Protein AF-F1QEN0-F1 (afdb_monomer)

Foldseek 3Di:
DDDDDDDDDDDPDDPPDDDPAAQEAAEEEADEDADDDADDPDDDDPDDDDDDPDPDDDPPPDQHAAYEYHYEYAAEHQDDHAAQDDHQHQAEYEYEYEYAAEHADAHEHAADYQHQDEYEYEYEYAAEHADAHEHHDDYCYQDEYEYEYEYAAEHADYYEHHDDYQYQDEYEYEYEYAAEHADAYEAHADYQYQDEYEYEYEYAAEHADAYEHQHDYQYQDAYEYEYEYQAEHAAAHADNHEYQHPDDHYYHYDYVYDHPDDHDDPYDHPDDDDDDPPDDDDDDPVVVQVVLLVVLLLVLLVVLLVVLFDAQFDPDVPRGDGVVLLDFFFWKFWDDDPPQQFAAPLLVLQPLFDDPTDTDGLLCQQPDDPDPDDDPQPRQFEEEEAEHWLQCQVVSVSVNSNCCSVVNGDVLAREEAEDELLQLQVCQVPKDQQVRVRCLRRVSCVSPDQVVLLVGAYEYEYEELVQHPHQQDLDPPLADAGSHDIDGPSSVVNNVLQCSHSVNYGYYYYYHSNRPVSDPCVSGSIYMYGQADDLVSLLSSLCSSDVDPVLSVVLNVVCVLQLSLVSQSSRVVSSVLSSLQSVVQCVVDVPDDDDNFPLSSLLSSLVSQLVVLCVVPPPPDPVQSLQVCQVVLLLLLQLLLVCLVVVHQKDFPVSSVVSVHDPPDVSCVTSSNSQQWDWDQHRPRGTMIGGPTNLNSLLSPLVNQVLCLLVLVVVCLDVSLPCVVVVVQVVVCVQVDDPDPDPRCDPLNSLLSLLVVLLPDRHSSCLSSSLSNLLCLDQVNCVSSVSNHVHGDPCVVSNVNSLVVLVCLLLLHDPPPPPDPSPPDDDPPPPPVPSPVRALSSSLSSVSSCVSNVNPVLVVVVVVLLVDPDPPRDAHELSSLLNNLSCLLSDSQAAAEAELVSHRYDLSSSLSNLLSQQRYQEYHQAPSQDELVSLLSNLSSLLDQGNYAYYAHEHYQHELSSLLSNLNSQLHPNHQHAYYAHAHNQYELSSLLSVLVSQQRHQRYAEYHHHQYQNELSSLLSNLNSLLHPSHQYAEYAHALNQYALNSLVSNLVSCVNPQPHHAEYHHALYANDPSVCSVVVDPSHNHNYYHHHLHDDRDHDLCSQEDDWAWDLQAAEQQWDADPNRQKIAGHPDGHPRDDHQNYAYNVFRKTWTPDFDDAKHKWKKFKDDFKKKKKKFDSPQHRDDPDLSNYALCQQGMWIWMFGFQWIWIGHNRDIDTQDGHPGGQGMKMWIDRQVQQKIWIWRQDPVRDTDTRDIDGGNDPGTMTIMMHADHPIMMGTDDD

Organism: Danio rerio (NCBI:txid7955)

pLDDT: mean 73.92, std 19.02, range [21.34, 97.12]

Secondary structure (DSSP, 8-state):
-------------------TT---EEEEESS--SSPPPEEE-PPPS----------GGG--PPP--EEEEEEESS--SSPPPEEE----SS-EEEEEEESS---SPPEEEEE---SS-EEEEEEESS--SS--EEEEE---SS-EEEEEEESS--SSPPEEEEE---SS-EEEEEEESS--SS--EEEEE---SS-EEEEEEESS---S--EEEEE---SSPPEEEEEESS--SSPPEEEEE---SSPPEEEEEESS---S--EE-------------------HHHHHHHHHHHHHHHHHHHHHHHH--BSSS--TT---BHHHH--PPEEEES--TTTTS--HHHHTT--------B--GGGTTSPP--TTS-------EEEEE--TTSSHHHHHHHHHHHHHTTSS-TT-SEEEE--HHHHHHHTTSEE-HHHHHHHH-GGGTTS-TTHHHHS-EEEEE--GGG--S-----TT-----TT--EEHHHHHHHHHHTSSSTT-EEEEEE-HHHHTTS-GGG-SEEEEEEE--HHHHHHHHHHH-S-HHHHHHHHHHHHH-HHHHHHTTSHHHHHHHHHHHHHHHHH-TTPPPP-SHHHHHHHHHHHHHHHHHHHTT---GGGHHHHHHHHHHHHHHHHHHHHTTT-SEEEHHHHHTTT--TT-GGGGSHHHHTTEEEEE-GGG-EEEEESSHHHHHHHHHHHHHHHHHTT-HHHHHHHTHHHHHHHHHHHHHHH-TT-------HHHHHHHHHHHHHH-SS-TTHHHHHHHHHHTSHHHHHHTTTTSSS----HHHHHHHHHHHHHHHTT---TT-SSSS------TT---------HHHHHHHHHHHHHTT--HHHHHHHHHHH---TTSPPBPHHHHHHHHHHHHT-SSPEEEEEGGGS-B-HHHHHHHGGGGGGEEEEE-TTS---HHHHHHHHHHHHS-----EEE--SS--HHHHHHHHHHHHTSTT----EEE-TTS--BTTHHHHHHHHHHH-SS--EEE-TT-B-HHHHHHHHHHHHTSTT----EEE-TTS---HHHHHHHHHHHHHSTTS--EEE-TTS--GGGHHHHHH-TT---SEEE-TT-SS---GGGGGB----B-TTT--TTEEEETTTTEEEE-SS---PPP-TTS--TT--EEEBSS-B-SEEEEEEEEESSEEEEEEEETT---SSSSGGGSTTSSTTEEEEEEETTEEEEEETTEEEEEEE-SS---EEEEEEETTTTEEEEEEE-TT--EEEEEEEE----S-EEEEEEE-TT-EEEEPP-

Solvent-accessible surface area (backbone atoms only — not comparable to full-atom values): 67998 Å² total; per-residue (Å²): 136,89,83,81,87,88,81,91,78,92,78,85,84,72,86,83,75,90,67,92,62,62,55,59,47,75,48,78,40,80,52,62,40,76,71,51,73,66,44,65,52,61,84,86,68,100,80,74,98,68,98,65,86,84,72,78,83,89,76,82,86,74,81,63,50,36,43,36,40,38,42,39,27,60,24,33,30,60,35,46,38,44,37,41,39,44,48,90,36,56,42,41,43,38,40,38,42,38,26,58,25,38,32,61,39,47,37,38,40,38,38,44,28,70,10,48,35,43,38,39,42,39,42,39,29,56,25,40,33,65,34,42,40,41,40,40,39,43,32,56,11,49,34,42,37,37,42,39,42,39,28,56,26,38,33,64,35,44,41,46,41,42,39,42,32,57,9,53,36,39,39,39,40,38,41,40,30,56,25,38,32,64,35,47,41,43,40,42,37,42,31,71,10,59,43,39,40,39,40,38,41,38,28,56,26,40,34,67,37,47,39,42,38,42,37,45,35,75,11,60,49,43,41,36,41,37,40,39,27,58,24,39,35,69,41,52,42,45,40,44,43,43,41,77,28,90,50,76,59,48,75,46,76,47,52,73,47,61,64,81,48,82,65,53,76,55,65,62,57,93,82,73,92,74,91,72,88,76,77,87,74,91,73,58,73,69,62,53,52,58,51,51,52,51,51,42,39,53,51,46,33,50,50,52,34,68,74,48,64,50,54,54,81,67,97,43,95,86,63,76,48,47,33,82,72,36,64,58,81,63,45,26,30,66,43,79,70,92,73,62,59,57,64,32,68,76,67,66,73,68,68,82,65,76,75,98,61,62,74,45,54,79,78,47,70,65,53,82,80,93,58,100,84,66,76,85,72,72,84,55,38,28,36,40,37,31,32,56,83,57,39,43,66,67,57,49,53,39,49,47,50,38,32,37,46,74,67,74,37,65,79,82,49,64,44,79,47,79,50,40,24,72,58,48,52,78,49,48,92,43,73,39,19,58,53,60,49,46,36,68,80,39,62,76,48,73,88,58,63,76,74,49,62,76,79,43,44,34,36,41,33,37,41,39,51,57,62,44,80,61,77,61,53,89,57,89,83,71,79,52,56,57,54,78,54,68,36,42,47,36,47,54,54,32,19,41,59,70,35,55,24,56,64,82,42,32,36,41,34,31,24,34,45,74,40,49,76,71,52,64,66,93,53,45,70,37,50,26,30,48,73,12,35,52,79,70,43,41,50,51,30,45,50,48,64,34,84,51,64,70,58,25,52,49,52,52,50,50,33,66,64,36,41,66,56,42,57,50,29,24,28,50,51,43,40,50,52,48,50,58,38,50,53,51,47,54,71,76,37,86,81,58,85,72,68,86,36,71,43,47,48,50,51,50,38,53,52,49,35,51,55,55,25,40,72,74,50,86,66,87,55,81,91,50,53,44,51,75,45,23,66,57,53,52,34,51,11,48,39,25,32,60,29,52,81,68,74,43,73,65,48,41,66,69,53,38,49,77,40,73,43,57,92,83,42,64,68,60,73,27,53,44,33,54,75,40,32,46,78,46,85,38,80,93,76,44,62,46,39,29,54,76,39,69,69,57,31,29,41,32,21,19,50,33,56,52,48,36,55,76,70,64,36,58,71,54,54,55,63,74,62,40,71,66,54,52,53,51,54,51,48,52,40,68,73,66,35,98,83,56,77,72,76,78,84,47,67,38,58,55,53,50,50,47,52,54,53,33,71,67,42,87,45,36,90,38,47,64,26,45,32,25,34,54,23,53,53,34,57,75,46,31,60,79,36,50,49,63,38,98,65,80,66,94,28,70,69,34,51,54,51,42,54,50,50,53,51,28,59,68,66,67,45,73,76,91,65,86,70,75,77,85,75,75,78,83,78,76,83,81,64,73,81,70,84,66,71,62,48,34,67,57,38,34,50,55,51,53,34,36,49,43,62,70,43,62,52,66,62,48,49,54,53,44,55,58,64,52,84,66,89,83,70,80,66,48,48,46,28,51,23,35,24,49,15,48,54,40,53,53,42,78,67,67,36,69,68,44,56,57,79,57,58,57,47,49,66,65,14,52,60,40,32,53,66,22,49,33,29,13,31,25,34,42,48,45,65,56,76,45,41,33,73,53,21,51,57,51,12,37,35,33,46,37,87,42,54,33,31,34,42,32,42,23,48,14,63,27,33,37,67,11,47,40,40,34,28,65,10,54,52,29,91,48,35,53,44,26,33,44,32,42,26,38,16,65,31,39,29,73,29,20,55,37,52,12,57,28,32,48,62,26,78,43,40,30,34,43,32,43,23,57,14,60,26,30,35,70,9,37,40,38,36,20,61,9,50,42,29,93,44,35,48,42,26,35,42,32,41,28,39,15,60,31,32,34,69,18,43,47,33,42,48,54,17,40,71,71,38,31,83,42,44,27,34,42,31,42,24,50,18,29,40,65,74,50,51,55,62,63,71,67,46,81,75,49,55,58,78,40,78,42,58,55,75,56,53,87,85,49,74,75,65,69,59,33,58,52,91,80,48,63,28,78,56,21,43,7,35,31,45,43,69,36,82,92,50,37,28,43,30,41,41,97,56,78,45,95,67,79,91,49,87,67,22,20,36,80,87,38,48,31,33,36,34,62,56,71,53,71,51,63,40,14,45,42,35,37,47,48,64,46,33,43,32,49,32,41,27,40,82,82,53,44,33,74,70,94,49,51,61,38,40,84,14,42,22,88,53,23,41,30,42,37,44,42,54,38,37,38,32,40,28,39,53,65,46,70,47,79,74,52,77,47,97,57,63,74,48,27,38,32,39,36,35,34,46,85,80,18,35,42,35,35,22,42,40,46,100,83,72,48,76,42,84,68,50,68,53,76,50,85,68,89,66,62,32,22,47,30,42,37,45,32,74,76,11,34,43,29,61,57,90,132

Nearest PDB structures (foldseek):
  8sxn-assembly1_D  TM=4.697E-01  e=2.361E-34  Homo sapiens
  7vtp-assembly1_A  TM=4.635E-01  e=4.041E-34  Homo sapiens
  8swf-assembly1_F  TM=3.340E-01  e=2.317E-33  Homo sapiens
  2bex-assembly1_A  TM=8.813E-01  e=8.728E-11  Homo sapiens
  4peq-assembly1_B  TM=8.681E-01  e=2.556E-10  Bos taurus

Radius of gyration: 43.22 Å; Cα contacts (8 Å, |Δi|>4): 2636; chains: 1; bounding box: 131×77×126 Å

Sequence (1284 aa):
MSLDSKRKRDDVQTDEAASLGSSCVSERSVESLPQPHNFSLTTPSPETKLTTVTVTPDLLTGSPESSCVSIRSAESIPQPPNFNIRTPSRESSSVSMRSAESIPQPPNFNLITPSRESSCVSMRSAESIPQPPNFNLITPSRESSCVSMRSAESIPQPPNFNLITPSRESSCVSMRSAESIPQPPNFNLITPSRESSCVSMRSAESIPQPPNFNIKTPSRESSCVSMRSAESIPQPPNFNIRTPSRESSCVSMRSAESIPQPPNFNLTTPSRESNTNKTQRTMSPGLKRDAAVRSVTDQHKSSMKDKYELFEGINLAENQTLLNSIYTQLYIIEGESEGVNEEHEVLQMERTARTQDTPIYCNDIFKPLQEPEHEEKDQIKTVLTKGIAGIGKTVSVQKFILDWSEGKANQDVDFMFVLPFRELNLIKDHQYSLHTLLLDFHPELEDLDSEMYEECKVVFIFDGLDESRITLKFSDIERVSDVNESSSVAVLMSNLIRGDLLPSALIWITSRPAAANQIPSKYINRLTEIQGFNDSQKEEYFRKRISDEHQANRIISQIRRSRSLHIMCHIPVFCWISATVLQKLLNEDDRAEIPQTLTEMYIHFLLTQINMRNLKYEERDPENLLESSREMIVKLAKLAFKQLMKGNVMFYEEDLIRSGIDVTDASVYSGICTEIFKVELVIHQRKVYSFIHLSFQEFLAAFFVFYCHVVKNERALKLLFGPNIRSILEQCRCVFGLHWDGPEMHLSNLLNEAVLESLKSENGHLDLFLRFLLGVSLESNQNLLQGLLPHTESSLESIKRITQFIKDKIKGKQPFGSSSTSLGLLSCDMVKPNNLSVSAERSINLFLCLLEMKDQTPHRDIQEFMKSEHFSVSPLTSSHCSAIAYILQISEEVLDEFDLKRYKTSDEGRWRLIPAVVNCRKALLDCCNLTGQCCESLSSSLQSSNSLRELDLSHNDLQDSGVKLLSDGLKSSQCQLEILKLADCNLTGQCCESLSSLLQSSNSLRELVLSLNDLQDSGVKLLSDGLKSSHCHLEILRLSGCMVTEEGCCFLASALRLNPSHLRELDLSYNNPGQSLVELISDKNYRLTTLNVDHGGKIKAGPQKYACDLTVDLNTVSPYLALSEGNRKITRAREEQPYPDHPERFDEYNPQVLCKESLTGRCYWEVELSGGETYISVAYKEISRKGWKKECWMGLNNMSWILNCFNKTVYVRHHDKFELLSEFTCPINRVGVFLDWPAGTLSFYSVSDTDTLTLLHTFKTTFTEQVHAGFRIGWDSSVSLCDL

InterPro domains:
  IPR001611 Leucine-rich repeat [PF13516] (945-967)
  IPR001611 Leucine-rich repeat [PF13516] (1002-1024)
  IPR001611 Leucine-rich repeat [PF13516] (1061-1072)
  IPR001611 Leucine-rich repeat [PS51450] (947-967)
  IPR001870 B30.2/SPRY domain [PS50188] (1090-1284)
  IPR003877 SPRY domain [PF00622] (1162-1279)
  IPR003877 SPRY domain [SM00449] (1160-1284)
  IPR003879 Butyrophylin-like, SPRY domain [PR01407] (1106-1123)
  IPR003879 Butyrophylin-like, SPRY domain [PR01407] (1123-1140)
  IPR003879 Butyrophylin-like, SPRY domain [PR01407] (1145-1169)
  IPR003879 Butyrophylin-like, SPRY domain [PR01407] (1222-1246)
  IPR006574 SPRY-associated [PF13765] (1110-1158)
  IPR006574 SPRY-associated [SM00589] (1107-1160)
  IPR007111 NACHT nucleoside triphosphatase [PF05729] (382-549)
  IPR007111 NACHT nucleoside triphosphatase [PS50837] (381-515)
  IPR013320 Concanavalin A-like lectin/glucanase domain superfamily [SSF49899] (1104-1283)
  IPR027417 P-loop containing nucleoside triphosphate hydrolase [G3DSA:3.40.50.300] (290-528)
  IPR029495 NACHT-associated domain [PF14484] (300-367)
  IPR029495 NACHT-associated domain [SM01288] (299-367)
  IPR032675 Leucine-rich repeat domain superfamily [G3DSA:3.80.10.10] (858-1099)

Mean predicted aligned error: 21.76 Å

Structure (mmCIF, N/CA/C/O backbone):
data_AF-F1QEN0-F1
#
_entry.id   AF-F1QEN0-F1
#
loop_
_atom_site.group_PDB
_atom_site.id
_atom_site.type_symbol
_atom_site.label_atom_id
_atom_site.label_alt_id
_atom_site.label_comp_id
_atom_site.label_asym_id
_atom_site.label_entity_id
_atom_site.label_seq_id
_atom_site.pdbx_PDB_ins_code
_atom_site.Cartn_x
_atom_site.Cartn_y
_atom_site.Cartn_z
_atom_site.occupancy
_atom_site.B_iso_or_equiv
_atom_site.auth_seq_id
_atom_site.auth_comp_id
_atom_site.auth_asym_id
_atom_site.auth_atom_id
_atom_site.pdbx_PDB_model_num
ATOM 1 N N . MET A 1 1 ? 14.325 -45.368 60.874 1.00 33.06 1 MET A N 1
ATOM 2 C CA . MET A 1 1 ? 13.894 -45.155 62.270 1.00 33.06 1 MET A CA 1
ATOM 3 C C . MET A 1 1 ? 12.379 -45.141 62.280 1.00 33.06 1 MET A C 1
ATOM 5 O O . MET A 1 1 ? 11.799 -44.299 61.614 1.00 33.06 1 MET A O 1
ATOM 9 N N . SER A 1 2 ? 11.766 -46.115 62.947 1.00 27.20 2 SER A N 1
ATOM 10 C CA . SER A 1 2 ? 10.342 -46.094 63.294 1.00 27.20 2 SER A CA 1
ATOM 11 C C . SER A 1 2 ? 10.174 -45.239 64.543 1.00 27.20 2 SER A C 1
ATOM 13 O O . SER A 1 2 ? 10.941 -45.453 65.480 1.00 27.20 2 SER A O 1
ATOM 15 N N . LEU A 1 3 ? 9.200 -44.327 64.576 1.00 29.22 3 LEU A N 1
ATOM 16 C CA . LEU A 1 3 ? 8.626 -43.819 65.821 1.00 29.22 3 LEU A CA 1
ATOM 17 C C . LEU A 1 3 ? 7.163 -43.410 65.614 1.00 29.22 3 LEU A C 1
ATOM 19 O O . LEU A 1 3 ? 6.822 -42.609 64.746 1.00 29.22 3 LEU A O 1
ATOM 23 N N . ASP A 1 4 ? 6.348 -44.024 66.460 1.00 25.27 4 ASP A N 1
ATOM 24 C CA . ASP A 1 4 ? 4.919 -43.888 66.658 1.00 25.27 4 ASP A CA 1
ATOM 25 C C . ASP A 1 4 ? 4.454 -42.500 67.127 1.00 25.27 4 ASP A C 1
ATOM 27 O O . ASP A 1 4 ? 5.060 -41.876 67.991 1.00 25.27 4 ASP A O 1
ATOM 31 N N . SER A 1 5 ? 3.239 -42.169 66.684 1.00 24.67 5 SER A N 1
ATOM 32 C CA . SER A 1 5 ? 2.107 -41.627 67.454 1.00 24.67 5 SER A CA 1
ATOM 33 C C . SER A 1 5 ? 2.186 -40.276 68.203 1.00 24.67 5 SER A C 1
ATOM 35 O O . SER A 1 5 ? 3.058 -40.002 69.022 1.00 24.67 5 SER A O 1
ATOM 37 N N . LYS A 1 6 ? 1.057 -39.560 68.055 1.00 23.77 6 LYS A N 1
ATOM 38 C CA . LYS A 1 6 ? 0.450 -38.525 68.919 1.00 23.77 6 LYS A CA 1
ATOM 39 C C . LYS A 1 6 ? 0.983 -37.092 68.807 1.00 23.77 6 LYS A C 1
ATOM 41 O O . LYS A 1 6 ? 1.929 -36.715 69.486 1.00 23.77 6 LYS A O 1
ATOM 46 N N . ARG A 1 7 ? 0.159 -36.235 68.188 1.00 26.53 7 ARG A N 1
ATOM 47 C CA . ARG A 1 7 ? -0.454 -35.070 68.860 1.00 26.53 7 ARG A CA 1
ATOM 48 C C . ARG A 1 7 ? -1.680 -34.573 68.084 1.00 26.53 7 ARG A C 1
ATOM 50 O O . ARG A 1 7 ? -1.567 -34.150 66.945 1.00 26.53 7 ARG A O 1
ATOM 57 N N . LYS A 1 8 ? -2.837 -34.639 68.750 1.00 22.83 8 LYS A N 1
ATOM 58 C CA . LYS A 1 8 ? -4.020 -33.817 68.478 1.00 22.83 8 LYS A CA 1
ATOM 59 C C . LYS A 1 8 ? -3.685 -32.358 68.800 1.00 22.83 8 LYS A C 1
ATOM 61 O O . LYS A 1 8 ? -3.149 -32.119 69.886 1.00 22.83 8 LYS A O 1
ATOM 66 N N . ARG A 1 9 ? -4.070 -31.427 67.931 1.00 24.16 9 ARG A N 1
ATOM 67 C CA . ARG A 1 9 ? -4.654 -30.128 68.294 1.00 24.16 9 ARG A CA 1
ATOM 68 C C . ARG A 1 9 ? -5.307 -29.523 67.057 1.00 24.16 9 ARG A C 1
ATOM 70 O O . ARG A 1 9 ? -4.693 -29.492 65.998 1.00 24.16 9 ARG A O 1
ATOM 77 N N . ASP A 1 10 ? -6.557 -29.135 67.253 1.00 23.89 10 ASP A N 1
ATOM 78 C CA . ASP A 1 10 ? -7.416 -28.420 66.326 1.00 23.89 10 ASP A CA 1
ATOM 79 C C . ASP A 1 10 ? -6.830 -27.021 66.089 1.00 23.89 10 ASP A C 1
ATOM 81 O O . ASP A 1 10 ? -6.738 -26.241 67.033 1.00 23.89 10 ASP A O 1
ATOM 85 N N . ASP A 1 11 ? -6.429 -26.721 64.855 1.00 23.34 11 ASP A N 1
ATOM 86 C CA . ASP A 1 11 ? -6.146 -25.362 64.385 1.00 23.34 11 ASP A CA 1
ATOM 87 C C . ASP A 1 11 ? -6.968 -25.156 63.105 1.00 23.34 11 ASP A C 1
ATOM 89 O O . ASP A 1 11 ? -6.521 -25.429 61.991 1.00 23.34 11 ASP A O 1
ATOM 93 N N . VAL A 1 12 ? -8.217 -24.714 63.274 1.00 25.33 12 VAL A N 1
ATOM 94 C CA . VAL A 1 12 ? -8.994 -24.104 62.190 1.00 25.33 12 VAL A CA 1
ATOM 95 C C . VAL A 1 12 ? -8.421 -22.701 62.000 1.00 25.33 12 VAL A C 1
ATOM 97 O O . VAL A 1 12 ? -8.659 -21.811 62.812 1.00 25.33 12 VAL A O 1
ATOM 100 N N . GLN A 1 13 ? -7.611 -22.516 60.956 1.00 21.41 13 GLN A N 1
ATOM 101 C CA . GLN A 1 13 ? -7.148 -21.199 60.522 1.00 21.41 13 GLN A CA 1
ATOM 102 C C . GLN A 1 13 ? -8.323 -20.421 59.916 1.00 21.41 13 GLN A C 1
ATOM 104 O O . GLN A 1 13 ? -8.709 -20.650 58.772 1.00 21.41 13 GLN A O 1
ATOM 109 N N . THR A 1 14 ? -8.890 -19.489 60.677 1.00 24.89 14 THR A N 1
ATOM 110 C CA . THR A 1 14 ? -9.647 -18.360 60.130 1.00 24.89 14 THR A CA 1
ATOM 111 C C . THR A 1 14 ? -8.661 -17.246 59.783 1.00 24.89 14 THR A C 1
ATOM 113 O O . THR A 1 14 ? -8.012 -16.704 60.677 1.00 24.89 14 THR A O 1
ATOM 116 N N . ASP A 1 15 ? -8.532 -16.915 58.497 1.00 24.23 15 ASP A N 1
ATOM 117 C CA . ASP A 1 15 ? -7.769 -15.755 58.025 1.00 24.23 15 ASP A CA 1
ATOM 118 C C . ASP A 1 15 ? -8.435 -14.454 58.521 1.00 24.23 15 ASP A C 1
ATOM 120 O O . ASP A 1 15 ? -9.350 -13.916 57.896 1.00 24.23 15 ASP A O 1
ATOM 124 N N . GLU A 1 16 ? -7.982 -13.938 59.666 1.00 22.55 16 GLU A N 1
ATOM 125 C CA . GLU A 1 16 ? -8.280 -12.583 60.138 1.00 22.55 16 GLU A CA 1
ATOM 126 C C . GLU A 1 16 ? -7.400 -11.568 59.385 1.00 22.55 16 GLU A C 1
ATOM 128 O O . GLU A 1 16 ? -6.338 -11.160 59.853 1.00 22.55 16 GLU A O 1
ATOM 133 N N . ALA A 1 17 ? -7.841 -11.135 58.204 1.00 24.17 17 ALA A N 1
ATOM 134 C CA . ALA A 1 17 ? -7.334 -9.923 57.561 1.00 24.17 17 ALA A CA 1
ATOM 135 C C . ALA A 1 17 ? -8.407 -8.831 57.645 1.00 24.17 17 ALA A C 1
ATOM 137 O O . ALA A 1 17 ? -9.296 -8.722 56.803 1.00 24.17 17 ALA A O 1
ATOM 138 N N . ALA A 1 18 ? -8.331 -8.034 58.709 1.00 22.61 18 ALA A N 1
ATOM 139 C CA . ALA A 1 18 ? -9.149 -6.850 58.916 1.00 22.61 18 ALA A CA 1
ATOM 140 C C . ALA A 1 18 ? -8.797 -5.763 57.881 1.00 22.61 18 ALA A C 1
ATOM 142 O O . ALA A 1 18 ? -7.796 -5.063 58.028 1.00 22.61 18 ALA A O 1
ATOM 143 N N . SER A 1 19 ? -9.630 -5.588 56.854 1.00 24.52 19 SER A N 1
ATOM 144 C CA . SER A 1 19 ? -9.680 -4.353 56.063 1.00 24.52 19 SER A CA 1
ATOM 145 C C . SER A 1 19 ? -11.026 -3.667 56.284 1.00 24.52 19 SER A C 1
ATOM 147 O O . SER A 1 19 ? -12.079 -4.224 55.975 1.00 24.52 19 SER A O 1
ATOM 149 N N . LEU A 1 20 ? -10.963 -2.467 56.861 1.00 24.91 20 LEU A N 1
ATOM 150 C CA . LEU A 1 20 ? -12.073 -1.551 57.123 1.00 24.91 20 LEU A CA 1
ATOM 151 C C . LEU A 1 20 ? -12.948 -1.346 55.866 1.00 24.91 20 LEU A C 1
ATOM 153 O O . LEU A 1 20 ? -12.405 -1.083 54.799 1.00 24.91 20 LEU A O 1
ATOM 157 N N . GLY A 1 21 ? -14.279 -1.430 55.998 1.00 31.95 21 GLY A N 1
ATOM 158 C CA . GLY A 1 21 ? -15.238 -0.883 55.017 1.00 31.95 21 GLY A CA 1
ATOM 159 C C . GLY A 1 21 ? -16.425 -1.780 54.641 1.00 31.95 21 GLY A C 1
ATOM 160 O O . GLY A 1 21 ? -17.568 -1.341 54.705 1.00 31.95 21 GLY A O 1
ATOM 161 N N . SER A 1 22 ? -16.213 -3.066 54.339 1.00 33.81 22 SER A N 1
ATOM 162 C CA . SER A 1 22 ? -17.290 -3.952 53.850 1.00 33.81 22 SER A CA 1
ATOM 163 C C . SER A 1 22 ? -17.719 -4.995 54.891 1.00 33.81 22 SER A C 1
ATOM 165 O O . SER A 1 22 ? -16.885 -5.679 55.479 1.00 33.81 22 SER A O 1
ATOM 167 N N . SER A 1 23 ? -19.029 -5.160 55.124 1.00 43.41 23 SER A N 1
ATOM 168 C CA . SER A 1 23 ? -19.570 -6.221 56.001 1.00 43.41 23 SER A CA 1
ATOM 169 C C . SER A 1 23 ? -19.841 -7.522 55.231 1.00 43.41 23 SER A C 1
ATOM 171 O O . SER A 1 23 ? -20.807 -8.241 55.490 1.00 43.41 23 SER A O 1
ATOM 173 N N . CYS A 1 24 ? -18.995 -7.813 54.241 1.00 45.59 24 CYS A N 1
ATOM 174 C CA . CYS A 1 24 ? -19.092 -9.015 53.429 1.00 45.59 24 CYS A CA 1
ATOM 175 C C . CYS A 1 24 ? -18.528 -10.213 54.200 1.00 45.59 24 CYS A C 1
ATOM 177 O O . CYS A 1 24 ? -17.331 -10.274 54.470 1.00 45.59 24 CYS A O 1
ATOM 179 N N . VAL A 1 25 ? -19.380 -11.183 54.536 1.00 51.31 25 VAL A N 1
ATOM 180 C CA . VAL A 1 25 ? -18.969 -12.401 55.247 1.00 51.31 25 VAL A CA 1
ATOM 181 C C . VAL A 1 25 ? -18.938 -13.577 54.277 1.00 51.31 25 VAL A C 1
ATOM 183 O O . VAL A 1 25 ? -19.951 -13.944 53.682 1.00 51.31 25 VAL A O 1
ATOM 186 N N . SER A 1 26 ? -17.767 -14.191 54.119 1.00 50.16 26 SER A N 1
ATOM 187 C CA . SER A 1 26 ? -17.593 -15.419 53.343 1.00 50.16 26 SER A CA 1
ATOM 188 C C . SER A 1 26 ? -17.127 -16.545 54.259 1.00 50.16 26 SER A C 1
ATOM 190 O O . SER A 1 26 ? -16.007 -16.504 54.754 1.00 50.16 26 SER A O 1
ATOM 192 N N . GLU A 1 27 ? -17.943 -17.584 54.415 1.00 54.31 27 GLU A N 1
ATOM 193 C CA . GLU A 1 27 ? -17.634 -18.772 55.213 1.00 54.31 27 GLU A CA 1
ATOM 194 C C . GLU A 1 27 ? -17.437 -19.977 54.280 1.00 54.31 27 GLU A C 1
ATOM 196 O O . GLU A 1 27 ? -18.271 -20.264 53.411 1.00 54.31 27 GLU A O 1
ATOM 201 N N . ARG A 1 28 ? -16.294 -20.659 54.402 1.00 49.06 28 ARG A N 1
ATOM 202 C CA . ARG A 1 28 ? -15.960 -21.851 53.611 1.00 49.06 28 ARG A CA 1
ATOM 203 C C . ARG A 1 28 ? -15.499 -22.967 54.537 1.00 49.06 28 ARG A C 1
ATOM 205 O O . ARG A 1 28 ? -14.541 -22.766 55.272 1.00 49.06 28 ARG A O 1
ATOM 212 N N . SER A 1 29 ? -16.139 -24.129 54.450 1.00 53.69 29 SER A N 1
ATOM 213 C CA . SER A 1 29 ? -15.772 -25.320 55.222 1.00 53.69 29 SER A CA 1
ATOM 214 C C . SER A 1 29 ? -15.516 -26.521 54.314 1.00 53.69 29 SER A C 1
ATOM 216 O O . SER A 1 29 ? -16.214 -26.717 53.314 1.00 53.69 29 SER A O 1
ATOM 218 N N . VAL A 1 30 ? -14.502 -27.312 54.672 1.00 65.25 30 VAL A N 1
ATOM 219 C CA . VAL A 1 30 ? -14.209 -28.623 54.065 1.00 65.25 30 VAL A CA 1
ATOM 220 C C . VAL A 1 30 ? -14.967 -29.745 54.791 1.00 65.25 30 VAL A C 1
ATOM 222 O O . VAL A 1 30 ? -15.215 -30.780 54.192 1.00 65.25 30 VAL A O 1
ATOM 225 N N . GLU A 1 31 ? -15.376 -29.513 56.039 1.00 56.94 31 GLU A N 1
ATOM 226 C CA . GLU A 1 31 ? -16.164 -30.437 56.865 1.00 56.94 31 GLU A CA 1
ATOM 227 C C . GLU A 1 31 ? -17.610 -29.940 57.022 1.00 56.94 31 GLU A C 1
ATOM 229 O O . GLU A 1 31 ? -17.931 -28.790 56.690 1.00 56.94 31 GLU A O 1
ATOM 234 N N . SER A 1 32 ? -18.482 -30.787 57.569 1.00 51.25 32 SER A N 1
ATOM 235 C CA . SER A 1 32 ? -19.856 -30.432 57.912 1.00 51.25 32 SER A CA 1
ATOM 236 C C . SER A 1 32 ? -19.875 -29.200 58.814 1.00 51.25 32 SER A C 1
ATOM 238 O O . SER A 1 32 ? -19.056 -29.049 59.720 1.00 51.25 32 SER A O 1
ATOM 240 N N . LEU A 1 33 ? -20.805 -28.282 58.547 1.00 58.69 33 LEU A N 1
ATOM 241 C CA . LEU A 1 33 ? -21.005 -27.067 59.339 1.00 58.69 33 LEU A CA 1
ATOM 242 C C . LEU A 1 33 ? -22.121 -27.333 60.366 1.00 58.69 33 LEU A C 1
ATOM 244 O O . LEU A 1 33 ? -23.296 -27.140 60.039 1.00 58.69 33 LEU A O 1
ATOM 248 N N . PRO A 1 34 ? -21.816 -27.792 61.599 1.00 53.59 34 PRO A N 1
ATOM 249 C CA . PRO A 1 34 ? -22.842 -28.163 62.572 1.00 53.59 34 PRO A CA 1
ATOM 250 C C . PRO A 1 34 ? -23.659 -26.967 63.079 1.00 53.59 34 PRO A C 1
ATOM 252 O O . PRO A 1 34 ? -24.833 -27.145 63.399 1.00 53.59 34 PRO A O 1
ATOM 255 N N . GLN A 1 35 ? -23.054 -25.772 63.156 1.00 50.28 35 GLN A N 1
ATOM 256 C CA . GLN A 1 35 ? -23.691 -24.509 63.564 1.00 50.28 35 GLN A CA 1
ATOM 257 C C . GLN A 1 35 ? -23.012 -23.286 62.903 1.00 50.28 35 GLN A C 1
ATOM 259 O O . GLN A 1 35 ? -22.233 -22.596 63.560 1.00 50.28 35 GLN A O 1
ATOM 264 N N . PRO A 1 36 ? -23.275 -22.988 61.620 1.00 53.31 36 PRO A N 1
ATOM 265 C CA . PRO A 1 36 ? -22.948 -21.687 61.038 1.00 53.31 36 PRO A CA 1
ATOM 266 C C . PRO A 1 36 ? -23.641 -20.561 61.823 1.00 53.31 36 PRO A C 1
ATOM 268 O O . PRO A 1 36 ? -24.772 -20.706 62.299 1.00 53.31 36 PRO A O 1
ATOM 271 N N . HIS A 1 37 ? -22.962 -19.426 61.982 1.00 54.38 37 HIS A N 1
ATOM 272 C CA . HIS A 1 37 ? -23.485 -18.303 62.759 1.00 54.38 37 HIS A CA 1
ATOM 273 C C . HIS A 1 37 ? -24.777 -17.739 62.144 1.00 54.38 37 HIS A C 1
ATOM 275 O O . HIS A 1 37 ? -24.852 -17.473 60.946 1.00 54.38 37 HIS A O 1
ATOM 281 N N . ASN A 1 38 ? -25.802 -17.496 62.970 1.00 46.38 38 ASN A N 1
ATOM 282 C CA . ASN A 1 38 ? -26.984 -16.752 62.528 1.00 46.38 38 ASN A CA 1
ATOM 283 C C . ASN A 1 38 ? -26.584 -15.318 62.155 1.00 46.38 38 ASN A C 1
ATOM 285 O O . ASN A 1 38 ? -26.092 -14.565 62.997 1.00 46.38 38 ASN A O 1
ATOM 289 N N . PHE A 1 39 ? -26.849 -14.921 60.911 1.00 51.78 39 PHE A N 1
ATOM 290 C CA . PHE A 1 39 ? -26.572 -13.573 60.428 1.00 51.78 39 PHE A CA 1
ATOM 291 C C . PHE A 1 39 ? -27.731 -12.643 60.793 1.00 51.78 39 PHE A C 1
ATOM 293 O O . PHE A 1 39 ? -28.728 -12.545 60.074 1.00 51.78 39 PHE A O 1
ATOM 300 N N . SER A 1 40 ? -27.602 -11.949 61.924 1.00 43.06 40 SER A N 1
ATOM 301 C CA . SER A 1 40 ? -28.468 -10.829 62.300 1.00 43.06 40 SER A CA 1
ATOM 302 C C . SER A 1 40 ? -27.676 -9.523 62.271 1.00 43.06 40 SER A C 1
ATOM 304 O O . SER A 1 40 ? -27.055 -9.141 63.262 1.00 43.06 40 SER A O 1
ATOM 306 N N . LEU A 1 41 ? -27.713 -8.814 61.141 1.00 45.84 41 LEU A N 1
ATOM 307 C CA . LEU A 1 41 ? -27.325 -7.403 61.099 1.00 45.84 41 LEU A CA 1
ATOM 308 C C . LEU A 1 41 ? -28.522 -6.591 61.600 1.00 45.84 41 LEU A C 1
ATOM 310 O O . LEU A 1 41 ? -29.406 -6.224 60.831 1.00 45.84 41 LEU A O 1
ATOM 314 N N . THR A 1 42 ? -28.580 -6.365 62.910 1.00 37.25 42 THR A N 1
ATOM 315 C CA . THR A 1 42 ? -29.507 -5.418 63.539 1.00 37.25 42 THR A CA 1
ATOM 316 C C . THR A 1 42 ? -28.679 -4.353 64.240 1.00 37.25 42 THR A C 1
ATOM 318 O O . THR A 1 42 ? -27.873 -4.687 65.106 1.00 37.25 42 THR A O 1
ATOM 321 N N . THR A 1 43 ? -28.851 -3.079 63.880 1.00 33.50 43 THR A N 1
ATOM 322 C CA . THR A 1 43 ? -28.233 -1.957 64.608 1.00 33.50 43 THR A CA 1
ATOM 323 C C . THR A 1 43 ? -28.543 -2.067 66.110 1.00 33.50 43 THR A C 1
ATOM 325 O O . THR A 1 43 ? -29.702 -2.331 66.448 1.00 33.50 43 THR A O 1
ATOM 328 N N . PRO A 1 44 ? -27.559 -1.885 67.011 1.00 28.83 44 PRO A N 1
ATOM 329 C CA . PRO A 1 44 ? -27.721 -2.215 68.422 1.00 28.83 44 PRO A CA 1
ATOM 330 C C . PRO A 1 44 ? -28.658 -1.225 69.125 1.00 28.83 44 PRO A C 1
ATOM 332 O O . PRO A 1 44 ? -28.378 -0.032 69.206 1.00 28.83 44 PRO A O 1
ATOM 335 N N . SER A 1 45 ? -29.765 -1.729 69.673 1.00 25.42 45 SER A N 1
ATOM 336 C CA . SER A 1 45 ? -30.524 -1.054 70.733 1.00 25.42 45 SER A CA 1
ATOM 337 C C . SER A 1 45 ? -29.988 -1.499 72.105 1.00 25.42 45 SER A C 1
ATOM 339 O O . SER A 1 45 ? -29.696 -2.687 72.246 1.00 25.42 45 SER A O 1
ATOM 341 N N . PRO A 1 46 ? -29.884 -0.631 73.134 1.00 34.94 46 PRO A N 1
ATOM 342 C CA . PRO A 1 46 ? -29.030 -0.888 74.307 1.00 34.94 46 PRO A CA 1
ATOM 343 C C . PRO A 1 46 ? -29.516 -1.961 75.295 1.00 34.94 46 PRO A C 1
ATOM 345 O O . PRO A 1 46 ? -28.867 -2.184 76.313 1.00 34.94 46 PRO A O 1
ATOM 348 N N . GLU A 1 47 ? -30.635 -2.636 75.048 1.00 23.80 47 GLU A N 1
ATOM 349 C CA . GLU A 1 47 ? -31.245 -3.533 76.030 1.00 23.80 47 GLU A CA 1
ATOM 350 C C . GLU A 1 47 ? -31.655 -4.865 75.407 1.00 23.80 47 GLU A C 1
ATOM 352 O O . GLU A 1 47 ? -32.826 -5.108 75.130 1.00 23.80 47 GLU A O 1
ATOM 357 N N . THR A 1 48 ? -30.699 -5.769 75.189 1.00 26.38 48 THR A N 1
ATOM 358 C CA . THR A 1 48 ? -30.992 -7.213 75.168 1.00 26.38 48 THR A CA 1
ATOM 359 C C . THR A 1 48 ? -29.709 -8.032 75.320 1.00 26.38 48 THR A C 1
ATOM 361 O O . THR A 1 48 ? -28.869 -8.091 74.429 1.00 26.38 48 THR A O 1
ATOM 364 N N . LYS A 1 49 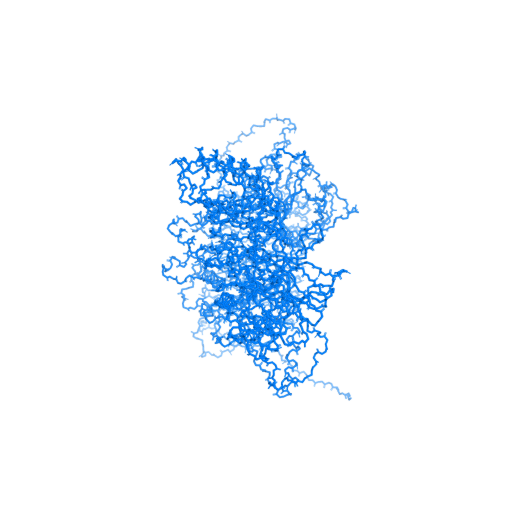? -29.551 -8.678 76.484 1.00 22.31 49 LYS A N 1
ATOM 365 C CA . LYS A 1 49 ? -28.501 -9.669 76.757 1.00 22.31 49 LYS A CA 1
ATOM 366 C C . LYS A 1 49 ? -28.825 -10.960 76.001 1.00 22.31 49 LYS A C 1
ATOM 368 O O . LYS A 1 49 ? -29.537 -11.811 76.524 1.00 22.31 49 LYS A O 1
ATOM 373 N N . LEU A 1 50 ? -28.292 -11.113 74.798 1.00 24.22 50 LEU A N 1
ATOM 374 C CA . LEU A 1 50 ? -28.108 -12.412 74.154 1.00 24.22 50 LEU A CA 1
ATOM 375 C C . LEU A 1 50 ? -26.625 -12.535 73.810 1.00 24.22 50 LEU A C 1
ATOM 377 O O . LEU A 1 50 ? -26.011 -11.595 73.323 1.00 24.22 50 LEU A O 1
ATOM 381 N N . THR A 1 51 ? -26.046 -13.670 74.183 1.00 21.64 51 THR A N 1
ATOM 382 C CA . THR A 1 51 ? -24.627 -14.029 74.091 1.00 21.64 51 THR A CA 1
ATOM 383 C C . THR A 1 51 ? -24.119 -13.992 72.646 1.00 21.64 51 THR A C 1
ATOM 385 O O . THR A 1 51 ? -24.096 -15.009 71.963 1.00 21.64 51 THR A O 1
ATOM 388 N N . THR A 1 52 ? -23.717 -12.811 72.184 1.00 24.78 52 THR A N 1
ATOM 389 C CA . THR A 1 52 ? -22.878 -12.583 71.001 1.00 24.78 52 THR A CA 1
ATOM 390 C C . THR A 1 52 ? -21.418 -12.470 71.422 1.00 24.78 52 THR A C 1
ATOM 392 O O . THR A 1 52 ? -21.110 -11.855 72.444 1.00 24.78 52 THR A O 1
ATOM 395 N N . VAL A 1 53 ? -20.529 -13.074 70.629 1.00 24.33 53 VAL A N 1
ATOM 396 C CA . VAL A 1 53 ? -19.070 -12.983 70.761 1.00 24.33 53 VAL A CA 1
ATOM 397 C C . VAL A 1 53 ? -18.663 -11.520 70.952 1.00 24.33 53 VAL A C 1
ATOM 399 O O . VAL A 1 53 ? -18.996 -10.649 70.152 1.00 24.33 53 VAL A O 1
ATOM 402 N N . THR A 1 54 ? -17.983 -11.264 72.066 1.00 21.42 54 THR A N 1
ATOM 403 C CA . THR A 1 54 ? -17.436 -9.971 72.472 1.00 21.42 54 THR A CA 1
ATOM 404 C C . THR A 1 54 ? -16.354 -9.521 71.498 1.00 21.42 54 THR A C 1
ATOM 406 O O . THR A 1 54 ? -15.187 -9.863 71.668 1.00 21.42 54 THR A O 1
ATOM 409 N N . VAL A 1 55 ? -16.732 -8.707 70.516 1.00 23.22 55 VAL A N 1
ATOM 410 C CA . VAL A 1 55 ? -15.841 -7.670 69.992 1.00 23.22 55 VAL A CA 1
ATOM 411 C C . VAL A 1 55 ? -16.006 -6.475 70.926 1.00 23.22 55 VAL A C 1
ATOM 413 O O . VAL A 1 55 ? -17.120 -6.012 71.172 1.00 23.22 55 VAL A O 1
ATOM 416 N N . THR A 1 56 ? -14.910 -6.047 71.545 1.00 21.34 56 THR A N 1
ATOM 417 C CA . THR A 1 56 ? -14.885 -4.951 72.522 1.00 21.34 56 THR A CA 1
ATOM 418 C C . THR A 1 56 ? -15.507 -3.664 71.950 1.00 21.34 56 THR A C 1
ATOM 420 O O . THR A 1 56 ? -15.214 -3.337 70.800 1.00 21.34 56 THR A O 1
ATOM 423 N N . PRO A 1 57 ? -16.330 -2.909 72.712 1.00 27.94 57 PRO A N 1
ATOM 424 C CA . PRO A 1 57 ? -17.242 -1.904 72.146 1.00 27.94 57 PRO A CA 1
ATOM 425 C C . PRO A 1 57 ? -16.616 -0.566 71.722 1.00 27.94 57 PRO A C 1
ATOM 427 O O . PRO A 1 57 ? -17.345 0.305 71.258 1.00 27.94 57 PRO A O 1
ATOM 430 N N . ASP A 1 58 ? -15.304 -0.366 71.851 1.00 23.42 58 ASP A N 1
ATOM 431 C CA . ASP A 1 58 ? -14.726 0.986 71.777 1.00 23.42 58 ASP A CA 1
ATOM 432 C C . ASP A 1 58 ? -14.304 1.458 70.368 1.00 23.42 58 ASP A C 1
ATOM 434 O O . ASP A 1 58 ? -13.652 2.492 70.248 1.00 23.42 58 ASP A O 1
ATOM 438 N N . LEU A 1 59 ? -14.691 0.771 69.281 1.00 24.38 59 LEU A N 1
ATOM 439 C CA . LEU A 1 59 ? -14.297 1.169 67.910 1.00 24.38 59 LEU A CA 1
ATOM 440 C C . LEU A 1 59 ? -15.420 1.196 66.845 1.00 24.38 59 LEU A C 1
ATOM 442 O O . LEU A 1 59 ? -15.131 1.281 65.654 1.00 24.38 59 LEU A O 1
ATOM 446 N N . LEU A 1 60 ? -16.705 1.192 67.222 1.00 24.73 60 LEU A N 1
ATOM 447 C CA . LEU A 1 60 ? -17.824 1.226 66.259 1.00 24.73 60 LEU A CA 1
ATOM 448 C C . LEU A 1 60 ? -18.392 2.643 66.041 1.00 24.73 60 LEU A C 1
ATOM 450 O O . LEU A 1 60 ? -19.433 2.993 66.594 1.00 24.73 60 LEU A O 1
ATOM 454 N N . THR A 1 61 ? -17.748 3.451 65.193 1.00 25.25 61 THR A N 1
ATOM 455 C CA . THR A 1 61 ? -18.342 4.687 64.626 1.00 25.25 61 THR A CA 1
ATOM 456 C C . THR A 1 61 ? -18.472 4.684 63.094 1.00 25.25 61 THR A C 1
ATOM 458 O O . THR A 1 61 ? -18.837 5.705 62.519 1.00 25.25 61 THR A O 1
ATOM 461 N N . GLY A 1 62 ? -18.261 3.548 62.418 1.00 25.92 62 GLY A N 1
ATOM 462 C CA . GLY A 1 62 ? -18.493 3.401 60.971 1.00 25.92 62 GLY A CA 1
ATOM 463 C C . GLY A 1 62 ? -19.795 2.657 60.650 1.00 25.92 62 GLY A C 1
ATOM 464 O O . GLY A 1 62 ? -20.007 1.545 61.132 1.00 25.92 62 GLY A O 1
ATOM 465 N N . SER A 1 63 ? -20.674 3.255 59.842 1.00 32.12 63 SER A N 1
ATOM 466 C CA . SER A 1 63 ? -21.838 2.583 59.244 1.00 32.12 63 SER A CA 1
ATOM 467 C C . SER A 1 63 ? -21.383 1.552 58.195 1.00 32.12 63 SER A C 1
ATOM 469 O O . SER A 1 63 ? -20.592 1.932 57.339 1.00 32.12 63 SER A O 1
ATOM 471 N N . PRO A 1 64 ? -21.857 0.291 58.214 1.00 37.88 64 PRO A N 1
ATOM 472 C CA . PRO A 1 64 ? -21.417 -0.731 57.259 1.00 37.88 64 PRO A CA 1
ATOM 473 C C . PRO A 1 64 ? -21.936 -0.434 55.842 1.00 37.88 64 PRO A C 1
ATOM 475 O O . PRO A 1 64 ? -23.141 -0.236 55.667 1.00 37.88 64 PRO A O 1
ATOM 478 N N . GLU A 1 65 ? -21.022 -0.397 54.865 1.00 42.28 65 GLU A N 1
ATOM 479 C CA . GLU A 1 65 ? -21.264 0.078 53.492 1.00 42.28 65 GLU A CA 1
ATOM 480 C C . GLU A 1 65 ? -22.085 -0.954 52.686 1.00 42.28 65 GLU A C 1
ATOM 482 O O . GLU A 1 65 ? -23.247 -0.685 52.386 1.00 42.28 65 GLU A O 1
ATOM 487 N N . SER A 1 66 ? -21.619 -2.201 52.534 1.00 46.94 66 SER A N 1
ATOM 488 C CA . SER A 1 66 ? -22.327 -3.292 51.821 1.00 46.94 66 SER A CA 1
ATOM 489 C C . SER A 1 66 ? -22.441 -4.588 52.643 1.00 46.94 66 SER A C 1
ATOM 491 O O . SER A 1 66 ? -21.605 -4.862 53.513 1.00 46.94 66 SER A O 1
ATOM 493 N N . SER A 1 67 ? -23.479 -5.408 52.390 1.00 53.78 67 SER A N 1
ATOM 494 C CA . SER A 1 67 ? -23.705 -6.695 53.081 1.00 53.78 67 SER A CA 1
ATOM 495 C C . SER A 1 67 ? -23.894 -7.859 52.096 1.00 53.78 67 SER A C 1
ATOM 497 O O . SER A 1 67 ? -25.015 -8.143 51.665 1.00 53.78 67 SER A O 1
ATOM 499 N N . CYS A 1 68 ? -22.813 -8.566 51.761 1.00 56.78 68 CYS A N 1
ATOM 500 C CA . CYS A 1 68 ? -22.879 -9.824 51.006 1.00 56.78 68 CYS A CA 1
ATOM 501 C C . CYS A 1 68 ? -22.522 -11.013 51.903 1.00 56.78 68 CYS A C 1
ATOM 503 O O . CYS A 1 68 ? -21.509 -10.977 52.598 1.00 56.78 68 CYS A O 1
ATOM 505 N N . VAL A 1 69 ? -23.320 -12.084 51.877 1.00 59.34 69 VAL A N 1
ATOM 506 C CA . VAL A 1 69 ? -23.037 -13.307 52.646 1.00 59.34 69 VAL A CA 1
ATOM 507 C C . VAL A 1 69 ? -22.881 -14.500 51.710 1.00 59.34 69 VAL A C 1
ATOM 509 O O . VAL A 1 69 ? -23.800 -14.837 50.964 1.00 59.34 69 VAL A O 1
ATOM 512 N N . SER A 1 70 ? -21.725 -15.165 51.743 1.00 60.44 70 SER A N 1
ATOM 513 C CA . SER A 1 70 ? -21.447 -16.365 50.944 1.00 60.44 70 SER A CA 1
ATOM 514 C C . SER A 1 70 ? -21.051 -17.540 51.834 1.00 60.44 70 SER A C 1
ATOM 516 O O . SER A 1 70 ? -19.982 -17.511 52.430 1.00 60.44 70 SER A O 1
ATOM 518 N N . ILE A 1 71 ? -21.834 -18.620 51.834 1.00 65.44 71 ILE A N 1
ATOM 519 C CA . ILE A 1 71 ? -21.524 -19.868 52.549 1.00 65.44 71 ILE A CA 1
ATOM 520 C C . ILE A 1 71 ? -21.248 -20.980 51.541 1.00 65.44 71 ILE A C 1
ATOM 522 O O . ILE A 1 71 ? -22.049 -21.213 50.628 1.00 65.44 71 ILE A O 1
ATOM 526 N N . ARG A 1 72 ? -20.120 -21.680 51.697 1.00 61.56 72 ARG A N 1
ATOM 527 C CA . ARG A 1 72 ? -19.797 -22.885 50.919 1.00 61.56 72 ARG A CA 1
ATOM 528 C C . ARG A 1 72 ? -19.331 -24.018 51.831 1.00 61.56 72 ARG A C 1
ATOM 530 O O . ARG A 1 72 ? -18.370 -23.842 52.568 1.00 61.56 72 ARG A O 1
ATOM 537 N N . SER A 1 73 ? -19.970 -25.176 51.718 1.00 65.81 73 SER A N 1
ATOM 538 C CA . SER A 1 73 ? -19.594 -26.404 52.428 1.00 65.81 73 SER A CA 1
ATOM 539 C C . SER A 1 73 ? -19.291 -27.528 51.441 1.00 65.81 73 SER A C 1
ATOM 541 O O . SER A 1 73 ? -20.040 -27.702 50.474 1.00 65.81 73 SER A O 1
ATOM 543 N N . ALA A 1 74 ? -18.214 -28.278 51.679 1.00 72.00 74 ALA A N 1
ATOM 544 C CA . ALA A 1 74 ? -17.932 -29.526 50.965 1.00 72.00 74 ALA A CA 1
ATOM 545 C C . ALA A 1 74 ? -18.712 -30.737 51.522 1.00 72.00 74 ALA A C 1
ATOM 547 O O . ALA A 1 74 ? -18.772 -31.757 50.849 1.00 72.00 74 ALA A O 1
ATOM 548 N N . GLU A 1 75 ? -19.351 -30.598 52.687 1.00 70.44 75 GLU A N 1
ATOM 549 C CA . GLU A 1 75 ? -20.242 -31.595 53.304 1.00 70.44 75 GLU A CA 1
ATOM 550 C C . GLU A 1 75 ? -21.632 -30.982 53.601 1.00 70.44 75 GLU A C 1
ATOM 552 O O . GLU A 1 75 ? -21.932 -29.836 53.214 1.00 70.44 75 GLU A O 1
ATOM 557 N N . SER A 1 76 ? -22.488 -31.721 54.309 1.00 65.50 76 SER A N 1
ATOM 558 C CA . SER A 1 76 ? -23.833 -31.292 54.701 1.00 65.50 76 SER A CA 1
ATOM 559 C C . SER A 1 76 ? -23.830 -30.036 55.578 1.00 65.50 76 SER A C 1
ATOM 561 O O . SER A 1 76 ? -22.902 -29.757 56.345 1.00 65.50 76 SER A O 1
ATOM 563 N N . ILE A 1 77 ? -24.906 -29.251 55.468 1.00 71.00 77 ILE A N 1
ATOM 564 C CA . ILE A 1 77 ? -25.191 -28.129 56.375 1.00 71.00 77 ILE A CA 1
ATOM 565 C C . ILE A 1 77 ? -26.390 -28.537 57.246 1.00 71.00 77 ILE A C 1
ATOM 567 O O . ILE A 1 77 ? -27.527 -28.186 56.920 1.00 71.00 77 ILE A O 1
ATOM 571 N N . PRO A 1 78 ? -26.183 -29.311 58.330 1.00 64.69 78 PRO A N 1
ATOM 572 C CA . PRO A 1 78 ? -27.268 -29.845 59.157 1.00 64.69 78 PRO A CA 1
ATOM 573 C C . PRO A 1 78 ? -28.124 -28.764 59.833 1.00 64.69 78 PRO A C 1
ATOM 575 O O . PRO A 1 78 ? -29.318 -28.984 60.023 1.00 64.69 78 PRO A O 1
ATOM 578 N N . GLN A 1 79 ? -27.551 -27.600 60.169 1.00 63.31 79 GLN A N 1
ATOM 579 C CA . GLN A 1 79 ? -28.282 -26.424 60.664 1.00 63.31 79 GLN A CA 1
ATOM 580 C C . GLN A 1 79 ? -27.880 -25.173 59.868 1.00 63.31 79 GLN A C 1
ATOM 582 O O . GLN A 1 79 ? -26.974 -24.466 60.288 1.00 63.31 79 GLN A O 1
ATOM 587 N N . PRO A 1 80 ? -28.488 -24.854 58.717 1.00 65.75 80 PRO A N 1
ATOM 588 C CA . PRO A 1 80 ? -28.146 -23.628 58.010 1.00 65.75 80 PRO A CA 1
ATOM 589 C C . PRO A 1 80 ? -28.573 -22.387 58.810 1.00 65.75 80 PRO A C 1
ATOM 591 O O . PRO A 1 80 ? -29.535 -22.448 59.582 1.00 65.75 80 PRO A O 1
ATOM 594 N N . PRO A 1 81 ? -27.890 -21.244 58.629 1.00 65.44 81 PRO A N 1
ATOM 595 C CA . PRO A 1 81 ? -28.184 -20.052 59.404 1.00 65.44 81 PRO A CA 1
ATOM 596 C C . PRO A 1 81 ? -29.461 -19.366 58.912 1.00 65.44 81 PRO A C 1
ATOM 598 O O . PRO A 1 81 ? -29.815 -19.413 57.731 1.00 65.44 81 PRO A O 1
ATOM 601 N N . ASN A 1 82 ? -30.135 -18.665 59.822 1.00 61.12 82 ASN A N 1
ATOM 602 C CA . ASN A 1 82 ? -31.179 -17.714 59.457 1.00 61.12 82 ASN A CA 1
ATOM 603 C C . ASN A 1 82 ? -30.532 -16.404 58.989 1.00 61.12 82 ASN A C 1
ATOM 605 O O . ASN A 1 82 ? -29.817 -15.756 59.758 1.00 61.12 82 ASN A O 1
ATOM 609 N N . PHE A 1 83 ? -30.831 -15.975 57.762 1.00 64.81 83 PHE A N 1
ATOM 610 C CA . PHE A 1 83 ? -30.420 -14.671 57.242 1.00 64.81 83 PHE A CA 1
ATOM 611 C C . PHE A 1 83 ? -31.493 -13.650 57.589 1.00 64.81 83 PHE A C 1
ATOM 613 O O . PHE A 1 83 ? -32.470 -13.484 56.862 1.00 64.81 83 PHE A O 1
ATOM 620 N N . ASN A 1 84 ? -31.321 -12.961 58.712 1.00 58.81 84 ASN A N 1
ATOM 621 C CA . ASN A 1 84 ? -32.159 -11.830 59.091 1.00 58.81 84 ASN A CA 1
ATOM 622 C C . ASN A 1 84 ? -31.388 -10.541 58.804 1.00 58.81 84 ASN A C 1
ATOM 624 O O . ASN A 1 84 ? -30.873 -9.885 59.713 1.00 58.81 84 ASN A O 1
ATOM 628 N N . ILE A 1 85 ? -31.288 -10.189 57.523 1.00 59.06 85 ILE A N 1
ATOM 629 C CA . ILE A 1 85 ? -30.602 -8.973 57.090 1.00 59.06 85 ILE A CA 1
ATOM 630 C C . ILE A 1 85 ? -31.614 -7.825 57.140 1.00 59.06 85 ILE A C 1
ATOM 632 O O . ILE A 1 85 ? -32.510 -7.717 56.300 1.00 59.06 85 ILE A O 1
ATOM 636 N N . ARG A 1 86 ? -31.475 -6.974 58.161 1.00 54.56 86 ARG A N 1
ATOM 637 C CA . ARG A 1 86 ? -32.204 -5.708 58.305 1.00 54.56 86 ARG A CA 1
ATOM 638 C C . ARG A 1 86 ? -31.203 -4.562 58.353 1.00 54.56 86 ARG A C 1
ATOM 640 O O . ARG A 1 86 ? -30.958 -3.989 59.413 1.00 54.56 86 ARG A O 1
ATOM 647 N N . THR A 1 87 ? -30.601 -4.236 57.215 1.00 50.28 87 THR A N 1
ATOM 648 C CA . THR A 1 87 ? -29.728 -3.060 57.148 1.00 50.28 87 THR A CA 1
ATOM 649 C C . THR A 1 87 ? -30.575 -1.818 56.856 1.00 50.28 87 THR A C 1
ATOM 651 O O . THR A 1 87 ? -31.508 -1.878 56.057 1.00 50.28 87 THR A O 1
ATOM 654 N N . PRO A 1 88 ? -30.272 -0.667 57.474 1.00 47.22 88 PRO A N 1
ATOM 655 C CA . PRO A 1 88 ? -30.687 0.628 56.949 1.00 47.22 88 PRO A CA 1
ATOM 656 C C . PRO A 1 88 ? -29.784 1.106 55.791 1.00 47.22 88 PRO A C 1
ATOM 658 O O . PRO A 1 88 ? -29.978 2.226 55.315 1.00 47.22 88 PRO A O 1
ATOM 661 N N . SER A 1 89 ? -28.788 0.311 55.360 1.00 49.56 89 SER A N 1
ATOM 662 C CA . SER A 1 89 ? -27.836 0.713 54.316 1.00 49.56 89 SER A CA 1
ATOM 663 C C . SER A 1 89 ? -28.520 0.793 52.947 1.00 49.56 89 SER A C 1
ATOM 665 O O . SER A 1 89 ? -29.527 0.131 52.682 1.00 49.56 89 SER A O 1
ATOM 667 N N . ARG A 1 90 ? -28.005 1.683 52.092 1.00 51.66 90 ARG A N 1
ATOM 668 C CA . ARG A 1 90 ? -28.558 1.953 50.756 1.00 51.66 90 ARG A CA 1
ATOM 669 C C . ARG A 1 90 ? -27.946 1.080 49.649 1.00 51.66 90 ARG A C 1
ATOM 671 O O . ARG A 1 90 ? -28.444 1.175 48.532 1.00 51.66 90 ARG A O 1
ATOM 678 N N . GLU A 1 91 ? -26.951 0.253 49.969 1.00 52.44 91 GLU A N 1
ATOM 679 C CA . GLU A 1 91 ? -26.167 -0.571 49.028 1.00 52.44 91 GLU A CA 1
ATOM 680 C C . GLU A 1 91 ? -26.697 -2.012 48.892 1.00 52.44 91 GLU A C 1
ATOM 682 O O . GLU A 1 91 ? -27.618 -2.427 49.610 1.00 52.44 91 GLU A O 1
ATOM 687 N N . SER A 1 92 ? -26.150 -2.766 47.935 1.00 54.47 92 SER A N 1
ATOM 688 C CA . SER A 1 92 ? -26.576 -4.111 47.538 1.00 54.47 92 SER A CA 1
ATOM 689 C C . SER A 1 92 ? -26.521 -5.141 48.672 1.00 54.47 92 SER A C 1
ATOM 691 O O . SER A 1 92 ? -25.681 -5.116 49.578 1.00 54.47 92 SER A O 1
ATOM 693 N N . SER A 1 93 ? -27.465 -6.085 48.619 1.00 59.78 93 SER A N 1
ATOM 694 C CA . SER A 1 93 ? -27.548 -7.199 49.568 1.00 59.78 93 SER A CA 1
ATOM 695 C C . SER A 1 93 ? -27.689 -8.518 48.817 1.00 59.78 93 SER A C 1
ATOM 697 O O . SER A 1 93 ? -28.732 -8.807 48.231 1.00 59.78 93 SER A O 1
ATOM 699 N N . SER A 1 94 ? -26.627 -9.327 48.816 1.00 63.16 94 SER A N 1
ATOM 700 C CA . SER A 1 94 ? -26.621 -10.631 48.148 1.00 63.16 94 SER A CA 1
ATOM 701 C C . SER A 1 94 ? -26.333 -11.767 49.125 1.00 63.16 94 SER A C 1
ATOM 703 O O . SER A 1 94 ? -25.485 -11.654 50.012 1.00 63.16 94 SER A O 1
ATOM 705 N N . VAL A 1 95 ? -27.056 -12.878 48.979 1.00 65.81 95 VAL A N 1
ATOM 706 C CA . VAL A 1 95 ? -26.838 -14.086 49.782 1.00 65.81 95 VAL A CA 1
ATOM 707 C C . VAL A 1 95 ? -26.636 -15.281 48.860 1.00 65.81 95 VAL A C 1
ATOM 709 O O . VAL A 1 95 ? -27.503 -15.615 48.056 1.00 65.81 95 VAL A O 1
ATOM 712 N N . SER A 1 96 ? -25.492 -15.953 48.980 1.00 68.38 96 SER A N 1
ATOM 713 C CA . SER A 1 96 ? -25.172 -17.167 48.231 1.00 68.38 96 SER A CA 1
ATOM 714 C C . SER A 1 96 ? -24.871 -18.324 49.177 1.00 68.38 96 SER A C 1
ATOM 716 O O . SER A 1 96 ? -23.911 -18.272 49.935 1.00 68.38 96 SER A O 1
ATOM 718 N N . MET A 1 97 ? -25.605 -19.426 49.058 1.00 70.25 97 MET A N 1
ATOM 719 C CA . MET A 1 97 ? -25.340 -20.668 49.788 1.00 70.25 97 MET A CA 1
ATOM 720 C C . MET A 1 97 ? -25.080 -21.828 48.833 1.00 70.25 97 MET A C 1
ATOM 722 O O . MET A 1 97 ? -25.823 -22.023 47.865 1.00 70.25 97 MET A O 1
ATOM 726 N N . ARG A 1 98 ? -24.035 -22.613 49.105 1.00 71.19 98 ARG A N 1
ATOM 727 C CA . ARG A 1 98 ? -23.720 -23.840 48.365 1.00 71.19 98 ARG A CA 1
ATOM 728 C C . ARG A 1 98 ? -23.304 -24.965 49.314 1.00 71.19 98 ARG A C 1
ATOM 730 O O . ARG A 1 98 ? -22.405 -24.760 50.122 1.00 71.19 98 ARG A O 1
ATOM 737 N N . SER A 1 99 ? -23.905 -26.142 49.171 1.00 72.75 99 SER A N 1
ATOM 738 C CA . SER A 1 99 ? -23.443 -27.385 49.807 1.00 72.75 99 SER A CA 1
ATOM 739 C C . SER A 1 99 ? -23.228 -28.464 48.745 1.00 72.75 99 SER A C 1
ATOM 741 O O . SER A 1 99 ? -23.960 -28.505 47.751 1.00 72.75 99 SER A O 1
ATOM 743 N N . ALA A 1 100 ? -22.202 -29.291 48.935 1.00 74.50 100 ALA A N 1
ATOM 744 C CA . ALA A 1 100 ? -21.964 -30.483 48.125 1.00 74.50 100 ALA A CA 1
ATOM 745 C C . ALA A 1 100 ? -22.718 -31.731 48.634 1.00 74.50 100 ALA A C 1
ATOM 747 O O . ALA A 1 100 ? -22.666 -32.754 47.966 1.00 74.50 100 ALA A O 1
ATOM 748 N N . GLU A 1 101 ? -23.456 -31.630 49.744 1.00 73.81 101 GLU A N 1
ATOM 749 C CA . GLU A 1 101 ? -24.356 -32.671 50.265 1.00 73.81 101 GLU A CA 1
ATOM 750 C C . GLU A 1 101 ? -25.731 -32.052 50.622 1.00 73.81 101 GLU A C 1
ATOM 752 O O . GLU A 1 1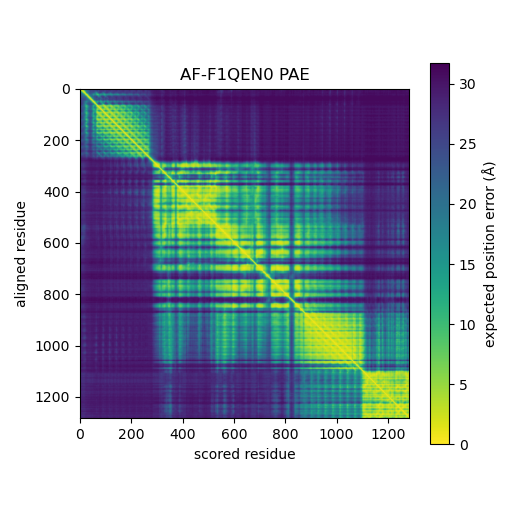01 ? -26.073 -30.936 50.191 1.00 73.81 101 GLU A O 1
ATOM 757 N N . SER A 1 102 ? -26.544 -32.775 51.397 1.00 68.25 102 SER A N 1
ATOM 758 C CA . SER A 1 102 ? -27.884 -32.363 51.814 1.00 68.25 102 SER A CA 1
ATOM 759 C C . SER A 1 102 ? -27.886 -31.160 52.765 1.00 68.25 102 SER A C 1
ATOM 761 O O . SER A 1 102 ? -26.956 -30.894 53.536 1.00 68.25 102 SER A O 1
ATOM 763 N N . ILE A 1 103 ? -28.992 -30.413 52.719 1.00 72.12 103 ILE A N 1
ATOM 764 C CA . ILE A 1 103 ? -29.324 -29.349 53.674 1.00 72.12 103 ILE A CA 1
ATOM 765 C C . ILE A 1 103 ? -30.598 -29.799 54.417 1.00 72.12 103 ILE A C 1
ATOM 767 O O . ILE A 1 103 ? -31.704 -29.531 53.944 1.00 72.12 103 ILE A O 1
ATOM 771 N N . PRO A 1 104 ? -30.481 -30.533 55.543 1.00 66.12 104 PRO A N 1
ATOM 772 C CA . PRO A 1 104 ? -31.614 -31.183 56.213 1.00 66.12 104 PRO A CA 1
ATOM 773 C C . PRO A 1 104 ? -32.636 -30.217 56.829 1.00 66.12 104 PRO A C 1
ATOM 775 O O . PRO A 1 104 ? -33.825 -30.528 56.884 1.00 66.12 104 PRO A O 1
ATOM 778 N N . GLN A 1 105 ? -32.177 -29.068 57.330 1.00 65.50 105 GLN A N 1
ATOM 779 C CA . GLN A 1 105 ? -32.997 -28.012 57.941 1.00 65.50 105 GLN A CA 1
ATOM 780 C C . GLN A 1 105 ? -33.164 -26.847 56.950 1.00 65.50 105 GLN A C 1
ATOM 782 O O . GLN A 1 105 ? -32.226 -26.555 56.219 1.00 65.50 105 GLN A O 1
ATOM 787 N N . PRO A 1 106 ? -34.303 -26.140 56.902 1.00 64.69 106 PRO A N 1
ATOM 788 C CA . PRO A 1 106 ? -34.515 -25.096 55.903 1.00 64.69 106 PRO A CA 1
ATOM 789 C C . PRO A 1 106 ? -33.821 -23.773 56.286 1.00 64.69 106 PRO A C 1
ATOM 791 O O . PRO A 1 106 ? -34.068 -23.260 57.381 1.00 64.69 106 PRO A O 1
ATOM 794 N N . PRO A 1 107 ? -33.015 -23.148 55.404 1.00 70.50 107 PRO A N 1
ATOM 795 C CA . PRO A 1 107 ? -32.576 -21.772 55.617 1.00 70.50 107 PRO A CA 1
ATOM 796 C C . PRO A 1 107 ? -33.752 -20.799 55.462 1.00 70.50 107 PRO A C 1
ATOM 798 O O . PRO A 1 107 ? -34.581 -20.931 54.555 1.00 70.50 107 PRO A O 1
ATOM 801 N N . ASN A 1 108 ? -33.808 -19.785 56.325 1.00 68.50 108 ASN A N 1
ATOM 802 C CA . ASN A 1 108 ? -34.776 -18.694 56.221 1.00 68.50 108 ASN A CA 1
ATOM 803 C C . ASN A 1 108 ? -34.075 -17.424 55.723 1.00 68.50 108 ASN A C 1
ATOM 805 O O . ASN A 1 108 ? -33.161 -16.924 56.383 1.00 68.50 108 ASN A O 1
ATOM 809 N N . PHE A 1 109 ? -34.508 -16.897 54.578 1.00 73.69 109 PHE A N 1
ATOM 810 C CA . PHE A 1 109 ? -34.009 -15.646 54.012 1.00 73.69 109 PHE A CA 1
ATOM 811 C C . PHE A 1 109 ? -35.023 -14.533 54.267 1.00 73.69 109 PHE A C 1
ATOM 813 O O . PHE A 1 109 ? -35.985 -14.375 53.517 1.00 73.69 109 PHE A O 1
ATOM 820 N N . ASN A 1 110 ? -34.801 -13.746 55.316 1.00 64.62 110 ASN A N 1
ATOM 821 C CA . ASN A 1 110 ? -35.566 -12.539 55.610 1.00 64.62 110 ASN A CA 1
ATOM 822 C C . ASN A 1 110 ? -34.703 -11.313 55.284 1.00 64.62 110 ASN A C 1
ATOM 824 O O . ASN A 1 110 ? -34.004 -10.780 56.151 1.00 64.62 110 ASN A O 1
ATOM 828 N N . LEU A 1 111 ? -34.757 -10.867 54.029 1.00 62.69 111 LEU A N 1
ATOM 829 C CA . LEU A 1 111 ? -34.120 -9.628 53.583 1.00 62.69 111 LEU A CA 1
ATOM 830 C C . LEU A 1 111 ? -35.157 -8.508 53.624 1.00 62.69 111 LEU A C 1
ATOM 832 O O . LEU A 1 111 ? -36.096 -8.479 52.828 1.00 62.69 111 LEU A O 1
ATOM 836 N N . ILE A 1 112 ? -34.991 -7.587 54.569 1.00 60.44 112 ILE A N 1
ATOM 837 C CA . ILE A 1 112 ? -35.771 -6.350 54.626 1.00 60.44 112 ILE A CA 1
ATOM 838 C C . ILE A 1 112 ? -34.766 -5.211 54.554 1.00 60.44 112 ILE A C 1
ATOM 840 O O . ILE A 1 112 ? -34.276 -4.742 55.582 1.00 60.44 112 ILE A O 1
ATOM 844 N N . THR A 1 113 ? -34.431 -4.798 53.337 1.00 54.84 113 THR A N 1
ATOM 845 C CA . THR A 1 113 ? -33.506 -3.689 53.101 1.00 54.84 113 THR A CA 1
ATOM 846 C C . THR A 1 113 ? -34.248 -2.585 52.350 1.00 54.84 113 THR A C 1
ATOM 848 O O . THR A 1 113 ? -34.892 -2.851 51.337 1.00 54.84 113 THR A O 1
ATOM 851 N N . PRO A 1 114 ? -34.179 -1.319 52.793 1.00 47.75 114 PRO A N 1
ATOM 852 C CA . PRO A 1 114 ? -34.578 -0.176 51.983 1.00 47.75 114 PRO A CA 1
ATOM 853 C C . PRO A 1 114 ? -33.491 0.195 50.949 1.00 47.75 114 PRO A C 1
ATOM 855 O O . PRO A 1 114 ? -33.414 1.358 50.546 1.00 47.75 114 PRO A O 1
ATOM 858 N N . SER A 1 115 ? -32.637 -0.768 50.565 1.00 53.22 115 SER A N 1
ATOM 859 C CA . SER A 1 115 ? -31.535 -0.604 49.608 1.00 53.22 115 SER A CA 1
ATOM 860 C C . SER A 1 115 ? -32.051 -0.008 48.304 1.00 53.22 115 SER A C 1
ATOM 862 O O . SER A 1 115 ? -33.183 -0.287 47.930 1.00 53.22 115 SER A O 1
ATOM 864 N N . ARG A 1 116 ? -31.258 0.828 47.623 1.00 54.59 116 ARG A N 1
ATOM 865 C CA . ARG A 1 116 ? -31.582 1.299 46.266 1.00 54.59 116 ARG A CA 1
ATOM 866 C C . ARG A 1 116 ? -31.040 0.364 45.177 1.00 54.59 116 ARG A C 1
ATOM 868 O O . ARG A 1 116 ? -31.498 0.509 44.048 1.00 54.59 116 ARG A O 1
ATOM 875 N N . GLU A 1 117 ? -30.158 -0.570 45.531 1.00 55.66 117 GLU A N 1
ATOM 876 C CA . GLU A 1 117 ? -29.425 -1.479 44.636 1.00 55.66 117 GLU A CA 1
ATOM 877 C C . GLU A 1 117 ? -30.025 -2.899 44.593 1.00 55.66 117 GLU A C 1
ATOM 879 O O . GLU A 1 117 ? -30.958 -3.229 45.340 1.00 55.66 117 GLU A O 1
ATOM 884 N N . SER A 1 118 ? -29.510 -3.741 43.693 1.00 56.84 118 SER A N 1
ATOM 885 C CA . SER A 1 118 ? -29.970 -5.114 43.473 1.00 56.84 118 SER A CA 1
ATOM 886 C C . SER A 1 118 ? -29.872 -5.998 44.726 1.00 56.84 118 SER A C 1
ATOM 888 O O . SER A 1 118 ? -28.962 -5.897 45.559 1.00 56.84 118 SER A O 1
ATOM 890 N N . SER A 1 119 ? -30.853 -6.894 44.871 1.00 61.41 119 SER A N 1
ATOM 891 C CA . SER A 1 119 ? -30.858 -7.913 45.925 1.00 61.41 119 SER A CA 1
ATOM 892 C C . SER A 1 119 ? -31.079 -9.295 45.326 1.00 61.41 119 SER A C 1
ATOM 894 O O . SER A 1 119 ? -32.078 -9.551 44.649 1.00 61.41 119 SER A O 1
ATOM 896 N N . CYS A 1 120 ? -30.125 -10.197 45.552 1.00 67.06 120 CYS A N 1
ATOM 897 C CA . CYS A 1 120 ? -30.154 -11.526 44.956 1.00 67.06 120 CYS A CA 1
ATOM 898 C C . CYS A 1 120 ? -29.870 -12.622 45.979 1.00 67.06 120 CYS A C 1
ATOM 900 O O . CYS A 1 120 ? -28.917 -12.547 46.756 1.00 67.06 120 CYS A O 1
ATOM 902 N N . VAL A 1 121 ? -30.678 -13.680 45.938 1.00 71.44 121 VAL A N 1
ATOM 903 C CA . VAL A 1 121 ? -30.486 -14.884 46.750 1.00 71.44 121 VAL A CA 1
ATOM 904 C C . VAL A 1 121 ? -30.246 -16.075 45.834 1.00 71.44 121 VAL A C 1
ATOM 906 O O . VAL A 1 121 ? -31.084 -16.412 44.999 1.00 71.44 121 VAL A O 1
ATOM 909 N N . SER A 1 122 ? -29.101 -16.735 45.992 1.00 74.00 122 SER A N 1
ATOM 910 C CA . SER A 1 122 ? -28.746 -17.946 45.253 1.00 74.00 122 SER A CA 1
ATOM 911 C C . SER A 1 122 ? -28.487 -19.102 46.210 1.00 74.00 122 SER A C 1
ATOM 913 O O . SER A 1 122 ? -27.566 -19.047 47.017 1.00 74.00 122 SER A O 1
ATOM 915 N N . MET A 1 123 ? -29.204 -20.210 46.042 1.00 75.75 123 MET A N 1
ATOM 916 C CA . MET A 1 123 ? -28.987 -21.433 46.813 1.00 75.75 123 MET A CA 1
ATOM 917 C C . MET A 1 123 ? -28.754 -22.633 45.889 1.00 75.75 123 MET A C 1
ATOM 919 O O . MET A 1 123 ? -29.469 -22.812 44.898 1.00 75.75 123 MET A O 1
ATOM 923 N N . ARG A 1 124 ? -27.739 -23.449 46.196 1.00 74.88 124 ARG A N 1
ATOM 924 C CA . ARG A 1 124 ? -27.441 -24.701 45.483 1.00 74.88 124 ARG A CA 1
ATOM 925 C C . ARG A 1 124 ? -27.111 -25.835 46.458 1.00 74.88 124 ARG A C 1
ATOM 927 O O . ARG A 1 124 ? -26.289 -25.634 47.346 1.00 74.88 124 ARG A O 1
ATOM 934 N N . SER A 1 125 ? -27.689 -27.012 46.247 1.00 74.62 125 SER A N 1
ATOM 935 C CA . SER A 1 125 ? -27.274 -28.267 46.894 1.00 74.62 125 SER A CA 1
ATOM 936 C C . SER A 1 125 ? -27.051 -29.343 45.828 1.00 74.62 125 SER A C 1
ATOM 938 O O . SER A 1 125 ? -27.721 -29.327 44.789 1.00 74.62 125 SER A O 1
ATOM 940 N N . ALA A 1 126 ? -26.075 -30.221 46.053 1.00 75.19 126 ALA A N 1
ATOM 941 C CA . ALA A 1 126 ? -25.830 -31.389 45.210 1.00 75.19 126 ALA A CA 1
ATOM 942 C C . ALA A 1 126 ? -26.622 -32.639 45.652 1.00 75.19 126 ALA A C 1
ATOM 944 O O . ALA A 1 126 ? -26.561 -33.639 44.952 1.00 75.19 126 ALA A O 1
ATOM 945 N N . GLU A 1 127 ? -27.399 -32.560 46.737 1.00 72.44 127 GLU A N 1
ATOM 946 C CA . GLU A 1 127 ? -28.324 -33.608 47.199 1.00 72.44 127 GLU A CA 1
ATOM 947 C C . GLU A 1 127 ? -29.730 -33.016 47.455 1.00 72.44 127 GLU A C 1
ATOM 949 O O . GLU A 1 127 ? -30.022 -31.853 47.119 1.00 72.44 127 GLU A O 1
ATOM 954 N N . SER A 1 128 ? -30.625 -33.822 48.032 1.00 64.94 128 SER A N 1
ATOM 955 C CA . SER A 1 128 ? -31.992 -33.439 48.371 1.00 64.94 128 SER A CA 1
ATOM 956 C C . SER A 1 128 ? -32.037 -32.340 49.432 1.00 64.94 128 SER A C 1
ATOM 958 O O . SER A 1 128 ? -31.186 -32.213 50.319 1.00 64.94 128 SER A O 1
ATOM 960 N N . ILE A 1 129 ? -33.079 -31.515 49.332 1.00 69.81 129 ILE A N 1
ATOM 961 C CA . ILE A 1 129 ? -33.421 -30.487 50.318 1.00 69.81 129 ILE A CA 1
ATOM 962 C C . ILE A 1 129 ? -34.729 -30.946 50.980 1.00 69.81 129 ILE A C 1
ATOM 964 O O . ILE A 1 129 ? -35.802 -30.665 50.444 1.00 69.81 129 ILE A O 1
ATOM 968 N N . PRO A 1 130 ? -34.684 -31.685 52.108 1.00 65.88 130 PRO A N 1
ATOM 969 C CA . PRO A 1 130 ? -35.871 -32.328 52.676 1.00 65.88 130 PRO A CA 1
ATOM 970 C C . PRO A 1 130 ? -36.917 -31.333 53.195 1.00 65.88 130 PRO A C 1
ATOM 972 O O . PRO A 1 130 ? -38.110 -31.640 53.209 1.00 65.88 130 PRO A O 1
ATOM 975 N N . GLN A 1 131 ? -36.474 -30.149 53.634 1.00 64.25 131 GLN A N 1
ATOM 976 C CA . GLN A 1 131 ? -37.320 -29.077 54.162 1.00 64.25 131 GLN A CA 1
ATOM 977 C C . GLN A 1 131 ? -37.179 -27.794 53.328 1.00 64.25 131 GLN A C 1
ATOM 979 O O . GLN A 1 131 ? -36.060 -27.400 53.003 1.00 64.25 131 GLN A O 1
ATOM 984 N N . PRO A 1 132 ? -38.282 -27.098 53.005 1.00 66.44 132 PRO A N 1
ATOM 985 C CA . PRO A 1 132 ? -38.261 -26.019 52.030 1.00 66.44 132 PRO A CA 1
ATOM 986 C C . PRO A 1 132 ? -37.677 -24.722 52.608 1.00 66.44 132 PRO A C 1
ATOM 988 O O . PRO A 1 132 ? -38.093 -24.302 53.690 1.00 66.44 132 PRO A O 1
ATOM 991 N N . PRO A 1 133 ? -36.797 -24.009 51.881 1.00 73.38 133 PRO A N 1
ATOM 992 C CA . PRO A 1 133 ? -36.391 -22.664 52.270 1.00 73.38 133 PRO A CA 1
ATOM 993 C C . PRO A 1 133 ? -37.574 -21.702 52.225 1.00 73.38 133 PRO A C 1
ATOM 995 O O . PRO A 1 133 ? -38.470 -21.827 51.383 1.00 73.38 133 PRO A O 1
ATOM 998 N N . ASN A 1 134 ? -37.526 -20.679 53.073 1.00 70.62 134 ASN A N 1
ATOM 999 C CA . ASN A 1 134 ? -38.470 -19.570 53.012 1.00 70.62 134 ASN A CA 1
ATOM 1000 C C . ASN A 1 134 ? -37.759 -18.314 52.496 1.00 70.62 134 ASN A C 1
ATOM 1002 O O . ASN A 1 134 ? -36.763 -17.885 53.082 1.00 70.62 134 ASN A O 1
ATOM 1006 N N . PHE A 1 135 ? -38.262 -17.733 51.404 1.00 75.62 135 PHE A N 1
ATOM 1007 C CA . PHE A 1 135 ? -37.743 -16.490 50.833 1.00 75.62 135 PHE A CA 1
ATOM 1008 C C . PHE A 1 135 ? -38.734 -15.357 51.104 1.00 75.62 135 PHE A C 1
ATOM 1010 O O . PHE A 1 135 ? -39.742 -15.230 50.407 1.00 75.62 135 PHE A O 1
ATOM 1017 N N . ASN A 1 136 ? -38.436 -14.516 52.095 1.00 67.62 136 ASN A N 1
ATOM 1018 C CA . ASN A 1 136 ? -39.171 -13.285 52.369 1.00 67.62 136 ASN A CA 1
ATOM 1019 C C . ASN A 1 136 ? -38.281 -12.089 52.012 1.00 67.62 136 ASN A C 1
ATOM 1021 O O . ASN A 1 136 ? -37.493 -11.616 52.836 1.00 67.62 136 ASN A O 1
ATOM 1025 N N . LEU A 1 137 ? -38.408 -11.600 50.778 1.00 64.19 137 LEU A N 1
ATOM 1026 C CA . LEU A 1 137 ? -37.729 -10.386 50.330 1.00 64.19 137 LEU A CA 1
ATOM 1027 C C . LEU A 1 137 ? -38.726 -9.229 50.288 1.00 64.19 137 LEU A C 1
ATOM 1029 O O . LEU A 1 137 ? -39.675 -9.230 49.500 1.00 64.19 137 LEU A O 1
ATOM 1033 N N . ILE A 1 138 ? -38.493 -8.232 51.140 1.00 62.88 138 ILE A N 1
ATOM 1034 C CA . ILE A 1 138 ? -39.190 -6.947 51.106 1.00 62.88 138 ILE A CA 1
ATOM 1035 C C . ILE A 1 138 ? -38.134 -5.890 50.811 1.00 62.88 138 ILE A C 1
ATOM 1037 O O . ILE A 1 138 ? -37.513 -5.343 51.722 1.00 62.88 138 ILE A O 1
ATOM 1041 N N . THR A 1 139 ? -37.921 -5.620 49.529 1.00 57.53 139 THR A N 1
ATOM 1042 C CA . THR A 1 139 ? -36.926 -4.646 49.081 1.00 57.53 139 THR A CA 1
ATOM 1043 C C . THR A 1 139 ? -37.611 -3.598 48.212 1.00 57.53 139 THR A C 1
ATOM 1045 O O . THR A 1 139 ? -37.882 -3.860 47.037 1.00 57.53 139 THR A O 1
ATOM 1048 N N . PRO A 1 140 ? -37.903 -2.391 48.727 1.00 52.50 140 PRO A N 1
ATOM 1049 C CA . PRO A 1 140 ? -38.165 -1.222 47.890 1.00 52.50 140 PRO A CA 1
ATOM 1050 C C . PRO A 1 140 ? -36.865 -0.747 47.210 1.00 52.50 140 PRO A C 1
ATOM 1052 O O . PRO A 1 140 ? -36.471 0.407 47.355 1.00 52.50 140 PRO A O 1
ATOM 1055 N N . SER A 1 141 ? -36.197 -1.655 46.490 1.00 54.53 141 SER A N 1
ATOM 1056 C CA . SER A 1 141 ? -35.050 -1.359 45.627 1.00 54.53 141 SER A CA 1
ATOM 1057 C C . SER A 1 141 ? -35.478 -0.516 44.439 1.00 54.53 141 SER A C 1
ATOM 1059 O O . SER A 1 141 ? -36.663 -0.447 44.147 1.00 54.53 141 SER A O 1
ATOM 1061 N N . ARG A 1 142 ? -34.563 0.196 43.775 1.00 54.34 142 ARG A N 1
ATOM 1062 C CA . ARG A 1 142 ? -34.835 0.737 42.434 1.00 54.34 142 ARG A CA 1
ATOM 1063 C C . ARG A 1 142 ? -34.437 -0.260 41.340 1.00 54.34 142 ARG A C 1
ATOM 1065 O O . ARG A 1 142 ? -35.030 -0.169 40.269 1.00 54.34 142 ARG A O 1
ATOM 1072 N N . GLU A 1 143 ? -33.564 -1.215 41.656 1.00 55.16 143 GLU A N 1
ATOM 1073 C CA . GLU A 1 143 ? -32.944 -2.196 40.757 1.00 55.16 143 GLU A CA 1
ATOM 1074 C C . GLU A 1 143 ? -33.579 -3.602 40.821 1.00 55.16 143 GLU A C 1
ATOM 1076 O O . GLU A 1 143 ? -34.455 -3.881 41.651 1.00 55.16 143 GLU A O 1
ATOM 1081 N N . SER A 1 144 ? -33.137 -4.485 39.917 1.00 57.75 144 SER A N 1
ATOM 1082 C CA . SER A 1 144 ? -33.607 -5.867 39.784 1.00 57.75 144 SER A CA 1
ATOM 1083 C C . SER A 1 144 ? -33.380 -6.728 41.037 1.00 57.75 144 SER A C 1
ATOM 1085 O O . SER A 1 144 ? -32.398 -6.602 41.774 1.00 57.75 144 SER A O 1
ATOM 1087 N N . SER A 1 145 ? -34.322 -7.639 41.293 1.00 62.00 145 SER A N 1
ATOM 1088 C CA . SER A 1 145 ? -34.242 -8.605 42.398 1.00 62.00 145 SER A CA 1
ATOM 1089 C C . SER A 1 145 ? -34.400 -10.028 41.880 1.00 62.00 145 SER A C 1
ATOM 1091 O O . SER A 1 145 ? -35.294 -10.316 41.078 1.00 62.00 145 SER A O 1
ATOM 1093 N N . CYS A 1 146 ? -33.513 -10.928 42.314 1.00 67.62 146 CYS A N 1
ATOM 1094 C CA . CYS A 1 146 ? -33.444 -12.276 41.764 1.00 67.62 146 CYS A CA 1
ATOM 1095 C C . CYS A 1 146 ? -33.352 -13.369 42.834 1.00 67.62 146 CYS A C 1
ATOM 1097 O O . CYS A 1 146 ? -32.522 -13.319 43.738 1.00 67.62 146 CYS A O 1
ATOM 1099 N N . VAL A 1 147 ? -34.178 -14.410 42.718 1.00 72.44 147 VAL A N 1
ATOM 1100 C CA . VAL A 1 147 ? -34.061 -15.614 43.554 1.00 72.44 147 VAL A CA 1
ATOM 1101 C C . VAL A 1 147 ? -33.786 -16.814 42.663 1.00 72.44 147 VAL A C 1
ATOM 1103 O O . VAL A 1 147 ? -34.581 -17.143 41.785 1.00 72.44 147 VAL A O 1
ATOM 1106 N N . SER A 1 148 ? -32.654 -17.482 42.883 1.00 76.06 148 SER A N 1
ATOM 1107 C CA . SER A 1 148 ? -32.257 -18.684 42.152 1.00 76.06 148 SER A CA 1
ATOM 1108 C C . SER A 1 148 ? -32.043 -19.852 43.105 1.00 76.06 148 SER A C 1
ATOM 1110 O O . SER A 1 148 ? -31.167 -19.809 43.965 1.00 76.06 148 SER A O 1
ATOM 1112 N N . MET A 1 149 ? -32.749 -20.955 42.872 1.00 77.19 149 MET A N 1
ATOM 1113 C CA . MET A 1 149 ? -32.579 -22.199 43.618 1.00 77.19 149 MET A CA 1
ATOM 1114 C C . MET A 1 149 ? -32.299 -23.373 42.677 1.00 77.19 149 MET A C 1
ATOM 1116 O O . MET A 1 149 ? -32.961 -23.520 41.645 1.00 77.19 149 MET A O 1
ATOM 1120 N N . ARG A 1 150 ? -31.313 -24.210 43.025 1.00 75.81 150 ARG A N 1
ATOM 1121 C CA . ARG A 1 150 ? -31.008 -25.458 42.309 1.00 75.81 150 ARG A CA 1
ATOM 1122 C C . ARG A 1 150 ? -30.743 -26.614 43.280 1.00 75.81 150 ARG A C 1
ATOM 1124 O O . ARG A 1 150 ? -29.970 -26.432 44.215 1.00 75.81 150 ARG A O 1
ATOM 1131 N N . SER A 1 151 ? -31.320 -27.781 43.012 1.00 74.44 151 SER A N 1
ATOM 1132 C CA . SER A 1 151 ? -30.937 -29.059 43.634 1.00 74.44 151 SER A CA 1
ATOM 1133 C C . SER A 1 151 ? -30.648 -30.094 42.542 1.00 74.44 151 SER A C 1
ATOM 1135 O O . SER A 1 151 ? -31.244 -30.030 41.462 1.00 74.44 151 SER A O 1
ATOM 1137 N N . ALA A 1 152 ? -29.696 -30.992 42.800 1.00 74.50 152 ALA A N 1
ATOM 1138 C CA . ALA A 1 152 ? -29.409 -32.138 41.939 1.00 74.50 152 ALA A CA 1
ATOM 1139 C C . ALA A 1 152 ? -30.249 -33.388 42.284 1.00 74.50 152 ALA A C 1
ATOM 1141 O O . ALA A 1 152 ? -30.150 -34.368 41.562 1.00 74.50 152 ALA A O 1
ATOM 1142 N N . GLU A 1 153 ? -31.105 -33.328 43.310 1.00 72.88 153 GLU A N 1
ATOM 1143 C CA . GLU A 1 153 ? -32.067 -34.380 43.678 1.00 72.88 153 GLU A CA 1
ATOM 1144 C C . GLU A 1 153 ? -33.483 -33.786 43.868 1.00 72.88 153 GLU A C 1
ATOM 1146 O O . GLU A 1 153 ? -33.747 -32.612 43.549 1.00 72.88 153 GLU A O 1
ATOM 1151 N N . SER A 1 154 ? -34.414 -34.602 44.370 1.00 65.06 154 SER A N 1
ATOM 1152 C CA . SER A 1 154 ? -35.801 -34.224 44.632 1.00 65.06 154 SER A CA 1
ATOM 1153 C C . SER A 1 154 ? -35.918 -33.143 45.707 1.00 65.06 154 SER A C 1
ATOM 1155 O O . SER A 1 154 ? -35.117 -33.019 46.640 1.00 65.06 154 SER A O 1
ATOM 1157 N N . ILE A 1 155 ? -36.965 -32.329 45.565 1.00 69.19 155 ILE A N 1
ATOM 1158 C CA . ILE A 1 155 ? -37.372 -31.316 46.543 1.00 69.19 155 ILE A CA 1
ATOM 1159 C C . ILE A 1 155 ? -38.720 -31.782 47.115 1.00 69.19 155 ILE A C 1
ATOM 1161 O O . ILE A 1 155 ? -39.760 -31.471 46.529 1.00 69.19 155 ILE A O 1
ATOM 1165 N N . PRO A 1 156 ? -38.746 -32.562 48.217 1.00 65.06 156 PRO A N 1
ATOM 1166 C CA . PRO A 1 156 ? -39.966 -33.216 48.699 1.00 65.06 156 PRO A CA 1
ATOM 1167 C C . PRO A 1 156 ? -41.033 -32.230 49.187 1.00 65.06 156 PRO A C 1
ATOM 1169 O O . PRO A 1 156 ? -42.229 -32.500 49.073 1.00 65.06 156 PRO A O 1
ATOM 1172 N N . GLN A 1 157 ? -40.601 -31.087 49.729 1.00 63.03 157 GLN A N 1
ATOM 1173 C CA . GLN A 1 157 ? -41.463 -29.985 50.147 1.00 63.03 157 GLN A CA 1
ATOM 1174 C C . GLN A 1 157 ? -41.105 -28.699 49.390 1.00 63.03 157 GLN A C 1
ATOM 1176 O O . GLN A 1 157 ? -39.921 -28.390 49.257 1.00 63.03 157 GLN A O 1
ATOM 1181 N N . PRO A 1 158 ? -42.086 -27.913 48.922 1.00 65.88 158 PRO A N 1
ATOM 1182 C CA . PRO A 1 158 ? -41.824 -26.805 48.020 1.00 65.88 158 PRO A CA 1
ATOM 1183 C C . PRO A 1 158 ? -41.460 -25.503 48.753 1.00 65.88 158 PRO A C 1
ATOM 1185 O O . PRO A 1 158 ? -42.052 -25.208 49.794 1.00 65.88 158 PRO A O 1
ATOM 1188 N N . PRO A 1 159 ? -40.569 -24.659 48.195 1.00 72.31 159 PRO A N 1
ATOM 1189 C CA . PRO A 1 159 ? -40.287 -23.336 48.747 1.00 72.31 159 PRO A CA 1
ATOM 1190 C C . PRO A 1 159 ? -41.490 -22.404 48.644 1.00 72.31 159 PRO A C 1
ATOM 1192 O O . PRO A 1 159 ? -42.284 -22.477 47.700 1.00 72.31 159 PRO A O 1
ATOM 1195 N N . ASN A 1 160 ? -41.552 -21.450 49.571 1.00 69.38 160 ASN A N 1
ATOM 1196 C CA . ASN A 1 160 ? -42.447 -20.305 49.467 1.00 69.38 160 ASN A CA 1
ATOM 1197 C C . ASN A 1 160 ? -41.656 -19.071 49.011 1.00 69.38 160 ASN A C 1
ATOM 1199 O O . ASN A 1 160 ? -40.688 -18.677 49.668 1.00 69.38 160 ASN A O 1
ATOM 1203 N N . PHE A 1 161 ? -42.071 -18.464 47.898 1.00 75.19 161 PHE A N 1
ATOM 1204 C CA . PHE A 1 161 ? -41.494 -17.218 47.397 1.00 75.19 161 PHE A CA 1
ATOM 1205 C C . PHE A 1 161 ? -42.447 -16.060 47.700 1.00 75.19 161 PHE A C 1
ATOM 1207 O O . PHE A 1 161 ? -43.442 -15.874 46.996 1.00 75.19 161 PHE A O 1
ATOM 1214 N N . ASN A 1 162 ? -42.133 -15.269 48.728 1.00 68.62 162 ASN A N 1
ATOM 1215 C CA . ASN A 1 162 ? -42.840 -14.030 49.047 1.00 68.62 162 ASN A CA 1
ATOM 1216 C C . ASN A 1 162 ? -41.949 -12.839 48.673 1.00 68.62 162 ASN A C 1
ATOM 1218 O O . ASN A 1 162 ? -41.116 -12.392 49.465 1.00 68.62 162 ASN A O 1
ATOM 1222 N N . LEU A 1 163 ? -42.124 -12.333 47.453 1.00 64.12 163 LEU A N 1
ATOM 1223 C CA . LEU A 1 163 ? -41.392 -11.178 46.933 1.00 64.12 163 LEU A CA 1
ATOM 1224 C C . LEU A 1 163 ? -42.325 -9.968 46.878 1.00 64.12 163 LEU A C 1
ATOM 1226 O O . LEU A 1 163 ? -43.276 -9.930 46.092 1.00 64.12 163 LEU A O 1
ATOM 1230 N N . ILE A 1 164 ? -42.038 -8.970 47.713 1.00 62.78 164 ILE A N 1
ATOM 1231 C CA . ILE A 1 164 ? -42.655 -7.645 47.638 1.00 62.78 164 ILE A CA 1
ATOM 1232 C C . ILE A 1 164 ? -41.553 -6.677 47.230 1.00 62.78 164 ILE A C 1
ATOM 1234 O O . ILE A 1 164 ? -40.798 -6.183 48.069 1.00 62.78 164 ILE A O 1
ATOM 1238 N N . THR A 1 165 ? -41.455 -6.412 45.931 1.00 57.31 165 THR A N 1
ATOM 1239 C CA . THR A 1 165 ? -40.407 -5.558 45.367 1.00 57.31 165 THR A CA 1
ATOM 1240 C C . THR A 1 165 ? -41.055 -4.351 44.696 1.00 57.31 165 THR A C 1
ATOM 1242 O O . THR A 1 165 ? -41.436 -4.423 43.528 1.00 57.31 165 THR A O 1
ATOM 1245 N N . PRO A 1 166 ? -41.203 -3.211 45.397 1.00 50.28 166 PRO A N 1
ATOM 1246 C CA . PRO A 1 166 ? -41.505 -1.911 44.791 1.00 50.28 166 PRO A CA 1
ATOM 1247 C C . PRO A 1 166 ? -40.404 -1.382 43.847 1.00 50.28 166 PRO A C 1
ATOM 1249 O O . PRO A 1 166 ? -40.203 -0.168 43.790 1.00 50.28 166 PRO A O 1
ATOM 1252 N N . SER A 1 167 ? -39.686 -2.263 43.138 1.00 54.00 167 SER A N 1
ATOM 1253 C CA . SER A 1 167 ? -38.616 -1.915 42.205 1.00 54.00 167 SER A CA 1
ATOM 1254 C C . SER A 1 167 ? -39.129 -1.229 40.958 1.00 54.00 167 SER A C 1
ATOM 1256 O O . SER A 1 167 ? -40.277 -1.413 40.560 1.00 54.00 167 SER A O 1
ATOM 1258 N N . ARG A 1 168 ? -38.293 -0.377 40.353 1.00 52.56 168 ARG A N 1
ATOM 1259 C CA . ARG A 1 168 ? -38.574 0.151 39.013 1.00 52.56 168 ARG A CA 1
ATOM 1260 C C . ARG A 1 168 ? -38.231 -0.885 37.935 1.00 52.56 168 ARG A C 1
ATOM 1262 O O . ARG A 1 168 ? -38.937 -0.894 36.932 1.00 52.56 168 ARG A O 1
ATOM 1269 N N . GLU A 1 169 ? -37.264 -1.764 38.207 1.00 54.25 169 GLU A N 1
ATOM 1270 C CA . GLU A 1 169 ? -36.753 -2.823 37.318 1.00 54.25 169 GLU A CA 1
ATOM 1271 C C . GLU A 1 169 ? -37.369 -4.223 37.536 1.00 54.25 169 GLU A C 1
ATOM 1273 O O . GLU A 1 169 ? -38.042 -4.474 38.547 1.00 54.25 169 GLU A O 1
ATOM 1278 N N . SER A 1 170 ? -37.096 -5.128 36.582 1.00 57.75 170 SER A N 1
ATOM 1279 C CA . SER A 1 170 ? -37.551 -6.531 36.524 1.00 57.75 170 SER A CA 1
ATOM 1280 C C . SER A 1 170 ? -37.205 -7.394 37.753 1.00 57.75 170 SER A C 1
ATOM 1282 O O . SER A 1 170 ? -36.152 -7.264 38.380 1.00 57.75 170 SER A O 1
ATOM 1284 N N . SER A 1 171 ? -38.106 -8.319 38.107 1.00 61.97 171 SER A N 1
ATOM 1285 C CA . SER A 1 171 ? -37.878 -9.331 39.150 1.00 61.97 171 SER A CA 1
ATOM 1286 C C . SER A 1 171 ? -37.949 -10.749 38.583 1.00 61.97 171 SER A C 1
ATOM 1288 O O . SER A 1 171 ? -38.830 -11.079 37.782 1.00 61.97 171 SER A O 1
ATOM 1290 N N . CYS A 1 172 ? -37.005 -11.598 39.004 1.00 67.38 172 CYS A N 1
ATOM 1291 C CA . CYS A 1 172 ? -36.790 -12.930 38.436 1.00 67.38 172 CYS A CA 1
ATOM 1292 C C . CYS A 1 172 ? -36.801 -14.008 39.523 1.00 67.38 172 CYS A C 1
ATOM 1294 O O . CYS A 1 172 ? -35.994 -13.963 40.453 1.00 67.38 172 CYS A O 1
ATOM 1296 N N . VAL A 1 173 ? -37.616 -15.051 39.365 1.00 72.44 173 VAL A N 1
ATOM 1297 C CA . VAL A 1 173 ? -37.512 -16.266 40.191 1.00 72.44 173 VAL A CA 1
ATOM 1298 C C . VAL A 1 173 ? -37.176 -17.454 39.304 1.00 72.44 173 VAL A C 1
ATOM 1300 O O . VAL A 1 173 ? -37.909 -17.762 38.369 1.00 72.44 173 VAL A O 1
ATOM 1303 N N . SER A 1 174 ? -36.066 -18.135 39.591 1.00 75.69 174 SER A N 1
ATOM 1304 C CA . SER A 1 174 ? -35.629 -19.330 38.871 1.00 75.69 174 SER A CA 1
ATOM 1305 C C . SER A 1 174 ? -35.477 -20.515 39.817 1.00 75.69 174 SER A C 1
ATOM 1307 O O . SER A 1 174 ? -34.653 -20.491 40.728 1.00 75.69 174 SER A O 1
ATOM 1309 N N . MET A 1 175 ? -36.172 -21.610 39.524 1.00 76.75 175 MET A N 1
ATOM 1310 C CA . MET A 1 175 ? -36.055 -22.867 40.260 1.00 76.75 175 MET A CA 1
ATOM 1311 C C . MET A 1 175 ? -35.726 -24.027 39.318 1.00 76.75 175 MET A C 1
ATOM 1313 O O . MET A 1 175 ? -36.338 -24.157 38.255 1.00 76.75 175 MET A O 1
ATOM 1317 N N . ARG A 1 176 ? -34.752 -24.866 39.692 1.00 75.19 176 ARG A N 1
ATOM 1318 C CA . ARG A 1 176 ? -34.406 -26.092 38.954 1.00 75.19 176 ARG A CA 1
ATOM 1319 C C . ARG A 1 176 ? -34.200 -27.281 39.898 1.00 75.19 176 ARG A C 1
ATOM 1321 O O . ARG A 1 176 ? -33.493 -27.132 40.891 1.00 75.19 176 ARG A O 1
ATOM 1328 N N . SER A 1 177 ? -34.755 -28.439 39.553 1.00 74.19 177 SER A N 1
ATOM 1329 C CA . SER A 1 177 ? -34.421 -29.739 40.158 1.00 74.19 177 SER A CA 1
ATOM 1330 C C . SER A 1 177 ? -34.076 -30.742 39.054 1.00 74.19 177 SER A C 1
ATOM 1332 O O . SER A 1 177 ? -34.606 -30.636 37.943 1.00 74.19 177 SER A O 1
ATOM 1334 N N . ALA A 1 178 ? -33.152 -31.660 39.337 1.00 74.56 178 ALA A N 1
ATOM 1335 C CA . ALA A 1 178 ? -32.826 -32.777 38.453 1.00 74.56 178 ALA A CA 1
ATOM 1336 C C . ALA A 1 178 ? -33.693 -34.030 38.707 1.00 74.56 178 ALA A C 1
ATOM 1338 O O . ALA A 1 178 ? -33.565 -34.987 37.958 1.00 74.56 178 ALA A O 1
ATOM 1339 N N . GLU A 1 179 ? -34.603 -33.997 39.686 1.00 72.06 179 GLU A N 1
ATOM 1340 C CA . GLU A 1 179 ? -35.601 -35.045 39.955 1.00 72.06 179 GLU A CA 1
ATOM 1341 C C . GLU A 1 179 ? -37.012 -34.426 40.097 1.00 72.06 179 GLU A C 1
ATOM 1343 O O . GLU A 1 179 ? -37.237 -33.240 39.792 1.00 72.06 179 GLU A O 1
ATOM 1348 N N . SER A 1 180 ? -37.984 -35.229 40.538 1.00 64.88 180 SER A N 1
ATOM 1349 C CA . SER A 1 180 ? -39.378 -34.833 40.720 1.00 64.88 180 SER A CA 1
ATOM 1350 C C . SER A 1 180 ? -39.558 -33.801 41.833 1.00 64.88 180 SER A C 1
ATOM 1352 O O . SER A 1 180 ? -38.817 -33.718 42.819 1.00 64.88 180 SER A O 1
ATOM 1354 N N . ILE A 1 181 ? -40.594 -32.979 41.659 1.00 68.94 181 ILE A N 1
ATOM 1355 C CA . ILE A 1 181 ? -41.060 -32.000 42.643 1.00 68.94 181 ILE A CA 1
ATOM 1356 C C . ILE A 1 181 ? -42.452 -32.471 43.096 1.00 68.94 181 ILE A C 1
ATOM 1358 O O . ILE A 1 181 ? -43.444 -32.130 42.446 1.00 68.94 181 ILE A O 1
ATOM 1362 N N . PRO A 1 182 ? -42.566 -33.291 44.163 1.00 64.75 182 PRO A N 1
ATOM 1363 C CA . PRO A 1 182 ? -43.823 -33.952 44.525 1.00 64.75 182 PRO A CA 1
ATOM 1364 C C . PRO A 1 182 ? -44.918 -32.982 44.982 1.00 64.75 182 PRO A C 1
ATOM 1366 O O . PRO A 1 182 ? -46.105 -33.237 44.773 1.00 64.75 182 PRO A O 1
ATOM 1369 N N . GLN A 1 183 ? -44.524 -31.869 45.609 1.00 62.41 183 GLN A N 1
ATOM 1370 C CA . GLN A 1 183 ? -45.417 -30.796 46.040 1.00 62.41 183 GLN A CA 1
ATOM 1371 C C . GLN A 1 183 ? -45.059 -29.473 45.347 1.00 62.41 183 GLN A C 1
ATOM 1373 O O . GLN A 1 183 ? -43.877 -29.172 45.202 1.00 62.41 183 GLN A O 1
ATOM 1378 N N . PRO A 1 184 ? -46.038 -28.649 44.941 1.00 65.69 184 PRO A N 1
ATOM 1379 C CA . PRO A 1 184 ? -45.792 -27.505 44.071 1.00 65.69 184 PRO A CA 1
ATOM 1380 C C . PRO A 1 184 ? -45.368 -26.225 44.822 1.00 65.69 184 PRO A C 1
ATOM 1382 O O . PRO A 1 184 ? -45.936 -25.927 45.875 1.00 65.69 184 PRO A O 1
ATOM 1385 N N . PRO A 1 185 ? -44.460 -25.392 44.270 1.00 72.94 185 PRO A N 1
ATOM 1386 C CA . PRO A 1 185 ? -44.151 -24.071 44.823 1.00 72.94 185 PRO A CA 1
ATOM 1387 C C . PRO A 1 185 ? -45.314 -23.097 44.722 1.00 72.94 185 PRO A C 1
ATOM 1389 O O . PRO A 1 185 ? -46.103 -23.124 43.772 1.00 72.94 185 PRO A O 1
ATOM 1392 N N . ASN A 1 186 ? -45.348 -22.170 45.678 1.00 70.19 186 ASN A N 1
ATOM 1393 C CA . ASN A 1 186 ? -46.213 -21.002 45.627 1.00 70.19 186 ASN A CA 1
ATOM 1394 C C . ASN A 1 186 ? -45.381 -19.761 45.282 1.00 70.19 186 ASN A C 1
ATOM 1396 O O . ASN A 1 186 ? -44.440 -19.417 46.003 1.00 70.19 186 ASN A O 1
ATOM 1400 N N . PHE A 1 187 ? -45.735 -19.090 44.185 1.00 75.12 187 PHE A N 1
ATOM 1401 C CA . PHE A 1 187 ? -45.101 -17.844 43.762 1.00 75.12 187 PHE A CA 1
ATOM 1402 C C . PHE A 1 187 ? -46.033 -16.669 44.063 1.00 75.12 187 PHE A C 1
ATOM 1404 O O . PHE A 1 187 ? -46.972 -16.409 43.307 1.00 75.12 187 PHE A O 1
ATOM 1411 N N . ASN A 1 188 ? -45.763 -15.939 45.148 1.00 68.69 188 ASN A N 1
ATOM 1412 C CA . ASN A 1 188 ? -46.459 -14.697 45.483 1.00 68.69 188 ASN A CA 1
ATOM 1413 C C . ASN A 1 188 ? -45.562 -13.503 45.130 1.00 68.69 188 ASN A C 1
ATOM 1415 O O . ASN A 1 188 ? -44.744 -13.062 45.940 1.00 68.69 188 ASN A O 1
ATOM 1419 N N . LEU A 1 189 ? -45.723 -12.977 43.914 1.00 64.19 189 LEU A N 1
ATOM 1420 C CA . LEU A 1 189 ? -44.999 -11.799 43.430 1.00 64.19 189 LEU A CA 1
ATOM 1421 C C . LEU A 1 189 ? -45.936 -10.592 43.416 1.00 64.19 189 LEU A C 1
ATOM 1423 O O . LEU A 1 189 ? -46.913 -10.549 42.663 1.00 64.19 189 LEU A O 1
ATOM 1427 N N . ILE A 1 190 ? -45.622 -9.595 44.241 1.00 62.88 190 ILE A N 1
ATOM 1428 C CA . ILE A 1 190 ? -46.248 -8.275 44.180 1.00 62.88 190 ILE A CA 1
ATOM 1429 C C . ILE A 1 190 ? -45.170 -7.296 43.731 1.00 62.88 190 ILE A C 1
ATOM 1431 O O . ILE A 1 190 ? -44.354 -6.848 44.538 1.00 62.88 190 ILE A O 1
ATOM 1435 N N . THR A 1 191 ? -45.174 -6.956 42.445 1.00 56.50 191 THR A N 1
ATOM 1436 C CA . THR A 1 191 ? -44.250 -5.973 41.874 1.00 56.50 191 THR A CA 1
ATOM 1437 C C . THR A 1 191 ? -45.030 -4.730 41.474 1.00 56.50 191 THR A C 1
ATOM 1439 O O . THR A 1 191 ? -45.719 -4.748 40.465 1.00 56.50 191 THR A O 1
ATOM 1442 N N . PRO A 1 192 ? -44.946 -3.616 42.215 1.00 50.53 192 PRO A N 1
ATOM 1443 C CA . PRO A 1 192 ? -45.382 -2.306 41.733 1.00 50.53 192 PRO A CA 1
ATOM 1444 C C . PRO A 1 192 ? -44.590 -1.752 40.524 1.00 50.53 192 PRO A C 1
ATOM 1446 O O . PRO A 1 192 ? -44.775 -0.578 40.195 1.00 50.53 192 PRO A O 1
ATOM 1449 N N . SER A 1 193 ? -43.694 -2.539 39.910 1.00 54.22 193 SER A N 1
ATOM 1450 C CA . SER A 1 193 ? -42.744 -2.110 38.873 1.00 54.22 193 SER A CA 1
ATOM 1451 C C . SER A 1 193 ? -43.416 -1.688 37.567 1.00 54.22 193 SER A C 1
ATOM 1453 O O . SER A 1 193 ? -44.562 -2.037 37.274 1.00 54.22 193 SER A O 1
ATOM 1455 N N . ARG A 1 194 ? -42.685 -0.893 36.772 1.00 52.12 194 ARG A N 1
ATOM 1456 C CA . ARG A 1 194 ? -43.086 -0.539 35.401 1.00 52.12 194 ARG A CA 1
ATOM 1457 C C . ARG A 1 194 ? -42.648 -1.590 34.369 1.00 52.12 194 ARG A C 1
ATOM 1459 O O . ARG A 1 194 ? -43.301 -1.649 33.332 1.00 52.12 194 ARG A O 1
ATOM 1466 N N . GLU A 1 195 ? -41.650 -2.416 34.692 1.00 50.78 195 GLU A N 1
ATOM 1467 C CA . GLU A 1 195 ? -41.056 -3.449 33.823 1.00 50.78 195 GLU A CA 1
ATOM 1468 C C . GLU A 1 195 ? -41.511 -4.888 34.137 1.00 50.78 195 GLU A C 1
ATOM 1470 O O . GLU A 1 195 ? -42.034 -5.162 35.226 1.00 50.78 195 GLU A O 1
ATOM 1475 N N . SER A 1 196 ? -41.288 -5.793 33.171 1.00 55.94 196 SER A N 1
ATOM 1476 C CA . SER A 1 196 ? -41.665 -7.221 33.181 1.00 55.94 196 SER A CA 1
ATOM 1477 C C . SER A 1 196 ? -41.141 -8.032 34.384 1.00 55.94 196 SER A C 1
ATOM 1479 O O . SER A 1 196 ? -40.033 -7.835 34.878 1.00 55.94 196 SER A O 1
ATOM 1481 N N . SER A 1 197 ? -41.950 -8.983 34.866 1.00 62.12 197 SER A N 1
ATOM 1482 C CA . SER A 1 197 ? -41.558 -9.975 35.879 1.00 62.12 197 SER A CA 1
ATOM 1483 C C . SER A 1 197 ? -41.545 -11.384 35.286 1.00 62.12 197 SER A C 1
ATOM 1485 O O . SER A 1 197 ? -42.426 -11.749 34.499 1.00 62.12 197 SER A O 1
ATOM 1487 N N . CYS A 1 198 ? -40.533 -12.172 35.665 1.00 65.94 198 CYS A N 1
ATOM 1488 C CA . CYS A 1 198 ? -40.217 -13.462 35.057 1.00 65.94 198 CYS A CA 1
ATOM 1489 C C . CYS A 1 198 ? -40.164 -14.579 36.106 1.00 65.94 198 CYS A C 1
ATOM 1491 O O . CYS A 1 198 ? -39.365 -14.528 37.043 1.00 65.94 198 CYS A O 1
ATOM 1493 N N . VAL A 1 199 ? -40.944 -15.645 35.920 1.00 71.62 199 VAL A N 1
ATOM 1494 C CA . VAL A 1 199 ? -40.819 -16.870 36.730 1.00 71.62 199 VAL A CA 1
ATOM 1495 C C . VAL A 1 199 ? -40.441 -18.038 35.834 1.00 71.62 199 VAL A C 1
ATOM 1497 O O . VAL A 1 199 ? -41.155 -18.355 34.889 1.00 71.62 199 VAL A O 1
ATOM 1500 N N . SER A 1 200 ? -39.319 -18.694 36.127 1.00 73.69 200 SER A N 1
ATOM 1501 C CA . SER A 1 200 ? -38.831 -19.866 35.401 1.00 73.69 200 SER A CA 1
ATOM 1502 C C . SER A 1 200 ? -38.710 -21.069 36.331 1.00 73.69 200 SER A C 1
ATOM 1504 O O . SER A 1 200 ? -37.929 -21.056 37.280 1.00 73.69 200 SER A O 1
ATOM 1506 N N . MET A 1 201 ? -39.381 -22.164 35.995 1.00 75.12 201 MET A N 1
ATOM 1507 C CA . MET A 1 201 ? -39.277 -23.433 36.714 1.00 75.12 201 MET A CA 1
ATOM 1508 C C . MET A 1 201 ? -38.904 -24.566 35.758 1.00 75.12 201 MET A C 1
ATOM 1510 O O . MET A 1 201 ? -39.474 -24.673 34.670 1.00 75.12 201 MET A O 1
ATOM 1514 N N . ARG A 1 202 ? -37.942 -25.410 36.150 1.00 73.31 202 ARG A N 1
ATOM 1515 C CA . ARG A 1 202 ? -37.568 -26.617 35.399 1.00 73.31 202 ARG A CA 1
ATOM 1516 C C . ARG A 1 202 ? -37.423 -27.836 36.313 1.00 73.31 202 ARG A C 1
ATOM 1518 O O . ARG A 1 202 ? -36.783 -27.724 37.355 1.00 73.31 202 ARG A O 1
ATOM 1525 N N . SER A 1 203 ? -37.959 -28.978 35.897 1.00 72.69 203 SER A N 1
ATOM 1526 C CA . SER A 1 203 ? -37.677 -30.297 36.485 1.00 72.69 203 SER A CA 1
ATOM 1527 C C . SER A 1 203 ? -37.287 -31.275 35.373 1.00 72.69 203 SER A C 1
ATOM 1529 O O . SER A 1 203 ? -37.751 -31.127 34.239 1.00 72.69 203 SER A O 1
ATOM 1531 N N . ALA A 1 204 ? -36.402 -32.224 35.673 1.00 73.88 204 ALA A N 1
ATOM 1532 C CA . ALA A 1 204 ? -36.066 -33.320 34.764 1.00 73.88 204 ALA A CA 1
ATOM 1533 C C . ALA A 1 204 ? -36.985 -34.551 34.930 1.00 73.88 204 ALA A C 1
ATOM 1535 O O . ALA A 1 204 ? -36.848 -35.489 34.159 1.00 73.88 204 ALA A O 1
ATOM 1536 N N . GLU A 1 205 ? -37.948 -34.520 35.858 1.00 70.88 205 GLU A N 1
ATOM 1537 C CA . GLU A 1 205 ? -38.977 -35.555 36.052 1.00 70.88 205 GLU A CA 1
ATOM 1538 C C . GLU A 1 205 ? -40.386 -34.924 36.121 1.00 70.88 205 GLU A C 1
ATOM 1540 O O . GLU A 1 205 ? -40.576 -33.721 35.869 1.00 70.88 205 GLU A O 1
ATOM 1545 N N . SER A 1 206 ? -41.397 -35.738 36.443 1.00 63.88 206 SER A N 1
ATOM 1546 C CA . SER A 1 206 ? -42.796 -35.329 36.543 1.00 63.88 206 SER A CA 1
ATOM 1547 C C . SER A 1 206 ? -43.043 -34.315 37.664 1.00 63.88 206 SER A C 1
ATOM 1549 O O . SER A 1 206 ? -42.383 -34.281 38.708 1.00 63.88 206 SER A O 1
ATOM 1551 N N . ILE A 1 207 ? -44.040 -33.458 37.434 1.00 69.12 207 ILE A N 1
ATOM 1552 C CA . ILE A 1 207 ? -44.561 -32.497 38.414 1.00 69.12 207 ILE A CA 1
ATOM 1553 C C . ILE A 1 207 ? -45.994 -32.946 38.748 1.00 69.12 207 ILE A C 1
ATOM 1555 O O . ILE A 1 207 ? -46.923 -32.565 38.033 1.00 69.12 207 ILE A O 1
ATOM 1559 N N . PRO A 1 208 ? -46.210 -33.782 39.785 1.00 64.38 208 PRO A N 1
ATOM 1560 C CA . PRO A 1 208 ? -47.505 -34.425 40.026 1.00 64.38 208 PRO A CA 1
ATOM 1561 C C . PRO A 1 208 ? -48.608 -33.447 40.444 1.00 64.38 208 PRO A C 1
ATOM 1563 O O . PRO A 1 208 ? -49.783 -33.675 40.150 1.00 64.38 208 PRO A O 1
ATOM 1566 N N . GLN A 1 209 ? -48.239 -32.363 41.134 1.00 62.44 209 GLN A N 1
ATOM 1567 C CA . GLN A 1 209 ? -49.149 -31.304 41.564 1.00 62.44 209 GLN A CA 1
ATOM 1568 C C . GLN A 1 209 ? -48.785 -29.949 40.928 1.00 62.44 209 GLN A C 1
ATOM 1570 O O . GLN A 1 209 ? -47.605 -29.620 40.832 1.00 62.44 209 GLN A O 1
ATOM 1575 N N . PRO A 1 210 ? -49.771 -29.126 40.530 1.00 65.44 210 PRO A N 1
ATOM 1576 C CA . PRO A 1 210 ? -49.528 -27.889 39.792 1.00 65.44 210 PRO A CA 1
ATOM 1577 C C . PRO A 1 210 ? -49.053 -26.715 40.678 1.00 65.44 210 PRO A C 1
ATOM 1579 O O . PRO A 1 210 ? -49.667 -26.462 41.717 1.00 65.44 210 PRO A O 1
ATOM 1582 N N . PRO A 1 211 ? -48.039 -25.922 40.262 1.00 71.50 211 PRO A N 1
ATOM 1583 C CA . PRO A 1 211 ? -47.706 -24.634 40.882 1.00 71.50 211 PRO A CA 1
ATOM 1584 C C . PRO A 1 211 ? -48.848 -23.627 40.824 1.00 71.50 211 PRO A C 1
ATOM 1586 O O . PRO A 1 211 ? -49.629 -23.593 39.868 1.00 71.50 211 PRO A O 1
ATOM 1589 N N . ASN A 1 212 ? -48.882 -22.746 41.824 1.00 69.06 212 ASN A N 1
ATOM 1590 C CA . ASN A 1 212 ? -49.757 -21.582 41.834 1.00 69.06 212 ASN A CA 1
ATOM 1591 C C . ASN A 1 212 ? -48.930 -20.316 41.580 1.00 69.06 212 ASN A C 1
ATOM 1593 O O . ASN A 1 212 ? -48.022 -19.994 42.352 1.00 69.06 212 ASN A O 1
ATOM 1597 N N . PHE A 1 213 ? -49.251 -19.599 40.502 1.00 74.25 213 PHE A N 1
ATOM 1598 C CA . PHE A 1 213 ? -48.636 -18.313 40.178 1.00 74.25 213 PHE A CA 1
ATOM 1599 C C . PHE A 1 213 ? -49.610 -17.192 40.517 1.00 74.25 213 PHE A C 1
ATOM 1601 O O . PHE A 1 213 ? -50.622 -17.015 39.839 1.00 74.25 213 PHE A O 1
ATOM 1608 N N . ASN A 1 214 ? -49.295 -16.414 41.548 1.00 67.06 214 ASN A N 1
ATOM 1609 C CA . ASN A 1 214 ? -50.053 -15.231 41.934 1.00 67.06 214 ASN A CA 1
ATOM 1610 C C . ASN A 1 214 ? -49.186 -13.994 41.686 1.00 67.06 214 ASN A C 1
ATOM 1612 O O . ASN A 1 214 ? -48.490 -13.508 42.580 1.00 67.06 214 ASN A O 1
ATOM 1616 N N . ILE A 1 215 ? -49.200 -13.521 40.438 1.00 66.75 215 ILE A N 1
ATOM 1617 C CA . ILE A 1 215 ? -48.404 -12.376 39.990 1.00 66.75 215 ILE A CA 1
ATOM 1618 C C . ILE A 1 215 ? -49.336 -11.173 39.870 1.00 66.75 215 ILE A C 1
ATOM 1620 O O . ILE A 1 215 ? -50.244 -11.144 39.033 1.00 66.75 215 ILE A O 1
ATOM 1624 N N . LYS A 1 216 ? -49.113 -10.163 40.711 1.00 62.00 216 LYS A N 1
ATOM 1625 C CA . LYS A 1 216 ? -49.813 -8.877 40.638 1.00 62.00 216 LYS A CA 1
ATOM 1626 C C . LYS A 1 216 ? -48.818 -7.803 40.229 1.00 62.00 216 LYS A C 1
ATOM 1628 O O . LYS A 1 216 ? -47.952 -7.446 41.025 1.00 62.00 216 LYS A O 1
ATOM 1633 N N . THR A 1 217 ? -48.989 -7.264 39.027 1.00 58.28 217 THR A N 1
ATOM 1634 C CA . THR A 1 217 ? -48.202 -6.129 38.538 1.00 58.28 217 THR A CA 1
ATOM 1635 C C . THR A 1 217 ? -49.124 -5.024 38.010 1.00 58.28 217 THR A C 1
ATOM 1637 O O . THR A 1 217 ? -50.094 -5.318 37.310 1.00 58.28 217 THR A O 1
ATOM 1640 N N . PRO A 1 218 ? -48.883 -3.742 38.331 1.00 52.94 218 PRO A N 1
ATOM 1641 C CA . PRO A 1 218 ? -49.515 -2.619 37.659 1.00 52.94 218 PRO A CA 1
ATOM 1642 C C . PRO A 1 218 ? -48.803 -2.230 36.341 1.00 52.94 218 PRO A C 1
ATOM 1644 O O . PRO A 1 218 ? -49.183 -1.216 35.752 1.00 52.94 218 PRO A O 1
ATOM 1647 N N . SER A 1 219 ? -47.794 -2.987 35.877 1.00 52.12 219 SER A N 1
ATOM 1648 C CA . SER A 1 219 ? -47.005 -2.700 34.663 1.00 52.12 219 SER A CA 1
ATOM 1649 C C . SER A 1 219 ? -47.845 -2.676 33.378 1.00 52.12 219 SER A C 1
ATOM 1651 O O . SER A 1 219 ? -48.866 -3.357 33.249 1.00 52.12 219 SER A O 1
ATOM 1653 N N . ARG A 1 220 ? -47.392 -1.878 32.398 1.00 50.75 220 ARG A N 1
ATOM 1654 C CA . ARG A 1 220 ? -47.919 -1.887 31.019 1.00 50.75 220 ARG A CA 1
ATOM 1655 C C . ARG A 1 220 ? -47.244 -2.934 30.123 1.00 50.75 220 ARG A C 1
ATOM 1657 O O . ARG A 1 220 ? -47.799 -3.210 29.067 1.00 50.75 220 ARG A O 1
ATOM 1664 N N . GLU A 1 221 ? -46.119 -3.500 30.555 1.00 48.00 221 GLU A N 1
ATOM 1665 C CA . GLU A 1 221 ? -45.357 -4.543 29.855 1.00 48.00 221 GLU A CA 1
ATOM 1666 C C . GLU A 1 221 ? -45.764 -5.959 30.290 1.00 48.00 221 GLU A C 1
ATOM 1668 O O . GLU A 1 221 ? -46.253 -6.158 31.411 1.00 48.00 221 GLU A O 1
ATOM 1673 N N . SER A 1 222 ? -45.554 -6.929 29.390 1.00 53.72 222 SER A N 1
ATOM 1674 C CA . SER A 1 222 ? -45.908 -8.343 29.561 1.00 53.72 222 SER A CA 1
ATOM 1675 C C . SER A 1 222 ? -45.125 -9.015 30.702 1.00 53.72 222 SER A C 1
ATOM 1677 O O . SER A 1 222 ? -43.926 -8.820 30.866 1.00 53.72 222 SER A O 1
ATOM 1679 N N . SER A 1 223 ? -45.806 -9.819 31.522 1.00 59.91 223 SER A N 1
ATOM 1680 C CA . SER A 1 223 ? -45.165 -10.737 32.472 1.00 59.91 223 SER A CA 1
ATOM 1681 C C . SER A 1 223 ? -45.017 -12.123 31.844 1.00 59.91 223 SER A C 1
ATOM 1683 O O . SER A 1 223 ? -45.903 -12.577 31.110 1.00 59.91 223 SER A O 1
ATOM 1685 N N . CYS A 1 224 ? -43.898 -12.791 32.139 1.00 62.75 224 CYS A N 1
ATOM 1686 C CA . CYS A 1 224 ? -43.522 -14.056 31.516 1.00 62.75 224 CYS A CA 1
ATOM 1687 C C . CYS A 1 224 ? -43.408 -15.178 32.552 1.00 62.75 224 CYS A C 1
ATOM 1689 O O . CYS A 1 224 ? -42.626 -15.098 33.501 1.00 62.75 224 CYS A O 1
ATOM 1691 N N . VAL A 1 225 ? -44.148 -16.269 32.354 1.00 67.88 225 VAL A N 1
ATOM 1692 C CA . VAL A 1 225 ? -44.003 -17.486 33.168 1.00 67.88 225 VAL A CA 1
ATOM 1693 C C . VAL A 1 225 ? -43.580 -18.635 32.266 1.00 67.88 225 VAL A C 1
ATOM 1695 O O . VAL A 1 225 ? -44.286 -18.976 31.324 1.00 67.88 225 VAL A O 1
ATOM 1698 N N . SER A 1 226 ? -42.421 -19.228 32.547 1.00 68.94 226 SER A N 1
ATOM 1699 C CA . SER A 1 226 ? -41.863 -20.362 31.812 1.00 68.94 226 SER A CA 1
ATOM 1700 C C . SER A 1 226 ? -41.778 -21.593 32.712 1.00 68.94 226 SER A C 1
ATOM 1702 O O . SER A 1 226 ? -41.021 -21.613 33.682 1.00 68.94 226 SER A O 1
ATOM 1704 N N . MET A 1 227 ? -42.459 -22.671 32.342 1.00 69.69 227 MET A N 1
ATOM 1705 C CA . MET A 1 227 ? -42.348 -23.975 32.998 1.00 69.69 227 MET A CA 1
ATOM 1706 C C . MET A 1 227 ? -41.888 -25.037 32.009 1.00 69.69 227 MET A C 1
ATOM 1708 O O . MET A 1 227 ? -42.444 -25.150 30.917 1.00 69.69 227 MET A O 1
ATOM 1712 N N . ARG A 1 228 ? -40.892 -25.839 32.395 1.00 69.00 228 ARG A N 1
ATOM 1713 C CA . ARG A 1 228 ? -40.475 -27.010 31.615 1.00 69.00 228 ARG A CA 1
ATOM 1714 C C . ARG A 1 228 ? -40.359 -28.258 32.487 1.00 69.00 228 ARG A C 1
ATOM 1716 O O . ARG A 1 228 ? -39.757 -28.189 33.555 1.00 69.00 228 ARG A O 1
ATOM 1723 N N . SER A 1 229 ? -40.896 -29.377 32.019 1.00 68.81 229 SER A N 1
ATOM 1724 C CA . SER A 1 229 ? -40.651 -30.713 32.578 1.00 68.81 229 SER A CA 1
ATOM 1725 C C . SER A 1 229 ? -40.211 -31.654 31.454 1.00 68.81 229 SER A C 1
ATOM 1727 O O . SER A 1 229 ? -40.645 -31.488 30.312 1.00 68.81 229 SER A O 1
ATOM 1729 N N . ALA A 1 230 ? -39.321 -32.599 31.754 1.00 71.38 230 ALA A N 1
ATOM 1730 C CA . ALA A 1 230 ? -38.959 -33.666 30.821 1.00 71.38 230 ALA A CA 1
ATOM 1731 C C . ALA A 1 230 ? -39.929 -34.869 30.869 1.00 71.38 230 ALA A C 1
ATOM 1733 O O . ALA A 1 230 ? -39.805 -35.756 30.037 1.00 71.38 230 ALA A O 1
ATOM 1734 N N . GLU A 1 231 ? -40.922 -34.868 31.765 1.00 68.81 231 GLU A N 1
ATOM 1735 C CA . GLU A 1 231 ? -41.977 -35.890 31.870 1.00 68.81 231 GLU A CA 1
ATOM 1736 C C . GLU A 1 231 ? -43.379 -35.242 31.911 1.00 68.81 231 GLU A C 1
ATOM 1738 O O . GLU A 1 231 ? -43.536 -34.023 31.744 1.00 68.81 231 GLU A O 1
ATOM 1743 N N . SER A 1 232 ? -44.423 -36.055 32.109 1.00 64.19 232 SER A N 1
ATOM 1744 C CA . SER A 1 232 ? -45.821 -35.618 32.154 1.00 64.19 232 SER A CA 1
ATOM 1745 C C . SER A 1 232 ? -46.129 -34.580 33.248 1.00 64.19 232 SER A C 1
ATOM 1747 O O . SER A 1 232 ? -45.572 -34.579 34.350 1.00 64.19 232 SER A O 1
ATOM 1749 N N . ILE A 1 233 ? -47.079 -33.689 32.938 1.00 68.06 233 ILE A N 1
ATOM 1750 C CA . ILE A 1 233 ? -47.688 -32.743 33.885 1.00 68.06 233 ILE A CA 1
ATOM 1751 C C . ILE A 1 233 ? -49.158 -33.169 34.052 1.00 68.06 233 ILE A C 1
ATOM 1753 O O . ILE A 1 233 ? -49.993 -32.774 33.234 1.00 68.06 233 ILE A O 1
ATOM 1757 N N . PRO A 1 234 ? -49.511 -33.990 35.063 1.00 63.56 234 PRO A N 1
ATOM 1758 C CA . PRO A 1 234 ? -50.839 -34.604 35.163 1.00 63.56 234 PRO A CA 1
ATOM 1759 C C . PRO A 1 234 ? -51.972 -33.603 35.420 1.00 63.56 234 PRO A C 1
ATOM 1761 O O . PRO A 1 234 ? -53.104 -33.831 34.993 1.00 63.56 234 PRO A O 1
ATOM 1764 N N . GLN A 1 235 ? -51.678 -32.498 36.114 1.00 61.84 235 GLN A N 1
ATOM 1765 C CA . GLN A 1 235 ? -52.618 -31.407 36.371 1.00 61.84 235 GLN A CA 1
ATOM 1766 C C . GLN A 1 235 ? -52.043 -30.058 35.915 1.00 61.84 235 GLN A C 1
ATOM 1768 O O . GLN A 1 235 ? -50.896 -29.747 36.242 1.00 61.84 235 GLN A O 1
ATOM 1773 N N . PRO A 1 236 ? -52.821 -29.224 35.206 1.00 64.56 236 PRO A N 1
ATOM 1774 C CA . PRO A 1 236 ? -52.347 -27.929 34.745 1.00 64.56 236 PRO A CA 1
ATOM 1775 C C . PRO A 1 236 ? -52.124 -26.912 35.889 1.00 64.56 236 PRO A C 1
ATOM 1777 O O . PRO A 1 236 ? -52.949 -26.836 36.803 1.00 64.56 236 PRO A O 1
ATOM 1780 N N . PRO A 1 237 ? -51.069 -26.072 35.821 1.00 68.94 237 PRO A N 1
ATOM 1781 C CA . PRO A 1 237 ? -50.866 -24.915 36.699 1.00 68.94 237 PRO A CA 1
ATOM 1782 C C . PRO A 1 237 ? -52.000 -23.891 36.620 1.00 68.94 237 PRO A C 1
ATOM 1784 O O . PRO A 1 237 ? -52.635 -23.709 35.579 1.00 68.94 237 PRO A O 1
ATOM 1787 N N . ASN A 1 238 ? -52.221 -23.191 37.735 1.00 65.44 238 ASN A N 1
ATOM 1788 C CA . ASN A 1 238 ? -53.159 -22.076 37.814 1.00 65.44 238 ASN A CA 1
ATOM 1789 C C . ASN A 1 238 ? -52.393 -20.754 37.678 1.00 65.44 238 ASN A C 1
ATOM 1791 O O . ASN A 1 238 ? -51.558 -20.421 38.527 1.00 65.44 238 ASN A O 1
ATOM 1795 N N . PHE A 1 239 ? -52.677 -20.001 36.615 1.00 68.81 239 PHE A N 1
ATOM 1796 C CA . PHE A 1 239 ? -52.066 -18.696 36.365 1.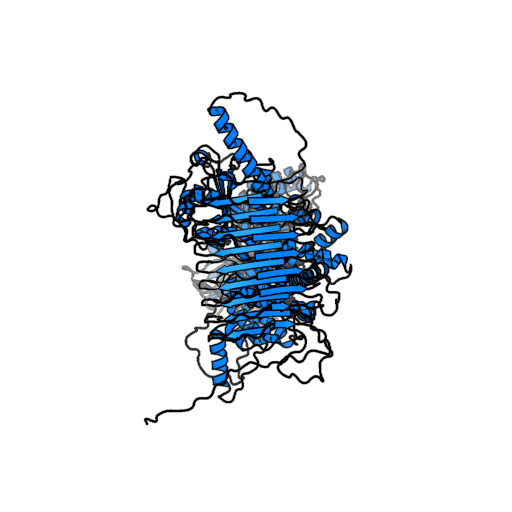00 68.81 239 PHE A CA 1
ATOM 1797 C C . PHE A 1 239 ? -53.032 -17.582 36.775 1.00 68.81 239 PHE A C 1
ATOM 1799 O O . PHE A 1 239 ? -53.934 -17.217 36.022 1.00 68.81 239 PHE A O 1
ATOM 1806 N N . ASN A 1 240 ? -52.824 -17.005 37.961 1.00 64.56 240 ASN A N 1
ATOM 1807 C CA . ASN A 1 240 ? -53.497 -15.778 38.390 1.00 64.56 240 ASN A CA 1
ATOM 1808 C C . ASN A 1 240 ? -52.575 -14.583 38.125 1.00 64.56 240 ASN A C 1
ATOM 1810 O O . ASN A 1 240 ? -51.953 -14.036 39.039 1.00 64.56 240 ASN A O 1
ATOM 1814 N N . ILE A 1 241 ? -52.475 -14.193 36.856 1.00 61.31 241 ILE A N 1
ATOM 1815 C CA . ILE A 1 241 ? -51.686 -13.040 36.424 1.00 61.31 241 ILE A CA 1
ATOM 1816 C C . ILE A 1 241 ? -52.640 -11.858 36.243 1.00 61.31 241 ILE A C 1
ATOM 1818 O O . ILE A 1 241 ? -53.501 -11.868 35.364 1.00 61.31 241 ILE A O 1
ATOM 1822 N N . ARG A 1 242 ? -52.501 -10.829 37.083 1.00 59.59 242 ARG A N 1
ATOM 1823 C CA . ARG A 1 242 ? -53.236 -9.566 36.928 1.00 59.59 242 ARG A CA 1
ATOM 1824 C C . ARG A 1 242 ? -52.278 -8.495 36.426 1.00 59.59 242 ARG A C 1
ATOM 1826 O O . ARG A 1 242 ? -51.470 -8.007 37.216 1.00 59.59 242 ARG A O 1
ATOM 1833 N N . THR A 1 243 ? -52.400 -8.127 35.152 1.00 55.03 243 THR A N 1
ATOM 1834 C CA . THR A 1 243 ? -51.732 -6.961 34.557 1.00 55.03 243 THR A CA 1
ATOM 1835 C C . THR A 1 243 ? -52.786 -6.028 33.940 1.00 55.03 243 THR A C 1
ATOM 1837 O O . THR A 1 243 ? -53.803 -6.496 33.424 1.00 55.03 243 THR A O 1
ATOM 1840 N N . PRO A 1 244 ? -52.592 -4.702 33.976 1.00 49.72 244 PRO A N 1
ATOM 1841 C CA . PRO A 1 244 ? -53.365 -3.766 33.163 1.00 49.72 244 PRO A CA 1
ATOM 1842 C C . PRO A 1 244 ? -52.809 -3.594 31.727 1.00 49.72 244 PRO A C 1
ATOM 1844 O O . PRO A 1 244 ? -53.235 -2.667 31.033 1.00 49.72 244 PRO A O 1
ATOM 1847 N N . SER A 1 245 ? -51.858 -4.428 31.271 1.00 48.06 245 SER A N 1
ATOM 1848 C CA . SER A 1 245 ? -51.193 -4.295 29.960 1.00 48.06 245 SER A CA 1
ATOM 1849 C C . SER A 1 245 ? -52.139 -4.548 28.777 1.00 48.06 245 SER A C 1
ATOM 1851 O O . SER A 1 245 ? -53.052 -5.369 28.846 1.00 48.06 245 SER A O 1
ATOM 1853 N N . ARG A 1 246 ? -51.910 -3.832 27.662 1.00 46.69 246 ARG A N 1
ATOM 1854 C CA . ARG A 1 246 ? -52.529 -4.129 26.350 1.00 46.69 246 ARG A CA 1
ATOM 1855 C C . ARG A 1 246 ? -51.765 -5.206 25.569 1.00 46.69 246 ARG A C 1
ATOM 1857 O O . ARG A 1 246 ? -52.332 -5.782 24.648 1.00 46.69 246 ARG A O 1
ATOM 1864 N N . GLU A 1 247 ? -50.508 -5.451 25.928 1.00 40.94 247 GLU A N 1
ATOM 1865 C CA . GLU A 1 247 ? -49.667 -6.510 25.367 1.00 40.94 247 GLU A CA 1
ATOM 1866 C C . GLU A 1 247 ? -49.932 -7.838 26.079 1.00 40.94 247 GLU A C 1
ATOM 1868 O O . GLU A 1 247 ? -50.139 -7.867 27.299 1.00 40.94 247 GLU A O 1
ATOM 1873 N N . SER A 1 248 ? -49.944 -8.930 25.309 1.00 49.88 248 SER A N 1
ATOM 1874 C CA . SER A 1 248 ? -50.166 -10.286 25.808 1.00 49.88 248 SER A CA 1
ATOM 1875 C C . SER A 1 248 ? -49.053 -10.695 26.773 1.00 49.88 248 SER A C 1
ATOM 1877 O O . SER A 1 248 ? -47.889 -10.755 26.391 1.00 49.88 248 SER A O 1
ATOM 1879 N N . SER A 1 249 ? -49.412 -11.016 28.017 1.00 55.00 249 SER A N 1
ATOM 1880 C CA . SER A 1 249 ? -48.567 -11.790 28.934 1.00 55.00 249 SER A CA 1
ATOM 1881 C C . SER A 1 249 ? -48.230 -13.151 28.319 1.00 55.00 249 SER A C 1
ATOM 1883 O O . SER A 1 249 ? -49.141 -13.857 27.876 1.00 55.00 249 SER A O 1
ATOM 1885 N N . CYS A 1 250 ? -46.957 -13.544 28.334 1.00 57.97 250 CYS A N 1
ATOM 1886 C CA . CYS A 1 250 ? -46.490 -14.774 27.701 1.00 57.97 250 CYS A CA 1
ATOM 1887 C C . CYS A 1 250 ? -46.329 -15.887 28.742 1.00 57.97 250 CYS A C 1
ATOM 1889 O O . CYS A 1 250 ? -45.436 -15.858 29.587 1.00 57.97 250 CYS A O 1
ATOM 1891 N N . VAL A 1 251 ? -47.178 -16.908 28.673 1.00 58.53 251 VAL A N 1
ATOM 1892 C CA . VAL A 1 251 ? -47.015 -18.128 29.469 1.00 58.53 251 VAL A CA 1
ATOM 1893 C C . VAL A 1 251 ? -46.512 -19.234 28.549 1.00 58.53 251 VAL A C 1
ATOM 1895 O O . VAL A 1 251 ? -47.215 -19.648 27.634 1.00 58.53 251 VAL A O 1
ATOM 1898 N N . SER A 1 252 ? -45.290 -19.706 28.789 1.00 63.06 252 SER A N 1
ATOM 1899 C CA . SER A 1 252 ? -44.680 -20.819 28.062 1.00 63.06 252 SER A CA 1
ATOM 1900 C C . SER A 1 252 ? -44.637 -22.050 28.961 1.00 63.06 252 SER A C 1
ATOM 1902 O O . SER A 1 252 ? -44.004 -22.053 30.017 1.00 63.06 252 SER A O 1
ATOM 1904 N N . MET A 1 253 ? -45.309 -23.117 28.545 1.00 62.97 253 MET A N 1
ATOM 1905 C CA . MET A 1 253 ? -45.234 -24.425 29.186 1.00 62.97 253 MET A CA 1
ATOM 1906 C C . MET A 1 253 ? -44.766 -25.450 28.165 1.00 62.97 253 MET A C 1
ATOM 1908 O O . MET A 1 253 ? -45.331 -25.532 27.079 1.00 62.97 253 MET A O 1
ATOM 1912 N N . ARG A 1 254 ? -43.759 -26.250 28.517 1.00 61.69 254 ARG A N 1
ATOM 1913 C CA . ARG A 1 254 ? -43.292 -27.363 27.685 1.00 61.69 254 ARG A CA 1
ATOM 1914 C C . ARG A 1 254 ? -43.128 -28.611 28.546 1.00 61.69 254 ARG A C 1
ATOM 1916 O O . ARG A 1 254 ? -42.407 -28.579 29.538 1.00 61.69 254 ARG A O 1
ATOM 1923 N N . SER A 1 255 ? -43.796 -29.690 28.167 1.00 61.91 255 SER A N 1
ATOM 1924 C CA . SER A 1 255 ? -43.524 -31.045 28.652 1.00 61.91 255 SER A CA 1
ATOM 1925 C C . SER A 1 255 ? -42.997 -31.853 27.466 1.00 61.91 255 SER A C 1
ATOM 1927 O O . SER A 1 255 ? -43.405 -31.589 26.335 1.00 61.91 255 SER A O 1
ATOM 1929 N N . ALA A 1 256 ? -42.068 -32.781 27.697 1.00 68.31 256 ALA A N 1
ATOM 1930 C CA . ALA A 1 256 ? -41.676 -33.751 26.671 1.00 68.31 256 ALA A CA 1
ATOM 1931 C C . ALA A 1 256 ? -42.683 -34.918 26.542 1.00 68.31 256 ALA A C 1
ATOM 1933 O O . ALA A 1 256 ? -42.570 -35.715 25.617 1.00 68.31 256 ALA A O 1
ATOM 1934 N N . GLU A 1 257 ? -43.686 -34.990 27.427 1.00 64.88 257 GLU A N 1
ATOM 1935 C CA . GLU A 1 257 ? -44.759 -35.992 27.432 1.00 64.88 257 GLU A CA 1
ATOM 1936 C C . GLU A 1 257 ? -46.161 -35.329 27.482 1.00 64.88 257 GLU A C 1
ATOM 1938 O O . GLU A 1 257 ? -46.344 -34.174 27.095 1.00 64.88 257 GLU A O 1
ATOM 1943 N N . SER A 1 258 ? -47.196 -36.059 27.924 1.00 62.91 258 SER A N 1
ATOM 1944 C CA . SER A 1 258 ? -48.593 -35.607 27.888 1.00 62.91 258 SER A CA 1
ATOM 1945 C C . SER A 1 258 ? -48.939 -34.544 28.941 1.00 62.91 258 SER A C 1
ATOM 1947 O O . SER A 1 258 ? -48.624 -34.697 30.125 1.00 62.91 258 SER A O 1
ATOM 1949 N N . ILE A 1 259 ? -49.717 -33.538 28.522 1.00 64.44 259 ILE A N 1
ATOM 1950 C CA . ILE A 1 259 ? -50.468 -32.609 29.382 1.00 64.44 259 ILE A CA 1
ATOM 1951 C C . ILE A 1 259 ? -51.967 -32.949 29.219 1.00 64.44 259 ILE A C 1
ATOM 1953 O O . ILE A 1 259 ? -52.549 -32.599 28.192 1.00 64.44 259 ILE A O 1
ATOM 1957 N N . PRO A 1 260 ? -52.618 -33.654 30.167 1.00 60.69 260 PRO A N 1
ATOM 1958 C CA . PRO A 1 260 ? -53.968 -34.199 29.966 1.00 60.69 260 PRO A CA 1
ATOM 1959 C C . PRO A 1 260 ? -55.089 -33.152 29.904 1.00 60.69 260 PRO A C 1
ATOM 1961 O O . PRO A 1 260 ? -56.155 -33.430 29.355 1.00 60.69 260 PRO A O 1
ATOM 1964 N N . GLN A 1 261 ? -54.887 -31.971 30.500 1.00 56.94 261 GLN A N 1
ATOM 1965 C CA . GLN A 1 261 ? -55.870 -30.885 30.528 1.00 56.94 261 GLN A CA 1
ATOM 1966 C C . GLN A 1 261 ? -55.224 -29.532 30.202 1.00 56.94 261 GLN A C 1
ATOM 1968 O O . GLN A 1 261 ? -54.112 -29.265 30.663 1.00 56.94 261 GLN A O 1
ATOM 1973 N N . PRO A 1 262 ? -55.913 -28.655 29.446 1.00 58.97 262 PRO A N 1
ATOM 1974 C CA . PRO A 1 262 ? -55.399 -27.330 29.119 1.00 58.97 262 PRO A CA 1
ATOM 1975 C C . PRO A 1 262 ? -55.236 -26.456 30.379 1.00 58.97 262 PRO A C 1
ATOM 1977 O O . PRO A 1 262 ? -56.042 -26.572 31.309 1.00 58.97 262 PRO A O 1
ATOM 1980 N N . PRO A 1 263 ? -54.232 -25.557 30.425 1.00 63.22 263 PRO A N 1
ATOM 1981 C CA . PRO A 1 263 ? -54.043 -24.647 31.548 1.00 63.22 263 PRO A CA 1
ATOM 1982 C C . PRO A 1 263 ? -55.220 -23.700 31.768 1.00 63.22 263 PRO A C 1
ATOM 1984 O O . PRO A 1 263 ? -55.811 -2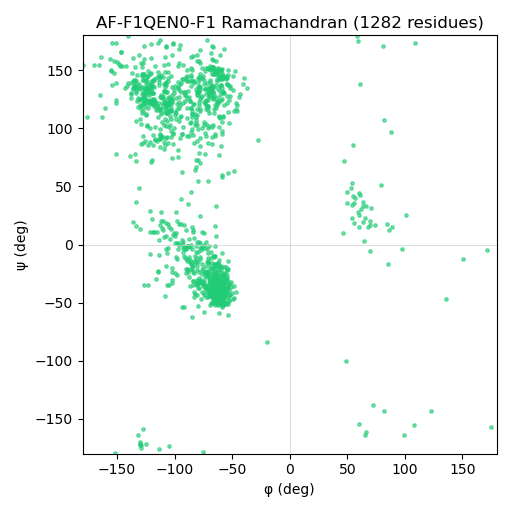3.196 30.812 1.00 63.22 263 PRO A O 1
ATOM 1987 N N . ASN A 1 264 ? -55.543 -23.424 33.035 1.00 59.22 264 ASN A N 1
ATOM 1988 C CA . ASN A 1 264 ? -56.559 -22.436 33.379 1.00 59.22 264 ASN A CA 1
ATOM 1989 C C . ASN A 1 264 ? -55.920 -21.040 33.440 1.00 59.22 264 ASN A C 1
ATOM 1991 O O . ASN A 1 264 ? -55.178 -20.717 34.372 1.00 59.22 264 ASN A O 1
ATOM 1995 N N . PHE A 1 265 ? -56.193 -20.225 32.424 1.00 58.84 265 PHE A N 1
ATOM 1996 C CA . PHE A 1 265 ? -55.716 -18.850 32.325 1.00 58.84 265 PHE A CA 1
ATOM 1997 C C . PHE A 1 265 ? -56.760 -17.888 32.903 1.00 58.84 265 PHE A C 1
ATOM 1999 O O . PHE A 1 265 ? -57.654 -17.431 32.192 1.00 58.84 265 PHE A O 1
ATOM 2006 N N . ASN A 1 266 ? -56.628 -17.512 34.177 1.00 55.75 266 ASN A N 1
ATOM 2007 C CA . ASN A 1 266 ? -57.399 -16.401 34.746 1.00 55.75 266 ASN A CA 1
ATOM 2008 C C . ASN A 1 266 ? -56.722 -15.063 34.407 1.00 55.75 26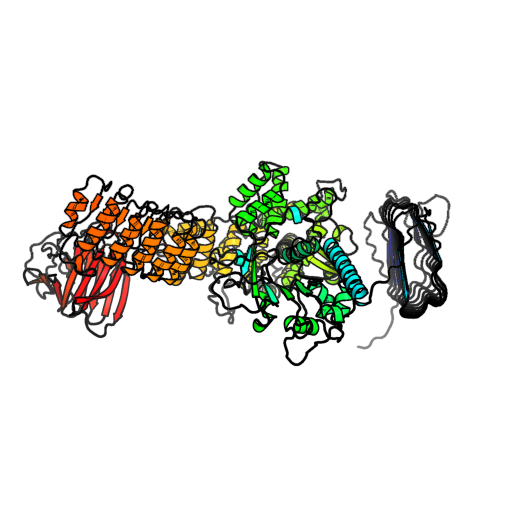6 ASN A C 1
ATOM 2010 O O . ASN A 1 266 ? -56.251 -14.337 35.284 1.00 55.75 266 ASN A O 1
ATOM 2014 N N . LEU A 1 267 ? -56.658 -14.742 33.114 1.00 49.25 267 LEU A N 1
ATOM 2015 C CA . LEU A 1 267 ? -56.166 -13.460 32.619 1.00 49.25 267 LEU A CA 1
ATOM 2016 C C . LEU A 1 267 ? -57.314 -12.448 32.645 1.00 49.25 267 LEU A C 1
ATOM 2018 O O . LEU A 1 267 ? -58.158 -12.419 31.754 1.00 49.25 267 LEU A O 1
ATOM 2022 N N . THR A 1 268 ? -57.375 -11.601 33.671 1.00 43.19 268 THR A N 1
ATOM 2023 C CA . THR A 1 268 ? -58.275 -10.440 33.647 1.00 43.19 268 THR A CA 1
ATOM 2024 C C . THR A 1 268 ? -57.606 -9.296 32.891 1.00 43.19 268 THR A C 1
ATOM 2026 O O . THR A 1 268 ? -56.965 -8.452 33.512 1.00 43.19 268 THR A O 1
ATOM 2029 N N . THR A 1 269 ? -57.760 -9.247 31.569 1.00 41.69 269 THR A N 1
ATOM 2030 C CA . THR A 1 269 ? -57.579 -8.013 30.788 1.00 41.69 269 THR A CA 1
ATOM 2031 C C . THR A 1 269 ? -58.957 -7.373 30.562 1.00 41.69 269 THR A C 1
ATOM 2033 O O . THR A 1 269 ? -59.937 -8.093 30.359 1.00 41.69 269 THR A O 1
ATOM 2036 N N . PRO A 1 270 ? -59.116 -6.036 30.644 1.00 32.44 270 PRO A N 1
ATOM 2037 C CA . PRO A 1 270 ? -60.408 -5.406 30.387 1.00 32.44 270 PRO A CA 1
ATOM 2038 C C . PRO A 1 270 ? -60.778 -5.561 28.903 1.00 32.44 270 PRO A C 1
ATOM 2040 O O . PRO A 1 270 ? -60.271 -4.852 28.035 1.00 32.44 270 PRO A O 1
ATOM 2043 N N . SER A 1 271 ? -61.664 -6.515 28.622 1.00 28.94 271 SER A N 1
ATOM 2044 C CA . SER A 1 271 ? -62.210 -6.820 27.303 1.00 28.94 271 SER A CA 1
ATOM 2045 C C . SER A 1 271 ? -63.021 -5.645 26.746 1.00 28.94 271 SER A C 1
ATOM 2047 O O . SER A 1 271 ? -64.010 -5.228 27.350 1.00 28.94 271 SER A O 1
ATOM 2049 N N . ARG A 1 272 ? -62.655 -5.155 25.555 1.00 26.58 272 ARG A N 1
ATOM 2050 C CA . ARG A 1 272 ? -63.561 -4.418 24.666 1.00 26.58 272 ARG A CA 1
ATOM 2051 C C . ARG A 1 272 ? -63.872 -5.333 23.488 1.00 26.58 272 ARG A C 1
ATOM 2053 O O . ARG A 1 272 ? -62.964 -5.730 22.768 1.00 26.58 272 ARG A O 1
ATOM 2060 N N . GLU A 1 273 ? -65.145 -5.677 23.348 1.00 24.05 273 GLU A N 1
ATOM 2061 C CA . GLU A 1 273 ? -65.703 -6.486 22.266 1.00 24.05 273 GLU A CA 1
ATOM 2062 C C . GLU A 1 273 ? -65.224 -5.979 20.895 1.00 24.05 273 GLU A C 1
ATOM 2064 O O . GLU A 1 273 ? -65.562 -4.871 20.475 1.00 24.05 273 GLU A O 1
ATOM 2069 N N . SER A 1 274 ? -64.443 -6.787 20.181 1.00 28.28 274 SER A N 1
ATOM 2070 C CA . SER A 1 274 ? -64.181 -6.601 18.756 1.00 28.28 274 SER A CA 1
ATOM 2071 C C . SER A 1 274 ? -64.727 -7.804 17.993 1.00 28.28 274 SER A C 1
ATOM 2073 O O . SER A 1 274 ? -64.065 -8.813 17.766 1.00 28.28 274 SER A O 1
ATOM 2075 N N . ASN A 1 275 ? -65.986 -7.666 17.576 1.00 24.59 275 ASN A N 1
ATOM 2076 C CA . ASN A 1 275 ? -66.591 -8.474 16.526 1.00 24.59 275 ASN A CA 1
ATOM 2077 C C . ASN A 1 275 ? -65.707 -8.421 15.273 1.00 24.59 275 ASN A C 1
ATOM 2079 O O . ASN A 1 275 ? -65.721 -7.433 14.543 1.00 24.59 275 ASN A O 1
ATOM 2083 N N . THR A 1 276 ? -64.969 -9.490 14.990 1.00 28.70 276 THR A N 1
ATOM 2084 C CA . THR A 1 276 ? -64.425 -9.730 13.650 1.00 28.70 276 THR A CA 1
ATOM 2085 C C . THR A 1 276 ? -64.859 -11.109 13.180 1.00 28.70 276 THR A C 1
ATOM 2087 O O . THR A 1 276 ? -64.195 -12.123 13.365 1.00 28.70 276 THR A O 1
ATOM 2090 N N . ASN A 1 277 ? -66.030 -11.116 12.544 1.00 25.41 277 ASN A N 1
ATOM 2091 C CA . ASN A 1 277 ? -66.502 -12.196 11.690 1.00 25.41 277 ASN A CA 1
ATOM 2092 C C . ASN A 1 277 ? -65.496 -12.401 10.546 1.00 25.41 277 ASN A C 1
ATOM 2094 O O . ASN A 1 277 ? -65.576 -11.722 9.523 1.00 25.41 277 ASN A O 1
ATOM 2098 N N . LYS A 1 278 ? -64.548 -13.333 10.687 1.00 31.62 278 LYS A N 1
ATOM 2099 C CA . LYS A 1 278 ? -63.787 -13.850 9.543 1.00 31.62 278 LYS A CA 1
ATOM 2100 C C . LYS A 1 278 ? -64.558 -15.016 8.932 1.00 31.62 278 LYS A C 1
ATOM 2102 O O . LYS A 1 278 ? -64.458 -16.163 9.352 1.00 31.62 278 LYS A O 1
ATOM 2107 N N . THR A 1 279 ? -65.360 -14.672 7.930 1.00 28.22 279 THR A N 1
ATOM 2108 C CA . THR A 1 279 ? -65.960 -15.579 6.949 1.00 28.22 279 THR A CA 1
ATOM 2109 C C . THR A 1 279 ? -64.923 -16.556 6.395 1.00 28.22 279 THR A C 1
ATOM 2111 O O . THR A 1 279 ? -63.983 -16.152 5.712 1.00 28.22 279 THR A O 1
ATOM 2114 N N . GLN A 1 280 ? -65.140 -17.847 6.652 1.00 28.39 280 GLN A N 1
ATOM 2115 C CA . GLN A 1 280 ? -64.489 -18.957 5.964 1.00 28.39 280 GLN A CA 1
ATOM 2116 C C . GLN A 1 280 ? -64.849 -18.900 4.473 1.00 28.39 280 GLN A C 1
ATOM 2118 O O . GLN A 1 280 ? -65.938 -19.304 4.072 1.00 28.39 280 GLN A O 1
ATOM 2123 N N . ARG A 1 281 ? -63.943 -18.393 3.633 1.00 29.16 281 ARG A N 1
ATOM 2124 C CA . ARG A 1 281 ? -63.957 -18.706 2.202 1.00 29.16 281 ARG A CA 1
ATOM 2125 C C . ARG A 1 281 ? -63.020 -19.882 1.969 1.00 29.16 281 ARG A C 1
ATOM 2127 O O . ARG A 1 281 ? -61.809 -19.776 2.118 1.00 29.16 281 ARG A O 1
ATOM 2134 N N . THR A 1 282 ? -63.628 -21.011 1.636 1.00 30.34 282 THR A N 1
ATOM 2135 C CA . THR A 1 282 ? -62.999 -22.234 1.142 1.00 30.34 282 THR A CA 1
ATOM 2136 C C . THR A 1 282 ? -62.221 -21.944 -0.143 1.00 30.34 282 THR A C 1
ATOM 2138 O O . THR A 1 282 ? -62.824 -21.751 -1.195 1.00 30.34 282 THR A O 1
ATOM 2141 N N . MET A 1 283 ? -60.892 -21.906 -0.050 1.00 28.00 283 MET A N 1
ATOM 2142 C CA . MET A 1 283 ? -59.965 -21.941 -1.189 1.00 28.00 283 MET A CA 1
ATOM 2143 C C . MET A 1 283 ? -59.263 -23.311 -1.223 1.00 28.00 283 MET A C 1
ATOM 2145 O O . MET A 1 283 ? -59.088 -23.954 -0.184 1.00 28.00 283 MET A O 1
ATOM 2149 N N . SER A 1 284 ? -58.930 -23.768 -2.430 1.00 36.56 284 SER A N 1
ATOM 2150 C CA . SER A 1 284 ? -58.392 -25.093 -2.773 1.00 36.56 284 SER A CA 1
ATOM 2151 C C . SER A 1 284 ? -57.003 -25.387 -2.163 1.00 36.56 284 SER A C 1
ATOM 2153 O O . SER A 1 284 ? -56.273 -24.458 -1.823 1.00 36.56 284 SER A O 1
ATOM 2155 N N . PRO A 1 285 ? -56.611 -26.673 -2.020 1.00 42.41 285 PRO A N 1
ATOM 2156 C CA . PRO A 1 285 ? -55.415 -27.092 -1.271 1.00 42.41 285 PRO A CA 1
ATOM 2157 C C . PRO A 1 285 ? -54.079 -26.516 -1.773 1.00 42.41 285 PRO A C 1
ATOM 2159 O O . PRO A 1 285 ? -53.219 -26.243 -0.944 1.00 42.41 285 PRO A O 1
ATOM 2162 N N . GLY A 1 286 ? -53.923 -26.243 -3.076 1.00 43.19 286 GLY A N 1
ATOM 2163 C CA . GLY A 1 286 ? -52.722 -25.574 -3.606 1.00 43.19 286 GLY A CA 1
ATOM 2164 C C . GLY A 1 286 ? -52.550 -24.139 -3.086 1.00 43.19 286 GLY A C 1
ATOM 2165 O O . GLY A 1 286 ? -51.469 -23.762 -2.658 1.00 43.19 286 GLY A O 1
ATOM 2166 N N . LEU A 1 287 ? -53.648 -23.379 -2.978 1.00 42.19 287 LEU A N 1
ATOM 2167 C CA . LEU A 1 287 ? -53.639 -22.008 -2.442 1.00 42.19 287 LEU A CA 1
ATOM 2168 C C . LEU A 1 287 ? -53.384 -21.953 -0.928 1.00 42.19 287 LEU A C 1
ATOM 2170 O O . LEU A 1 287 ? -52.945 -20.920 -0.428 1.00 42.19 287 LEU A O 1
ATOM 2174 N N . LYS A 1 288 ? -53.668 -23.035 -0.184 1.00 49.62 288 LYS A N 1
ATOM 2175 C CA . LYS A 1 288 ? -53.313 -23.127 1.243 1.00 49.62 288 LYS A CA 1
ATOM 2176 C C . LYS A 1 288 ? -51.812 -23.336 1.447 1.00 49.62 288 LYS A C 1
ATOM 2178 O O . LYS A 1 288 ? -51.279 -22.760 2.388 1.00 49.62 288 LYS A O 1
ATOM 2183 N N . ARG A 1 289 ? -51.163 -24.129 0.582 1.00 56.94 289 ARG A N 1
ATOM 2184 C CA . ARG A 1 289 ? -49.714 -24.380 0.630 1.00 56.94 289 ARG A CA 1
ATOM 2185 C C . ARG A 1 289 ? -48.936 -23.092 0.351 1.00 56.94 289 ARG A C 1
ATOM 2187 O O . ARG A 1 289 ? -48.185 -22.655 1.214 1.00 56.94 289 ARG A O 1
ATOM 2194 N N . ASP A 1 290 ? -49.255 -22.398 -0.743 1.00 67.00 290 ASP A N 1
ATOM 2195 C CA . ASP A 1 290 ? -48.611 -21.121 -1.098 1.00 67.00 290 ASP A CA 1
ATOM 2196 C C . ASP A 1 290 ? -48.826 -20.024 -0.043 1.00 67.00 290 ASP A C 1
ATOM 2198 O O . ASP A 1 290 ? -47.937 -19.217 0.220 1.00 67.00 290 ASP A O 1
ATOM 2202 N N . ALA A 1 291 ? -50.015 -19.965 0.569 1.00 72.62 291 ALA A N 1
ATOM 2203 C CA . ALA A 1 291 ? -50.309 -18.973 1.602 1.00 72.62 291 ALA A CA 1
ATOM 2204 C C . ALA A 1 291 ? -49.549 -19.241 2.910 1.00 72.62 291 ALA A C 1
ATOM 2206 O O . ALA A 1 291 ? -49.121 -18.287 3.559 1.00 72.62 291 ALA A O 1
ATOM 2207 N N . ALA A 1 292 ? -49.385 -20.513 3.292 1.00 71.12 292 ALA A N 1
ATOM 2208 C CA . ALA A 1 292 ? -48.604 -20.896 4.464 1.00 71.12 292 ALA A CA 1
ATOM 2209 C C . ALA A 1 292 ? -47.118 -20.574 4.262 1.00 71.12 292 ALA A C 1
ATOM 2211 O O . ALA A 1 292 ? -46.533 -19.906 5.110 1.00 71.12 292 ALA A O 1
ATOM 2212 N N . VAL A 1 293 ? -46.551 -20.941 3.105 1.00 74.12 293 VAL A N 1
ATOM 2213 C CA . VAL A 1 293 ? -45.156 -20.628 2.755 1.00 74.12 293 VAL A CA 1
ATOM 2214 C C . VAL A 1 293 ? -44.922 -19.121 2.780 1.00 74.12 293 VAL A C 1
ATOM 2216 O O . VAL A 1 293 ? -44.043 -18.668 3.499 1.00 74.12 293 VAL A O 1
ATOM 2219 N N . ARG A 1 294 ? -45.770 -18.321 2.115 1.00 79.62 294 ARG A N 1
ATOM 2220 C CA . ARG A 1 294 ? -45.650 -16.851 2.155 1.00 79.62 294 ARG A CA 1
ATOM 2221 C C . ARG A 1 294 ? -45.712 -16.286 3.571 1.00 79.62 294 ARG A C 1
ATOM 2223 O O . ARG A 1 294 ? -44.946 -15.387 3.885 1.00 79.62 294 ARG A O 1
ATOM 2230 N N . SER A 1 295 ? -46.589 -16.814 4.426 1.00 82.75 295 SER A N 1
ATOM 2231 C CA . SER A 1 295 ? -46.685 -16.370 5.821 1.00 82.75 295 SER A CA 1
ATOM 2232 C C . SER A 1 295 ? -45.396 -16.639 6.600 1.00 82.75 295 SER A C 1
ATOM 2234 O O . SER A 1 295 ? -44.955 -15.769 7.347 1.00 82.75 295 SER A O 1
ATOM 2236 N N . VAL A 1 296 ? -44.795 -17.821 6.430 1.00 85.12 296 VAL A N 1
ATOM 2237 C CA . VAL A 1 296 ? -43.525 -18.180 7.082 1.00 85.12 296 VAL A CA 1
ATOM 2238 C C . VAL A 1 296 ? -42.374 -17.359 6.504 1.00 85.12 296 VAL A C 1
ATOM 2240 O O . VAL A 1 296 ? -41.569 -16.825 7.261 1.00 85.12 296 VAL A O 1
ATOM 2243 N N . THR A 1 297 ? -42.318 -17.189 5.181 1.00 85.62 297 THR A N 1
ATOM 2244 C CA . THR A 1 297 ? -41.321 -16.351 4.506 1.00 85.62 297 THR A CA 1
ATOM 2245 C C . THR A 1 297 ? -41.386 -14.903 4.990 1.00 85.62 297 THR A C 1
ATOM 2247 O O . THR A 1 297 ? -40.353 -14.338 5.335 1.00 85.62 297 THR A O 1
ATOM 2250 N N . ASP A 1 298 ? -42.578 -14.308 5.092 1.00 86.75 298 ASP A N 1
ATOM 2251 C CA . ASP A 1 298 ? -42.757 -12.940 5.593 1.00 86.75 298 ASP A CA 1
ATOM 2252 C C . ASP A 1 298 ? -42.339 -12.813 7.068 1.00 86.75 298 ASP A C 1
ATOM 2254 O O . ASP A 1 298 ? -41.684 -11.840 7.452 1.00 86.75 298 ASP A O 1
ATOM 2258 N N . GLN A 1 299 ? -42.669 -13.809 7.898 1.00 87.62 299 GLN A N 1
ATOM 2259 C CA . GLN A 1 299 ? -42.267 -13.847 9.306 1.00 87.62 299 GLN A CA 1
ATOM 2260 C C . GLN A 1 299 ? -40.748 -13.980 9.459 1.00 87.62 299 GLN A C 1
ATOM 2262 O O . GLN A 1 299 ? -40.145 -13.246 10.243 1.00 87.62 299 GLN A O 1
ATOM 2267 N N . HIS A 1 300 ? -40.123 -14.867 8.685 1.00 89.88 300 HIS A N 1
ATOM 2268 C CA . HIS A 1 300 ? -38.675 -15.028 8.650 1.00 89.88 300 HIS A CA 1
ATOM 2269 C C . HIS A 1 300 ? -37.993 -13.749 8.163 1.00 89.88 300 HIS A C 1
ATOM 2271 O O . HIS A 1 300 ? -37.073 -13.257 8.806 1.00 89.88 300 HIS A O 1
ATOM 2277 N N . LYS A 1 301 ? -38.502 -13.123 7.100 1.00 89.69 301 LYS A N 1
ATOM 2278 C CA . LYS A 1 301 ? -37.994 -11.849 6.584 1.00 89.69 301 LYS A CA 1
ATOM 2279 C C . LYS A 1 301 ? -38.077 -10.725 7.621 1.00 89.69 301 LYS A C 1
ATOM 2281 O O . LYS A 1 301 ? -37.117 -9.972 7.773 1.00 89.69 301 LYS A O 1
ATOM 2286 N N . SER A 1 302 ? -39.181 -10.641 8.369 1.00 88.69 302 SER A N 1
ATOM 2287 C CA . SER A 1 302 ? -39.322 -9.704 9.493 1.00 88.69 302 SER A CA 1
ATOM 2288 C C . SER A 1 302 ? -38.329 -10.011 10.614 1.00 88.69 302 SER A C 1
ATOM 2290 O O . SER A 1 302 ? -37.665 -9.099 11.091 1.00 88.69 302 SER A O 1
ATOM 2292 N N . SER A 1 303 ? -38.166 -11.284 10.988 1.00 86.44 303 SER A N 1
ATOM 2293 C CA . SER A 1 303 ? -37.205 -11.698 12.020 1.00 86.44 303 SER A CA 1
ATOM 2294 C C . SER A 1 303 ? -35.770 -11.355 11.615 1.00 86.44 303 SER A C 1
ATOM 2296 O O . SER A 1 303 ? -35.012 -10.796 12.402 1.00 86.44 303 SER A O 1
ATOM 2298 N N . MET A 1 304 ? -35.406 -11.597 10.353 1.00 87.50 304 MET A N 1
ATOM 2299 C CA . MET A 1 304 ? -34.097 -11.240 9.807 1.00 87.50 304 MET A CA 1
ATOM 2300 C C . MET A 1 304 ? -33.885 -9.726 9.781 1.00 87.50 304 MET A C 1
ATOM 2302 O O . MET A 1 304 ? -32.793 -9.261 10.102 1.00 87.50 304 MET A O 1
ATOM 2306 N N . LYS A 1 305 ? -34.916 -8.942 9.453 1.00 86.00 305 LYS A N 1
ATOM 2307 C CA . LYS A 1 305 ? -34.849 -7.482 9.542 1.00 86.00 305 LYS A CA 1
ATOM 2308 C C . LYS A 1 305 ? -34.574 -7.021 10.974 1.00 86.00 305 LYS A C 1
ATOM 2310 O O . LYS A 1 305 ? -33.637 -6.259 11.179 1.00 86.00 305 LYS A O 1
ATOM 2315 N N . ASP A 1 306 ? -35.333 -7.523 11.943 1.00 81.62 306 ASP A N 1
ATOM 2316 C CA . ASP A 1 306 ? -35.205 -7.134 13.351 1.00 81.62 306 ASP A CA 1
ATOM 2317 C C . ASP A 1 306 ? -33.866 -7.608 13.953 1.00 81.62 306 ASP A C 1
ATOM 2319 O O . ASP A 1 306 ? -33.240 -6.900 14.740 1.00 81.62 306 ASP A O 1
ATOM 2323 N N . LYS A 1 307 ? -33.381 -8.794 13.554 1.00 80.25 307 LYS A N 1
ATOM 2324 C CA . LYS A 1 307 ? -32.112 -9.381 14.023 1.00 80.25 307 LYS A CA 1
ATOM 2325 C C . LYS A 1 307 ? -30.883 -8.640 13.494 1.00 80.25 307 LYS A C 1
ATOM 2327 O O . LYS A 1 307 ? -29.869 -8.576 14.189 1.00 80.25 307 LYS A O 1
ATOM 2332 N N . TYR A 1 308 ? -30.953 -8.126 12.267 1.00 79.06 308 TYR A N 1
ATOM 2333 C CA . TYR A 1 308 ? -29.831 -7.479 11.587 1.00 79.06 308 TYR A CA 1
ATOM 2334 C C . TYR A 1 308 ? -30.000 -5.969 11.432 1.00 79.06 308 TYR A C 1
ATOM 2336 O O . TYR A 1 308 ? -29.225 -5.368 10.699 1.00 79.06 308 TYR A O 1
ATOM 2344 N N . GLU A 1 309 ? -30.958 -5.330 12.107 1.00 73.50 309 GLU A N 1
ATOM 2345 C CA . GLU A 1 309 ? -31.016 -3.870 12.164 1.00 73.50 309 GLU A CA 1
ATOM 2346 C C . GLU A 1 309 ? -29.770 -3.339 12.889 1.00 73.50 309 GLU A C 1
ATOM 2348 O O . GLU A 1 309 ? -29.490 -3.671 14.042 1.00 73.50 309 GLU A O 1
ATOM 2353 N N . LEU A 1 310 ? -28.963 -2.559 12.171 1.00 63.97 310 LEU A N 1
ATOM 2354 C CA . LEU A 1 310 ? -27.636 -2.161 12.626 1.00 63.97 310 LEU A CA 1
ATOM 2355 C C . LEU A 1 310 ? -27.649 -0.749 13.196 1.00 63.97 310 LEU A C 1
ATOM 2357 O O . LEU A 1 310 ? -28.104 0.197 12.549 1.00 63.97 310 LEU A O 1
ATOM 2361 N N . PHE A 1 311 ? -27.022 -0.610 14.356 1.00 57.53 311 PHE A N 1
ATOM 2362 C CA . PHE A 1 311 ? -26.689 0.666 14.968 1.00 57.53 311 PHE A CA 1
ATOM 2363 C C . PHE A 1 311 ? -25.178 0.836 14.963 1.00 57.53 311 PHE A C 1
ATOM 2365 O O . PHE A 1 311 ? -24.421 -0.130 15.077 1.00 57.53 311 PHE A O 1
ATOM 2372 N N . GLU A 1 312 ? -24.729 2.071 14.806 1.00 53.09 312 GLU A N 1
ATOM 2373 C CA . GLU A 1 312 ? -23.328 2.377 15.023 1.00 53.09 312 GLU A CA 1
ATOM 2374 C C . GLU A 1 312 ? -23.010 2.322 16.529 1.00 53.09 312 GLU A C 1
ATOM 2376 O O . GLU A 1 312 ? -23.590 3.064 17.319 1.00 53.09 312 GLU A O 1
ATOM 2381 N N . GLY A 1 313 ? -22.101 1.436 16.947 1.00 53.09 313 GLY A N 1
ATOM 2382 C CA . GLY A 1 313 ? -21.821 1.227 18.371 1.00 53.09 313 GLY A CA 1
ATOM 2383 C C . GLY A 1 313 ? -22.954 0.482 19.089 1.00 53.09 313 GLY A C 1
ATOM 2384 O O . GLY A 1 313 ? -23.471 -0.509 18.580 1.00 53.09 313 GLY A O 1
ATOM 2385 N N . ILE A 1 314 ? -23.313 0.913 20.301 1.00 43.84 314 ILE A N 1
ATOM 2386 C CA . ILE A 1 314 ? -24.392 0.301 21.101 1.00 43.84 314 ILE A CA 1
ATOM 2387 C C . ILE A 1 314 ? -25.626 1.205 21.089 1.00 43.84 314 ILE A C 1
ATOM 2389 O O . ILE A 1 314 ? -25.478 2.425 21.097 1.00 43.84 314 ILE A O 1
ATOM 2393 N N . ASN A 1 315 ? -26.812 0.581 21.170 1.00 40.19 315 ASN A N 1
ATOM 2394 C CA . ASN A 1 315 ? -28.159 1.135 21.404 1.00 40.19 315 ASN A CA 1
ATOM 2395 C C . ASN A 1 315 ? -28.262 2.124 22.589 1.00 40.19 315 ASN A C 1
ATOM 2397 O O . ASN A 1 315 ? -28.962 1.881 23.572 1.00 40.19 315 ASN A O 1
ATOM 2401 N N . LEU A 1 316 ? -27.581 3.261 22.515 1.00 44.38 316 LEU A N 1
ATOM 2402 C CA . LEU A 1 316 ? -27.726 4.378 23.438 1.00 44.38 316 LEU A CA 1
ATOM 2403 C C . LEU A 1 316 ? -28.785 5.310 22.867 1.00 44.38 316 LEU A C 1
ATOM 2405 O O . LEU A 1 316 ? -28.646 5.793 21.746 1.00 44.38 316 LEU A O 1
ATOM 2409 N N . ALA A 1 317 ? -29.830 5.569 23.649 1.00 38.78 317 ALA A N 1
ATOM 2410 C CA . ALA A 1 317 ? -31.004 6.345 23.255 1.00 38.78 317 ALA A CA 1
ATOM 2411 C C . ALA A 1 317 ? -30.709 7.752 22.683 1.00 38.78 317 ALA A C 1
ATOM 2413 O O . ALA A 1 317 ? -31.606 8.343 22.090 1.00 38.78 317 ALA A O 1
ATOM 2414 N N . GLU A 1 318 ? -29.493 8.290 22.837 1.00 40.53 318 GLU A N 1
ATOM 2415 C CA . GLU A 1 318 ? -29.150 9.652 22.402 1.00 40.53 318 GLU A CA 1
ATOM 2416 C C . GLU A 1 318 ? -28.354 9.744 21.085 1.00 40.53 318 GLU A C 1
ATOM 2418 O O . GLU A 1 318 ? -28.445 10.777 20.434 1.00 40.53 318 GLU A O 1
ATOM 2423 N N . ASN A 1 319 ? -27.669 8.687 20.621 1.00 46.22 319 ASN A N 1
ATOM 2424 C CA . ASN A 1 319 ? -26.901 8.696 19.357 1.00 46.22 319 ASN A CA 1
ATOM 2425 C C . ASN A 1 319 ? -27.231 7.475 18.476 1.00 46.22 319 ASN A C 1
ATOM 2427 O O . ASN A 1 319 ? -26.345 6.766 18.001 1.00 46.22 319 ASN A O 1
ATOM 2431 N N . GLN A 1 320 ? -28.521 7.200 18.270 1.00 49.91 320 GLN A N 1
ATOM 2432 C CA . GLN A 1 320 ? -28.974 6.151 17.353 1.00 49.91 320 GLN A CA 1
ATOM 2433 C C . GLN A 1 320 ? -28.791 6.584 15.892 1.00 49.91 320 GLN A C 1
ATOM 2435 O O . GLN A 1 320 ? -29.748 6.960 15.215 1.00 49.91 320 GLN A O 1
ATOM 2440 N N . THR A 1 321 ? -27.565 6.522 15.382 1.00 60.66 321 THR A N 1
ATOM 2441 C CA . THR A 1 321 ? -27.351 6.582 13.936 1.00 60.66 321 THR A CA 1
ATOM 2442 C C . THR A 1 321 ? -27.520 5.173 13.383 1.00 60.66 321 THR A C 1
ATOM 2444 O O . THR A 1 321 ? -26.731 4.274 13.686 1.00 60.66 321 THR A O 1
ATOM 2447 N N . LEU A 1 322 ? -28.577 4.958 12.596 1.00 68.12 322 LEU A N 1
ATOM 2448 C CA . LEU A 1 322 ? -28.767 3.704 11.869 1.00 68.12 322 LEU A CA 1
ATOM 2449 C C . LEU A 1 322 ? -27.539 3.470 10.986 1.00 68.12 322 LEU A C 1
ATOM 2451 O O . LEU A 1 322 ? -27.167 4.346 10.207 1.00 68.12 322 LEU A O 1
ATOM 2455 N N . LEU A 1 323 ? -26.930 2.283 11.032 1.00 69.31 323 LEU A N 1
ATOM 2456 C CA . LEU A 1 323 ? -25.783 1.994 10.166 1.00 69.31 323 LEU A CA 1
ATOM 2457 C C . LEU A 1 323 ? -26.166 2.187 8.696 1.00 69.31 323 LEU A C 1
ATOM 2459 O O . LEU A 1 323 ? -25.359 2.662 7.914 1.00 69.31 323 LEU A O 1
ATOM 2463 N N . ASN A 1 324 ? -27.421 1.912 8.329 1.00 72.94 324 ASN A N 1
ATOM 2464 C CA . ASN A 1 324 ? -27.948 2.172 6.991 1.00 72.94 324 ASN A CA 1
ATOM 2465 C C . ASN A 1 324 ? -27.789 3.637 6.530 1.00 72.94 324 ASN A C 1
ATOM 2467 O O . ASN A 1 324 ? -27.626 3.854 5.331 1.00 72.94 324 ASN A O 1
ATOM 2471 N N . SER A 1 325 ? -27.815 4.634 7.426 1.00 77.06 325 SER A N 1
ATOM 2472 C CA . SER A 1 325 ? -27.607 6.040 7.039 1.00 77.06 325 SER A CA 1
ATOM 2473 C C . SER A 1 325 ? -26.134 6.394 6.833 1.00 77.06 325 SER A C 1
ATOM 2475 O O . SER A 1 325 ? -25.833 7.320 6.083 1.00 77.06 325 SER A O 1
ATOM 2477 N N . ILE A 1 326 ? -25.219 5.649 7.457 1.00 79.44 326 ILE A N 1
ATOM 2478 C CA . ILE A 1 326 ? -23.765 5.859 7.352 1.00 79.44 326 ILE A CA 1
ATOM 2479 C C . ILE A 1 326 ? -23.045 4.802 6.517 1.00 79.44 326 ILE A C 1
ATOM 2481 O O . ILE A 1 326 ? -21.846 4.916 6.283 1.00 79.44 326 ILE A O 1
ATOM 2485 N N . TYR A 1 327 ? -23.767 3.782 6.054 1.00 84.88 327 TYR A N 1
ATOM 2486 C CA . TYR A 1 327 ? -23.214 2.692 5.274 1.00 84.88 327 TYR A CA 1
ATOM 2487 C C . TYR A 1 327 ? -22.630 3.251 3.981 1.00 84.88 327 TYR A C 1
ATOM 2489 O O . TYR A 1 327 ? -23.325 3.882 3.174 1.00 84.88 327 TYR A O 1
ATOM 2497 N N . THR A 1 328 ? -21.347 2.988 3.792 1.00 86.88 328 THR A N 1
ATOM 2498 C CA . THR A 1 328 ? -20.625 3.258 2.558 1.00 86.88 328 THR A CA 1
ATOM 2499 C C . THR A 1 328 ? -20.354 1.925 1.885 1.00 86.88 328 THR A C 1
ATOM 2501 O O . THR A 1 328 ? -19.904 0.978 2.532 1.00 86.88 328 THR A O 1
ATOM 2504 N N . GLN A 1 329 ? -20.657 1.843 0.590 1.00 85.19 329 GLN A N 1
ATOM 2505 C CA . GLN A 1 329 ? -20.462 0.622 -0.180 1.00 85.19 329 GLN A CA 1
ATOM 2506 C C . GLN A 1 329 ? -18.982 0.233 -0.171 1.00 85.19 329 GLN A C 1
ATOM 2508 O O . GLN A 1 329 ? -18.124 1.066 -0.448 1.00 85.19 329 GLN A O 1
ATOM 2513 N N . LEU A 1 330 ? -18.692 -1.033 0.119 1.00 86.69 330 LEU A N 1
ATOM 2514 C CA . LEU A 1 330 ? -17.331 -1.559 0.050 1.00 86.69 330 LEU A CA 1
ATOM 2515 C C . LEU A 1 330 ? -16.956 -1.869 -1.396 1.00 86.69 330 LEU A C 1
ATOM 2517 O O . LEU A 1 330 ? -17.800 -2.326 -2.173 1.00 86.69 330 LEU A O 1
ATOM 2521 N N . TYR A 1 331 ? -15.694 -1.624 -1.739 1.00 82.94 331 TYR A N 1
ATOM 2522 C CA . TYR A 1 331 ? -15.132 -2.011 -3.026 1.00 82.94 331 TYR A CA 1
ATOM 2523 C C . TYR A 1 331 ? -14.803 -3.511 -3.007 1.00 82.94 331 TYR A C 1
ATOM 2525 O O . TYR A 1 331 ? -13.992 -3.960 -2.195 1.00 82.94 331 TYR A O 1
ATOM 2533 N N . ILE A 1 332 ? -15.475 -4.287 -3.859 1.00 86.56 332 ILE A N 1
ATOM 2534 C CA . ILE A 1 332 ? -15.341 -5.748 -3.962 1.00 86.56 332 ILE A CA 1
ATOM 2535 C C . ILE A 1 332 ? -14.945 -6.076 -5.397 1.00 86.56 332 ILE A C 1
ATOM 2537 O O . ILE A 1 332 ? -15.548 -5.536 -6.321 1.00 86.56 332 ILE A O 1
ATOM 2541 N N . ILE A 1 333 ? -13.965 -6.954 -5.581 1.00 83.62 333 ILE A N 1
ATOM 2542 C CA . ILE A 1 333 ? -13.472 -7.373 -6.902 1.00 83.62 333 ILE A CA 1
ATOM 2543 C C . ILE A 1 333 ? -13.696 -8.873 -7.129 1.00 83.62 333 ILE A C 1
ATOM 2545 O O . ILE A 1 333 ? -13.762 -9.636 -6.159 1.00 83.62 333 ILE A O 1
ATOM 2549 N N . GLU A 1 334 ? -13.825 -9.297 -8.392 1.00 81.31 334 GLU A N 1
ATOM 2550 C CA . GLU A 1 334 ? -13.750 -10.718 -8.775 1.00 81.31 334 GLU A CA 1
ATOM 2551 C C . GLU A 1 334 ? -12.282 -11.176 -8.796 1.00 81.31 334 GLU A C 1
ATOM 2553 O O . GLU A 1 334 ? -11.432 -10.493 -9.356 1.00 81.31 334 GLU A O 1
ATOM 2558 N N . GLY A 1 335 ? -11.984 -12.337 -8.210 1.00 74.88 335 GLY A N 1
ATOM 2559 C CA . GLY A 1 335 ? -10.631 -12.889 -8.122 1.00 74.88 335 GLY A CA 1
ATOM 2560 C C . GLY A 1 335 ? -9.933 -12.644 -6.781 1.00 74.88 335 GLY A C 1
ATOM 2561 O O . GLY A 1 335 ? -10.566 -12.361 -5.764 1.00 74.88 335 GLY A O 1
ATOM 2562 N N . GLU A 1 336 ? -8.615 -12.836 -6.783 1.00 65.94 336 GLU A N 1
ATOM 2563 C CA . GLU A 1 336 ? -7.713 -12.620 -5.649 1.00 65.94 336 GLU A CA 1
ATOM 2564 C C . GLU A 1 336 ? -6.475 -11.872 -6.141 1.00 65.94 336 GLU A C 1
ATOM 2566 O O . GLU A 1 336 ? -5.921 -12.204 -7.189 1.00 65.94 336 GLU A O 1
ATOM 2571 N N . SER A 1 337 ? -6.034 -10.884 -5.368 1.00 58.16 337 SER A N 1
ATOM 2572 C CA . SER A 1 337 ? -4.757 -10.212 -5.602 1.00 58.16 337 SER A CA 1
ATOM 2573 C C . SER A 1 337 ? -3.568 -11.071 -5.141 1.00 58.16 337 SER A C 1
ATOM 2575 O O . SER A 1 337 ? -3.635 -11.796 -4.145 1.00 58.16 337 SER A O 1
ATOM 2577 N N . GLU A 1 338 ? -2.451 -11.021 -5.872 1.00 47.69 338 GLU A N 1
ATOM 2578 C CA . GLU A 1 338 ? -1.253 -11.801 -5.535 1.00 47.69 338 GLU A CA 1
ATOM 2579 C C . GLU A 1 338 ? -0.709 -11.458 -4.130 1.00 47.69 338 GLU A C 1
ATOM 2581 O O . GLU A 1 338 ? -0.445 -10.294 -3.822 1.00 47.69 338 GLU A O 1
ATOM 2586 N N . GLY A 1 339 ? -0.470 -12.480 -3.293 1.00 45.78 339 GLY A N 1
ATOM 2587 C CA . GLY A 1 339 ? 0.182 -12.350 -1.974 1.00 45.78 339 GLY A CA 1
ATOM 2588 C C . GLY A 1 339 ? -0.758 -12.275 -0.762 1.00 45.78 339 GLY A C 1
ATOM 2589 O O . GLY A 1 339 ? -0.305 -12.313 0.378 1.00 45.78 339 GLY A O 1
ATOM 2590 N N . VAL A 1 340 ? -2.075 -12.261 -0.978 1.00 45.41 340 VAL A N 1
ATOM 2591 C CA . VAL A 1 340 ? -3.085 -12.119 0.087 1.00 45.41 340 VAL A CA 1
ATOM 2592 C C . VAL A 1 340 ? -3.090 -13.281 1.103 1.00 45.41 340 VAL A C 1
ATOM 2594 O O . VAL A 1 340 ? -3.587 -13.127 2.219 1.00 45.41 340 VAL A O 1
ATOM 2597 N N . ASN A 1 341 ? -2.493 -14.435 0.786 1.00 38.12 341 ASN A N 1
ATOM 2598 C CA . ASN A 1 341 ? -2.578 -15.644 1.616 1.00 38.12 341 ASN A CA 1
ATOM 2599 C C . ASN A 1 341 ? -1.615 -15.715 2.827 1.00 38.12 341 ASN A C 1
ATOM 2601 O O . ASN A 1 341 ? -1.864 -16.553 3.695 1.00 38.12 341 ASN A O 1
ATOM 2605 N N . GLU A 1 342 ? -0.572 -14.876 2.943 1.00 40.69 342 GLU A N 1
ATOM 2606 C CA . GLU A 1 342 ? 0.524 -15.111 3.919 1.00 40.69 342 GLU A CA 1
ATOM 2607 C C . GLU A 1 342 ? 0.772 -13.998 4.972 1.00 40.69 342 GLU A C 1
ATOM 2609 O O . GLU A 1 342 ? 1.523 -14.224 5.922 1.00 40.69 342 GLU A O 1
ATOM 2614 N N . GLU A 1 343 ? 0.130 -12.825 4.880 1.00 44.53 343 GLU A N 1
ATOM 2615 C CA . GLU A 1 343 ? 0.601 -11.597 5.570 1.00 44.53 343 GLU A CA 1
ATOM 2616 C C . GLU A 1 343 ? -0.387 -10.954 6.583 1.00 44.53 343 GLU A C 1
ATOM 2618 O O . GLU A 1 343 ? -1.596 -11.193 6.547 1.00 44.53 343 GLU A O 1
ATOM 2623 N N . HIS A 1 344 ? 0.134 -10.118 7.503 1.00 47.16 344 HIS A N 1
ATOM 2624 C CA . HIS A 1 344 ? -0.631 -9.364 8.522 1.00 47.16 344 HIS A CA 1
ATOM 2625 C C . HIS A 1 344 ? -1.432 -8.196 7.911 1.00 47.16 344 HIS A C 1
ATOM 2627 O O . HIS A 1 344 ? -1.037 -7.616 6.902 1.00 47.16 344 HIS A O 1
ATOM 2633 N N . GLU A 1 345 ? -2.550 -7.826 8.548 1.00 49.12 345 GLU A N 1
ATOM 2634 C CA . GLU A 1 345 ? -3.527 -6.824 8.078 1.00 49.12 345 GLU A CA 1
ATOM 2635 C C . GLU A 1 345 ? -2.925 -5.459 7.727 1.00 49.12 345 GLU A C 1
ATOM 2637 O O . GLU A 1 345 ? -3.400 -4.831 6.788 1.00 49.12 345 GLU A O 1
ATOM 2642 N N . VAL A 1 346 ? -1.878 -5.013 8.431 1.00 42.88 346 VAL A N 1
ATOM 2643 C CA . VAL A 1 346 ? -1.223 -3.725 8.149 1.00 42.88 346 VAL A CA 1
ATOM 2644 C C . VAL A 1 346 ? -0.402 -3.792 6.859 1.00 42.88 346 VAL A C 1
ATOM 2646 O O . VAL A 1 346 ? -0.451 -2.856 6.073 1.00 42.88 346 VAL A O 1
ATOM 2649 N N . LEU A 1 347 ? 0.272 -4.916 6.597 1.00 48.88 347 LEU A N 1
ATOM 2650 C CA . LEU A 1 347 ? 1.176 -5.102 5.453 1.00 48.88 347 LEU A CA 1
ATOM 2651 C C . LEU A 1 347 ? 0.420 -5.281 4.121 1.00 48.88 347 LEU A C 1
ATOM 2653 O O . LEU A 1 347 ? 0.881 -4.841 3.072 1.00 48.88 347 LEU A O 1
ATOM 2657 N N . GLN A 1 348 ? -0.783 -5.866 4.147 1.00 49.34 348 GLN A N 1
ATOM 2658 C CA . GLN A 1 348 ? -1.575 -6.107 2.928 1.00 49.34 348 GLN A CA 1
ATOM 2659 C C . GLN A 1 348 ? -2.223 -4.844 2.339 1.00 49.34 348 GLN A C 1
ATOM 2661 O O . GLN A 1 348 ? -2.513 -4.792 1.142 1.00 49.34 348 GLN A O 1
ATOM 2666 N N . MET A 1 349 ? -2.440 -3.810 3.157 1.00 43.81 349 MET A N 1
ATOM 2667 C CA . MET A 1 349 ? -3.016 -2.530 2.715 1.00 43.81 349 MET A CA 1
ATOM 2668 C C . MET A 1 349 ? -2.055 -1.707 1.847 1.00 43.81 349 MET A C 1
ATOM 2670 O O . MET A 1 349 ? -2.451 -0.704 1.258 1.00 43.81 349 MET A O 1
ATOM 2674 N N . GLU A 1 350 ? -0.786 -2.106 1.806 1.00 48.34 350 GLU A N 1
ATOM 2675 C CA . GLU A 1 350 ? 0.345 -1.265 1.420 1.00 48.34 350 GLU A CA 1
ATOM 2676 C C . GLU A 1 350 ? 0.787 -1.458 -0.042 1.00 48.34 350 GLU A C 1
ATOM 2678 O O . GLU A 1 350 ? 1.538 -0.639 -0.579 1.00 48.34 350 GLU A O 1
ATOM 2683 N N . ARG A 1 351 ? 0.279 -2.492 -0.733 1.00 43.94 351 ARG A N 1
ATOM 2684 C CA . ARG A 1 351 ? 0.450 -2.650 -2.188 1.00 43.94 351 ARG A CA 1
ATOM 2685 C C . ARG A 1 351 ? -0.590 -1.814 -2.944 1.00 43.94 351 ARG A C 1
ATOM 2687 O O . ARG A 1 351 ? -1.739 -2.222 -3.097 1.00 43.94 351 ARG A O 1
ATOM 2694 N N . THR A 1 352 ? -0.158 -0.666 -3.474 1.00 38.00 352 THR A N 1
ATOM 2695 C CA . THR A 1 352 ? -0.984 0.264 -4.279 1.00 38.00 352 THR A CA 1
ATOM 2696 C C . THR A 1 352 ? -0.863 0.030 -5.794 1.00 38.00 352 THR A C 1
ATOM 2698 O O . THR A 1 352 ? -0.814 0.977 -6.573 1.00 38.00 352 THR A O 1
ATOM 2701 N N . ALA A 1 353 ? -0.798 -1.221 -6.244 1.00 35.00 353 ALA A N 1
ATOM 2702 C CA . ALA A 1 353 ? -0.846 -1.547 -7.668 1.00 35.00 353 ALA A CA 1
ATOM 2703 C C . ALA A 1 353 ? -1.913 -2.618 -7.869 1.00 35.00 353 ALA A C 1
ATOM 2705 O O . ALA A 1 353 ? -1.698 -3.767 -7.489 1.00 35.00 353 ALA A O 1
ATOM 2706 N N . ARG A 1 354 ? -3.086 -2.242 -8.384 1.00 48.56 354 ARG A N 1
ATOM 2707 C CA . ARG A 1 354 ? -4.141 -3.202 -8.723 1.00 48.56 354 ARG A CA 1
ATOM 2708 C C . ARG A 1 354 ? -4.686 -2.869 -10.102 1.00 48.56 354 ARG A C 1
ATOM 2710 O O . ARG A 1 354 ? -4.935 -1.706 -10.413 1.00 48.56 354 ARG A O 1
ATOM 2717 N N . THR A 1 355 ? -4.747 -3.911 -10.916 1.00 41.31 355 THR A N 1
ATOM 2718 C CA . THR A 1 355 ? -5.232 -3.954 -12.292 1.00 41.31 355 THR A CA 1
ATOM 2719 C C . THR A 1 355 ? -6.673 -3.462 -12.396 1.00 41.31 355 THR A C 1
ATOM 2721 O O . THR A 1 355 ? -7.351 -3.249 -11.392 1.00 41.31 355 THR A O 1
ATOM 2724 N N . GLN A 1 356 ? -7.134 -3.225 -13.627 1.00 42.28 356 GLN A N 1
ATOM 2725 C CA . GLN A 1 356 ? -8.533 -2.930 -13.940 1.00 42.28 356 GLN A CA 1
ATOM 2726 C C . GLN A 1 356 ? -9.426 -4.119 -13.543 1.00 42.28 356 GLN A C 1
ATOM 2728 O O . GLN A 1 356 ? -9.821 -4.915 -14.386 1.00 42.28 356 GLN A O 1
ATOM 2733 N N . ASP A 1 357 ? -9.709 -4.264 -12.254 1.00 60.56 357 ASP A N 1
ATOM 2734 C CA . ASP A 1 357 ? -10.529 -5.350 -11.734 1.00 60.56 357 ASP A CA 1
ATOM 2735 C C . ASP A 1 357 ? -12.008 -4.956 -11.823 1.00 60.56 357 ASP A C 1
ATOM 2737 O O . ASP A 1 357 ? -12.379 -3.827 -11.482 1.00 60.56 357 ASP A O 1
ATOM 2741 N N . THR A 1 358 ? -12.867 -5.881 -12.259 1.00 66.31 358 THR A N 1
ATOM 2742 C CA . THR A 1 358 ? -14.305 -5.629 -12.410 1.00 66.31 358 THR A CA 1
ATOM 2743 C C . THR A 1 358 ? -14.958 -5.492 -11.027 1.00 66.31 358 THR A C 1
ATOM 2745 O O . THR A 1 358 ? -15.009 -6.473 -10.273 1.00 66.31 358 THR A O 1
ATOM 2748 N N . PRO A 1 359 ? -15.466 -4.301 -10.652 1.00 77.25 359 PRO A N 1
ATOM 2749 C CA . PRO A 1 359 ? -16.091 -4.113 -9.354 1.00 77.25 359 PRO A CA 1
ATOM 2750 C C . PRO A 1 359 ? -17.419 -4.872 -9.294 1.00 77.25 359 PRO A C 1
ATOM 2752 O O . PRO A 1 359 ? -18.265 -4.755 -10.181 1.00 77.25 359 PRO A O 1
ATOM 2755 N N . ILE A 1 360 ? -17.627 -5.616 -8.211 1.00 83.44 360 ILE A N 1
ATOM 2756 C CA . ILE A 1 360 ? -18.874 -6.323 -7.927 1.00 83.44 360 ILE A CA 1
ATOM 2757 C C . ILE A 1 360 ? -19.637 -5.558 -6.852 1.00 83.44 360 ILE A C 1
ATOM 2759 O O . ILE A 1 360 ? -19.141 -5.305 -5.753 1.00 83.44 360 ILE A O 1
ATOM 2763 N N . TYR A 1 361 ? -20.887 -5.218 -7.145 1.00 86.00 361 TYR A N 1
ATOM 2764 C CA . TYR A 1 361 ? -21.787 -4.713 -6.121 1.00 86.00 361 TYR A CA 1
ATOM 2765 C C . TYR A 1 361 ? -22.231 -5.865 -5.211 1.00 86.00 361 TYR A C 1
ATOM 2767 O O . TYR A 1 361 ? -22.612 -6.924 -5.700 1.00 86.00 361 TYR A O 1
ATOM 2775 N N . CYS A 1 362 ? -22.211 -5.671 -3.889 1.00 86.69 362 CYS A N 1
ATOM 2776 C CA . CYS A 1 362 ? -22.497 -6.738 -2.915 1.00 86.69 362 CYS A CA 1
ATOM 2777 C C . CYS A 1 362 ? -23.839 -7.452 -3.184 1.00 86.69 362 CYS A C 1
ATOM 2779 O O . CYS A 1 362 ? -23.928 -8.675 -3.118 1.00 86.69 362 CYS A O 1
ATOM 2781 N N . ASN A 1 363 ? -24.876 -6.705 -3.575 1.00 89.38 363 ASN A N 1
ATOM 2782 C CA . ASN A 1 363 ? -26.184 -7.282 -3.893 1.00 89.38 363 ASN A CA 1
ATOM 2783 C C . ASN A 1 363 ? -26.213 -8.082 -5.207 1.00 89.38 363 ASN A C 1
ATOM 2785 O O . ASN A 1 363 ? -27.139 -8.858 -5.409 1.00 89.38 363 ASN A O 1
ATOM 2789 N N . ASP A 1 364 ? -25.210 -7.932 -6.071 1.00 88.81 364 ASP A N 1
ATOM 2790 C CA . ASP A 1 364 ? -25.088 -8.620 -7.358 1.00 88.81 364 ASP A CA 1
ATOM 2791 C C . ASP A 1 364 ? -24.080 -9.782 -7.308 1.00 88.81 364 ASP A C 1
ATOM 2793 O O . ASP A 1 364 ? -23.696 -10.324 -8.342 1.00 88.81 364 ASP A O 1
ATOM 2797 N N . ILE A 1 365 ? -23.666 -10.209 -6.110 1.00 89.31 365 ILE A N 1
ATOM 2798 C CA . ILE A 1 365 ? -22.596 -11.197 -5.923 1.00 89.31 365 ILE A CA 1
ATOM 2799 C C . ILE A 1 365 ? -22.874 -12.557 -6.595 1.00 89.31 365 ILE A C 1
ATOM 2801 O O . ILE A 1 365 ? -21.948 -13.211 -7.082 1.00 89.31 365 ILE A O 1
ATOM 2805 N N . PHE A 1 366 ? -24.152 -12.939 -6.702 1.00 89.56 366 PHE A N 1
ATOM 2806 C CA . PHE A 1 366 ? -24.624 -14.149 -7.387 1.00 89.56 366 PHE A CA 1
ATOM 2807 C C . PHE A 1 366 ? -25.015 -13.928 -8.858 1.00 89.56 366 PHE A C 1
ATOM 2809 O O . PHE A 1 366 ? -25.398 -14.880 -9.538 1.00 89.56 366 PHE A O 1
ATOM 2816 N N . LYS A 1 367 ? -24.954 -12.694 -9.376 1.00 85.31 367 LYS A N 1
ATOM 2817 C CA . LYS A 1 367 ? -25.303 -12.403 -10.773 1.00 85.31 367 LYS A CA 1
ATOM 2818 C C . LYS A 1 367 ? -24.087 -12.583 -11.690 1.00 85.31 367 LYS A C 1
ATOM 2820 O O . LYS A 1 367 ? -22.979 -12.189 -11.316 1.00 85.31 367 LYS A O 1
ATOM 2825 N N . PRO A 1 368 ? -24.259 -13.142 -12.899 1.00 76.50 368 PRO A N 1
ATOM 2826 C CA . PRO A 1 368 ? -23.190 -13.171 -13.892 1.00 76.50 368 PRO A CA 1
ATOM 2827 C C . PRO A 1 368 ? -22.816 -11.743 -14.312 1.00 76.50 368 PRO A C 1
ATOM 2829 O O . PRO A 1 368 ? -23.687 -10.881 -14.445 1.00 76.50 368 PRO A O 1
ATOM 2832 N N . LEU A 1 369 ? -21.517 -11.489 -14.500 1.00 67.56 369 LEU A N 1
ATOM 2833 C CA . LEU A 1 369 ? -21.039 -10.207 -15.022 1.00 67.56 369 LEU A CA 1
ATOM 2834 C C . LEU A 1 369 ? -21.429 -10.113 -16.501 1.00 67.56 369 LEU A C 1
ATOM 2836 O O . LEU A 1 369 ? -21.162 -11.035 -17.269 1.00 67.56 369 LEU A O 1
ATOM 2840 N N . GLN A 1 370 ? -22.084 -9.019 -16.895 1.00 56.38 370 GLN A N 1
ATOM 2841 C CA . GLN A 1 370 ? -22.404 -8.745 -18.296 1.00 56.38 370 GLN A CA 1
ATOM 2842 C C . GLN A 1 370 ? -21.153 -8.207 -18.998 1.00 56.38 370 GLN A C 1
ATOM 2844 O O . GLN A 1 370 ? -21.027 -7.001 -19.190 1.00 56.38 370 GLN A O 1
ATOM 2849 N N . GLU A 1 371 ? -20.224 -9.086 -19.364 1.00 50.59 371 GLU A N 1
ATOM 2850 C CA . GLU A 1 371 ? -19.169 -8.742 -20.321 1.00 50.59 371 GLU A CA 1
ATOM 2851 C C . GLU A 1 371 ? -19.431 -9.428 -21.671 1.00 50.59 371 GLU A C 1
ATOM 2853 O O . GLU A 1 371 ? -19.857 -10.586 -21.681 1.00 50.59 371 GLU A O 1
ATOM 2858 N N . PRO A 1 372 ? -19.223 -8.750 -22.819 1.00 45.41 372 PRO A N 1
ATOM 2859 C CA . PRO A 1 372 ? -19.759 -9.213 -24.102 1.00 45.41 372 PRO A CA 1
ATOM 2860 C C . PRO A 1 372 ? -19.061 -10.432 -24.729 1.00 45.41 372 PRO A C 1
ATOM 2862 O O . PRO A 1 372 ? -19.511 -10.873 -25.783 1.00 45.41 372 PRO A O 1
ATOM 2865 N N . GLU A 1 373 ? -17.983 -10.975 -24.150 1.00 45.03 373 GLU A N 1
ATOM 2866 C CA . GLU A 1 373 ? -17.108 -11.934 -24.856 1.00 45.03 373 GLU A CA 1
ATOM 2867 C C . GLU A 1 373 ? -16.775 -13.237 -24.104 1.00 45.03 373 GLU A C 1
ATOM 2869 O O . GLU A 1 373 ? -15.930 -14.004 -24.562 1.00 45.03 373 GLU A O 1
ATOM 2874 N N . HIS A 1 374 ? -17.470 -13.569 -23.012 1.00 40.66 374 HIS A N 1
ATOM 2875 C CA . HIS A 1 374 ? -17.320 -14.884 -22.376 1.00 40.66 374 HIS A CA 1
ATOM 2876 C C . HIS A 1 374 ? -18.555 -15.769 -22.589 1.00 40.66 374 HIS A C 1
ATOM 2878 O O . HIS A 1 374 ? -19.669 -15.393 -22.225 1.00 40.66 374 HIS A O 1
ATOM 2884 N N . GLU A 1 375 ? -18.325 -16.950 -23.184 1.00 43.56 375 GLU A N 1
ATOM 2885 C CA . GLU A 1 375 ? -19.255 -18.089 -23.253 1.00 43.56 375 GLU A CA 1
ATOM 2886 C C . GLU A 1 375 ? -19.973 -18.267 -21.909 1.00 43.56 375 GLU A C 1
ATOM 2888 O O . GLU A 1 375 ? -19.316 -18.108 -20.881 1.00 43.56 375 GLU A O 1
ATOM 2893 N N . GLU A 1 376 ? -21.288 -18.549 -21.933 1.00 45.41 376 GLU A N 1
ATOM 2894 C CA . GLU A 1 376 ? -22.177 -18.738 -20.769 1.00 45.41 376 GLU A CA 1
ATOM 2895 C C . GLU A 1 376 ? -21.412 -19.251 -19.537 1.00 45.41 376 GLU A C 1
ATOM 2897 O O . GLU A 1 376 ? -21.250 -20.456 -19.353 1.00 45.41 376 GLU A O 1
ATOM 2902 N N . LYS A 1 377 ? -20.897 -18.339 -18.694 1.00 49.66 377 LYS A N 1
ATOM 2903 C CA . LYS A 1 377 ? -20.258 -18.735 -17.437 1.00 49.66 377 LYS A CA 1
ATOM 2904 C C . LYS A 1 377 ? -21.331 -19.469 -16.634 1.00 49.66 377 LYS A C 1
ATOM 2906 O O . LYS A 1 377 ? -22.411 -18.913 -16.418 1.00 49.66 377 LYS A O 1
ATOM 2911 N N . ASP A 1 378 ? -21.017 -20.700 -16.230 1.00 61.09 378 ASP A N 1
ATOM 2912 C CA . ASP A 1 378 ? -21.852 -21.558 -15.390 1.00 61.09 378 ASP A CA 1
ATOM 2913 C C . ASP A 1 378 ? -22.540 -20.754 -14.273 1.00 61.09 378 ASP A C 1
ATOM 2915 O O . ASP A 1 378 ? -21.958 -19.836 -13.687 1.00 61.09 378 ASP A O 1
ATOM 2919 N N . GLN A 1 379 ? -23.786 -21.114 -13.956 1.00 74.69 379 GLN A N 1
ATOM 2920 C CA . GLN A 1 379 ? -24.561 -20.511 -12.872 1.00 74.69 379 GLN A CA 1
ATOM 2921 C C . GLN A 1 379 ? -23.716 -20.389 -11.587 1.00 74.69 379 GLN A C 1
ATOM 2923 O O . GLN A 1 379 ? -23.247 -21.386 -11.037 1.00 74.69 379 GLN A O 1
ATOM 2928 N N . ILE A 1 380 ? -23.533 -19.161 -11.088 1.00 84.06 380 ILE A N 1
ATOM 2929 C CA . ILE A 1 380 ? -22.733 -18.891 -9.885 1.00 84.06 380 ILE A CA 1
ATOM 2930 C C . ILE A 1 380 ? -23.483 -19.416 -8.663 1.00 84.06 380 ILE A C 1
ATOM 2932 O O . ILE A 1 380 ? -24.409 -18.776 -8.165 1.00 84.06 380 ILE A O 1
ATOM 2936 N N . LYS A 1 381 ? -23.079 -20.597 -8.194 1.00 89.62 381 LYS A N 1
ATOM 2937 C CA . LYS A 1 381 ? -23.684 -21.261 -7.039 1.00 89.62 381 LYS A CA 1
ATOM 2938 C C . LYS A 1 381 ? -22.980 -20.907 -5.732 1.00 89.62 381 LYS A C 1
ATOM 2940 O O . LYS A 1 381 ? -23.632 -20.446 -4.798 1.00 89.62 381 LYS A O 1
ATOM 2945 N N . THR A 1 382 ? -21.663 -21.099 -5.675 1.00 92.44 382 THR A N 1
ATOM 2946 C CA . THR A 1 382 ? -20.860 -20.879 -4.466 1.00 92.44 382 THR A CA 1
ATOM 2947 C C . THR A 1 382 ? -19.903 -19.709 -4.655 1.00 92.44 382 THR A C 1
ATOM 2949 O O . THR A 1 382 ? -19.033 -19.737 -5.531 1.00 92.44 382 THR A O 1
ATOM 2952 N N . VAL A 1 383 ? -20.034 -18.706 -3.790 1.00 93.94 383 VAL A N 1
ATOM 2953 C CA . VAL A 1 383 ? -19.157 -17.539 -3.715 1.00 93.94 383 VAL A CA 1
ATOM 2954 C C . VAL A 1 383 ? -18.326 -17.601 -2.438 1.00 93.94 383 VAL A C 1
ATOM 2956 O O . VAL A 1 383 ? -18.873 -17.703 -1.341 1.00 93.94 383 VAL A O 1
ATOM 2959 N N . LEU A 1 384 ? -17.008 -17.463 -2.565 1.00 92.88 384 LEU A N 1
ATOM 2960 C CA . LEU A 1 384 ? -16.114 -17.213 -1.437 1.00 92.88 384 LEU A CA 1
ATOM 2961 C C . LEU A 1 384 ? -15.632 -15.759 -1.475 1.00 92.88 384 LEU A C 1
ATOM 2963 O O . LEU A 1 384 ? -15.025 -15.331 -2.453 1.00 92.88 384 LEU A O 1
ATOM 2967 N N . THR A 1 385 ? -15.868 -15.010 -0.403 1.00 93.25 385 THR A N 1
ATOM 2968 C CA . THR A 1 385 ? -15.379 -13.642 -0.220 1.00 93.25 385 THR A CA 1
ATOM 2969 C C . THR A 1 385 ? -14.258 -13.602 0.805 1.00 93.25 385 THR A C 1
ATOM 2971 O O . THR A 1 385 ? -14.465 -13.829 2.002 1.00 93.25 385 THR A O 1
ATOM 2974 N N . LYS A 1 386 ? -13.060 -13.279 0.327 1.00 86.94 386 LYS A N 1
ATOM 2975 C CA . LYS A 1 386 ? -11.873 -13.018 1.133 1.00 86.94 386 LYS A CA 1
ATOM 2976 C C . LYS A 1 386 ? -11.842 -11.563 1.590 1.00 86.94 386 LYS A C 1
ATOM 2978 O O . LYS A 1 386 ? -12.344 -10.663 0.921 1.00 86.94 386 LYS A O 1
ATOM 2983 N N . GLY A 1 387 ? -11.215 -11.323 2.731 1.00 84.50 387 GLY A N 1
ATOM 2984 C CA . GLY A 1 387 ? -10.872 -9.975 3.168 1.00 84.50 387 GLY A CA 1
ATOM 2985 C C . GLY A 1 387 ? -10.155 -9.981 4.508 1.00 84.50 387 GLY A C 1
ATOM 2986 O O . GLY A 1 387 ? -10.350 -10.891 5.323 1.00 84.50 387 GLY A O 1
ATOM 2987 N N . ILE A 1 388 ? -9.349 -8.956 4.765 1.00 78.31 388 ILE A N 1
ATOM 2988 C CA . ILE A 1 388 ? -8.627 -8.799 6.034 1.00 78.31 388 ILE A CA 1
ATOM 2989 C C . ILE A 1 388 ? -9.580 -8.545 7.211 1.00 78.31 388 ILE A C 1
ATOM 2991 O O . ILE A 1 388 ? -10.801 -8.397 7.045 1.00 78.31 388 ILE A O 1
ATOM 2995 N N . ALA A 1 389 ? -9.064 -8.589 8.439 1.00 78.56 389 ALA A N 1
ATOM 2996 C CA . ALA A 1 389 ? -9.892 -8.296 9.604 1.00 78.56 389 ALA A CA 1
ATOM 2997 C C . ALA A 1 389 ? -10.377 -6.835 9.561 1.00 78.56 389 ALA A C 1
ATOM 2999 O O . ALA A 1 389 ? -9.760 -5.969 8.949 1.00 78.56 389 ALA A O 1
ATOM 3000 N N . GLY A 1 390 ? -11.573 -6.591 10.103 1.00 75.75 390 GLY A N 1
ATOM 3001 C CA . GLY A 1 390 ? -12.159 -5.246 10.146 1.00 75.75 390 GLY A CA 1
ATOM 3002 C C . GLY A 1 390 ? -12.601 -4.663 8.802 1.00 75.75 390 GLY A C 1
ATOM 3003 O O . GLY A 1 390 ? -13.248 -3.617 8.802 1.00 75.75 390 GLY A O 1
ATOM 3004 N N . ILE A 1 391 ? -12.333 -5.332 7.671 1.00 83.88 391 ILE A N 1
ATOM 3005 C CA . ILE A 1 391 ? -12.629 -4.793 6.332 1.00 83.88 391 ILE A CA 1
ATOM 3006 C C . ILE A 1 391 ? -14.126 -4.675 6.011 1.00 83.88 391 ILE A C 1
ATOM 3008 O O . ILE A 1 391 ? -14.512 -4.045 5.035 1.00 83.88 391 ILE A O 1
ATOM 3012 N N . GLY A 1 392 ? -14.985 -5.271 6.842 1.00 86.62 392 GLY A N 1
ATOM 3013 C CA . GLY A 1 392 ? -16.437 -5.197 6.687 1.00 86.62 392 GLY A CA 1
ATOM 3014 C C . GLY A 1 392 ? -17.086 -6.428 6.049 1.00 86.62 392 GLY A C 1
ATOM 3015 O O . GLY A 1 392 ? -18.178 -6.308 5.506 1.00 86.62 392 GLY A O 1
ATOM 3016 N N . LYS A 1 393 ? -16.471 -7.619 6.148 1.00 89.88 393 LYS A N 1
ATOM 3017 C CA . LYS A 1 393 ? -17.074 -8.901 5.709 1.00 89.88 393 LYS A CA 1
ATOM 3018 C C . LYS A 1 393 ? -18.455 -9.137 6.336 1.00 89.88 393 LYS A C 1
ATOM 3020 O O . LYS A 1 393 ? -19.456 -9.154 5.629 1.00 89.88 393 LYS A O 1
ATOM 3025 N N . THR A 1 394 ? -18.517 -9.201 7.668 1.00 86.50 394 THR A N 1
ATOM 3026 C CA . THR A 1 394 ? -19.776 -9.366 8.412 1.00 86.50 394 THR A CA 1
ATOM 3027 C C . THR A 1 394 ? -20.750 -8.221 8.135 1.00 86.50 394 THR A C 1
ATOM 3029 O O . THR A 1 394 ? -21.925 -8.467 7.907 1.00 86.50 394 THR A O 1
ATOM 3032 N N . VAL A 1 395 ? -20.279 -6.971 8.059 1.00 85.50 395 VAL A N 1
ATOM 3033 C CA . VAL A 1 395 ? -21.146 -5.818 7.741 1.00 85.50 395 VAL A CA 1
ATOM 3034 C C . VAL A 1 395 ? -21.744 -5.930 6.331 1.00 85.50 395 VAL A C 1
ATOM 3036 O O . VAL A 1 395 ? -22.898 -5.562 6.130 1.00 85.50 395 VAL A O 1
ATOM 3039 N N . SER A 1 396 ? -21.006 -6.482 5.363 1.00 89.81 396 SER A N 1
ATOM 3040 C CA . SER A 1 396 ? -21.508 -6.754 4.007 1.00 89.81 396 SER A CA 1
ATOM 3041 C C . SER A 1 396 ? -22.613 -7.800 4.016 1.00 89.81 396 SER A C 1
ATOM 3043 O O . SER A 1 396 ? -23.644 -7.591 3.385 1.00 89.81 396 SER A O 1
ATOM 3045 N N . VAL A 1 397 ? -22.418 -8.888 4.767 1.00 90.81 397 VAL A N 1
ATOM 3046 C CA . VAL A 1 397 ? -23.431 -9.935 4.963 1.00 90.81 397 VAL A CA 1
ATOM 3047 C C . VAL A 1 397 ? -24.691 -9.344 5.585 1.00 90.81 397 VAL A C 1
ATOM 3049 O O . VAL A 1 397 ? -25.785 -9.512 5.055 1.00 90.81 397 VAL A O 1
ATOM 3052 N N . GLN A 1 398 ? -24.542 -8.584 6.670 1.00 88.44 398 GLN A N 1
ATOM 3053 C CA . GLN A 1 398 ? -25.670 -7.948 7.347 1.00 88.44 398 GLN A CA 1
ATOM 3054 C C . GLN A 1 398 ? -26.400 -6.964 6.425 1.00 88.44 398 GLN A C 1
ATOM 3056 O O . GLN A 1 398 ? -27.628 -6.965 6.372 1.00 88.44 398 GLN A O 1
ATOM 3061 N N . LYS A 1 399 ? -25.661 -6.167 5.643 1.00 89.81 399 LYS A N 1
ATOM 3062 C CA . LYS A 1 399 ? -26.245 -5.245 4.665 1.00 89.81 399 LYS A CA 1
ATOM 3063 C C . LYS A 1 399 ? -27.011 -5.973 3.559 1.00 89.81 399 LYS A C 1
ATOM 3065 O O . LYS A 1 399 ? -28.116 -5.557 3.225 1.00 89.81 399 LYS A O 1
ATOM 3070 N N . PHE A 1 400 ? -26.454 -7.056 3.026 1.00 92.44 400 PHE A N 1
ATOM 3071 C CA . PHE A 1 400 ? -27.094 -7.890 2.007 1.00 92.44 400 PHE A CA 1
ATOM 3072 C C . PHE A 1 400 ? -28.435 -8.456 2.499 1.00 92.44 400 PHE A C 1
ATOM 3074 O O . PHE A 1 400 ? -29.439 -8.405 1.790 1.00 92.44 400 PHE A O 1
ATOM 3081 N N . ILE A 1 401 ? -28.474 -8.918 3.753 1.00 91.81 401 ILE A N 1
ATOM 3082 C CA . ILE A 1 401 ? -29.694 -9.414 4.403 1.00 91.81 401 ILE A CA 1
ATOM 3083 C C . ILE A 1 401 ? -30.704 -8.288 4.620 1.00 91.81 401 ILE A C 1
ATOM 3085 O O . ILE A 1 401 ? -31.889 -8.484 4.365 1.00 91.81 401 ILE A O 1
ATOM 3089 N N . LEU A 1 402 ? -30.260 -7.117 5.088 1.00 89.88 402 LEU A N 1
ATOM 3090 C CA . LEU A 1 402 ? -31.131 -5.955 5.278 1.00 89.88 402 LEU A CA 1
ATOM 3091 C C . LEU A 1 402 ? -31.755 -5.491 3.959 1.00 89.88 402 LEU A C 1
ATOM 3093 O O . LEU A 1 402 ? -32.949 -5.213 3.907 1.00 89.88 402 LEU A O 1
ATOM 3097 N N . ASP A 1 403 ? -30.981 -5.436 2.876 1.00 91.19 403 ASP A N 1
ATOM 3098 C CA . ASP A 1 403 ? -31.507 -5.044 1.568 1.00 91.19 403 ASP A CA 1
ATOM 3099 C C . ASP A 1 403 ? -32.499 -6.075 1.016 1.00 91.19 403 ASP A C 1
ATOM 3101 O O . ASP A 1 403 ? -33.495 -5.698 0.390 1.00 91.19 403 ASP A O 1
ATOM 3105 N N . TRP A 1 404 ? -32.286 -7.365 1.283 1.00 94.00 404 TRP A N 1
ATOM 3106 C CA . TRP A 1 404 ? -33.274 -8.400 0.989 1.00 94.00 404 TRP A CA 1
ATOM 3107 C C . TRP A 1 404 ? -34.536 -8.248 1.842 1.00 94.00 404 TRP A C 1
ATOM 3109 O O . TRP A 1 404 ? -35.645 -8.225 1.295 1.00 94.00 404 TRP A O 1
ATOM 3119 N N . SER A 1 405 ? -34.392 -8.083 3.158 1.00 91.00 405 SER A N 1
ATOM 3120 C CA . SER A 1 405 ? -35.513 -8.036 4.098 1.00 91.00 405 SER A CA 1
ATOM 3121 C C . SER A 1 405 ? -36.371 -6.775 3.955 1.00 91.00 405 SER A C 1
ATOM 3123 O O . SER A 1 405 ? -37.592 -6.837 4.099 1.00 91.00 405 SER A O 1
ATOM 3125 N N . GLU A 1 406 ? -35.772 -5.651 3.561 1.00 89.50 406 GLU A N 1
ATOM 3126 C CA . GLU A 1 406 ? -36.465 -4.392 3.261 1.00 89.50 406 GLU A CA 1
ATOM 3127 C C . GLU A 1 406 ? -37.078 -4.337 1.853 1.00 89.50 406 GLU A C 1
ATOM 3129 O O . GLU A 1 406 ? -37.781 -3.378 1.531 1.00 89.50 406 GLU A O 1
ATOM 3134 N N . GLY A 1 407 ? -36.835 -5.337 1.002 1.00 88.44 407 GLY A N 1
ATOM 3135 C CA . GLY A 1 407 ? -37.392 -5.366 -0.350 1.00 88.44 407 GLY A CA 1
ATOM 3136 C C . GLY A 1 407 ? -36.574 -4.619 -1.411 1.00 88.44 407 GLY A C 1
ATOM 3137 O O . GLY A 1 407 ? -37.085 -4.373 -2.502 1.00 88.44 407 GLY A O 1
ATOM 3138 N N . LYS A 1 408 ? -35.331 -4.224 -1.110 1.00 89.88 408 LYS A N 1
ATOM 3139 C CA . LYS A 1 408 ? -34.478 -3.392 -1.979 1.00 89.88 408 LYS A CA 1
ATOM 3140 C C . LYS A 1 408 ? -33.714 -4.196 -3.033 1.00 89.88 408 LYS A C 1
ATOM 3142 O O . LYS A 1 408 ? -33.518 -3.697 -4.138 1.00 89.88 408 LYS A O 1
ATOM 3147 N N . ALA A 1 409 ? -33.282 -5.414 -2.707 1.00 90.31 409 ALA A N 1
ATOM 3148 C CA . ALA A 1 409 ? -32.497 -6.274 -3.600 1.00 90.31 409 ALA A CA 1
ATOM 3149 C C . ALA A 1 409 ? -32.821 -7.766 -3.404 1.00 90.31 409 ALA A C 1
ATOM 3151 O O . ALA A 1 409 ? -33.453 -8.131 -2.419 1.00 90.31 409 ALA A O 1
ATOM 3152 N N . ASN A 1 410 ? -32.403 -8.629 -4.339 1.00 91.56 410 ASN A N 1
ATOM 3153 C CA . ASN A 1 410 ? -32.484 -10.100 -4.233 1.00 91.56 410 ASN A CA 1
ATOM 3154 C C . ASN A 1 410 ? -33.884 -10.670 -3.919 1.00 91.56 410 ASN A C 1
ATOM 3156 O O . ASN A 1 410 ? -34.015 -11.669 -3.220 1.00 91.56 410 ASN A O 1
ATOM 3160 N N . GLN A 1 411 ? -34.952 -10.032 -4.415 1.00 91.12 411 GLN A N 1
ATOM 3161 C CA . GLN A 1 411 ? -36.343 -10.458 -4.166 1.00 91.12 411 GLN A CA 1
ATOM 3162 C C . GLN A 1 411 ? -36.744 -11.748 -4.895 1.00 91.12 411 GLN A C 1
ATOM 3164 O O . GLN A 1 411 ? -37.858 -12.230 -4.729 1.00 91.12 411 GLN A O 1
ATOM 3169 N N . ASP A 1 412 ? -35.848 -12.286 -5.715 1.00 89.06 412 ASP A N 1
ATOM 3170 C CA . ASP A 1 412 ? -35.938 -13.609 -6.316 1.00 89.06 412 ASP A CA 1
ATOM 3171 C C . ASP A 1 412 ? -35.571 -14.743 -5.340 1.00 89.06 412 ASP A C 1
ATOM 3173 O O . ASP A 1 412 ? -35.775 -15.904 -5.678 1.00 89.06 412 ASP A O 1
ATOM 3177 N N . VAL A 1 413 ? -35.019 -14.422 -4.163 1.00 91.50 413 VAL A N 1
ATOM 3178 C CA . VAL A 1 413 ? -34.657 -15.373 -3.100 1.00 91.50 413 VAL A CA 1
ATOM 3179 C C . VAL A 1 413 ? -35.769 -15.450 -2.052 1.00 91.50 413 VAL A C 1
ATOM 3181 O O . VAL A 1 413 ? -36.145 -14.428 -1.470 1.00 91.50 413 VAL A O 1
ATOM 3184 N N . ASP A 1 414 ? -36.236 -16.666 -1.760 1.00 90.56 414 ASP A N 1
ATOM 3185 C CA . ASP A 1 414 ? -37.308 -16.928 -0.794 1.00 90.56 414 ASP A CA 1
ATOM 3186 C C . ASP A 1 414 ? -36.790 -16.996 0.650 1.00 90.56 414 ASP A C 1
ATOM 3188 O O . ASP A 1 414 ? -37.417 -16.454 1.557 1.00 90.56 414 ASP A O 1
ATOM 3192 N N . PHE A 1 415 ? -35.632 -17.628 0.876 1.00 92.38 415 PHE A N 1
ATOM 3193 C CA . PHE A 1 415 ? -35.046 -17.794 2.211 1.00 92.38 415 PHE A CA 1
ATOM 3194 C C . PHE A 1 415 ? -33.553 -17.457 2.230 1.00 92.38 415 PHE A C 1
ATOM 3196 O O . PHE A 1 415 ? -32.804 -17.866 1.341 1.00 92.38 415 PHE A O 1
ATOM 3203 N N . MET A 1 416 ? -33.112 -16.757 3.279 1.00 94.25 416 MET A N 1
ATOM 3204 C CA . MET A 1 416 ? -31.700 -16.473 3.541 1.00 94.25 416 MET A CA 1
ATOM 3205 C C . MET A 1 416 ? -31.323 -16.953 4.942 1.00 94.25 416 MET A C 1
ATOM 3207 O O . MET A 1 416 ? -31.753 -16.375 5.936 1.00 94.25 416 MET A O 1
ATOM 3211 N N . PHE A 1 417 ? -30.478 -17.978 5.029 1.00 93.88 417 PHE A N 1
ATOM 3212 C CA . PHE A 1 417 ? -30.020 -18.539 6.299 1.00 93.88 417 PHE A CA 1
ATOM 3213 C C . PHE A 1 417 ? -28.584 -18.129 6.584 1.00 93.88 417 PHE A C 1
ATOM 3215 O O . PHE A 1 417 ? -27.691 -18.363 5.773 1.00 93.88 417 PHE A O 1
ATOM 3222 N N . VAL A 1 418 ? -28.350 -17.539 7.754 1.00 91.56 418 VAL A N 1
ATOM 3223 C CA . VAL A 1 418 ? -27.016 -17.100 8.175 1.00 91.56 418 VAL A CA 1
ATOM 3224 C C . VAL A 1 418 ? -26.519 -18.039 9.250 1.00 91.56 418 VAL A C 1
ATOM 3226 O O . VAL A 1 418 ? -27.132 -18.161 10.308 1.00 91.56 418 VAL A O 1
ATOM 3229 N N . LEU A 1 419 ? -25.387 -18.675 8.983 1.00 91.88 419 LEU A N 1
ATOM 3230 C CA . LEU A 1 419 ? -24.764 -19.653 9.859 1.00 91.88 419 LEU A CA 1
ATOM 3231 C C . LEU A 1 419 ? -23.337 -19.186 10.176 1.00 91.88 419 LEU A C 1
ATOM 3233 O O . LEU A 1 419 ? -22.390 -19.574 9.486 1.00 91.88 419 LEU A O 1
ATOM 3237 N N . PRO A 1 420 ? -23.151 -18.326 11.194 1.00 88.44 420 PRO A N 1
ATOM 3238 C CA . PRO A 1 420 ? -21.824 -17.882 11.593 1.00 88.44 420 PRO A CA 1
ATOM 3239 C C . PRO A 1 420 ? -21.025 -19.057 12.158 1.00 88.44 420 PRO A C 1
ATOM 3241 O O . PRO A 1 420 ? -21.488 -19.758 13.064 1.00 88.44 420 PRO A O 1
ATOM 3244 N N . PHE A 1 421 ? -19.786 -19.250 11.703 1.00 88.00 421 PHE A N 1
ATOM 3245 C CA . PHE A 1 421 ? -18.926 -20.321 12.230 1.00 88.00 421 PHE A CA 1
ATOM 3246 C C . PHE A 1 421 ? -18.670 -20.185 13.732 1.00 88.00 421 PHE A C 1
ATOM 3248 O O . PHE A 1 421 ? -18.503 -21.187 14.431 1.00 88.00 421 PHE A O 1
ATOM 3255 N N . ARG A 1 422 ? -18.718 -18.953 14.252 1.00 79.94 422 ARG A N 1
ATOM 3256 C CA . ARG A 1 422 ? -18.662 -18.662 15.686 1.00 79.94 422 ARG A CA 1
ATOM 3257 C C . ARG A 1 422 ? -19.750 -19.386 16.480 1.00 79.94 422 ARG A C 1
ATOM 3259 O O . ARG A 1 422 ? -19.462 -19.905 17.557 1.00 79.94 422 ARG A O 1
ATOM 3266 N N . GLU A 1 423 ? -20.962 -19.459 15.936 1.00 81.56 423 GLU A N 1
ATOM 3267 C CA . GLU A 1 423 ? -22.094 -20.147 16.557 1.00 81.56 423 GLU A CA 1
ATOM 3268 C C . GLU A 1 423 ? -22.028 -21.659 16.315 1.00 81.56 423 GLU A C 1
ATOM 3270 O O . GLU A 1 423 ? -22.169 -22.446 17.254 1.00 81.56 423 GLU A O 1
ATOM 3275 N N . LEU A 1 424 ? -21.699 -22.075 15.086 1.00 86.69 424 LEU A N 1
ATOM 3276 C CA . LEU A 1 424 ? -21.548 -23.490 14.724 1.00 86.69 424 LEU A CA 1
ATOM 3277 C C . LEU A 1 424 ? -20.493 -24.205 15.587 1.00 86.69 424 LEU A C 1
ATOM 3279 O O . LEU A 1 424 ? -20.665 -25.367 15.957 1.00 86.69 424 LEU A O 1
ATOM 3283 N N . ASN A 1 425 ? -19.419 -23.508 15.973 1.00 82.19 425 ASN A N 1
ATOM 3284 C CA . ASN A 1 425 ? -18.373 -24.034 16.854 1.00 82.19 425 ASN A CA 1
ATOM 3285 C C . ASN A 1 425 ? -18.896 -24.583 18.188 1.00 82.19 425 ASN A C 1
ATOM 3287 O O . ASN A 1 425 ? -18.264 -25.471 18.765 1.00 82.19 425 ASN A O 1
ATOM 3291 N N . LEU A 1 426 ? -20.014 -24.061 18.699 1.00 78.56 426 LEU A N 1
ATOM 3292 C CA . LEU A 1 426 ? -20.592 -24.487 19.977 1.00 78.56 426 LEU A CA 1
ATOM 3293 C C . LEU A 1 426 ? -21.326 -25.825 19.879 1.00 78.56 426 LEU A C 1
ATOM 3295 O O . LEU A 1 426 ? -21.426 -26.537 20.879 1.00 78.56 426 LEU A O 1
ATOM 3299 N N . ILE A 1 427 ? -21.812 -26.162 18.685 1.00 83.12 427 ILE A N 1
ATOM 3300 C CA . ILE A 1 427 ? -22.584 -27.375 18.398 1.00 83.12 427 ILE A CA 1
ATOM 3301 C C . ILE A 1 427 ? -21.802 -28.390 17.555 1.00 83.12 427 ILE A C 1
ATOM 3303 O O . ILE A 1 427 ? -22.345 -29.428 17.198 1.00 83.12 427 ILE A O 1
ATOM 3307 N N . LYS A 1 428 ? -20.511 -28.147 17.294 1.00 80.38 428 LYS A N 1
ATOM 3308 C CA . LYS A 1 428 ? -19.650 -28.985 16.439 1.00 80.38 428 LYS A CA 1
ATOM 3309 C C . LYS A 1 428 ? -19.651 -30.487 16.771 1.00 80.38 428 LYS A C 1
ATOM 3311 O O . LYS A 1 428 ? -19.477 -31.299 15.869 1.00 80.38 428 LYS A O 1
ATOM 3316 N N . ASP A 1 429 ? -19.813 -30.838 18.051 1.00 80.00 429 ASP A N 1
ATOM 3317 C CA . ASP A 1 429 ? -19.749 -32.218 18.553 1.00 80.00 429 ASP A CA 1
ATOM 3318 C C . ASP A 1 429 ? -21.129 -32.913 18.546 1.00 80.00 429 ASP A C 1
ATOM 3320 O O . ASP A 1 429 ? -21.236 -34.084 18.906 1.00 80.00 429 ASP A O 1
ATOM 3324 N N . HIS A 1 430 ? -22.191 -32.206 18.147 1.00 84.00 430 HIS A N 1
ATOM 3325 C CA . HIS A 1 430 ? -23.558 -32.722 18.092 1.00 84.00 430 HIS A CA 1
ATOM 3326 C C . HIS A 1 430 ? -23.911 -33.206 16.679 1.00 84.00 430 HIS A C 1
ATOM 3328 O O . HIS A 1 430 ? -23.334 -32.767 15.679 1.00 84.00 430 HIS A O 1
ATOM 3334 N N . GLN A 1 431 ? -24.885 -34.114 16.600 1.00 89.94 431 GLN A N 1
ATOM 3335 C CA . GLN A 1 431 ? -25.490 -34.535 15.339 1.00 89.94 431 GLN A CA 1
ATOM 3336 C C . GLN A 1 431 ? -26.778 -33.758 15.094 1.00 89.94 431 GLN A C 1
ATOM 3338 O O . GLN A 1 431 ? -27.595 -33.610 15.999 1.00 89.94 431 GLN A O 1
ATOM 3343 N N . TYR A 1 432 ? -26.942 -33.290 13.866 1.00 89.62 432 TYR A N 1
ATOM 3344 C CA . TYR A 1 432 ? -28.065 -32.488 13.409 1.00 89.62 432 TYR A CA 1
ATOM 3345 C C . TYR A 1 432 ? -28.515 -32.985 12.040 1.00 89.62 432 TYR A C 1
ATOM 3347 O O . TYR A 1 432 ? -27.686 -33.414 11.241 1.00 89.62 432 TYR A O 1
ATOM 3355 N N . SER A 1 433 ? -29.808 -32.900 11.745 1.00 91.81 433 SER A N 1
ATOM 3356 C CA . SER A 1 433 ? -30.260 -32.774 10.358 1.00 91.81 433 SER A CA 1
ATOM 3357 C C . SER A 1 433 ? -30.193 -31.304 9.942 1.00 91.81 433 SER A C 1
ATOM 3359 O O . SER A 1 433 ? -30.127 -30.418 10.802 1.00 91.81 433 SER A O 1
ATOM 3361 N N . LEU A 1 434 ? -30.216 -31.012 8.641 1.00 92.06 434 LEU A N 1
ATOM 3362 C CA . LEU A 1 434 ? -30.208 -29.622 8.184 1.00 92.06 434 LEU A CA 1
ATOM 3363 C C . LEU A 1 434 ? -31.451 -28.867 8.666 1.00 92.06 434 LEU A C 1
ATOM 3365 O O . LEU A 1 434 ? -31.328 -27.736 9.128 1.00 92.06 434 LEU A O 1
ATOM 3369 N N . HIS A 1 435 ? -32.628 -29.497 8.633 1.00 91.12 435 HIS A N 1
ATOM 3370 C CA . HIS A 1 435 ? -33.854 -28.862 9.119 1.00 91.12 435 HIS A CA 1
ATOM 3371 C C . HIS A 1 435 ? -33.792 -28.576 10.628 1.00 91.12 435 HIS A C 1
ATOM 3373 O O . HIS A 1 435 ? -34.078 -27.459 11.051 1.00 91.12 435 HIS A O 1
ATOM 3379 N N . THR A 1 436 ? -33.334 -29.529 11.450 1.00 89.12 436 THR A N 1
ATOM 3380 C CA . THR A 1 436 ? -33.181 -29.299 12.899 1.00 89.12 436 THR A CA 1
ATOM 3381 C C . THR A 1 436 ? -32.133 -28.228 13.202 1.00 89.12 436 THR A C 1
ATOM 3383 O O . THR A 1 436 ? -32.322 -27.440 14.125 1.00 89.12 436 THR A O 1
ATOM 3386 N N . LEU A 1 437 ? -31.054 -28.158 12.413 1.00 90.50 437 LEU A N 1
ATOM 3387 C CA . LEU A 1 437 ? -30.058 -27.095 12.536 1.00 90.50 437 LEU A CA 1
ATOM 3388 C C . LEU A 1 437 ? -30.698 -25.730 12.261 1.00 90.50 437 LEU A C 1
ATOM 3390 O O . LEU A 1 437 ? -30.525 -24.806 13.047 1.00 90.50 437 LEU A O 1
ATOM 3394 N N . LEU A 1 438 ? -31.473 -25.609 11.182 1.00 89.88 438 LEU A N 1
ATOM 3395 C CA . LEU A 1 438 ? -32.154 -24.363 10.832 1.00 89.88 438 LEU A CA 1
ATOM 3396 C C . LEU A 1 438 ? -33.174 -23.933 11.888 1.00 89.88 438 LEU A C 1
ATOM 3398 O O . LEU A 1 438 ? -33.211 -22.752 12.215 1.00 89.88 438 LEU A O 1
ATOM 3402 N N . LEU A 1 439 ? -33.934 -24.861 12.475 1.00 88.06 439 LEU A N 1
ATOM 3403 C CA . LEU A 1 439 ? -34.878 -24.560 13.559 1.00 88.06 439 LEU A CA 1
ATOM 3404 C C . LEU A 1 439 ? -34.197 -24.000 14.818 1.00 88.06 439 LEU A C 1
ATOM 3406 O O . LEU A 1 439 ? -34.769 -23.147 15.496 1.00 88.06 439 LEU A O 1
ATOM 3410 N N . ASP A 1 440 ? -32.974 -24.438 15.125 1.00 83.88 440 ASP A N 1
ATOM 3411 C CA . ASP A 1 440 ? -32.216 -23.910 16.265 1.00 83.88 440 ASP A CA 1
ATOM 3412 C C . ASP A 1 440 ? -31.742 -22.462 16.035 1.00 83.88 440 ASP A C 1
ATOM 3414 O O . ASP A 1 440 ? -31.688 -21.675 16.985 1.00 83.88 440 ASP A O 1
ATOM 3418 N N . PHE A 1 441 ? -31.422 -22.093 14.789 1.00 83.56 441 PHE A N 1
ATOM 3419 C CA . PHE A 1 441 ? -31.028 -20.726 14.410 1.00 83.56 441 PHE A CA 1
ATOM 3420 C C . PHE A 1 441 ? -32.228 -19.802 14.132 1.00 83.56 441 PHE A C 1
ATOM 3422 O O . PHE A 1 441 ? -32.141 -18.591 14.368 1.00 83.56 441 PHE A O 1
ATOM 3429 N N . HIS A 1 442 ? -33.324 -20.375 13.632 1.00 87.62 442 HIS A N 1
ATOM 3430 C CA . HIS A 1 442 ? -34.516 -19.706 13.107 1.00 87.62 442 HIS A CA 1
ATOM 3431 C C . HIS A 1 442 ? -35.785 -20.445 13.579 1.00 87.62 442 HIS A C 1
ATOM 3433 O O . HIS A 1 442 ? -36.407 -21.184 12.808 1.00 87.62 442 HIS A O 1
ATOM 3439 N N . PRO A 1 443 ? -36.185 -20.278 14.855 1.00 85.19 443 PRO A N 1
ATOM 3440 C CA . PRO A 1 443 ? -37.325 -20.992 15.437 1.00 85.19 443 PRO A CA 1
ATOM 3441 C C . PRO A 1 443 ? -38.662 -20.651 14.767 1.00 85.19 443 PRO A C 1
ATOM 3443 O O . PRO A 1 443 ? -39.615 -21.414 14.874 1.00 85.19 443 PRO A O 1
ATOM 3446 N N . GLU A 1 444 ? -38.750 -19.531 14.047 1.00 84.50 444 GLU A N 1
ATOM 3447 C CA . GLU A 1 444 ? -39.924 -19.156 13.256 1.00 84.50 444 GLU A CA 1
ATOM 3448 C C . GLU A 1 4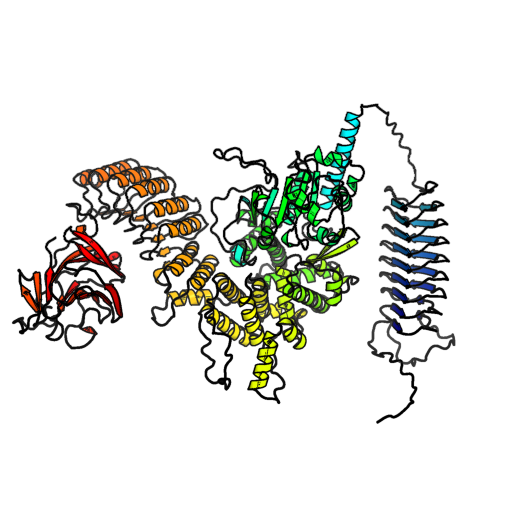44 ? -40.229 -20.102 12.080 1.00 84.50 444 GLU A C 1
ATOM 3450 O O . GLU A 1 444 ? -41.298 -19.998 11.485 1.00 84.50 444 GLU A O 1
ATOM 3455 N N . LEU A 1 445 ? -39.319 -21.025 11.753 1.00 86.38 445 LEU A N 1
ATOM 3456 C CA . LEU A 1 445 ? -39.501 -22.028 10.701 1.00 86.38 445 LEU A CA 1
ATOM 3457 C C . LEU A 1 445 ? -40.186 -23.318 11.197 1.00 86.38 445 LEU A C 1
ATOM 3459 O O . LEU A 1 445 ? -40.301 -24.257 10.419 1.00 86.38 445 LEU A O 1
ATOM 3463 N N . GLU A 1 446 ? -40.628 -23.391 12.461 1.00 83.12 446 GLU A N 1
ATOM 3464 C CA . GLU A 1 446 ? -41.230 -24.602 13.066 1.00 83.12 446 GLU A CA 1
ATOM 3465 C C . GLU A 1 446 ? -42.454 -25.128 12.295 1.00 83.12 446 GLU A C 1
ATOM 3467 O O . GLU A 1 446 ? -42.661 -26.337 12.216 1.00 83.12 446 GLU A O 1
ATOM 3472 N N . ASP A 1 447 ? -43.227 -24.234 11.672 1.00 79.44 447 ASP A N 1
ATOM 3473 C CA . ASP A 1 447 ? -44.411 -24.581 10.877 1.00 79.44 447 ASP A CA 1
ATOM 3474 C C . ASP A 1 447 ? -44.090 -24.940 9.404 1.00 79.44 447 ASP A C 1
ATOM 3476 O O . ASP A 1 447 ? -45.006 -25.224 8.624 1.00 79.44 447 ASP A O 1
ATOM 3480 N N . LEU A 1 448 ? -42.815 -24.900 8.990 1.00 81.94 448 LEU A N 1
ATOM 3481 C CA . LEU A 1 448 ? -42.388 -25.156 7.612 1.00 81.94 448 LEU A CA 1
ATOM 3482 C C . LEU A 1 448 ? -42.056 -26.637 7.390 1.00 81.94 448 LEU A C 1
ATOM 3484 O O . LEU A 1 448 ? -41.274 -27.231 8.127 1.00 81.94 448 LEU A O 1
ATOM 3488 N N . ASP A 1 449 ? -42.593 -27.214 6.317 1.00 80.88 449 ASP A N 1
ATOM 3489 C CA . ASP A 1 449 ? -42.234 -28.566 5.888 1.00 80.88 449 ASP A CA 1
ATOM 3490 C C . ASP A 1 449 ? -40.827 -28.590 5.261 1.00 80.88 449 ASP A C 1
ATOM 3492 O O . ASP A 1 449 ? -40.500 -27.760 4.410 1.00 80.88 449 ASP A O 1
ATOM 3496 N N . SER A 1 450 ? -40.007 -29.563 5.662 1.00 78.31 450 SER A N 1
ATOM 3497 C CA . SER A 1 450 ? -38.635 -29.762 5.181 1.00 78.31 450 SER A CA 1
ATOM 3498 C C . SER A 1 450 ? -38.519 -29.928 3.658 1.00 78.31 450 SER A C 1
ATOM 3500 O O . SER A 1 450 ? -37.522 -29.498 3.081 1.00 78.31 450 SER A O 1
ATOM 3502 N N . GLU A 1 451 ? -39.542 -30.476 2.989 1.00 76.81 451 GLU A N 1
ATOM 3503 C CA . GLU A 1 451 ? -39.561 -30.636 1.524 1.00 76.81 451 GLU A CA 1
ATOM 3504 C C . GLU A 1 451 ? -39.597 -29.278 0.788 1.00 76.81 451 GLU A C 1
ATOM 3506 O O . GLU A 1 451 ? -39.233 -29.179 -0.382 1.00 76.81 451 GLU A O 1
ATOM 3511 N N . MET A 1 452 ? -39.983 -28.192 1.471 1.00 79.12 452 MET A N 1
ATOM 3512 C CA . MET A 1 452 ? -40.151 -26.874 0.845 1.00 79.12 452 MET A CA 1
ATOM 3513 C C . MET A 1 452 ? -38.830 -26.194 0.492 1.00 79.12 452 MET A C 1
ATOM 3515 O O . MET A 1 452 ? -38.808 -25.350 -0.404 1.00 79.12 452 MET A O 1
ATOM 3519 N N . TYR A 1 453 ? -37.724 -26.547 1.154 1.00 84.12 453 TYR A N 1
ATOM 3520 C CA . TYR A 1 453 ? -36.421 -25.956 0.837 1.00 84.12 453 TYR A CA 1
ATOM 3521 C C . TYR A 1 453 ? -35.935 -26.337 -0.567 1.00 84.12 453 TYR A C 1
ATOM 3523 O O . TYR A 1 453 ? -35.152 -25.593 -1.150 1.00 84.12 453 TYR A O 1
ATOM 3531 N N . GLU A 1 454 ? -36.393 -27.469 -1.112 1.00 80.69 454 GLU A N 1
ATOM 3532 C CA . GLU A 1 454 ? -36.041 -27.915 -2.465 1.00 80.69 454 GLU A CA 1
ATOM 3533 C C . GLU A 1 454 ? -36.815 -27.155 -3.554 1.00 80.69 454 GLU A C 1
ATOM 3535 O O . GLU A 1 454 ? -36.291 -26.948 -4.650 1.00 80.69 454 GLU A O 1
ATOM 3540 N N . GLU A 1 455 ? -38.039 -26.709 -3.251 1.00 83.06 455 GLU A N 1
ATOM 3541 C CA . GLU A 1 455 ? -38.896 -25.944 -4.171 1.00 83.06 455 GLU A CA 1
ATOM 3542 C C . GLU A 1 455 ? -38.593 -24.435 -4.162 1.00 83.06 455 GLU A C 1
ATOM 3544 O O . GLU A 1 455 ? -38.925 -23.729 -5.117 1.00 83.06 455 GLU A O 1
ATOM 3549 N N . CYS A 1 456 ? -37.962 -23.937 -3.097 1.00 86.56 456 CYS A N 1
ATOM 3550 C CA . CYS A 1 456 ? -37.665 -22.520 -2.896 1.00 86.56 456 CYS A CA 1
ATOM 3551 C C . CYS A 1 456 ? -36.235 -22.160 -3.319 1.00 86.56 456 CYS A C 1
ATOM 3553 O O . CYS A 1 456 ? -35.308 -22.970 -3.246 1.00 86.56 456 CYS A O 1
ATOM 3555 N N . LYS A 1 457 ? -36.011 -20.897 -3.691 1.00 90.19 457 LYS A N 1
ATOM 3556 C CA . LYS A 1 457 ? -34.657 -20.373 -3.882 1.00 90.19 457 LYS A CA 1
ATOM 3557 C C . LYS A 1 457 ? -34.064 -19.989 -2.528 1.00 90.19 457 LYS A C 1
ATOM 3559 O O . LYS A 1 457 ? -34.441 -18.979 -1.935 1.00 90.19 457 LYS A O 1
ATOM 3564 N N . VAL A 1 458 ? -33.115 -20.793 -2.055 1.00 92.94 458 VAL A N 1
ATOM 3565 C CA . VAL A 1 458 ? -32.472 -20.631 -0.743 1.00 92.94 458 VAL A CA 1
ATOM 3566 C C . VAL A 1 458 ? -31.037 -20.126 -0.893 1.00 92.94 458 VAL A C 1
ATOM 3568 O O . VAL A 1 458 ? -30.280 -20.620 -1.730 1.00 92.94 458 VAL A O 1
ATOM 3571 N N . VAL A 1 459 ? -30.648 -19.167 -0.051 1.00 95.69 459 VAL A N 1
ATOM 3572 C CA . VAL A 1 459 ? -29.261 -18.712 0.110 1.00 95.69 459 VAL A CA 1
ATOM 3573 C C . VAL A 1 459 ? -28.762 -19.093 1.503 1.00 95.69 459 VAL A C 1
ATOM 3575 O O . VAL A 1 459 ? -29.369 -18.719 2.504 1.00 95.69 459 VAL A O 1
ATOM 3578 N N . PHE A 1 460 ? -27.627 -19.783 1.578 1.00 96.31 460 PHE A N 1
ATOM 3579 C CA . PHE A 1 460 ? -26.885 -20.008 2.818 1.00 96.31 460 PHE A CA 1
ATOM 3580 C C . PHE A 1 460 ? -25.686 -19.068 2.887 1.00 96.31 460 PHE A C 1
ATOM 3582 O O . PHE A 1 460 ? -24.879 -19.013 1.960 1.00 96.31 460 PHE A O 1
ATOM 3589 N N . ILE A 1 461 ? -25.545 -18.355 4.001 1.00 96.00 461 ILE A N 1
ATOM 3590 C CA . ILE A 1 461 ? -24.420 -17.464 4.266 1.00 96.00 461 ILE A CA 1
ATOM 3591 C C . ILE A 1 461 ? -23.605 -18.014 5.435 1.00 96.00 461 ILE A C 1
ATOM 3593 O O . ILE A 1 461 ? -24.042 -17.985 6.585 1.00 96.00 461 ILE A O 1
ATOM 3597 N N . PHE A 1 462 ? -22.401 -18.493 5.139 1.00 94.75 462 PHE A N 1
ATOM 3598 C CA . PHE A 1 462 ? -21.422 -18.954 6.115 1.00 94.75 462 PHE A CA 1
ATOM 3599 C C . PHE A 1 462 ? -20.460 -17.820 6.471 1.00 94.75 462 PHE A C 1
ATOM 3601 O O . PHE A 1 462 ? -19.477 -17.579 5.766 1.00 94.75 462 PHE A O 1
ATOM 3608 N N . ASP A 1 463 ? -20.747 -17.109 7.563 1.00 91.75 463 ASP A N 1
ATOM 3609 C CA . ASP A 1 463 ? -19.943 -15.957 7.986 1.00 91.75 463 ASP A CA 1
ATOM 3610 C C . ASP A 1 463 ? -18.761 -16.389 8.876 1.00 91.75 463 ASP A C 1
ATOM 3612 O O . ASP A 1 463 ? -18.943 -17.075 9.888 1.00 91.75 463 ASP A O 1
ATOM 3616 N N . GLY A 1 464 ? -17.546 -15.977 8.504 1.00 88.44 464 GLY A N 1
ATOM 3617 C CA . GLY A 1 464 ? -16.337 -16.099 9.324 1.00 88.44 464 GLY A CA 1
ATOM 3618 C C . GLY A 1 464 ? -15.679 -17.482 9.338 1.00 88.44 464 GLY A C 1
ATOM 3619 O O . GLY A 1 464 ? -15.386 -18.005 10.410 1.00 88.44 464 GLY A O 1
ATOM 3620 N N . LEU A 1 465 ? -15.397 -18.088 8.177 1.00 88.19 465 LEU A N 1
ATOM 3621 C CA . LEU A 1 465 ? -14.713 -19.396 8.084 1.00 88.19 465 LEU A CA 1
ATOM 3622 C C . LEU A 1 465 ? -13.354 -19.431 8.811 1.00 88.19 465 LEU A C 1
ATOM 3624 O O . LEU A 1 465 ? -12.961 -20.474 9.331 1.00 88.19 465 LEU A O 1
ATOM 3628 N N . ASP A 1 466 ? -12.652 -18.300 8.904 1.00 81.38 466 ASP A N 1
ATOM 3629 C CA . ASP A 1 466 ? -11.409 -18.172 9.677 1.00 81.38 466 ASP A CA 1
ATOM 3630 C C . ASP A 1 466 ? -11.586 -18.348 11.190 1.00 81.38 466 ASP A C 1
ATOM 3632 O O . ASP A 1 466 ? -10.624 -18.639 11.897 1.00 81.38 466 ASP A O 1
ATOM 3636 N N . GLU A 1 467 ? -12.815 -18.229 11.687 1.00 81.62 467 GLU A N 1
ATOM 3637 C CA . GLU A 1 467 ? -13.165 -18.469 13.084 1.00 81.62 467 GLU A CA 1
ATOM 3638 C C . GLU A 1 467 ? -13.571 -19.934 13.338 1.00 81.62 467 GLU A C 1
ATOM 3640 O O . GLU A 1 467 ? -13.823 -20.318 14.485 1.00 81.62 467 GLU A O 1
ATOM 3645 N N . SER A 1 468 ? -13.644 -20.771 12.296 1.00 84.56 468 SER A N 1
ATOM 3646 C CA . SER A 1 468 ? -14.078 -22.166 12.399 1.00 84.56 468 SER A CA 1
ATOM 3647 C C . SER A 1 468 ? -13.074 -23.032 13.164 1.00 84.56 468 SER A C 1
ATOM 3649 O O . SER A 1 468 ? -11.890 -23.108 12.845 1.00 84.56 468 SER A O 1
ATOM 3651 N N . ARG A 1 469 ? -13.574 -23.771 14.157 1.00 80.88 469 ARG A N 1
ATOM 3652 C CA . ARG A 1 469 ? -12.898 -24.903 14.815 1.00 80.88 469 ARG A CA 1
ATOM 3653 C C . ARG A 1 469 ? -13.394 -26.250 14.279 1.00 80.88 469 ARG A C 1
ATOM 3655 O O . ARG A 1 469 ? -13.083 -27.291 14.861 1.00 80.88 469 ARG A O 1
ATOM 3662 N N . ILE A 1 470 ? -14.209 -26.227 13.227 1.00 84.00 470 ILE A N 1
ATOM 3663 C CA . ILE A 1 470 ? -14.807 -27.396 12.590 1.00 84.00 470 ILE A CA 1
ATOM 3664 C C . ILE A 1 470 ? -13.935 -27.772 11.396 1.00 84.00 470 ILE A C 1
ATOM 3666 O O . ILE A 1 470 ? -13.814 -27.005 10.444 1.00 84.00 470 ILE A O 1
ATOM 3670 N N . THR A 1 471 ? -13.345 -28.966 11.422 1.00 84.81 471 THR A N 1
ATOM 3671 C CA . THR A 1 471 ? -12.618 -29.497 10.265 1.00 84.81 471 THR A CA 1
ATOM 3672 C C . THR A 1 471 ? -13.613 -29.915 9.187 1.00 84.81 471 THR A C 1
ATOM 3674 O O . THR A 1 471 ? -14.251 -30.962 9.303 1.00 84.81 471 THR A O 1
ATOM 3677 N N . LEU A 1 472 ? -13.746 -29.103 8.138 1.00 85.12 472 LEU A N 1
ATOM 3678 C CA . LEU A 1 472 ? -14.582 -29.429 6.985 1.00 85.12 472 LEU A CA 1
ATOM 3679 C C . LEU A 1 472 ? -13.985 -30.623 6.227 1.00 85.12 472 LEU A C 1
ATOM 3681 O O . LEU A 1 472 ? -12.817 -30.614 5.838 1.00 85.12 472 LEU A O 1
ATOM 3685 N N . LYS A 1 473 ? -14.789 -31.671 6.024 1.00 81.38 473 LYS A N 1
ATOM 3686 C CA . LYS A 1 473 ? -14.373 -32.890 5.321 1.00 81.38 473 LYS A CA 1
ATOM 3687 C C . LYS A 1 473 ? -15.009 -32.949 3.939 1.00 81.38 473 LYS A C 1
ATOM 3689 O O . LYS A 1 473 ? -16.213 -33.151 3.817 1.00 81.38 473 LYS A O 1
ATOM 3694 N N . PHE A 1 474 ? -14.187 -32.849 2.899 1.00 82.88 474 PHE A N 1
ATOM 3695 C CA . PHE A 1 474 ? -14.619 -32.927 1.496 1.00 82.88 474 PHE A CA 1
ATOM 3696 C C . PHE A 1 474 ? -14.407 -34.316 0.866 1.00 82.88 474 PHE A C 1
ATOM 3698 O O . PHE A 1 474 ? -14.189 -34.430 -0.341 1.00 82.88 474 PHE A O 1
ATOM 3705 N N . SER A 1 475 ? -14.439 -35.379 1.677 1.00 78.75 475 SER A N 1
ATOM 3706 C CA . SER A 1 475 ? -14.311 -36.765 1.210 1.00 78.75 475 SER A CA 1
ATOM 3707 C C . SER A 1 475 ? -15.592 -37.268 0.539 1.00 78.75 475 SER A C 1
ATOM 3709 O O . SER A 1 475 ? -16.691 -36.979 1.007 1.00 78.75 475 SER A O 1
ATOM 3711 N N . ASP A 1 476 ? -15.465 -38.108 -0.489 1.00 74.31 476 ASP A N 1
ATOM 3712 C CA . ASP A 1 476 ? -16.608 -38.724 -1.187 1.00 74.31 476 ASP A CA 1
ATOM 3713 C C . ASP A 1 476 ? -17.367 -39.792 -0.377 1.00 74.31 476 ASP A C 1
ATOM 3715 O O . ASP A 1 476 ? -18.409 -40.261 -0.821 1.00 74.31 476 ASP A O 1
ATOM 3719 N N . ILE A 1 477 ? -16.861 -40.178 0.800 1.00 75.88 477 ILE A N 1
ATOM 3720 C CA . ILE A 1 477 ? -17.404 -41.276 1.620 1.00 75.88 477 ILE A CA 1
ATOM 3721 C C . ILE A 1 477 ? -18.649 -40.843 2.413 1.00 75.88 477 ILE A C 1
ATOM 3723 O O . ILE A 1 477 ? -19.579 -41.625 2.574 1.00 75.88 477 ILE A O 1
ATOM 3727 N N . GLU A 1 478 ? -18.670 -39.605 2.910 1.00 79.94 478 GLU A N 1
ATOM 3728 C CA . GLU A 1 478 ? -19.734 -39.066 3.767 1.00 79.94 478 GLU A CA 1
ATOM 3729 C C . GLU A 1 478 ? -20.654 -38.172 2.905 1.00 79.94 478 GLU A C 1
ATOM 3731 O O . GLU A 1 478 ? -20.418 -36.965 2.767 1.00 79.94 478 GLU A O 1
ATOM 3736 N N . ARG A 1 479 ? -21.656 -38.778 2.245 1.00 82.06 479 ARG A N 1
ATOM 3737 C CA . ARG A 1 479 ? -22.681 -38.069 1.453 1.00 82.06 479 ARG A CA 1
ATOM 3738 C C . ARG A 1 479 ? -24.005 -38.033 2.201 1.00 82.06 479 ARG A C 1
ATOM 3740 O O . ARG A 1 479 ? -24.500 -39.084 2.585 1.00 82.06 479 ARG A O 1
ATOM 3747 N N . VAL A 1 480 ? -24.554 -36.836 2.354 1.00 87.69 480 VAL A N 1
ATOM 3748 C CA . VAL A 1 480 ? -25.874 -36.572 2.933 1.00 87.69 480 VAL A CA 1
ATOM 3749 C C . VAL A 1 480 ? -26.633 -35.747 1.909 1.00 87.69 480 VAL A C 1
ATOM 3751 O O . VAL A 1 480 ? -26.176 -34.661 1.555 1.00 87.69 480 VAL A O 1
ATOM 3754 N N . SER A 1 481 ? -27.750 -36.272 1.414 1.00 86.06 481 SER A N 1
ATOM 3755 C CA . SER A 1 481 ? -28.578 -35.597 0.404 1.00 86.06 481 SER A CA 1
ATOM 3756 C C . SER A 1 481 ? -29.961 -35.213 0.916 1.00 86.06 481 SER A C 1
ATOM 3758 O O . SER A 1 481 ? -30.572 -34.304 0.366 1.00 86.06 481 SER A O 1
ATOM 3760 N N . ASP A 1 482 ? -30.452 -35.886 1.959 1.00 87.56 482 ASP A N 1
ATOM 3761 C CA . ASP A 1 482 ? -31.747 -35.593 2.571 1.00 87.56 482 ASP A CA 1
ATOM 3762 C C . ASP A 1 482 ? -31.591 -34.533 3.673 1.00 87.56 482 ASP A C 1
ATOM 3764 O O . ASP A 1 482 ? -30.735 -34.635 4.554 1.00 87.56 482 ASP A O 1
ATOM 3768 N N . VAL A 1 483 ? -32.453 -33.517 3.640 1.00 87.94 483 VAL A N 1
ATOM 3769 C CA . VAL A 1 483 ? -32.532 -32.436 4.633 1.00 87.94 483 VAL A CA 1
ATOM 3770 C C . VAL A 1 483 ? -32.814 -32.972 6.046 1.00 87.94 483 VAL A C 1
ATOM 3772 O O . VAL A 1 483 ? -32.391 -32.358 7.031 1.00 87.94 483 VAL A O 1
ATOM 3775 N N . ASN A 1 484 ? -33.489 -34.119 6.158 1.00 89.88 484 ASN A N 1
ATOM 3776 C CA . ASN A 1 484 ? -33.865 -34.753 7.423 1.00 89.88 484 ASN A CA 1
ATOM 3777 C C . ASN A 1 484 ? -32.834 -35.763 7.949 1.00 89.88 484 ASN A C 1
ATOM 3779 O O . ASN A 1 484 ? -32.930 -36.202 9.100 1.00 89.88 484 ASN A O 1
ATOM 3783 N N . GLU A 1 485 ? -31.824 -36.118 7.154 1.00 90.50 485 GLU A N 1
ATOM 3784 C CA . GLU A 1 485 ? -30.789 -37.061 7.565 1.00 90.50 485 GLU A CA 1
ATOM 3785 C C . GLU A 1 485 ? -29.838 -36.414 8.584 1.00 90.50 485 GLU A C 1
ATOM 3787 O O . GLU A 1 485 ? -29.247 -35.357 8.357 1.00 90.50 485 GLU A O 1
ATOM 3792 N N . SER A 1 486 ? -29.700 -37.051 9.750 1.00 91.69 486 SER A N 1
ATOM 3793 C CA . SER A 1 486 ? -28.845 -36.549 10.827 1.00 91.69 486 SER A CA 1
ATOM 3794 C C . SER A 1 486 ? -27.376 -36.887 10.584 1.00 91.69 486 SER A C 1
ATOM 3796 O O . SER A 1 486 ? -27.015 -38.034 10.332 1.00 91.69 486 SER A O 1
ATOM 3798 N N . SER A 1 487 ? -26.508 -35.891 10.718 1.00 91.50 487 SER A N 1
ATOM 3799 C CA . SER A 1 487 ? -25.064 -36.007 10.546 1.00 91.50 487 SER A CA 1
ATOM 3800 C C . SER A 1 487 ? -24.314 -34.987 11.400 1.00 91.50 487 SER A C 1
ATOM 3802 O O . SER A 1 487 ? -24.905 -34.137 12.061 1.00 91.50 487 SER A O 1
ATOM 3804 N N . SER A 1 488 ? -22.982 -35.075 11.440 1.00 91.69 488 SER A N 1
ATOM 3805 C CA . SER A 1 488 ? -22.189 -34.035 12.108 1.00 91.69 488 SER A CA 1
ATOM 3806 C C . SER A 1 488 ? -22.319 -32.698 11.372 1.00 91.69 488 SER A C 1
ATOM 3808 O O . SER A 1 488 ? -22.422 -32.678 10.144 1.00 91.69 488 SER A O 1
ATOM 3810 N N . VAL A 1 489 ? -22.230 -31.581 12.101 1.00 90.81 489 VAL A N 1
ATOM 3811 C CA . VAL A 1 489 ? -22.265 -30.234 11.502 1.00 90.81 489 VAL A CA 1
ATOM 3812 C C . VAL A 1 489 ? -21.222 -30.106 10.385 1.00 90.81 489 VAL A C 1
ATOM 3814 O O . VAL A 1 489 ? -21.542 -29.629 9.305 1.00 90.81 489 VAL A O 1
ATOM 3817 N N . ALA A 1 490 ? -20.007 -30.629 10.585 1.00 90.25 490 ALA A N 1
ATOM 3818 C CA . ALA A 1 490 ? -18.949 -30.633 9.569 1.00 90.25 490 ALA A CA 1
ATOM 3819 C C . ALA A 1 490 ? -19.379 -31.274 8.237 1.00 90.25 490 ALA A C 1
ATOM 3821 O O . ALA A 1 490 ? -19.039 -30.757 7.173 1.00 90.25 490 ALA A O 1
ATOM 3822 N N . VAL A 1 491 ? -20.119 -32.385 8.311 1.00 91.25 491 VAL A N 1
ATOM 3823 C CA . VAL A 1 491 ? -20.620 -33.140 7.153 1.00 91.25 491 VAL A CA 1
ATOM 3824 C C . VAL A 1 491 ? -21.781 -32.408 6.489 1.00 91.25 491 VAL A C 1
ATOM 3826 O O . VAL A 1 491 ? -21.801 -32.314 5.266 1.00 91.25 491 VAL A O 1
ATOM 3829 N N . LEU A 1 492 ? -22.712 -31.834 7.259 1.00 92.38 492 LEU A N 1
ATOM 3830 C CA . LEU A 1 492 ? -23.797 -31.021 6.694 1.00 92.38 492 LEU A CA 1
ATOM 3831 C C . LEU A 1 492 ? -23.244 -29.833 5.898 1.00 92.38 492 LEU A C 1
ATOM 3833 O O . LEU A 1 492 ? -23.655 -29.597 4.764 1.00 92.38 492 LEU A O 1
ATOM 3837 N N . MET A 1 493 ? -22.272 -29.112 6.469 1.00 92.12 493 MET A N 1
ATOM 3838 C CA . MET A 1 493 ? -21.668 -27.948 5.816 1.00 92.12 493 MET A CA 1
ATOM 3839 C C . MET A 1 493 ? -20.919 -28.348 4.542 1.00 92.12 493 MET A C 1
ATOM 3841 O O . MET A 1 493 ? -21.074 -27.702 3.507 1.00 92.12 493 MET A O 1
ATOM 3845 N N . SER A 1 494 ? -20.127 -29.428 4.580 1.00 92.12 494 SER A N 1
ATOM 3846 C CA . SER A 1 494 ? -19.391 -29.876 3.394 1.00 92.12 494 SER A CA 1
ATOM 3847 C C . SER A 1 494 ? -20.308 -30.408 2.290 1.00 92.12 494 SER A C 1
ATOM 3849 O O . SER A 1 494 ? -20.014 -30.184 1.116 1.00 92.12 494 SER A O 1
ATOM 3851 N N . ASN A 1 495 ? -21.432 -31.045 2.638 1.00 92.50 495 ASN A N 1
ATOM 3852 C CA . ASN A 1 495 ? -22.426 -31.517 1.670 1.00 92.50 495 ASN A CA 1
ATOM 3853 C C . ASN A 1 495 ? -23.232 -30.373 1.040 1.00 92.50 495 ASN A C 1
ATOM 3855 O O . ASN A 1 495 ? -23.478 -30.430 -0.165 1.00 92.50 495 ASN A O 1
ATOM 3859 N N . LEU A 1 496 ? -23.561 -29.314 1.793 1.00 93.25 496 LEU A N 1
ATOM 3860 C CA . LEU A 1 496 ? -24.119 -28.077 1.226 1.00 93.25 496 LEU A CA 1
ATOM 3861 C C . LEU A 1 496 ? -23.144 -27.469 0.210 1.00 93.25 496 LEU A C 1
ATOM 3863 O O . LEU A 1 496 ? -23.504 -27.272 -0.947 1.00 93.25 496 LEU A O 1
ATOM 3867 N N . ILE A 1 497 ? -21.884 -27.249 0.609 1.00 92.25 497 ILE A N 1
ATOM 3868 C CA . ILE A 1 497 ? -20.854 -26.627 -0.247 1.00 92.25 497 ILE A CA 1
ATOM 3869 C C . ILE A 1 497 ? -20.573 -27.464 -1.504 1.00 92.25 497 ILE A C 1
ATOM 3871 O O . ILE A 1 497 ? -20.424 -26.907 -2.590 1.00 92.25 497 ILE A O 1
ATOM 3875 N N . ARG A 1 498 ? -20.520 -28.799 -1.383 1.00 89.56 498 ARG A N 1
ATOM 3876 C CA . ARG A 1 498 ? -20.373 -29.713 -2.531 1.00 89.56 498 ARG A CA 1
ATOM 3877 C C . ARG A 1 498 ? -21.607 -29.706 -3.438 1.00 89.56 498 ARG A C 1
ATOM 3879 O O . ARG A 1 498 ? -21.479 -29.956 -4.633 1.00 89.56 498 ARG A O 1
ATOM 3886 N N . GLY A 1 499 ? -22.778 -29.397 -2.883 1.00 89.19 499 GLY A N 1
ATOM 3887 C CA . GLY A 1 499 ? -24.052 -29.398 -3.586 1.00 89.19 499 GLY A CA 1
ATOM 3888 C C . GLY A 1 499 ? -24.792 -30.731 -3.576 1.00 89.19 499 GLY A C 1
ATOM 3889 O O . GLY A 1 499 ? -25.709 -30.886 -4.375 1.00 89.19 499 GLY A O 1
ATOM 3890 N N . ASP A 1 500 ? -24.404 -31.661 -2.702 1.00 89.94 500 ASP A N 1
ATOM 3891 C CA . ASP A 1 500 ? -25.124 -32.924 -2.493 1.00 89.94 500 ASP A CA 1
ATOM 3892 C C . ASP A 1 500 ? -26.400 -32.708 -1.673 1.00 89.94 500 ASP A C 1
ATOM 3894 O O . ASP A 1 500 ? -27.400 -33.384 -1.901 1.00 89.94 500 ASP A O 1
ATOM 3898 N N . LEU A 1 501 ? -26.354 -31.751 -0.742 1.00 90.56 501 LEU A N 1
ATOM 3899 C CA . LEU A 1 501 ? -27.478 -31.324 0.082 1.00 90.56 501 LEU A CA 1
ATOM 3900 C C . LEU A 1 501 ? -28.009 -29.997 -0.466 1.00 90.56 501 LEU A C 1
ATOM 3902 O O . LEU A 1 501 ? -27.235 -29.054 -0.618 1.00 90.56 501 LEU A O 1
ATOM 3906 N N . LEU A 1 502 ? -29.307 -29.936 -0.780 1.00 90.19 502 LEU A N 1
ATOM 3907 C CA . LEU A 1 502 ? -29.962 -28.811 -1.468 1.00 90.19 502 LEU A CA 1
ATOM 3908 C C . LEU A 1 502 ? -29.192 -28.321 -2.719 1.00 90.19 502 LEU A C 1
ATOM 3910 O O . LEU A 1 502 ? -28.609 -27.233 -2.721 1.00 90.19 502 LEU A O 1
ATOM 3914 N N . PRO A 1 503 ? -29.191 -29.091 -3.828 1.00 87.62 503 PRO A N 1
ATOM 3915 C CA . PRO A 1 503 ? -28.402 -28.774 -5.021 1.00 87.62 503 PRO A CA 1
ATOM 3916 C C . PRO A 1 503 ? -28.704 -27.412 -5.668 1.00 87.62 503 PRO A C 1
ATOM 3918 O O . PRO A 1 503 ? -27.820 -26.853 -6.318 1.00 87.62 503 PRO A O 1
ATOM 3921 N N . SER A 1 504 ? -29.914 -26.874 -5.493 1.00 88.56 504 SER A N 1
ATOM 3922 C CA . SER A 1 504 ? -30.350 -25.561 -5.993 1.00 88.56 504 SER A CA 1
ATOM 3923 C C . SER A 1 504 ? -29.925 -24.382 -5.108 1.00 88.56 504 SER A C 1
ATOM 3925 O O . SER A 1 504 ? -30.067 -23.231 -5.528 1.00 88.56 504 SER A O 1
ATOM 3927 N N . ALA A 1 505 ? -29.408 -24.639 -3.902 1.00 92.44 505 ALA A N 1
ATOM 3928 C CA . ALA A 1 505 ? -29.072 -23.593 -2.949 1.00 92.44 505 ALA A CA 1
ATOM 3929 C C . ALA A 1 505 ? -27.836 -22.792 -3.377 1.00 92.44 505 ALA A C 1
ATOM 3931 O O . ALA A 1 505 ? -26.831 -23.342 -3.837 1.00 92.44 505 ALA A O 1
ATOM 3932 N N . LEU A 1 506 ? -27.911 -21.480 -3.175 1.00 95.00 506 LEU A N 1
ATOM 3933 C CA . LEU A 1 506 ? -26.802 -20.553 -3.355 1.00 95.00 506 LEU A CA 1
ATOM 3934 C C . LEU A 1 506 ? -26.020 -20.434 -2.049 1.00 95.00 506 LEU A C 1
ATOM 3936 O O . LEU A 1 506 ? -26.609 -20.404 -0.970 1.00 95.00 506 LEU A O 1
ATOM 3940 N N . ILE A 1 507 ? -24.696 -20.354 -2.132 1.00 96.19 507 ILE A N 1
ATOM 3941 C CA . ILE A 1 507 ? -23.830 -20.362 -0.953 1.00 96.19 507 ILE A CA 1
ATOM 3942 C C . ILE A 1 507 ? -22.884 -19.175 -1.009 1.00 96.19 507 ILE A C 1
ATOM 3944 O O . ILE A 1 507 ? -22.143 -19.009 -1.974 1.00 96.19 507 ILE A O 1
ATOM 3948 N N . TRP A 1 508 ? -22.874 -18.373 0.049 1.00 97.12 508 TRP A N 1
ATOM 3949 C CA . TRP A 1 508 ? -21.907 -17.303 0.242 1.00 97.12 508 TRP A CA 1
ATOM 3950 C C . TRP A 1 508 ? -21.077 -17.569 1.492 1.00 97.12 508 TRP A C 1
ATOM 3952 O O . TRP A 1 508 ? -21.614 -17.772 2.574 1.00 97.12 508 TRP A O 1
ATOM 3962 N N . ILE A 1 509 ? -19.758 -17.579 1.351 1.00 95.50 509 ILE A N 1
ATOM 3963 C CA . ILE A 1 509 ? -18.816 -17.845 2.437 1.00 95.50 509 ILE A CA 1
ATOM 3964 C C . ILE A 1 509 ? -17.935 -16.619 2.610 1.00 95.50 509 ILE A C 1
ATOM 3966 O O . ILE A 1 509 ? -17.362 -16.144 1.633 1.00 95.50 509 ILE A O 1
ATOM 3970 N N . THR A 1 510 ? -17.774 -16.124 3.834 1.00 93.88 510 THR A N 1
ATOM 3971 C CA . THR A 1 510 ? -16.799 -15.067 4.134 1.00 93.88 510 THR A CA 1
ATOM 3972 C C . THR A 1 510 ? -15.622 -15.645 4.915 1.00 93.88 510 THR A C 1
ATOM 3974 O O . THR A 1 510 ? -15.783 -16.512 5.778 1.00 93.88 510 THR A O 1
ATOM 3977 N N . SER A 1 511 ? -14.402 -15.202 4.607 1.00 88.62 511 SER A N 1
ATOM 3978 C CA . SER A 1 511 ? -13.205 -15.699 5.290 1.00 88.62 511 SER A CA 1
ATOM 3979 C C . SER A 1 511 ? -12.045 -14.713 5.243 1.00 88.62 511 SER A C 1
ATOM 3981 O O . SER A 1 511 ? -11.977 -13.844 4.370 1.00 88.62 511 SER A O 1
ATOM 3983 N N . ARG A 1 512 ? -11.084 -14.868 6.156 1.00 83.25 512 ARG A N 1
ATOM 3984 C CA . ARG A 1 512 ? -9.723 -14.379 5.909 1.00 83.25 512 ARG A CA 1
ATOM 3985 C C . ARG A 1 512 ? -9.029 -15.245 4.853 1.00 83.25 512 ARG A C 1
ATOM 3987 O O . ARG A 1 512 ? -9.280 -16.447 4.784 1.00 83.25 512 ARG A O 1
ATOM 3994 N N . PRO A 1 513 ? -8.078 -14.677 4.103 1.00 77.31 513 PRO A N 1
ATOM 3995 C CA . PRO A 1 513 ? -7.292 -15.420 3.120 1.00 77.31 513 PRO A CA 1
ATOM 3996 C C . PRO A 1 513 ? -6.677 -16.720 3.651 1.00 77.31 513 PRO A C 1
ATOM 3998 O O . PRO A 1 513 ? -6.867 -17.779 3.059 1.00 77.31 513 PRO A O 1
ATOM 4001 N N . ALA A 1 514 ? -6.054 -16.662 4.832 1.00 69.31 514 ALA A N 1
ATOM 4002 C CA . ALA A 1 514 ? -5.361 -17.791 5.453 1.00 69.31 514 ALA A CA 1
ATOM 4003 C C . ALA A 1 514 ? -6.252 -19.016 5.745 1.00 69.31 514 ALA A C 1
ATOM 4005 O O . ALA A 1 514 ? -5.733 -20.112 5.932 1.00 69.31 514 ALA A O 1
ATOM 4006 N N . ALA A 1 515 ? -7.578 -18.848 5.803 1.00 76.56 515 ALA A N 1
ATOM 4007 C CA . ALA A 1 515 ? -8.529 -19.932 6.056 1.00 76.56 515 ALA A CA 1
ATOM 4008 C C . ALA A 1 515 ? -9.316 -20.365 4.809 1.00 76.56 515 ALA A C 1
ATOM 4010 O O . ALA A 1 515 ? -10.020 -21.373 4.848 1.00 76.56 515 ALA A O 1
ATOM 4011 N N . ALA A 1 516 ? -9.184 -19.648 3.691 1.00 80.75 516 ALA A N 1
ATOM 4012 C CA . ALA A 1 516 ? -9.877 -19.965 2.445 1.00 80.75 516 ALA A CA 1
ATOM 4013 C C . ALA A 1 516 ? -9.473 -21.328 1.861 1.00 80.75 516 ALA A C 1
ATOM 4015 O O . ALA A 1 516 ? -10.290 -22.003 1.240 1.00 80.75 516 ALA A O 1
ATOM 4016 N N . ASN A 1 517 ? -8.229 -21.755 2.098 1.00 78.69 517 ASN A N 1
ATOM 4017 C CA . ASN A 1 517 ? -7.689 -23.041 1.648 1.00 78.69 517 ASN A CA 1
ATOM 4018 C C . ASN A 1 517 ? -8.351 -24.267 2.305 1.00 78.69 517 ASN A C 1
ATOM 4020 O O . ASN A 1 517 ? -8.137 -25.388 1.844 1.00 78.69 517 ASN A O 1
ATOM 4024 N N . GLN A 1 518 ? -9.163 -24.082 3.352 1.00 81.94 518 GLN A N 1
ATOM 4025 C CA . GLN A 1 518 ? -9.944 -25.167 3.951 1.00 81.94 518 GLN A CA 1
ATOM 4026 C C . GLN A 1 518 ? -10.995 -25.725 2.984 1.00 81.94 518 GLN A C 1
ATOM 4028 O O . GLN A 1 518 ? -11.425 -26.867 3.144 1.00 81.94 518 GLN A O 1
ATOM 4033 N N . ILE A 1 519 ? -11.402 -24.938 1.983 1.00 86.31 519 ILE A N 1
ATOM 4034 C CA . ILE A 1 519 ? -12.375 -25.332 0.968 1.00 86.31 519 ILE A CA 1
ATOM 4035 C C . ILE A 1 519 ? -11.640 -25.541 -0.363 1.00 86.31 519 ILE A C 1
ATOM 4037 O O . ILE A 1 519 ? -11.014 -24.610 -0.871 1.00 86.31 519 ILE A O 1
ATOM 4041 N N . PRO A 1 520 ? -11.713 -26.740 -0.969 1.00 85.94 520 PRO A N 1
ATOM 4042 C CA . PRO A 1 520 ? -11.132 -26.979 -2.285 1.00 85.94 520 PRO A CA 1
ATOM 4043 C C . PRO A 1 520 ? -11.714 -26.035 -3.347 1.00 85.94 520 PRO A C 1
ATOM 4045 O O . PRO A 1 520 ? -12.933 -25.949 -3.496 1.00 85.94 520 PRO A O 1
ATOM 4048 N N . SER A 1 521 ? -10.847 -25.401 -4.144 1.00 85.50 521 SER A N 1
ATOM 4049 C CA . SER A 1 521 ? -11.234 -24.415 -5.171 1.00 85.50 521 SER A CA 1
ATOM 4050 C C . SER A 1 521 ? -12.241 -24.943 -6.194 1.00 85.50 521 SER A C 1
ATOM 4052 O O . SER A 1 521 ? -13.072 -24.186 -6.675 1.00 85.50 521 SER A O 1
ATOM 4054 N N . LYS A 1 522 ? -12.241 -26.254 -6.466 1.00 86.38 522 LYS A N 1
ATOM 4055 C CA . LYS A 1 522 ? -13.209 -26.916 -7.358 1.00 86.38 522 LYS A CA 1
ATOM 4056 C C . LYS A 1 522 ? -14.681 -26.779 -6.934 1.00 86.38 522 LYS A C 1
ATOM 4058 O O . LYS A 1 522 ? -15.552 -27.042 -7.751 1.00 86.38 522 LYS A O 1
ATOM 4063 N N . TYR A 1 523 ? -14.960 -26.430 -5.675 1.00 88.44 523 TYR A N 1
ATOM 4064 C CA . TYR A 1 523 ? -16.322 -26.201 -5.170 1.00 88.44 523 TYR A CA 1
ATOM 4065 C C . TYR A 1 523 ? -16.694 -24.712 -5.090 1.00 88.44 523 TYR A C 1
ATOM 4067 O O . TYR A 1 523 ? -17.785 -24.377 -4.638 1.00 88.44 523 TYR A O 1
ATOM 4075 N N . ILE A 1 524 ? -15.791 -23.816 -5.492 1.00 89.62 524 ILE A N 1
ATOM 4076 C CA . ILE A 1 524 ? -15.993 -22.368 -5.478 1.00 89.62 524 ILE A CA 1
ATOM 4077 C C . ILE A 1 524 ? -16.156 -21.921 -6.930 1.00 89.62 524 ILE A C 1
ATOM 4079 O O . ILE A 1 524 ? -15.216 -22.007 -7.714 1.00 89.62 524 ILE A O 1
ATOM 4083 N N . ASN A 1 525 ? -17.342 -21.434 -7.295 1.00 89.50 525 ASN A N 1
ATOM 4084 C CA . ASN A 1 525 ? -17.603 -20.930 -8.648 1.00 89.50 525 ASN A CA 1
ATOM 4085 C C . ASN A 1 525 ? -17.053 -19.519 -8.836 1.00 89.50 525 ASN A C 1
ATOM 4087 O O . ASN A 1 525 ? -16.630 -19.153 -9.928 1.00 89.50 525 ASN A O 1
ATOM 4091 N N . ARG A 1 526 ? -17.081 -18.723 -7.763 1.00 89.38 526 ARG A N 1
ATOM 4092 C CA . ARG A 1 526 ? -16.622 -17.340 -7.774 1.00 89.38 526 ARG A CA 1
ATOM 4093 C C . ARG A 1 526 ? -15.827 -17.025 -6.517 1.00 89.38 526 ARG A C 1
ATOM 4095 O O . ARG A 1 526 ? -16.306 -17.201 -5.398 1.00 89.38 526 ARG A O 1
ATOM 4102 N N . LEU A 1 527 ? -14.622 -16.514 -6.722 1.00 88.44 527 LEU A N 1
ATOM 4103 C CA . LEU A 1 527 ? -13.798 -15.930 -5.674 1.00 88.44 527 LEU A CA 1
ATOM 4104 C C . LEU A 1 527 ? -13.937 -14.410 -5.741 1.00 88.44 527 LEU A C 1
ATOM 4106 O O . LEU A 1 527 ? -13.938 -13.842 -6.829 1.00 88.44 527 LEU A O 1
ATOM 4110 N N . THR A 1 528 ? -14.084 -13.765 -4.591 1.00 89.44 528 THR A N 1
ATOM 4111 C CA . THR A 1 528 ? -14.147 -12.304 -4.477 1.00 89.44 528 THR A CA 1
ATOM 4112 C C . THR A 1 528 ? -13.263 -11.822 -3.338 1.00 89.44 528 THR A C 1
ATOM 4114 O O . THR A 1 528 ? -13.069 -12.542 -2.357 1.00 89.44 528 THR A O 1
ATOM 4117 N N . GLU A 1 529 ? -12.766 -10.594 -3.432 1.00 87.88 529 GLU A N 1
ATOM 4118 C CA . GLU A 1 529 ? -11.955 -9.959 -2.390 1.00 87.88 529 GLU A CA 1
ATOM 4119 C C . GLU A 1 529 ? -12.560 -8.598 -2.026 1.00 87.88 529 GLU A C 1
ATOM 4121 O O . GLU A 1 529 ? -12.778 -7.752 -2.896 1.00 87.88 529 GLU A O 1
ATOM 4126 N N . ILE A 1 530 ? -12.843 -8.374 -0.738 1.00 88.38 530 ILE A N 1
ATOM 4127 C CA . ILE A 1 530 ? -13.215 -7.049 -0.232 1.00 88.38 530 ILE A CA 1
ATOM 4128 C C . ILE A 1 530 ? -11.936 -6.247 -0.039 1.00 88.38 530 ILE A C 1
ATOM 4130 O O . ILE A 1 530 ? -11.121 -6.575 0.825 1.00 88.38 530 ILE A O 1
ATOM 4134 N N . GLN A 1 531 ? -11.818 -5.163 -0.799 1.00 79.31 531 GLN A N 1
ATOM 4135 C CA . GLN A 1 531 ? -10.714 -4.225 -0.682 1.00 79.31 531 GLN A CA 1
ATOM 4136 C C . GLN A 1 531 ? -10.892 -3.312 0.518 1.00 79.31 531 GLN A C 1
ATOM 4138 O O . GLN A 1 531 ? -9.972 -3.176 1.308 1.00 79.31 531 GLN A O 1
ATOM 4143 N N . GLY A 1 532 ? -12.080 -2.740 0.707 1.00 85.31 532 GLY A N 1
ATOM 4144 C CA . GLY A 1 532 ? -12.317 -1.708 1.714 1.00 85.31 532 GLY A CA 1
ATOM 4145 C C . GLY A 1 532 ? -12.863 -0.436 1.086 1.00 85.31 532 GLY A C 1
ATOM 4146 O O . GLY A 1 532 ? -13.667 -0.507 0.153 1.00 85.31 532 GLY A O 1
ATOM 4147 N N . PHE A 1 533 ? -12.441 0.714 1.612 1.00 86.25 533 PHE A N 1
ATOM 4148 C CA . PHE A 1 533 ? -12.803 2.029 1.090 1.00 86.25 533 PHE A CA 1
ATOM 4149 C C . PHE A 1 533 ? -11.715 2.606 0.192 1.00 86.25 533 PHE A C 1
ATOM 4151 O O . PHE A 1 533 ? -10.609 2.906 0.647 1.00 86.25 533 PHE A O 1
ATOM 4158 N N . ASN A 1 534 ? -12.072 2.882 -1.060 1.00 81.06 534 ASN A N 1
ATOM 4159 C CA . ASN A 1 534 ? -11.279 3.767 -1.908 1.00 81.06 534 ASN A CA 1
ATOM 4160 C C . ASN A 1 534 ? -11.327 5.221 -1.391 1.00 81.06 534 ASN A C 1
ATOM 4162 O O . ASN A 1 534 ? -12.121 5.563 -0.514 1.00 81.06 534 ASN A O 1
ATOM 4166 N N . ASP A 1 535 ? -10.504 6.109 -1.948 1.00 80.56 535 ASP A N 1
ATOM 4167 C CA . ASP A 1 535 ? -10.372 7.481 -1.435 1.00 80.56 535 ASP A CA 1
ATOM 4168 C C . ASP A 1 535 ? -11.686 8.276 -1.440 1.00 80.56 535 ASP A C 1
ATOM 4170 O O . ASP A 1 535 ? -11.963 9.013 -0.493 1.00 80.56 535 ASP A O 1
ATOM 4174 N N . SER A 1 536 ? -12.542 8.067 -2.445 1.00 83.62 536 SER A N 1
ATOM 4175 C CA . SER A 1 536 ? -13.865 8.702 -2.492 1.00 83.62 536 SER A CA 1
ATOM 4176 C C . SER A 1 536 ? -14.813 8.167 -1.410 1.00 83.62 536 SER A C 1
ATOM 4178 O O . SER A 1 536 ? -15.514 8.942 -0.758 1.00 83.62 536 SER A O 1
ATOM 4180 N N . GLN A 1 537 ? -14.776 6.857 -1.155 1.00 88.62 537 GLN A N 1
ATOM 4181 C CA . GLN A 1 537 ? -15.586 6.173 -0.148 1.00 88.62 537 GLN A CA 1
ATOM 4182 C C . GLN A 1 537 ? -15.144 6.525 1.276 1.00 88.62 537 GLN A C 1
ATOM 4184 O O . GLN A 1 537 ? -15.993 6.680 2.155 1.00 88.62 537 GLN A O 1
ATOM 4189 N N . LYS A 1 538 ? -13.838 6.725 1.513 1.00 88.50 538 LYS A N 1
ATOM 4190 C CA . LYS A 1 538 ? -13.325 7.225 2.801 1.00 88.50 538 LYS A CA 1
ATOM 4191 C C . LYS A 1 538 ? -14.031 8.529 3.167 1.00 88.50 538 LYS A C 1
ATOM 4193 O O . LYS A 1 538 ? -14.580 8.663 4.256 1.00 88.50 538 LYS A O 1
ATOM 4198 N N . GLU A 1 539 ? -14.065 9.484 2.241 1.00 89.56 539 GLU A N 1
ATOM 4199 C CA . GLU A 1 539 ? -14.725 10.770 2.468 1.00 89.56 539 GLU A CA 1
ATOM 4200 C C . GLU A 1 539 ? -16.237 10.659 2.582 1.00 89.56 539 GLU A C 1
ATOM 4202 O O . GLU A 1 539 ? -16.829 11.323 3.430 1.00 89.56 539 GLU A O 1
ATOM 4207 N N . GLU A 1 540 ? -16.861 9.837 1.739 1.00 90.81 540 GLU A N 1
ATOM 4208 C CA . GLU A 1 540 ? -18.292 9.556 1.811 1.00 90.81 540 GLU A CA 1
ATOM 4209 C C . GLU A 1 540 ? -18.676 9.071 3.212 1.00 90.81 540 GLU A C 1
ATOM 4211 O O . GLU A 1 540 ? -19.624 9.588 3.801 1.00 90.81 540 GLU A O 1
ATOM 4216 N N . TYR A 1 541 ? -17.896 8.147 3.778 1.00 91.50 541 TYR A N 1
ATOM 4217 C CA . TYR A 1 541 ? -18.101 7.647 5.131 1.00 91.50 541 TYR A CA 1
ATOM 4218 C C . TYR A 1 541 ? -18.018 8.762 6.184 1.00 91.50 541 TYR A C 1
ATOM 4220 O O . TYR A 1 541 ? -18.944 8.931 6.979 1.00 91.50 541 TYR A O 1
ATOM 4228 N N . PHE A 1 542 ? -16.948 9.568 6.174 1.00 90.81 542 PHE A N 1
ATOM 4229 C CA . PHE A 1 542 ? -16.797 10.666 7.139 1.00 90.81 542 PHE A CA 1
ATOM 4230 C C . PHE A 1 542 ? -17.905 11.720 7.000 1.00 90.81 542 PHE A C 1
ATOM 4232 O O . PHE A 1 542 ? -18.416 12.189 8.016 1.00 90.81 542 PHE A O 1
ATOM 4239 N N . ARG A 1 543 ? -18.326 12.052 5.771 1.00 90.81 543 ARG A N 1
ATOM 4240 C CA . ARG A 1 543 ? -19.430 12.995 5.515 1.00 90.81 543 ARG A CA 1
ATOM 4241 C C . ARG A 1 543 ? -20.785 12.456 5.960 1.00 90.81 543 ARG A C 1
ATOM 4243 O O . ARG A 1 543 ? -21.596 13.219 6.467 1.00 90.81 543 ARG A O 1
ATOM 4250 N N . LYS A 1 544 ? -21.052 11.162 5.767 1.00 88.81 544 LYS A N 1
ATOM 4251 C CA . LYS A 1 544 ? -22.309 10.549 6.218 1.00 88.81 544 LYS A CA 1
ATOM 4252 C C . LYS A 1 544 ? -22.387 10.467 7.737 1.00 88.81 544 LYS A C 1
ATOM 4254 O O . LYS A 1 544 ? -23.454 10.671 8.308 1.00 88.81 544 LYS A O 1
ATOM 4259 N N . ARG A 1 545 ? -21.265 10.154 8.387 1.00 83.94 545 ARG A N 1
ATOM 4260 C CA . ARG A 1 545 ? -21.207 9.970 9.837 1.00 83.94 545 ARG A CA 1
ATOM 4261 C C . ARG A 1 545 ? -21.231 11.281 10.618 1.00 83.94 545 ARG A C 1
ATOM 4263 O O . ARG A 1 545 ? -21.871 11.358 11.662 1.00 83.94 545 ARG A O 1
ATOM 4270 N N . ILE A 1 546 ? -20.519 12.299 10.144 1.00 85.19 546 ILE A N 1
ATOM 4271 C CA . ILE A 1 546 ? -20.392 13.581 10.838 1.00 85.19 546 ILE A CA 1
ATOM 4272 C C . ILE A 1 546 ? -21.373 14.568 10.206 1.00 85.19 546 ILE A C 1
ATOM 4274 O O . ILE A 1 546 ? -21.151 15.039 9.095 1.00 85.19 546 ILE A O 1
ATOM 4278 N N . SER A 1 547 ? -22.451 14.900 10.920 1.00 82.94 547 SER A N 1
ATOM 4279 C CA . SER A 1 547 ? -23.493 15.803 10.404 1.00 82.94 547 SER A CA 1
ATOM 4280 C C . SER A 1 547 ? -23.008 17.241 10.172 1.00 82.94 547 SER A C 1
ATOM 4282 O O . SER A 1 547 ? -23.567 17.939 9.330 1.00 82.94 547 SER A O 1
ATOM 4284 N N . ASP A 1 548 ? -21.993 17.698 10.914 1.00 85.06 548 ASP A N 1
ATOM 4285 C CA . ASP A 1 548 ? -21.375 19.014 10.720 1.00 85.06 548 ASP A CA 1
ATOM 4286 C C . ASP A 1 548 ? -20.368 18.967 9.560 1.00 85.06 548 ASP A C 1
ATOM 4288 O O . ASP A 1 548 ? -19.291 18.376 9.663 1.00 85.06 548 ASP A O 1
ATOM 4292 N N . GLU A 1 549 ? -20.701 19.639 8.457 1.00 87.88 549 GLU A N 1
ATOM 4293 C CA . GLU A 1 549 ? -19.871 19.706 7.254 1.00 87.88 549 GLU A CA 1
ATOM 4294 C C . GLU A 1 549 ? -18.484 20.327 7.510 1.00 87.88 549 GLU A C 1
ATOM 4296 O O . GLU A 1 549 ? -17.486 19.890 6.932 1.00 87.88 549 GLU A O 1
ATOM 4301 N N . HIS A 1 550 ? -18.381 21.320 8.398 1.00 86.00 550 HIS A N 1
ATOM 4302 C CA . HIS A 1 550 ? -17.103 21.940 8.740 1.00 86.00 550 HIS A CA 1
ATOM 4303 C C . HIS A 1 550 ? -16.220 20.973 9.538 1.00 86.00 550 HIS A C 1
ATOM 4305 O O . HIS A 1 550 ? -15.025 20.851 9.249 1.00 86.00 550 HIS A O 1
ATOM 4311 N N . GLN A 1 551 ? -16.796 20.230 10.487 1.00 86.19 551 GLN A N 1
ATOM 4312 C CA . GLN A 1 551 ? -16.067 19.172 11.195 1.00 86.19 551 GLN A CA 1
ATOM 4313 C C . GLN A 1 551 ? -15.669 18.025 10.267 1.00 86.19 551 GLN A C 1
ATOM 4315 O O . GLN A 1 551 ? -14.517 17.592 10.304 1.00 86.19 551 GLN A O 1
ATOM 4320 N N . ALA A 1 552 ? -16.579 17.569 9.402 1.00 89.19 552 ALA A N 1
ATOM 4321 C CA . ALA A 1 552 ? -16.304 16.518 8.429 1.00 89.19 552 ALA A CA 1
ATOM 4322 C C . ALA A 1 552 ? -15.132 16.910 7.518 1.00 89.19 552 ALA A C 1
ATOM 4324 O O . ALA A 1 552 ? -14.174 16.150 7.377 1.00 89.19 552 ALA A O 1
ATOM 4325 N N . ASN A 1 553 ? -15.148 18.129 6.969 1.00 88.25 553 ASN A N 1
ATOM 4326 C CA . ASN A 1 553 ? -14.069 18.640 6.124 1.00 88.25 553 ASN A CA 1
ATOM 4327 C C . ASN A 1 553 ? -12.746 18.784 6.884 1.00 88.25 553 ASN A C 1
ATOM 4329 O O . ASN A 1 553 ? -11.689 18.483 6.325 1.00 88.25 553 ASN A O 1
ATOM 4333 N N . ARG A 1 554 ? -12.776 19.193 8.160 1.00 85.31 554 ARG A N 1
ATOM 4334 C CA . ARG A 1 554 ? -11.572 19.219 9.002 1.00 85.31 554 ARG A CA 1
ATOM 4335 C C . ARG A 1 554 ? -11.020 17.818 9.213 1.00 85.31 554 ARG A C 1
ATOM 4337 O O . ARG A 1 554 ? -9.843 17.617 8.950 1.00 85.31 554 ARG A O 1
ATOM 4344 N N . ILE A 1 555 ? -11.840 16.849 9.608 1.00 87.62 555 ILE A N 1
ATOM 4345 C CA . ILE A 1 555 ? -11.406 15.460 9.822 1.00 87.62 555 ILE A CA 1
ATOM 4346 C C . ILE A 1 555 ? -10.838 14.863 8.533 1.00 87.62 555 ILE A C 1
ATOM 4348 O O . ILE A 1 555 ? -9.733 14.331 8.548 1.00 87.62 555 ILE A O 1
ATOM 4352 N N . ILE A 1 556 ? -11.524 15.032 7.400 1.00 88.25 556 ILE A N 1
ATOM 4353 C CA . ILE A 1 556 ? -11.046 14.583 6.085 1.00 88.25 556 ILE A CA 1
ATOM 4354 C C . ILE A 1 556 ? -9.707 15.239 5.731 1.00 88.25 556 ILE A C 1
ATOM 4356 O O . ILE A 1 556 ? -8.785 14.554 5.292 1.00 88.25 556 ILE A O 1
ATOM 4360 N N . SER A 1 557 ? -9.578 16.551 5.940 1.00 84.44 557 SER A N 1
ATOM 4361 C CA . SER A 1 557 ? -8.329 17.286 5.713 1.00 84.44 557 SER A CA 1
ATOM 4362 C C . SER A 1 557 ? -7.191 16.747 6.584 1.00 84.44 557 SER A C 1
ATOM 4364 O O . SER A 1 557 ? -6.087 16.534 6.090 1.00 84.44 557 SER A O 1
ATOM 4366 N N . GLN A 1 558 ? -7.463 16.445 7.856 1.00 80.12 558 GLN A N 1
ATOM 4367 C CA . GLN A 1 558 ? -6.469 15.896 8.778 1.00 80.12 558 GLN A CA 1
ATOM 4368 C C . GLN A 1 558 ? -6.049 14.476 8.412 1.00 80.12 558 GLN A C 1
ATOM 4370 O O . GLN A 1 558 ? -4.858 14.178 8.388 1.00 80.12 558 GLN A O 1
ATOM 4375 N N . ILE A 1 559 ? -7.010 13.625 8.057 1.00 83.69 559 ILE A N 1
ATOM 4376 C CA . ILE A 1 559 ? -6.732 12.269 7.590 1.00 83.69 559 ILE A CA 1
ATOM 4377 C C . ILE A 1 559 ? -5.908 12.325 6.309 1.00 83.69 559 ILE A C 1
ATOM 4379 O O . ILE A 1 559 ? -4.924 11.615 6.215 1.00 83.69 559 ILE A O 1
ATOM 4383 N N . ARG A 1 560 ? -6.236 13.198 5.348 1.00 79.69 560 ARG A N 1
ATOM 4384 C CA . ARG A 1 560 ? -5.425 13.391 4.132 1.00 79.69 560 ARG A CA 1
ATOM 4385 C C . ARG A 1 560 ? -4.019 13.909 4.434 1.00 79.69 560 ARG A C 1
ATOM 4387 O O . ARG A 1 560 ? -3.089 13.560 3.715 1.00 79.69 560 ARG A O 1
ATOM 4394 N N . ARG A 1 561 ? -3.875 14.750 5.462 1.00 74.62 561 ARG A N 1
ATOM 4395 C CA . ARG A 1 561 ? -2.588 15.317 5.871 1.00 74.62 561 ARG A CA 1
ATOM 4396 C C . ARG A 1 561 ? -1.675 14.266 6.492 1.00 74.62 561 ARG A C 1
ATOM 4398 O O . ARG A 1 561 ? -0.490 14.302 6.209 1.00 74.62 561 ARG A O 1
ATOM 4405 N N . SER A 1 562 ? -2.225 13.329 7.269 1.00 73.31 562 SER A N 1
ATOM 4406 C CA . SER A 1 562 ? -1.474 12.189 7.798 1.00 73.31 562 SER A CA 1
ATOM 4407 C C . SER A 1 562 ? -1.579 10.977 6.878 1.00 73.31 562 SER A C 1
ATOM 4409 O O . SER A 1 562 ? -2.561 10.232 6.908 1.00 73.31 562 SER A O 1
ATOM 4411 N N . ARG A 1 563 ? -0.539 10.729 6.076 1.00 68.44 563 ARG A N 1
ATOM 4412 C CA . ARG A 1 563 ? -0.548 9.625 5.101 1.00 68.44 563 ARG A CA 1
ATOM 4413 C C . ARG A 1 563 ? -0.767 8.260 5.768 1.00 68.44 563 ARG A C 1
ATOM 4415 O O . ARG A 1 563 ? -1.536 7.452 5.253 1.00 68.44 563 ARG A O 1
ATOM 4422 N N . SER A 1 564 ? -0.195 8.045 6.953 1.00 70.38 564 SER A N 1
ATOM 4423 C CA . SER A 1 564 ? -0.417 6.844 7.771 1.00 70.38 564 SER A CA 1
ATOM 4424 C C . SER A 1 564 ? -1.892 6.651 8.147 1.00 70.38 564 SER A C 1
ATOM 4426 O O . SER A 1 564 ? -2.443 5.571 7.930 1.00 70.38 564 SER A O 1
ATOM 4428 N N . LEU A 1 565 ? -2.565 7.689 8.671 1.00 76.81 565 LEU A N 1
ATOM 4429 C CA . LEU A 1 565 ? -3.999 7.621 8.994 1.00 76.81 565 LEU A CA 1
ATOM 4430 C C . LEU A 1 565 ? -4.844 7.405 7.732 1.00 76.81 565 LEU A C 1
ATOM 4432 O O . LEU A 1 565 ? -5.796 6.623 7.750 1.00 76.81 565 LEU A O 1
ATOM 4436 N N . HIS A 1 566 ? -4.479 8.065 6.630 1.00 76.44 566 HIS A N 1
ATOM 4437 C CA . HIS A 1 566 ? -5.155 7.933 5.342 1.00 76.44 566 HIS A CA 1
ATOM 4438 C C . HIS A 1 566 ? -5.127 6.505 4.785 1.00 76.44 566 HIS A C 1
ATOM 4440 O O . HIS A 1 566 ? -6.135 6.042 4.240 1.00 76.44 566 HIS A O 1
ATOM 4446 N N . ILE A 1 567 ? -3.988 5.816 4.915 1.00 72.38 567 ILE A N 1
ATOM 4447 C CA . ILE A 1 567 ? -3.828 4.417 4.500 1.00 72.38 567 ILE A CA 1
ATOM 4448 C C . ILE A 1 567 ? -4.692 3.529 5.385 1.00 72.38 567 ILE A C 1
ATOM 4450 O O . ILE A 1 567 ? -5.527 2.795 4.868 1.00 72.38 567 ILE A O 1
ATOM 4454 N N . MET A 1 568 ? -4.591 3.669 6.710 1.00 77.88 568 MET A N 1
ATOM 4455 C CA . MET A 1 568 ? -5.373 2.857 7.650 1.00 77.88 568 MET A CA 1
ATOM 4456 C C . MET A 1 568 ? -6.886 3.004 7.445 1.00 77.88 568 MET A C 1
ATOM 4458 O O . MET A 1 568 ? -7.616 2.021 7.539 1.00 77.88 568 MET A O 1
ATOM 4462 N N . CYS A 1 569 ? -7.364 4.195 7.069 1.00 85.50 569 CYS A N 1
ATOM 4463 C CA . CYS A 1 569 ? -8.769 4.444 6.731 1.00 85.50 569 CYS A CA 1
ATOM 4464 C C . CYS A 1 569 ? -9.270 3.693 5.479 1.00 85.50 569 CYS A C 1
ATOM 4466 O O . CYS A 1 569 ? -10.439 3.799 5.131 1.00 85.50 569 CYS A O 1
ATOM 4468 N N . HIS A 1 570 ? -8.439 2.915 4.789 1.00 81.06 570 HIS A N 1
ATOM 4469 C CA . HIS A 1 570 ? -8.940 1.951 3.809 1.00 81.06 570 HIS A CA 1
ATOM 4470 C C . HIS A 1 570 ? -9.747 0.819 4.477 1.00 81.06 570 HIS A C 1
ATOM 4472 O O . HIS A 1 570 ? -10.681 0.294 3.875 1.00 81.06 570 HIS A O 1
ATOM 4478 N N . ILE A 1 571 ? -9.463 0.486 5.745 1.00 83.38 571 ILE A N 1
ATOM 4479 C CA . ILE A 1 571 ? -10.291 -0.434 6.535 1.00 83.38 571 ILE A CA 1
ATOM 4480 C C . ILE A 1 571 ? -11.387 0.358 7.276 1.00 83.38 571 ILE A C 1
ATOM 4482 O O . ILE A 1 571 ? -11.075 1.242 8.084 1.00 83.38 571 ILE A O 1
ATOM 4486 N N . PRO A 1 572 ? -12.672 -0.009 7.120 1.00 87.75 572 PRO A N 1
ATOM 4487 C CA . PRO A 1 572 ? -13.791 0.659 7.785 1.00 87.75 572 PRO A CA 1
ATOM 4488 C C . PRO A 1 572 ? -13.685 0.751 9.312 1.00 87.75 572 PRO A C 1
ATOM 4490 O O . PRO A 1 572 ? -14.048 1.777 9.877 1.00 87.75 572 PRO A O 1
ATOM 4493 N N . VAL A 1 573 ? -13.157 -0.267 10.005 1.00 84.81 573 VAL A N 1
ATOM 4494 C CA . VAL A 1 573 ? -12.920 -0.201 11.464 1.00 84.81 573 VAL A CA 1
ATOM 4495 C C . VAL A 1 573 ? -11.938 0.913 11.852 1.00 84.81 573 VAL A C 1
ATOM 4497 O O . VAL A 1 573 ? -12.116 1.535 12.898 1.00 84.81 573 VAL A O 1
ATOM 4500 N N . PHE A 1 574 ? -10.935 1.230 11.031 1.00 86.44 574 PHE A N 1
ATOM 4501 C CA . PHE A 1 574 ? -10.031 2.348 11.313 1.00 86.44 574 PHE A CA 1
ATOM 4502 C C . PHE A 1 574 ? -10.673 3.701 10.984 1.00 86.44 574 PHE A C 1
ATOM 4504 O O . PHE A 1 574 ? -10.422 4.661 11.712 1.00 86.44 574 PHE A O 1
ATOM 4511 N N . CYS A 1 575 ? -11.563 3.788 9.985 1.00 88.94 575 CYS A N 1
ATOM 4512 C CA . CYS A 1 575 ? -12.442 4.956 9.818 1.00 88.94 575 CYS A CA 1
ATOM 4513 C C . CYS A 1 575 ? -13.350 5.147 11.040 1.00 88.94 575 CYS A C 1
ATOM 4515 O O . CYS A 1 575 ? -13.467 6.259 11.552 1.00 88.94 575 CYS A O 1
ATOM 4517 N N . TRP A 1 576 ? -13.917 4.032 11.516 1.00 86.12 576 TRP A N 1
ATOM 4518 C CA . TRP A 1 576 ? -14.392 3.735 12.871 1.00 86.12 576 TRP A CA 1
ATOM 4519 C C . TRP A 1 576 ? -13.806 4.634 13.952 1.00 86.12 576 TRP A C 1
ATOM 4521 O O . TRP A 1 576 ? -14.350 5.659 14.376 1.00 86.12 576 TRP A O 1
ATOM 4531 N N . ILE A 1 577 ? -12.626 4.174 14.348 1.00 85.81 577 ILE A N 1
ATOM 4532 C CA . ILE A 1 577 ? -11.786 4.691 15.417 1.00 85.81 577 ILE A CA 1
ATOM 4533 C C . ILE A 1 577 ? -11.385 6.138 15.130 1.00 85.81 577 ILE A C 1
ATOM 4535 O O . ILE A 1 577 ? -11.487 6.983 16.016 1.00 85.81 577 ILE A O 1
ATOM 4539 N N . SER A 1 578 ? -10.986 6.437 13.889 1.00 88.19 578 SER A N 1
ATOM 4540 C CA . SER A 1 578 ? -10.517 7.767 13.492 1.00 88.19 578 SER A CA 1
ATOM 4541 C C . SER A 1 578 ? -11.587 8.832 13.649 1.00 88.19 578 SER A C 1
ATOM 4543 O O . SER A 1 578 ? -11.329 9.866 14.256 1.00 88.19 578 SER A O 1
ATOM 4545 N N . ALA A 1 579 ? -12.802 8.570 13.169 1.00 88.69 579 ALA A N 1
ATOM 4546 C CA . ALA A 1 579 ? -13.917 9.488 13.350 1.00 88.69 579 ALA A CA 1
ATOM 4547 C C . ALA A 1 579 ? -14.255 9.670 14.834 1.00 88.69 579 ALA A C 1
ATOM 4549 O O . ALA A 1 579 ? -14.380 10.807 15.272 1.00 88.69 579 ALA A O 1
ATOM 4550 N N . THR A 1 580 ? -14.331 8.588 15.619 1.00 85.44 580 THR A N 1
ATOM 4551 C CA . THR A 1 580 ? -14.658 8.667 17.055 1.00 85.44 580 THR A CA 1
ATOM 4552 C C . THR A 1 580 ? -13.642 9.515 17.830 1.00 85.44 580 THR A C 1
ATOM 4554 O O . THR A 1 580 ? -14.024 10.399 18.596 1.00 85.44 580 THR A O 1
ATOM 4557 N N . VAL A 1 581 ? -12.344 9.280 17.611 1.00 88.69 581 VAL A N 1
ATOM 4558 C CA . VAL A 1 581 ? -11.263 10.007 18.294 1.00 88.69 581 VAL A CA 1
ATOM 4559 C C . VAL A 1 581 ? -11.194 11.459 17.832 1.00 88.69 581 VAL A C 1
ATOM 4561 O O . VAL A 1 581 ? -11.206 12.367 18.661 1.00 88.69 581 VAL A O 1
ATOM 4564 N N . LEU A 1 582 ? -11.143 11.695 16.519 1.00 88.75 582 LEU A N 1
ATOM 4565 C CA . LEU A 1 582 ? -10.960 13.041 15.979 1.00 88.75 582 LEU A CA 1
ATOM 4566 C C . LEU A 1 582 ? -12.184 13.924 16.226 1.00 88.75 582 LEU A C 1
ATOM 4568 O O . LEU A 1 582 ? -12.015 15.095 16.544 1.00 88.75 582 LEU A O 1
ATOM 4572 N N . GLN A 1 583 ? -13.404 13.384 16.140 1.00 86.88 583 GLN A N 1
ATOM 4573 C CA . GLN A 1 583 ? -14.615 14.140 16.463 1.00 86.88 583 GLN A CA 1
ATOM 4574 C C . GLN A 1 583 ? -14.608 14.587 17.926 1.00 86.88 583 GLN A C 1
ATOM 4576 O O . GLN A 1 583 ? -14.902 15.745 18.209 1.00 86.88 583 GLN A O 1
ATOM 4581 N N . LYS A 1 584 ? -14.232 13.701 18.856 1.00 84.62 584 LYS A N 1
ATOM 4582 C CA . LYS A 1 584 ? -14.153 14.062 20.272 1.00 84.62 584 LYS A CA 1
ATOM 4583 C C . LYS A 1 584 ? -13.083 15.119 20.543 1.00 84.62 584 LYS A C 1
ATOM 4585 O O . LYS A 1 584 ? -13.387 16.119 21.182 1.00 84.62 584 LYS A O 1
ATOM 4590 N N . LEU A 1 585 ? -11.870 14.934 20.020 1.00 85.44 585 LEU A N 1
ATOM 4591 C CA . LEU A 1 585 ? -10.772 15.887 20.217 1.00 85.44 585 LEU A CA 1
ATOM 4592 C C . LEU A 1 585 ? -11.099 17.273 19.647 1.00 85.44 585 LEU A C 1
ATOM 4594 O O . LEU A 1 585 ? -10.877 18.278 20.315 1.00 85.44 585 LEU A O 1
ATOM 4598 N N . LEU A 1 586 ? -11.679 17.328 18.444 1.00 81.88 586 LEU A N 1
ATOM 4599 C CA . LEU A 1 586 ? -12.054 18.590 17.800 1.00 81.88 586 LEU A CA 1
ATOM 4600 C C . LEU A 1 586 ? -13.265 19.268 18.458 1.00 81.88 586 LEU A C 1
ATOM 4602 O O . LEU A 1 586 ? -13.423 20.476 18.306 1.00 81.88 586 LEU A O 1
ATOM 4606 N N . ASN A 1 587 ? -14.112 18.522 19.173 1.00 81.62 587 ASN A N 1
ATOM 4607 C CA . ASN A 1 587 ? -15.187 19.091 19.990 1.00 81.62 587 ASN A CA 1
ATOM 4608 C C . ASN A 1 587 ? -14.666 19.707 21.299 1.00 81.62 587 ASN A C 1
ATOM 4610 O O . ASN A 1 587 ? -15.269 20.653 21.801 1.00 81.62 587 ASN A O 1
ATOM 4614 N N . GLU A 1 588 ? -13.593 19.151 21.869 1.00 77.94 588 GLU A N 1
ATOM 4615 C CA . GLU A 1 588 ? -13.023 19.590 23.149 1.00 77.94 588 GLU A CA 1
ATOM 4616 C C . GLU A 1 588 ? -12.082 20.797 22.990 1.00 77.94 588 GLU A C 1
ATOM 4618 O O . GLU A 1 588 ? -12.201 21.760 23.748 1.00 77.94 588 GLU A O 1
ATOM 4623 N N . ASP A 1 589 ? -11.178 20.783 22.002 1.00 73.44 589 ASP A N 1
ATOM 4624 C CA . ASP A 1 589 ? -10.290 21.913 21.694 1.00 73.44 589 ASP A CA 1
ATOM 4625 C C . ASP A 1 589 ? -9.909 21.953 20.202 1.00 73.44 589 ASP A C 1
ATOM 4627 O O . ASP A 1 589 ? -9.267 21.052 19.660 1.00 73.44 589 ASP A O 1
ATOM 4631 N N . ASP A 1 590 ? -10.230 23.067 19.539 1.00 67.06 590 ASP A N 1
ATOM 4632 C CA . ASP A 1 590 ? -9.877 23.326 18.141 1.00 67.06 590 ASP A CA 1
ATOM 4633 C C . ASP A 1 590 ? -8.365 23.330 17.865 1.00 67.06 590 ASP A C 1
ATOM 4635 O O . ASP A 1 590 ? -7.956 23.165 16.709 1.00 67.06 590 ASP A O 1
ATOM 4639 N N . ARG A 1 591 ? -7.545 23.557 18.900 1.00 67.00 591 ARG A N 1
ATOM 4640 C CA . ARG A 1 591 ? -6.077 23.588 18.843 1.00 67.00 591 ARG A CA 1
ATOM 4641 C C . ARG A 1 591 ? -5.424 22.326 19.407 1.00 67.00 591 ARG A C 1
ATOM 4643 O O . ARG A 1 591 ? -4.194 22.308 19.488 1.00 67.00 591 ARG A O 1
ATOM 4650 N N . ALA A 1 592 ? -6.204 21.309 19.783 1.00 67.44 592 ALA A N 1
ATOM 4651 C CA . ALA A 1 592 ? -5.672 20.063 20.318 1.00 67.44 592 ALA A CA 1
ATOM 4652 C C . ALA A 1 592 ? -4.628 19.458 19.368 1.00 67.44 592 ALA A C 1
ATOM 4654 O O . ALA A 1 592 ? -4.810 19.426 18.145 1.00 67.44 592 ALA A O 1
ATOM 4655 N N . GLU A 1 593 ? -3.528 18.967 19.940 1.00 69.25 593 GLU A N 1
ATOM 4656 C CA . GLU A 1 593 ? -2.537 18.207 19.189 1.00 69.25 593 GLU A CA 1
ATOM 4657 C C . GLU A 1 593 ? -3.186 16.909 18.699 1.00 69.25 593 GLU A C 1
ATOM 4659 O O . GLU A 1 593 ? -3.716 16.116 19.477 1.00 69.25 593 GLU A O 1
ATOM 4664 N N . ILE A 1 594 ? -3.208 16.731 17.380 1.00 77.50 594 ILE A N 1
ATOM 4665 C CA . ILE A 1 594 ? -3.844 15.578 16.748 1.00 77.50 594 ILE A CA 1
ATOM 4666 C C . ILE A 1 594 ? -2.888 14.387 16.845 1.00 77.50 594 ILE A C 1
ATOM 4668 O O . ILE A 1 594 ? -1.710 14.559 16.517 1.00 77.50 594 ILE A O 1
ATOM 4672 N N . PRO A 1 595 ? -3.381 13.190 17.211 1.00 83.62 595 PRO A N 1
ATOM 4673 C CA . PRO A 1 595 ? -2.581 11.973 17.197 1.00 83.62 595 PRO A CA 1
ATOM 4674 C C . PRO A 1 595 ? -1.922 11.757 15.831 1.00 83.62 595 PRO A C 1
ATOM 4676 O O . PRO A 1 595 ? -2.598 11.722 14.801 1.00 83.62 595 PRO A O 1
ATOM 4679 N N . GLN A 1 596 ? -0.600 11.616 15.820 1.00 79.00 596 GLN A N 1
ATOM 4680 C CA . GLN A 1 596 ? 0.193 11.385 14.610 1.00 79.00 596 GLN A CA 1
ATOM 4681 C C . GLN A 1 596 ? 0.546 9.909 14.442 1.00 79.00 596 GLN A C 1
ATOM 4683 O O . GLN A 1 596 ? 0.800 9.458 13.324 1.00 79.00 596 GLN A O 1
ATOM 4688 N N . THR A 1 597 ? 0.570 9.154 15.543 1.00 85.44 597 THR A N 1
ATOM 4689 C CA . THR A 1 597 ? 0.938 7.737 15.535 1.00 85.44 597 THR A CA 1
ATOM 4690 C C . THR A 1 597 ? -0.265 6.824 15.765 1.00 85.44 597 THR A C 1
ATOM 4692 O O . THR A 1 597 ? -1.318 7.233 16.267 1.00 85.44 597 THR A O 1
ATOM 4695 N N . LEU A 1 598 ? -0.118 5.550 15.393 1.00 86.94 598 LEU A N 1
ATOM 4696 C CA . LEU A 1 598 ? -1.190 4.571 15.551 1.00 86.94 598 LEU A CA 1
ATOM 4697 C C . LEU A 1 598 ? -1.459 4.287 17.033 1.00 86.94 598 LEU A C 1
ATOM 4699 O O . LEU A 1 598 ? -2.609 4.173 17.449 1.00 86.94 598 LEU A O 1
ATOM 4703 N N . THR A 1 599 ? -0.412 4.232 17.850 1.00 92.50 599 THR A N 1
ATOM 4704 C CA . THR A 1 599 ? -0.545 4.046 19.296 1.00 92.50 599 THR A CA 1
ATOM 4705 C C . THR A 1 599 ? -1.255 5.226 19.945 1.00 92.50 599 THR A C 1
ATOM 4707 O O . THR A 1 599 ? -2.139 5.001 20.766 1.00 92.50 599 THR A O 1
ATOM 4710 N N . GLU A 1 600 ? -0.944 6.468 19.556 1.00 91.31 600 GLU A N 1
ATOM 4711 C CA . GLU A 1 600 ? -1.653 7.650 20.063 1.00 91.31 600 GLU A CA 1
ATOM 4712 C C . GLU A 1 600 ? -3.151 7.566 19.747 1.00 91.31 600 GLU A C 1
ATOM 4714 O O . GLU A 1 600 ? -3.976 7.731 20.645 1.00 91.31 600 GLU A O 1
ATOM 4719 N N . MET A 1 601 ? -3.518 7.208 18.510 1.00 89.62 601 MET A N 1
ATOM 4720 C CA . MET A 1 601 ? -4.923 7.002 18.135 1.00 89.62 601 MET A CA 1
ATOM 4721 C C . MET A 1 601 ? -5.625 5.971 19.028 1.00 89.62 601 MET A C 1
ATOM 4723 O O . MET A 1 601 ? -6.756 6.197 19.458 1.00 89.62 601 MET A O 1
ATOM 4727 N N . TYR A 1 602 ? -4.962 4.855 19.344 1.00 91.94 602 TYR A N 1
ATOM 4728 C CA . TYR A 1 602 ? -5.530 3.797 20.188 1.00 91.94 602 TYR A CA 1
ATOM 4729 C C . TYR A 1 602 ? -5.608 4.188 21.663 1.00 91.94 602 TYR A C 1
ATOM 4731 O O . TYR A 1 602 ? -6.587 3.849 22.330 1.00 91.94 602 TYR A O 1
ATOM 4739 N N . ILE A 1 603 ? -4.627 4.940 22.165 1.00 92.75 603 ILE A N 1
ATOM 4740 C CA . ILE A 1 603 ? -4.674 5.512 23.512 1.00 92.75 603 ILE A CA 1
ATOM 4741 C C . ILE A 1 603 ? -5.855 6.477 23.612 1.00 92.75 603 ILE A C 1
ATOM 4743 O O . ILE A 1 603 ? -6.700 6.308 24.487 1.00 92.75 603 ILE A O 1
ATOM 4747 N N . HIS A 1 604 ? -5.980 7.434 22.690 1.00 89.75 604 HIS A N 1
ATOM 4748 C CA . HIS A 1 604 ? -7.099 8.375 22.691 1.00 89.75 604 HIS A CA 1
ATOM 4749 C C . HIS A 1 604 ? -8.451 7.679 22.521 1.00 89.75 604 HIS A C 1
ATOM 4751 O O . HIS A 1 604 ? -9.428 8.090 23.152 1.00 89.75 604 HIS A O 1
ATOM 4757 N N . PHE A 1 605 ? -8.526 6.601 21.737 1.00 88.62 605 PHE A N 1
ATOM 4758 C CA . PHE A 1 605 ? -9.736 5.788 21.657 1.00 88.62 605 PHE A CA 1
ATOM 4759 C C . PHE A 1 605 ? -10.053 5.127 23.002 1.00 88.62 605 PHE A C 1
ATOM 4761 O O . PHE A 1 605 ? -11.162 5.287 23.504 1.00 88.62 605 PHE A O 1
ATOM 4768 N N . LEU A 1 606 ? -9.086 4.458 23.638 1.00 88.38 606 LEU A N 1
ATOM 4769 C CA . LEU A 1 606 ? -9.270 3.834 24.952 1.00 88.38 606 LEU A CA 1
ATOM 4770 C C . LEU A 1 606 ? -9.723 4.855 26.010 1.00 88.38 606 LEU A C 1
ATOM 4772 O O . LEU A 1 606 ? -10.679 4.603 26.740 1.00 88.38 606 LEU A O 1
ATOM 4776 N N . LEU A 1 607 ? -9.087 6.027 26.062 1.00 86.44 607 LEU A N 1
ATOM 4777 C CA . LEU A 1 607 ? -9.466 7.119 26.965 1.00 86.44 607 LEU A CA 1
ATOM 4778 C C . LEU A 1 607 ? -10.873 7.648 26.659 1.00 86.44 607 LEU A C 1
ATOM 4780 O O . LEU A 1 607 ? -11.651 7.940 27.569 1.00 86.44 607 LEU A O 1
ATOM 4784 N N . THR A 1 608 ? -11.236 7.729 25.377 1.00 81.81 608 THR A N 1
ATOM 4785 C CA . THR A 1 608 ? -12.585 8.111 24.950 1.00 81.81 608 THR A CA 1
ATOM 4786 C C . THR A 1 608 ? -13.629 7.147 25.493 1.00 81.81 608 THR A C 1
ATOM 4788 O O . THR A 1 608 ? -14.627 7.602 26.057 1.00 81.81 608 THR A O 1
ATOM 4791 N N . GLN A 1 609 ? -13.347 5.848 25.407 1.00 78.25 609 GLN A N 1
ATOM 4792 C CA . GLN A 1 609 ? -14.210 4.781 25.901 1.00 78.25 609 GLN A CA 1
ATOM 4793 C C . GLN A 1 609 ? -14.351 4.785 27.426 1.00 78.25 609 GLN A C 1
ATOM 4795 O O . GLN A 1 609 ? -15.458 4.650 27.956 1.00 78.25 609 GLN A O 1
ATOM 4800 N N . ILE A 1 610 ? -13.249 5.019 28.144 1.00 77.62 610 ILE A N 1
ATOM 4801 C CA . ILE A 1 610 ? -13.259 5.169 29.605 1.00 77.62 610 ILE A CA 1
ATOM 4802 C C . ILE A 1 610 ? -14.131 6.355 30.024 1.00 77.62 610 ILE A C 1
ATOM 4804 O O . ILE A 1 610 ? -15.024 6.202 30.858 1.00 77.62 610 ILE A O 1
ATOM 4808 N N . ASN A 1 611 ? -13.952 7.511 29.385 1.00 73.75 611 ASN A N 1
ATOM 4809 C CA . ASN A 1 611 ? -14.736 8.705 29.699 1.00 73.75 611 ASN A CA 1
ATOM 4810 C C . ASN A 1 611 ? -16.231 8.521 29.376 1.00 73.75 611 ASN A C 1
ATOM 4812 O O . ASN A 1 611 ? -17.083 8.962 30.148 1.00 73.75 611 ASN A O 1
ATOM 4816 N N . MET A 1 612 ? -16.574 7.844 28.273 1.00 67.06 612 MET A N 1
ATOM 4817 C CA . MET A 1 612 ? -17.973 7.573 27.909 1.00 67.06 612 MET A CA 1
ATOM 4818 C C . MET A 1 612 ? -18.685 6.642 28.897 1.00 67.06 612 MET A C 1
ATOM 4820 O O . MET A 1 612 ? -19.880 6.820 29.135 1.00 67.06 612 MET A O 1
ATOM 4824 N N . ARG A 1 613 ? -17.990 5.674 29.510 1.00 63.44 613 ARG A N 1
ATOM 4825 C CA . ARG A 1 613 ? -18.567 4.853 30.590 1.00 63.44 613 ARG A CA 1
ATOM 4826 C C . ARG A 1 613 ? -18.983 5.706 31.785 1.00 63.44 613 ARG A C 1
ATOM 4828 O O . ARG A 1 613 ? -20.075 5.498 32.303 1.00 63.44 613 ARG A O 1
ATOM 4835 N N . ASN A 1 614 ? -18.154 6.657 32.197 1.00 58.72 614 ASN A N 1
ATOM 4836 C CA . ASN A 1 614 ? -18.409 7.442 33.408 1.00 5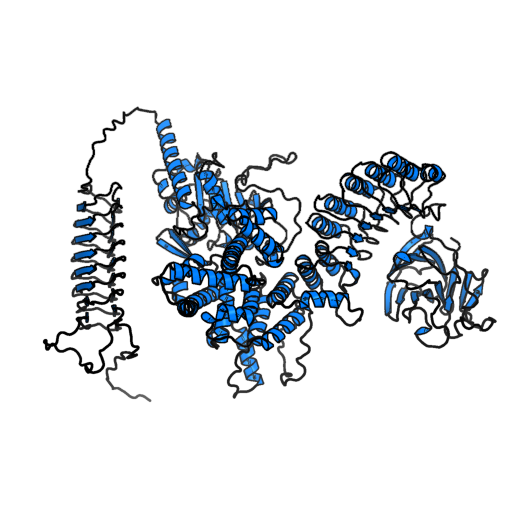8.72 614 ASN A CA 1
ATOM 4837 C C . ASN A 1 614 ? -19.541 8.463 33.218 1.00 58.72 614 ASN A C 1
ATOM 4839 O O . ASN A 1 614 ? -20.270 8.754 34.158 1.00 58.72 614 ASN A O 1
ATOM 4843 N N . LEU A 1 615 ? -19.771 8.944 31.989 1.00 58.62 615 LEU A N 1
ATOM 4844 C CA . LEU A 1 615 ? -20.978 9.722 31.670 1.00 58.62 615 LEU A CA 1
ATOM 4845 C C . LEU A 1 615 ? -22.270 8.892 31.816 1.00 58.62 615 LEU A C 1
ATOM 4847 O O . LEU A 1 615 ? -23.310 9.452 32.150 1.00 58.62 615 LEU A O 1
ATOM 4851 N N . LYS A 1 616 ? -22.216 7.570 31.578 1.00 53.62 616 LYS A N 1
ATOM 4852 C CA . LYS A 1 616 ? -23.373 6.655 31.691 1.00 53.62 616 LYS A CA 1
ATOM 4853 C C . LYS A 1 616 ? -23.665 6.231 33.139 1.00 53.62 616 LYS A C 1
ATOM 4855 O O . LYS A 1 616 ? -24.826 6.027 33.480 1.00 53.62 616 LYS A O 1
ATOM 4860 N N . TYR A 1 617 ? -22.637 6.092 33.979 1.00 52.16 617 TYR A N 1
ATOM 4861 C CA . TYR A 1 617 ? -22.746 5.692 35.387 1.00 52.16 617 TYR A CA 1
ATOM 4862 C C . TYR A 1 617 ? -22.139 6.809 36.249 1.00 52.16 617 TYR A C 1
ATOM 4864 O O . TYR A 1 617 ? -20.921 6.890 36.302 1.00 52.16 617 TYR A O 1
ATOM 4872 N N . GLU A 1 618 ? -22.967 7.682 36.853 1.00 46.50 618 GLU A N 1
ATOM 4873 C CA . GLU A 1 618 ? -22.610 8.946 37.548 1.00 46.50 618 GLU A CA 1
ATOM 4874 C C . GLU A 1 618 ? -21.535 8.845 38.676 1.00 46.50 618 GLU A C 1
ATOM 4876 O O . GLU A 1 618 ? -21.787 9.204 39.829 1.00 46.50 618 GLU A O 1
ATOM 4881 N N . GLU A 1 619 ? -20.305 8.427 38.376 1.00 47.69 619 GLU A N 1
ATOM 4882 C CA . GLU A 1 619 ? -19.138 8.579 39.249 1.00 47.69 619 GLU A CA 1
ATOM 4883 C C . GLU A 1 619 ? -18.614 10.017 39.106 1.00 47.69 619 GLU A C 1
ATOM 4885 O O . GLU A 1 619 ? -17.951 10.382 38.137 1.00 47.69 619 GLU A O 1
ATOM 4890 N N . ARG A 1 620 ? -18.980 10.878 40.064 1.00 45.19 620 ARG A N 1
ATOM 4891 C CA . ARG A 1 620 ? -18.739 12.335 40.039 1.00 45.19 620 ARG A CA 1
ATOM 4892 C C . ARG A 1 620 ? -17.300 12.782 40.305 1.00 45.19 620 ARG A C 1
ATOM 4894 O O . ARG A 1 620 ? -17.110 13.983 40.479 1.00 45.19 620 ARG A O 1
ATOM 4901 N N . ASP A 1 621 ? -16.316 11.888 40.347 1.00 51.91 621 ASP A N 1
ATOM 4902 C CA . ASP A 1 621 ? -14.937 12.288 40.650 1.00 51.91 621 ASP A CA 1
ATOM 4903 C C . ASP A 1 621 ? -14.028 12.214 39.408 1.00 51.91 621 ASP A C 1
ATOM 4905 O O . ASP A 1 621 ? -13.386 11.188 39.166 1.00 51.91 621 ASP A O 1
ATOM 4909 N N . PRO A 1 622 ? -13.990 13.274 38.569 1.00 51.09 622 PRO A N 1
ATOM 4910 C CA . PRO A 1 622 ? -13.225 13.281 37.326 1.00 51.09 622 PRO A CA 1
ATOM 4911 C C . PRO A 1 622 ? -11.710 13.113 37.521 1.00 51.09 622 PRO A C 1
ATOM 4913 O O . PRO A 1 622 ? -11.031 12.678 36.592 1.00 51.09 622 PRO A O 1
ATOM 4916 N N . GLU A 1 623 ? -11.172 13.418 38.707 1.00 51.84 623 GLU A N 1
ATOM 4917 C CA . GLU A 1 623 ? -9.724 13.399 38.958 1.00 51.84 623 GLU A CA 1
ATOM 4918 C C . GLU A 1 623 ? -9.145 11.978 39.127 1.00 51.84 623 GLU A C 1
ATOM 4920 O O . GLU A 1 623 ? -7.972 11.777 38.825 1.00 51.84 623 GLU A O 1
ATOM 4925 N N . ASN A 1 624 ? -9.955 10.966 39.484 1.00 58.22 624 ASN A N 1
ATOM 4926 C CA . ASN A 1 624 ? -9.495 9.579 39.711 1.00 58.22 624 ASN A CA 1
ATOM 4927 C C . ASN A 1 624 ? -10.069 8.537 38.720 1.00 58.22 624 ASN A C 1
ATOM 4929 O O . ASN A 1 624 ? -9.891 7.331 38.910 1.00 58.22 624 ASN A O 1
ATOM 4933 N N . LEU A 1 625 ? -10.727 8.972 37.635 1.00 58.16 625 LEU A N 1
ATOM 4934 C CA . LEU A 1 625 ? -11.459 8.104 36.685 1.00 58.16 625 LEU A CA 1
ATOM 4935 C C . LEU A 1 625 ? -10.612 6.984 36.063 1.00 58.16 625 LEU A C 1
ATOM 4937 O O . LEU A 1 625 ? -11.076 5.862 35.839 1.00 58.16 625 LEU A O 1
ATOM 4941 N N . LEU A 1 626 ? -9.369 7.308 35.715 1.00 63.53 626 LEU A N 1
ATOM 4942 C CA . LEU A 1 626 ? -8.452 6.348 35.110 1.00 63.53 626 LEU A CA 1
ATOM 4943 C C . LEU A 1 626 ? -7.923 5.359 36.151 1.00 63.53 626 LEU A C 1
ATOM 4945 O O . LEU A 1 626 ? -7.740 4.186 35.829 1.00 63.53 626 LEU A O 1
ATOM 4949 N N . GLU A 1 627 ? -7.733 5.800 37.397 1.00 65.06 627 GLU A N 1
ATOM 4950 C CA . GLU A 1 627 ? -7.273 4.932 38.480 1.00 65.06 627 GLU A CA 1
ATOM 4951 C C . GLU A 1 627 ? -8.342 3.904 38.859 1.00 65.06 627 GLU A C 1
ATOM 4953 O O . GLU A 1 627 ? -8.020 2.724 39.000 1.00 65.06 627 GLU A O 1
ATOM 4958 N N . SER A 1 628 ? -9.616 4.315 38.925 1.00 67.38 628 SER A N 1
ATOM 4959 C CA . SER A 1 628 ? -10.736 3.404 39.208 1.00 67.38 628 SER A CA 1
ATOM 4960 C C . SER A 1 628 ? -10.925 2.356 38.104 1.00 67.38 628 SER A C 1
ATOM 4962 O O . SER A 1 628 ? -11.252 1.200 38.373 1.00 67.38 628 SER A O 1
ATOM 4964 N N . SER A 1 629 ? -10.646 2.720 36.849 1.00 73.56 629 SER A N 1
ATOM 4965 C CA . SER A 1 629 ? -10.721 1.804 35.703 1.00 73.56 629 SER A CA 1
ATOM 4966 C C . SER A 1 629 ? -9.463 0.944 35.513 1.00 73.56 629 SER A C 1
ATOM 4968 O O . SER A 1 629 ? -9.509 -0.048 34.778 1.00 73.56 629 SER A O 1
ATOM 4970 N N . ARG A 1 630 ? -8.347 1.275 36.179 1.00 82.38 630 ARG A N 1
ATOM 4971 C CA . ARG A 1 630 ? -7.028 0.646 35.992 1.00 82.38 630 ARG A CA 1
ATOM 4972 C C . ARG A 1 630 ? -7.059 -0.864 36.178 1.00 82.38 630 ARG A C 1
ATOM 4974 O O . ARG A 1 630 ? -6.581 -1.593 35.310 1.00 82.38 630 ARG A O 1
ATOM 4981 N N . GLU A 1 631 ? -7.617 -1.344 37.290 1.00 81.62 631 GLU A N 1
ATOM 4982 C CA . GLU A 1 631 ? -7.641 -2.779 37.601 1.00 81.62 631 GLU A CA 1
ATOM 4983 C C . GLU A 1 631 ? -8.361 -3.572 36.504 1.00 81.62 631 GLU A C 1
ATOM 4985 O O . GLU A 1 631 ? -7.874 -4.615 36.056 1.00 81.62 631 GLU A O 1
ATOM 4990 N N . MET A 1 632 ? -9.491 -3.045 36.029 1.00 80.12 632 MET A N 1
ATOM 4991 C CA . MET A 1 632 ? -10.270 -3.681 34.978 1.00 80.12 632 MET A CA 1
ATOM 4992 C C . MET A 1 632 ? -9.502 -3.695 33.654 1.00 80.12 632 MET A C 1
ATOM 4994 O O . MET A 1 632 ? -9.320 -4.763 33.071 1.00 80.12 632 MET A O 1
ATOM 4998 N N . ILE A 1 633 ? -8.961 -2.552 33.217 1.00 84.44 633 ILE A N 1
ATOM 4999 C CA . ILE A 1 633 ? -8.167 -2.467 31.980 1.00 84.44 633 ILE A CA 1
ATOM 5000 C C . ILE A 1 633 ? -6.967 -3.420 32.015 1.00 84.44 633 ILE A C 1
ATOM 5002 O O . ILE A 1 633 ? -6.718 -4.118 31.036 1.00 84.44 633 ILE A O 1
ATOM 5006 N N . VAL A 1 634 ? -6.259 -3.534 33.142 1.00 86.06 634 VAL A N 1
ATOM 5007 C CA . VAL A 1 634 ? -5.125 -4.465 33.289 1.00 86.06 634 VAL A CA 1
ATOM 5008 C C . VAL A 1 634 ? -5.571 -5.928 33.168 1.00 86.06 634 VAL A C 1
ATOM 5010 O O . VAL A 1 634 ? -4.881 -6.731 32.533 1.00 86.06 634 VAL A O 1
ATOM 5013 N N . LYS A 1 635 ? -6.731 -6.300 33.728 1.00 85.25 635 LYS A N 1
ATOM 5014 C CA . LYS A 1 635 ? -7.310 -7.646 33.556 1.00 85.25 635 LYS A CA 1
ATOM 5015 C C . LYS A 1 635 ? -7.678 -7.923 32.094 1.00 85.25 635 LYS A C 1
ATOM 5017 O O . LYS A 1 635 ? -7.387 -9.015 31.599 1.00 85.25 635 LYS A O 1
ATOM 5022 N N . LEU A 1 636 ? -8.255 -6.943 31.393 1.00 85.50 636 LEU A N 1
ATOM 5023 C CA . LEU A 1 636 ? -8.559 -7.046 29.961 1.00 85.50 636 LEU A CA 1
ATOM 5024 C C . LEU A 1 636 ? -7.288 -7.186 29.121 1.00 85.50 636 LEU A C 1
ATOM 5026 O O . LEU A 1 636 ? -7.204 -8.054 28.257 1.00 85.50 636 LEU A O 1
ATOM 5030 N N . ALA A 1 637 ? -6.274 -6.385 29.425 1.00 88.56 637 ALA A N 1
ATOM 5031 C CA . ALA A 1 637 ? -4.979 -6.402 28.765 1.00 88.56 637 ALA A CA 1
ATOM 5032 C C . ALA A 1 637 ? -4.263 -7.752 28.945 1.00 88.56 637 ALA A C 1
ATOM 5034 O O . ALA A 1 637 ? -3.732 -8.330 27.995 1.00 88.56 637 ALA A O 1
ATOM 5035 N N . LYS A 1 638 ? -4.351 -8.333 30.146 1.00 86.06 638 LYS A N 1
ATOM 5036 C CA . LYS A 1 638 ? -3.879 -9.694 30.431 1.00 86.06 638 LYS A CA 1
ATOM 5037 C C . LYS A 1 638 ? -4.610 -10.755 29.608 1.00 86.06 638 LYS A C 1
ATOM 5039 O O . LYS A 1 638 ? -3.975 -11.704 29.142 1.00 86.06 638 LYS A O 1
ATOM 5044 N N . LEU A 1 639 ? -5.932 -10.638 29.463 1.00 86.06 639 LEU A N 1
ATOM 5045 C CA . LEU A 1 639 ? -6.725 -11.538 28.622 1.00 86.06 639 LEU A CA 1
ATOM 5046 C C . LEU A 1 639 ? -6.299 -11.411 27.154 1.00 86.06 639 LEU A C 1
ATOM 5048 O O . LEU A 1 639 ? -6.028 -12.432 26.522 1.00 86.06 639 LEU A O 1
ATOM 5052 N N . ALA A 1 640 ? -6.173 -10.179 26.656 1.00 87.94 640 ALA A N 1
ATOM 5053 C CA . ALA A 1 640 ? -5.756 -9.874 25.292 1.00 87.94 640 ALA A CA 1
ATOM 5054 C C . ALA A 1 640 ? -4.412 -10.529 24.957 1.00 87.94 640 ALA A C 1
ATOM 5056 O O . ALA A 1 640 ? -4.324 -11.299 24.000 1.00 87.94 640 ALA A O 1
ATOM 5057 N N . PHE A 1 641 ? -3.409 -10.338 25.820 1.00 86.25 641 PHE A N 1
ATOM 5058 C CA . PHE A 1 641 ? -2.100 -10.970 25.677 1.00 86.25 641 PHE A CA 1
ATOM 5059 C C . PHE A 1 641 ? -2.196 -12.500 25.645 1.00 86.25 641 PHE A C 1
ATOM 5061 O O . PHE A 1 641 ? -1.684 -13.149 24.736 1.00 86.25 641 PHE A O 1
ATOM 5068 N N . LYS A 1 642 ? -2.877 -13.109 26.627 1.00 84.25 642 LYS A N 1
ATOM 5069 C CA . LYS A 1 642 ? -2.981 -14.575 26.718 1.00 84.25 642 LYS A CA 1
ATOM 5070 C C . LYS A 1 642 ? -3.645 -15.196 25.493 1.00 84.25 642 LYS A C 1
ATOM 5072 O O . LYS A 1 642 ? -3.283 -16.313 25.134 1.00 84.25 642 LYS A O 1
ATOM 5077 N N . GLN A 1 643 ? -4.650 -14.534 24.923 1.00 83.06 643 GLN A N 1
ATOM 5078 C CA . GLN A 1 643 ? -5.351 -15.039 23.745 1.00 83.06 643 GLN A CA 1
ATOM 5079 C C . GLN A 1 643 ? -4.567 -14.758 22.462 1.00 83.06 643 GLN A C 1
ATOM 5081 O O . GLN A 1 643 ? -4.520 -15.635 21.604 1.00 83.06 643 GLN A O 1
ATOM 5086 N N . LEU A 1 644 ? -3.859 -13.624 22.378 1.00 83.44 644 LEU A N 1
ATOM 5087 C CA . LEU A 1 644 ? -2.980 -13.306 21.249 1.00 83.44 644 LEU A CA 1
ATOM 5088 C C . LEU A 1 644 ? -1.873 -14.357 21.110 1.00 83.44 644 LEU A C 1
ATOM 5090 O O . LEU A 1 644 ? -1.727 -14.956 20.051 1.00 83.44 644 LEU A O 1
ATOM 5094 N N . MET A 1 645 ? -1.188 -14.687 22.211 1.00 80.19 645 MET A N 1
ATOM 5095 C CA . MET A 1 645 ? -0.127 -15.707 22.215 1.00 80.19 645 MET A CA 1
ATOM 5096 C C . MET A 1 645 ? -0.626 -17.130 21.924 1.00 80.19 645 MET A C 1
ATOM 5098 O O . MET A 1 645 ? 0.170 -18.014 21.622 1.00 80.19 645 MET A O 1
ATOM 5102 N N . LYS A 1 646 ? -1.936 -17.380 22.039 1.00 77.38 646 LYS A N 1
ATOM 5103 C CA . LYS A 1 646 ? -2.566 -18.652 21.653 1.00 77.38 646 LYS A CA 1
ATOM 5104 C C . LYS A 1 646 ? -3.087 -18.647 20.212 1.00 77.38 646 LYS A C 1
ATOM 5106 O O . LYS A 1 646 ? -3.571 -19.684 19.771 1.00 77.38 646 LYS A O 1
ATOM 5111 N N . GLY A 1 647 ? -3.057 -17.507 19.517 1.00 73.50 647 GLY A N 1
ATOM 5112 C CA . GLY A 1 647 ? -3.699 -17.332 18.212 1.00 73.50 647 GLY A CA 1
ATOM 5113 C C . GLY A 1 647 ? -5.232 -17.327 18.272 1.00 73.50 647 GLY A C 1
ATOM 5114 O O . GLY A 1 647 ? -5.893 -17.575 17.268 1.00 73.50 647 GLY A O 1
ATOM 5115 N N . ASN A 1 648 ? -5.819 -17.072 19.444 1.00 75.44 648 ASN A N 1
ATOM 5116 C CA . ASN A 1 648 ? -7.266 -17.061 19.631 1.00 75.44 648 ASN A CA 1
ATOM 5117 C C . ASN A 1 648 ? -7.826 -15.646 19.444 1.00 75.44 648 ASN A C 1
ATOM 5119 O O . ASN A 1 648 ? -7.488 -14.735 20.201 1.00 75.44 648 ASN A O 1
ATOM 5123 N N . VAL A 1 649 ? -8.753 -15.492 18.497 1.00 75.25 649 VAL A N 1
ATOM 5124 C CA . VAL A 1 649 ? -9.571 -14.272 18.329 1.00 75.25 649 VAL A CA 1
ATOM 5125 C C . VAL A 1 649 ? -10.841 -14.332 19.199 1.00 75.25 649 VAL A C 1
ATOM 5127 O O . VAL A 1 649 ? -11.350 -13.310 19.654 1.00 75.25 649 VAL A O 1
ATOM 5130 N N . MET A 1 650 ? -11.324 -15.551 19.469 1.00 74.19 650 MET A N 1
ATOM 5131 C CA . MET A 1 650 ? -12.522 -15.848 20.264 1.00 74.19 650 MET A CA 1
ATOM 5132 C C . MET A 1 650 ? -12.155 -16.563 21.561 1.00 74.19 650 MET A C 1
ATOM 5134 O O . MET A 1 650 ? -11.303 -17.459 21.567 1.00 74.19 650 MET A O 1
ATOM 5138 N N . PHE A 1 651 ? -12.852 -16.233 22.642 1.00 78.88 651 PHE A N 1
ATOM 5139 C CA . PHE A 1 651 ? -12.658 -16.839 23.958 1.00 78.88 651 PHE A CA 1
ATOM 5140 C C . PHE A 1 651 ? -13.983 -16.930 24.730 1.00 78.88 651 PHE A C 1
ATOM 5142 O O . PHE A 1 651 ? -15.001 -16.355 24.343 1.00 78.88 651 PHE A O 1
ATOM 5149 N N . TYR A 1 652 ? -13.981 -17.717 25.805 1.00 77.06 652 TYR A N 1
ATOM 5150 C CA . TYR A 1 652 ? -15.195 -18.119 26.525 1.00 77.06 652 TYR A CA 1
ATOM 5151 C C . TYR A 1 652 ? -15.169 -17.667 27.984 1.00 77.06 652 TYR A C 1
ATOM 5153 O O . TYR A 1 652 ? -14.151 -17.187 28.482 1.00 77.06 652 TYR A O 1
ATOM 5161 N N . GLU A 1 653 ? -16.281 -17.850 28.694 1.00 78.06 653 GLU A N 1
ATOM 5162 C CA . GLU A 1 653 ? -16.414 -17.503 30.115 1.00 78.06 653 GLU A CA 1
ATOM 5163 C C . GLU A 1 653 ? -15.273 -18.082 30.974 1.00 78.06 653 GLU A C 1
ATOM 5165 O O . GLU A 1 653 ? -14.745 -17.396 31.851 1.00 78.06 653 GLU A O 1
ATOM 5170 N N . GLU A 1 654 ? -14.787 -19.290 30.671 1.00 79.62 654 GLU A N 1
ATOM 5171 C CA . GLU A 1 654 ? -13.658 -19.903 31.377 1.00 79.62 654 GLU A CA 1
ATOM 5172 C C . GLU A 1 654 ? -12.348 -19.116 31.207 1.00 79.62 654 GLU A C 1
ATOM 5174 O O . GLU A 1 654 ? -11.514 -19.077 32.117 1.00 79.62 654 GLU A O 1
ATOM 5179 N N . ASP A 1 655 ? -12.144 -18.489 30.048 1.00 81.94 655 ASP A N 1
ATOM 5180 C CA . ASP A 1 655 ? -10.969 -17.668 29.760 1.00 81.94 655 ASP A CA 1
ATOM 5181 C C . ASP A 1 655 ? -11.020 -16.311 30.479 1.00 81.94 655 ASP A C 1
ATOM 5183 O O . ASP A 1 655 ? -9.974 -15.830 30.940 1.00 81.94 655 ASP A O 1
ATOM 5187 N N . LEU A 1 656 ? -12.219 -15.728 30.628 1.00 82.44 656 LEU A N 1
ATOM 5188 C CA . LEU A 1 656 ? -12.441 -14.530 31.447 1.00 82.44 656 LEU A CA 1
ATOM 5189 C C . LEU A 1 656 ? -12.126 -14.826 32.918 1.00 82.44 656 LEU A C 1
ATOM 5191 O O . LEU A 1 656 ? -11.285 -14.148 33.518 1.00 82.44 656 LEU A O 1
ATOM 5195 N N . ILE A 1 657 ? -12.682 -15.915 33.459 1.00 81.50 657 ILE A N 1
ATOM 5196 C CA . ILE A 1 657 ? -12.447 -16.349 34.845 1.00 81.50 657 ILE A CA 1
ATOM 5197 C C . ILE A 1 657 ? -10.951 -16.603 35.091 1.00 81.50 657 ILE A C 1
ATOM 5199 O O . ILE A 1 657 ? -10.380 -16.111 36.065 1.00 81.50 657 ILE A O 1
ATOM 5203 N N . ARG A 1 658 ? -10.260 -17.303 34.176 1.00 77.81 658 ARG A N 1
ATOM 5204 C CA . ARG A 1 658 ? -8.797 -17.533 34.242 1.00 77.81 658 ARG A CA 1
ATOM 5205 C C . ARG A 1 658 ? -7.960 -16.255 34.163 1.00 77.81 658 ARG A C 1
ATOM 5207 O O . ARG A 1 658 ? -6.755 -16.278 34.458 1.00 77.81 658 ARG A O 1
ATOM 5214 N N . SER A 1 659 ? -8.547 -15.157 33.709 1.00 80.44 659 SER A N 1
ATOM 5215 C CA . SER A 1 659 ? -7.901 -13.846 33.639 1.00 80.44 659 SER A CA 1
ATOM 5216 C C . SER A 1 659 ? -8.237 -12.964 34.843 1.00 80.44 659 SER A C 1
ATOM 5218 O O . SER A 1 659 ? -7.596 -11.930 35.013 1.00 80.44 659 SER A O 1
ATOM 5220 N N . GLY A 1 660 ? -9.114 -13.430 35.740 1.00 74.25 660 GLY A N 1
ATOM 5221 C CA . GLY A 1 660 ? -9.558 -12.705 36.931 1.00 74.25 660 GLY A CA 1
ATOM 5222 C C . GLY A 1 660 ? -10.711 -11.740 36.659 1.00 74.25 660 GLY A C 1
ATOM 5223 O O . GLY A 1 660 ? -10.925 -10.832 37.457 1.00 74.25 660 GLY A O 1
ATOM 5224 N N . ILE A 1 661 ? -11.407 -11.910 35.532 1.00 77.69 661 ILE A N 1
ATOM 5225 C CA . ILE A 1 661 ? -12.589 -11.133 35.161 1.00 77.69 661 ILE A CA 1
ATOM 5226 C C . ILE A 1 661 ? -13.817 -11.928 35.604 1.00 77.69 661 ILE A C 1
ATOM 5228 O O . ILE A 1 661 ? -14.005 -13.068 35.171 1.00 77.69 661 ILE A O 1
ATOM 5232 N N . ASP A 1 662 ? -14.628 -11.344 36.481 1.00 69.19 662 ASP A N 1
ATOM 5233 C CA . ASP A 1 662 ? -15.882 -11.950 36.919 1.00 69.19 662 ASP A CA 1
ATOM 5234 C C . ASP A 1 662 ? -16.995 -11.589 35.931 1.00 69.19 662 ASP A C 1
ATOM 5236 O O . ASP A 1 662 ? -17.346 -10.427 35.774 1.00 69.19 662 ASP A O 1
ATOM 5240 N N . VAL A 1 663 ? -17.579 -12.588 35.269 1.00 64.81 663 VAL A N 1
ATOM 5241 C CA . VAL A 1 663 ? -18.686 -12.403 34.313 1.00 64.81 663 VAL A CA 1
ATOM 5242 C C . VAL A 1 663 ? -19.966 -11.892 34.987 1.00 64.81 663 VAL A C 1
ATOM 5244 O O . VAL A 1 663 ? -20.910 -11.525 34.291 1.00 64.81 663 VAL A O 1
ATOM 5247 N N . THR A 1 664 ? -20.026 -11.867 36.321 1.00 62.12 664 THR A N 1
ATOM 5248 C CA . THR A 1 664 ? -21.111 -11.242 37.091 1.00 62.12 664 THR A CA 1
ATOM 5249 C C . THR A 1 664 ? -20.850 -9.779 37.454 1.00 62.12 664 THR A C 1
ATOM 5251 O O . THR A 1 664 ? -21.786 -9.097 37.861 1.00 62.12 664 THR A O 1
ATOM 5254 N N . ASP A 1 665 ? -19.625 -9.277 37.271 1.00 58.75 665 ASP A N 1
ATOM 5255 C CA . ASP A 1 665 ? -19.272 -7.885 37.550 1.00 58.75 665 ASP A CA 1
ATOM 5256 C C . ASP A 1 665 ? -19.914 -6.950 36.508 1.00 58.75 665 ASP A C 1
ATOM 5258 O O . ASP A 1 665 ? -19.715 -7.095 35.297 1.00 58.75 665 ASP A O 1
ATOM 5262 N N . ALA A 1 666 ? -20.692 -5.971 36.982 1.00 48.28 666 ALA A N 1
ATOM 5263 C CA . ALA A 1 666 ? -21.338 -4.958 36.149 1.00 48.28 666 ALA A CA 1
ATOM 5264 C C . ALA A 1 666 ? -20.323 -4.170 35.299 1.00 48.28 666 ALA A C 1
ATOM 5266 O O . ALA A 1 666 ? -20.662 -3.707 34.210 1.00 48.28 666 ALA A O 1
ATOM 5267 N N . SER A 1 667 ? -19.060 -4.077 35.737 1.00 49.94 667 SER A N 1
ATOM 5268 C CA . SER A 1 667 ? -17.973 -3.451 34.980 1.00 49.94 667 SER A CA 1
ATOM 5269 C C . SER A 1 667 ? -17.679 -4.164 33.646 1.00 49.94 667 SER A C 1
ATOM 5271 O O . SER A 1 667 ? -17.334 -3.498 32.666 1.00 49.94 667 SER A O 1
ATOM 5273 N N . VAL A 1 668 ? -17.909 -5.481 33.548 1.00 47.56 668 VAL A N 1
ATOM 5274 C CA . VAL A 1 668 ? -17.777 -6.279 32.309 1.00 47.56 668 VAL A CA 1
ATOM 5275 C C . VAL A 1 668 ? -18.894 -5.972 31.308 1.00 47.56 668 VAL A C 1
ATOM 5277 O O . VAL A 1 668 ? -18.682 -6.077 30.103 1.00 47.56 668 VAL A O 1
ATOM 5280 N N . TYR A 1 669 ? -20.060 -5.531 31.783 1.00 49.06 669 TYR A N 1
ATOM 5281 C CA . TYR A 1 669 ? -21.179 -5.071 30.945 1.00 49.06 669 TYR A CA 1
ATOM 5282 C C . TYR A 1 669 ? -21.279 -3.539 30.869 1.00 49.06 669 TYR A C 1
ATOM 5284 O O . TYR A 1 669 ? -22.244 -2.999 30.330 1.00 49.06 669 TYR A O 1
ATOM 5292 N N . SER A 1 670 ? -20.284 -2.822 31.400 1.00 47.94 670 SER A N 1
ATOM 5293 C CA . SER A 1 670 ? -20.205 -1.363 31.333 1.00 47.94 670 SER A CA 1
ATOM 5294 C C . SER A 1 670 ? -19.664 -0.884 29.981 1.00 47.94 670 SER A C 1
ATOM 5296 O O . SER A 1 670 ? -19.020 -1.646 29.259 1.00 47.94 670 SER A O 1
ATOM 5298 N N . GLY A 1 671 ? -19.879 0.403 29.667 1.00 48.75 671 GLY A N 1
ATOM 5299 C CA . GLY A 1 671 ? -19.554 1.019 28.372 1.00 48.75 671 GLY A CA 1
ATOM 5300 C C . GLY A 1 671 ? -18.158 0.695 27.821 1.00 48.75 671 GLY A C 1
ATOM 5301 O O . GLY A 1 671 ? -18.056 0.378 26.645 1.00 48.75 671 GLY A O 1
ATOM 5302 N N . ILE A 1 672 ? -17.116 0.678 28.668 1.00 51.03 672 ILE A N 1
ATOM 5303 C CA . ILE A 1 672 ? -15.742 0.319 28.258 1.00 51.03 672 ILE A CA 1
ATOM 5304 C C . ILE A 1 672 ? -15.703 -1.094 27.679 1.00 51.03 672 ILE A C 1
ATOM 5306 O O . ILE A 1 672 ? -15.171 -1.315 26.600 1.00 51.03 672 ILE A O 1
ATOM 5310 N N . CYS A 1 673 ? -16.241 -2.069 28.411 1.00 53.59 673 CYS A N 1
ATOM 5311 C CA . CYS A 1 673 ? -16.156 -3.468 28.029 1.00 53.59 673 CYS A CA 1
ATOM 5312 C C . CYS A 1 673 ? -17.111 -3.787 26.892 1.00 53.59 673 CYS A C 1
ATOM 5314 O O . CYS A 1 673 ? -16.738 -4.547 26.026 1.00 53.59 673 CYS A O 1
ATOM 5316 N N . THR A 1 674 ? -18.296 -3.194 26.815 1.00 53.53 674 THR A N 1
ATOM 5317 C CA . THR A 1 674 ? -19.208 -3.448 25.691 1.00 53.53 674 THR A CA 1
ATOM 5318 C C . THR A 1 674 ? -18.745 -2.793 24.382 1.00 53.53 674 THR A C 1
ATOM 5320 O O . THR A 1 674 ? -19.081 -3.273 23.306 1.00 53.53 674 THR A O 1
ATOM 5323 N N . GLU A 1 675 ? -17.962 -1.710 24.458 1.00 55.03 675 GLU A N 1
ATOM 5324 C CA . GLU A 1 675 ? -17.328 -1.068 23.293 1.00 55.03 675 GLU A CA 1
ATOM 5325 C C . GLU A 1 675 ? -15.903 -1.593 23.024 1.00 55.03 675 GLU A C 1
ATOM 5327 O O . GLU A 1 675 ? -15.241 -1.139 22.099 1.00 55.03 675 GLU A O 1
ATOM 5332 N N . ILE A 1 676 ? -15.414 -2.564 23.802 1.00 57.03 676 ILE A N 1
ATOM 5333 C CA . ILE A 1 676 ? -14.151 -3.284 23.546 1.00 57.03 676 ILE A CA 1
ATOM 5334 C C . ILE A 1 676 ? -14.412 -4.774 23.271 1.00 57.03 676 ILE A C 1
ATOM 5336 O O . ILE A 1 676 ? -13.681 -5.380 22.487 1.00 57.03 676 ILE A O 1
ATOM 5340 N N . PHE A 1 677 ? -15.468 -5.350 23.852 1.00 61.38 677 PHE A N 1
ATOM 5341 C CA . PHE A 1 677 ? -15.940 -6.724 23.699 1.00 61.38 677 PHE A CA 1
ATOM 5342 C C . PHE A 1 677 ? -17.244 -6.787 22.921 1.00 61.38 677 PHE A C 1
ATOM 5344 O O . PHE A 1 677 ? -18.240 -6.166 23.287 1.00 61.38 677 PHE A O 1
ATOM 5351 N N . LYS A 1 678 ? -17.283 -7.687 21.944 1.00 61.34 678 LYS A N 1
ATOM 5352 C CA . LYS A 1 678 ? -18.537 -8.207 21.415 1.00 61.34 678 LYS A CA 1
ATOM 5353 C C . LYS A 1 678 ? -18.964 -9.399 22.271 1.00 61.34 678 LYS A C 1
ATOM 5355 O O . LYS A 1 678 ? -18.200 -10.353 22.428 1.00 61.34 678 LYS A O 1
ATOM 5360 N N . VAL A 1 679 ? -20.174 -9.337 22.826 1.00 58.62 679 VAL A N 1
ATOM 5361 C CA . VAL A 1 679 ? -20.820 -10.459 23.520 1.00 58.62 679 VAL A CA 1
ATOM 5362 C C . VAL A 1 679 ? -22.003 -10.900 22.678 1.00 58.62 679 VAL A C 1
ATOM 5364 O O . VAL A 1 679 ? -22.944 -10.135 22.485 1.00 58.62 679 VAL A O 1
ATOM 5367 N N . GLU A 1 680 ? -21.966 -12.131 22.186 1.00 58.09 680 GLU A N 1
ATOM 5368 C CA . GLU A 1 680 ? -23.080 -12.716 21.438 1.00 58.09 680 GLU A CA 1
ATOM 5369 C C . GLU A 1 680 ? -23.794 -13.758 22.303 1.00 58.09 680 GLU A C 1
ATOM 5371 O O . GLU A 1 680 ? -23.161 -14.612 22.935 1.00 58.09 680 GLU A O 1
ATOM 5376 N N . LEU A 1 681 ? -25.125 -13.657 22.360 1.00 49.38 681 LEU A N 1
ATOM 5377 C CA . LEU A 1 681 ? -25.992 -14.678 22.940 1.00 49.38 681 LEU A CA 1
ATOM 5378 C C . LEU A 1 681 ? -26.263 -15.724 21.865 1.00 49.38 681 LEU A C 1
ATOM 5380 O O . LEU A 1 681 ? -26.936 -15.430 20.882 1.00 49.38 681 LEU A O 1
ATOM 5384 N N . VAL A 1 682 ? -25.743 -16.930 22.067 1.00 53.97 682 VAL A N 1
ATOM 5385 C CA . VAL A 1 682 ? -25.824 -18.011 21.081 1.00 53.97 682 VAL A CA 1
ATOM 5386 C C . VAL A 1 682 ? -26.815 -19.093 21.529 1.00 53.97 682 VAL A C 1
ATOM 5388 O O . VAL A 1 682 ? -27.293 -19.104 22.674 1.00 53.97 682 VAL A O 1
ATOM 5391 N N . ILE A 1 683 ? -27.111 -20.027 20.621 1.00 52.22 683 ILE A N 1
ATOM 5392 C CA . ILE A 1 683 ? -27.829 -21.288 20.843 1.00 52.22 683 ILE A CA 1
ATOM 5393 C C . ILE A 1 683 ? -27.442 -21.905 22.204 1.00 52.22 683 ILE A C 1
ATOM 5395 O O . ILE A 1 683 ? -26.279 -21.936 22.613 1.00 52.22 683 ILE A O 1
ATOM 5399 N N . HIS A 1 684 ? -28.453 -22.359 22.952 1.00 50.94 684 HIS A N 1
ATOM 5400 C CA . HIS A 1 684 ? -28.351 -22.872 24.329 1.00 50.94 684 HIS A CA 1
ATOM 5401 C C . HIS A 1 684 ? -27.895 -21.878 25.419 1.00 50.94 684 HIS A C 1
ATOM 5403 O O . HIS A 1 684 ? -27.520 -22.312 26.511 1.00 50.94 684 HIS A O 1
ATOM 5409 N N . GLN A 1 685 ? -27.994 -20.561 25.196 1.00 54.44 685 GLN A N 1
ATOM 5410 C CA . GLN A 1 685 ? -27.649 -19.520 26.185 1.00 54.44 685 GLN A CA 1
ATOM 5411 C C . GLN A 1 685 ? -26.155 -19.479 26.562 1.00 54.44 685 GLN A C 1
ATOM 5413 O O . GLN A 1 685 ? -25.806 -18.991 27.641 1.00 54.44 685 GLN A O 1
ATOM 5418 N N . ARG A 1 686 ? -25.261 -19.989 25.703 1.00 60.47 686 ARG A N 1
ATOM 5419 C CA . ARG A 1 686 ? -23.810 -19.822 25.878 1.00 60.47 686 ARG A CA 1
ATOM 5420 C C . ARG A 1 686 ? -23.370 -18.468 25.317 1.00 60.47 686 ARG A C 1
ATOM 5422 O O . ARG A 1 686 ? -23.870 -18.034 24.283 1.00 60.47 686 ARG A O 1
ATOM 5429 N N . LYS A 1 687 ? -22.442 -17.807 26.015 1.00 67.25 687 LYS A N 1
ATOM 5430 C CA . LYS A 1 687 ? -21.871 -16.511 25.620 1.00 67.25 687 LYS A CA 1
ATOM 5431 C C . LYS A 1 687 ? -20.501 -16.718 24.983 1.00 67.25 687 LYS A C 1
ATOM 5433 O O . LYS A 1 687 ? -19.654 -17.397 25.568 1.00 67.25 687 LYS A O 1
ATOM 5438 N N . VAL A 1 688 ? -20.288 -16.116 23.818 1.00 69.38 688 VAL A N 1
ATOM 5439 C CA . VAL A 1 688 ? -18.974 -16.036 23.163 1.00 69.38 688 VAL A CA 1
ATOM 5440 C C . VAL A 1 688 ? -18.472 -14.603 23.261 1.00 69.38 688 VAL A C 1
ATOM 5442 O O . VAL A 1 688 ? -19.251 -13.664 23.092 1.00 69.38 688 VAL A O 1
ATOM 5445 N N . TYR A 1 689 ? -17.179 -14.451 23.548 1.00 76.19 689 TYR A N 1
ATOM 5446 C CA . TYR A 1 689 ? -16.536 -13.159 23.735 1.00 76.19 689 TYR A CA 1
ATOM 5447 C C . TYR A 1 689 ? -15.408 -12.970 22.721 1.00 76.19 689 TYR A C 1
ATOM 5449 O O . TYR A 1 689 ? -14.635 -13.892 22.444 1.00 76.19 689 TYR A O 1
ATOM 5457 N N . SER A 1 690 ? -15.288 -11.752 22.203 1.00 76.62 690 SER A N 1
ATOM 5458 C CA . SER A 1 690 ? -14.179 -11.332 21.344 1.00 76.62 690 SER A CA 1
ATOM 5459 C C . SER A 1 690 ? -13.905 -9.850 21.503 1.00 76.62 690 SER A C 1
ATOM 5461 O O . SER A 1 690 ? -14.809 -9.100 21.863 1.00 76.62 690 SER A O 1
ATOM 5463 N N . PHE A 1 691 ? -12.690 -9.408 21.183 1.00 80.62 691 PHE A N 1
ATOM 5464 C CA . PHE A 1 691 ? -12.430 -7.979 21.011 1.00 80.62 691 PHE A CA 1
ATOM 5465 C C . PHE A 1 691 ? -13.141 -7.458 19.748 1.00 80.62 691 PHE A C 1
ATOM 5467 O O . PHE A 1 691 ? -13.384 -8.237 18.822 1.00 80.62 691 PHE A O 1
ATOM 5474 N N . ILE A 1 692 ? -13.475 -6.162 19.689 1.00 75.00 692 ILE A N 1
ATOM 5475 C CA . ILE A 1 692 ? -14.089 -5.543 18.492 1.00 75.00 692 ILE A CA 1
ATOM 5476 C C . ILE A 1 692 ? -13.221 -5.744 17.245 1.00 75.00 692 ILE A C 1
ATOM 5478 O O . ILE A 1 692 ? -13.738 -5.953 16.148 1.00 75.00 692 ILE A O 1
ATOM 5482 N N . HIS A 1 693 ? -11.902 -5.684 17.416 1.00 79.25 693 HIS A N 1
ATOM 5483 C CA . HIS A 1 693 ? -10.940 -5.907 16.349 1.00 79.25 693 HIS A CA 1
ATOM 5484 C C . HIS A 1 693 ? -9.657 -6.550 16.885 1.00 79.25 693 HIS A C 1
ATOM 5486 O O . HIS A 1 693 ? -9.308 -6.356 18.052 1.00 79.25 693 HIS A O 1
ATOM 5492 N N . LEU A 1 694 ? -8.937 -7.283 16.029 1.00 82.62 694 LEU A N 1
ATOM 5493 C CA . LEU A 1 694 ? -7.669 -7.925 16.392 1.00 82.62 694 LEU A CA 1
ATOM 5494 C C . LEU A 1 694 ? -6.611 -6.892 16.808 1.00 82.62 694 LEU A C 1
ATOM 5496 O O . LEU A 1 694 ? -5.956 -7.068 17.829 1.00 82.62 694 LEU A O 1
ATOM 5500 N N . SER A 1 695 ? -6.532 -5.760 16.112 1.00 85.94 695 SER A N 1
ATOM 5501 C CA . SER A 1 695 ? -5.656 -4.645 16.491 1.00 85.94 695 SER A CA 1
ATOM 5502 C C . SER A 1 695 ? -5.867 -4.139 17.929 1.00 85.94 695 SER A C 1
ATOM 5504 O O . SER A 1 695 ? -4.902 -3.771 18.592 1.00 85.94 695 SER A O 1
ATOM 5506 N N . PHE A 1 696 ? -7.100 -4.147 18.459 1.00 87.69 696 PHE A N 1
ATOM 5507 C CA . PHE A 1 696 ? -7.358 -3.784 19.861 1.00 87.69 696 PHE A CA 1
ATOM 5508 C C . PHE A 1 696 ? -6.812 -4.829 20.828 1.00 87.69 696 PHE A C 1
ATOM 5510 O O . PHE A 1 696 ? -6.288 -4.479 21.886 1.00 87.69 696 PHE A O 1
ATOM 5517 N N . GLN A 1 697 ? -6.915 -6.106 20.460 1.00 88.75 697 GLN A N 1
ATOM 5518 C CA . GLN A 1 697 ? -6.303 -7.194 21.210 1.00 88.75 697 GLN A CA 1
ATOM 5519 C C . GLN A 1 697 ? -4.773 -7.052 21.222 1.00 88.75 697 GLN A C 1
ATOM 5521 O O . GLN A 1 697 ? -4.161 -7.197 22.278 1.00 88.75 697 GLN A O 1
ATOM 5526 N N . GLU A 1 698 ? -4.154 -6.706 20.092 1.00 90.56 698 GLU A N 1
ATOM 5527 C CA . GLU A 1 698 ? -2.709 -6.460 19.992 1.00 90.56 698 GLU A CA 1
ATOM 5528 C C . GLU A 1 698 ? -2.262 -5.226 20.790 1.00 90.56 698 GLU A C 1
ATOM 5530 O O . GLU A 1 698 ? -1.286 -5.303 21.538 1.00 90.56 698 GLU A O 1
ATOM 5535 N N . PHE A 1 699 ? -3.008 -4.120 20.716 1.00 93.81 699 PHE A N 1
ATOM 5536 C CA . PHE A 1 699 ? -2.747 -2.907 21.495 1.00 93.81 699 PHE A CA 1
ATOM 5537 C C . PHE A 1 699 ? -2.819 -3.161 23.004 1.00 93.81 699 PHE A C 1
ATOM 5539 O O . PHE A 1 699 ? -1.900 -2.813 23.748 1.00 93.81 699 PHE A O 1
ATOM 5546 N N . LEU A 1 700 ? -3.888 -3.808 23.476 1.00 91.81 700 LEU A N 1
ATOM 5547 C CA . LEU A 1 700 ? -4.039 -4.131 24.894 1.00 91.81 700 LEU A CA 1
ATOM 5548 C C . LEU A 1 700 ? -2.997 -5.159 25.355 1.00 91.81 700 LEU A C 1
ATOM 5550 O O . LEU A 1 700 ? -2.502 -5.065 26.477 1.00 91.81 700 LEU A O 1
ATOM 5554 N N . ALA A 1 701 ? -2.610 -6.108 24.500 1.00 91.12 701 ALA A N 1
ATOM 5555 C CA . ALA A 1 701 ? -1.511 -7.021 24.793 1.00 91.12 701 ALA A CA 1
ATOM 5556 C C . ALA A 1 701 ? -0.175 -6.274 24.955 1.00 91.12 701 ALA A C 1
ATOM 5558 O O . ALA A 1 701 ? 0.570 -6.555 25.897 1.00 91.12 701 ALA A O 1
ATOM 5559 N N . ALA A 1 702 ? 0.111 -5.302 24.087 1.00 93.56 702 ALA A N 1
ATOM 5560 C CA . ALA A 1 702 ? 1.294 -4.450 24.179 1.00 93.56 702 ALA A CA 1
ATOM 5561 C C . ALA A 1 702 ? 1.293 -3.608 25.464 1.00 93.56 702 ALA A C 1
ATOM 5563 O O . ALA A 1 702 ? 2.279 -3.608 26.206 1.00 93.56 702 ALA A O 1
ATOM 5564 N N . PHE A 1 703 ? 0.157 -2.981 25.789 1.00 93.25 703 PHE A N 1
ATOM 5565 C CA . PHE A 1 703 ? -0.033 -2.278 27.058 1.00 93.25 703 PHE A CA 1
ATOM 5566 C C . PHE A 1 703 ? 0.216 -3.198 28.261 1.00 93.25 703 PHE A C 1
ATOM 5568 O O . PHE A 1 703 ? 0.890 -2.796 29.204 1.00 93.25 703 PHE A O 1
ATOM 5575 N N . PHE A 1 704 ? -0.264 -4.448 28.233 1.00 89.38 704 PHE A N 1
ATOM 5576 C CA . PHE A 1 704 ? -0.052 -5.400 29.328 1.00 89.38 704 PHE A CA 1
ATOM 5577 C C . PHE A 1 704 ? 1.425 -5.725 29.560 1.00 89.38 704 PHE A C 1
ATOM 5579 O O . PHE A 1 704 ? 1.868 -5.794 30.710 1.00 89.38 704 PHE A O 1
ATOM 5586 N N . VAL A 1 705 ? 2.186 -5.939 28.484 1.00 88.38 705 VAL A N 1
ATOM 5587 C CA . VAL A 1 705 ? 3.624 -6.224 28.569 1.00 88.38 705 VAL A CA 1
ATOM 5588 C C . VAL A 1 705 ? 4.368 -5.037 29.169 1.00 88.38 705 VAL A C 1
ATOM 5590 O O . VAL A 1 705 ? 5.143 -5.223 30.109 1.00 88.38 705 VAL A O 1
ATOM 5593 N N . PHE A 1 706 ? 4.075 -3.822 28.698 1.00 90.50 706 PHE A N 1
ATOM 5594 C CA . PHE A 1 706 ? 4.663 -2.607 29.254 1.00 90.50 706 PHE A CA 1
ATOM 5595 C C . PHE A 1 706 ? 4.251 -2.384 30.719 1.00 90.50 706 PHE A C 1
ATOM 5597 O O . PHE A 1 706 ? 5.094 -2.140 31.576 1.00 90.50 706 PHE A O 1
ATOM 5604 N N . TYR A 1 707 ? 2.976 -2.579 31.059 1.00 88.69 707 TYR A N 1
ATOM 5605 C CA . TYR A 1 707 ? 2.486 -2.500 32.437 1.00 88.69 707 TYR A CA 1
ATOM 5606 C C . TYR A 1 707 ? 3.209 -3.486 33.369 1.00 88.69 707 TYR A C 1
ATOM 5608 O O . TYR A 1 707 ? 3.612 -3.121 34.474 1.00 88.69 707 TYR A O 1
ATOM 5616 N N . CYS A 1 708 ? 3.414 -4.736 32.933 1.00 85.44 708 CYS A N 1
ATOM 5617 C CA . CYS A 1 708 ? 4.157 -5.733 33.710 1.00 85.44 708 CYS A CA 1
ATOM 5618 C C . CYS A 1 708 ? 5.603 -5.305 33.974 1.00 85.44 708 CYS A C 1
ATOM 5620 O O . CYS A 1 708 ? 6.135 -5.609 35.042 1.00 85.44 708 CYS A O 1
ATOM 5622 N N . HIS A 1 709 ? 6.219 -4.611 33.020 1.00 83.75 709 HIS A N 1
ATOM 5623 C CA . HIS A 1 709 ? 7.552 -4.040 33.158 1.00 83.75 709 HIS A CA 1
ATOM 5624 C C . HIS A 1 709 ? 7.586 -2.897 34.176 1.00 83.75 709 HIS A C 1
ATOM 5626 O O . HIS A 1 709 ? 8.347 -2.975 35.139 1.00 83.75 709 HIS A O 1
ATOM 5632 N N . VAL A 1 710 ? 6.679 -1.925 34.064 1.00 86.06 710 VAL A N 1
ATOM 5633 C CA . VAL A 1 710 ? 6.577 -0.797 35.009 1.00 86.06 710 VAL A CA 1
ATOM 5634 C C . VAL A 1 710 ? 6.287 -1.273 36.444 1.00 86.06 710 VAL A C 1
ATOM 5636 O O . VAL A 1 710 ? 6.872 -0.779 37.405 1.00 86.06 710 VAL A O 1
ATOM 5639 N N . VAL A 1 711 ? 5.429 -2.286 36.622 1.00 84.75 711 VAL A N 1
ATOM 5640 C CA . VAL A 1 711 ? 5.131 -2.890 37.942 1.00 84.75 711 VAL A CA 1
ATOM 5641 C C . VAL A 1 711 ? 6.253 -3.825 38.433 1.00 84.75 711 VAL A C 1
ATOM 5643 O O . VAL A 1 711 ? 6.176 -4.365 39.536 1.00 84.75 711 VAL A O 1
ATOM 5646 N N . LYS A 1 712 ? 7.315 -4.034 37.642 1.00 76.94 712 LYS A N 1
ATOM 5647 C CA . LYS A 1 712 ? 8.419 -4.968 37.928 1.00 76.94 712 LYS A CA 1
ATOM 5648 C C . LYS A 1 712 ? 7.942 -6.404 38.187 1.00 76.94 712 LYS A C 1
ATOM 5650 O O . LYS A 1 712 ? 8.509 -7.146 38.991 1.00 76.94 712 LYS A O 1
ATOM 5655 N N . ASN A 1 713 ? 6.893 -6.837 37.485 1.00 71.88 713 ASN A N 1
ATOM 5656 C CA . ASN A 1 713 ? 6.377 -8.200 37.570 1.00 71.88 713 ASN A CA 1
ATOM 5657 C C . ASN A 1 713 ? 7.226 -9.158 36.720 1.00 71.88 713 ASN A C 1
ATOM 5659 O O . ASN A 1 713 ? 6.803 -9.649 35.670 1.00 71.88 713 ASN A O 1
ATOM 5663 N N . GLU A 1 714 ? 8.436 -9.457 37.197 1.00 61.44 714 GLU A N 1
ATOM 5664 C CA . GLU A 1 714 ? 9.378 -10.331 36.491 1.00 61.44 714 GLU A CA 1
ATOM 5665 C C . GLU A 1 714 ? 8.814 -11.725 36.207 1.00 61.44 714 GLU A C 1
ATOM 5667 O O . GLU A 1 714 ? 9.134 -12.326 35.184 1.00 61.44 714 GLU A O 1
ATOM 5672 N N . ARG A 1 715 ? 7.990 -12.274 37.112 1.00 62.25 715 ARG A N 1
ATOM 5673 C CA . ARG A 1 715 ? 7.373 -13.593 36.906 1.00 62.25 715 ARG A CA 1
ATOM 5674 C C . ARG A 1 715 ? 6.445 -13.577 35.702 1.00 62.25 715 ARG A C 1
ATOM 5676 O O . ARG A 1 715 ? 6.465 -14.539 34.942 1.00 62.25 715 ARG A O 1
ATOM 5683 N N . ALA A 1 716 ? 5.661 -12.511 35.532 1.00 59.22 716 ALA A N 1
ATOM 5684 C CA . ALA A 1 716 ? 4.859 -12.333 34.334 1.00 59.22 716 ALA A CA 1
ATOM 5685 C C . ALA A 1 716 ? 5.781 -12.251 33.117 1.00 59.22 716 ALA A C 1
ATOM 5687 O O . ALA A 1 716 ? 5.722 -13.152 32.297 1.00 59.22 716 ALA A O 1
ATOM 5688 N N . LEU A 1 717 ? 6.718 -11.300 33.044 1.00 62.56 717 LEU A N 1
ATOM 5689 C CA . LEU A 1 717 ? 7.609 -11.143 31.880 1.00 62.56 717 LEU A CA 1
ATOM 5690 C C . LEU A 1 717 ? 8.342 -12.441 31.476 1.00 62.56 717 LEU A C 1
ATOM 5692 O O . LEU A 1 717 ? 8.351 -12.799 30.299 1.00 62.56 717 LEU A O 1
ATOM 5696 N N . LYS A 1 718 ? 8.862 -13.203 32.451 1.00 63.47 718 LYS A N 1
ATOM 5697 C CA . LYS A 1 718 ? 9.506 -14.515 32.228 1.00 63.47 718 LYS A CA 1
ATOM 5698 C C . LYS A 1 718 ? 8.549 -15.573 31.665 1.00 63.47 718 LYS A C 1
ATOM 5700 O O . LYS A 1 718 ? 8.989 -16.465 30.948 1.00 63.47 718 LYS A O 1
ATOM 5705 N N . LEU A 1 719 ? 7.261 -15.511 32.005 1.00 55.31 719 LEU A N 1
ATOM 5706 C CA . LEU A 1 719 ? 6.221 -16.379 31.441 1.00 55.31 719 LEU A CA 1
ATOM 5707 C C . LEU A 1 719 ? 5.737 -15.890 30.066 1.00 55.31 719 LEU A C 1
ATOM 5709 O O . LEU A 1 719 ? 5.355 -16.721 29.247 1.00 55.31 719 LEU A O 1
ATOM 5713 N N . LEU A 1 720 ? 5.737 -14.574 29.822 1.00 56.25 720 LEU A N 1
ATOM 5714 C CA . LEU A 1 720 ? 5.193 -13.945 28.611 1.00 56.25 720 LEU A CA 1
ATOM 5715 C C . LEU A 1 720 ? 6.074 -14.197 27.372 1.00 56.25 720 LEU A C 1
ATOM 5717 O O . LEU A 1 720 ? 5.528 -14.461 26.308 1.00 56.25 720 LEU A O 1
ATOM 5721 N N . PHE A 1 721 ? 7.406 -14.208 27.511 1.00 58.34 721 PHE A N 1
ATOM 5722 C CA . PHE A 1 721 ? 8.351 -14.434 26.395 1.00 58.34 721 PHE A CA 1
ATOM 5723 C C . PHE A 1 721 ? 9.009 -15.831 26.388 1.00 58.34 721 PHE A C 1
ATOM 5725 O O . PHE A 1 721 ? 10.007 -16.074 25.709 1.00 58.34 721 PHE A O 1
ATOM 5732 N N . GLY A 1 722 ? 8.429 -16.788 27.121 1.00 54.06 722 GLY A N 1
ATOM 5733 C CA . GLY A 1 722 ? 8.760 -18.210 26.993 1.00 54.06 722 GLY A CA 1
ATOM 5734 C C . GLY A 1 722 ? 10.196 -18.619 27.397 1.00 54.06 722 GLY A C 1
ATOM 5735 O O . GLY A 1 722 ? 10.900 -17.895 28.104 1.00 54.06 722 GLY A O 1
ATOM 5736 N N . PRO A 1 723 ? 10.646 -19.828 26.994 1.00 45.75 723 PRO A N 1
ATOM 5737 C CA . PRO A 1 723 ? 11.941 -20.397 27.390 1.00 45.75 723 PRO A CA 1
ATOM 5738 C C . PRO A 1 723 ? 13.172 -19.666 26.819 1.00 45.75 723 PRO A C 1
ATOM 5740 O O . PRO A 1 723 ? 14.265 -19.842 27.357 1.00 45.75 723 PRO A O 1
ATOM 5743 N N . ASN A 1 724 ? 13.018 -18.813 25.799 1.00 44.75 724 ASN A N 1
ATOM 5744 C CA . ASN A 1 724 ? 14.131 -18.067 25.194 1.00 44.75 724 ASN A CA 1
ATOM 5745 C C . ASN A 1 724 ? 14.771 -17.076 26.185 1.00 44.75 724 ASN A C 1
ATOM 5747 O O . ASN A 1 724 ? 15.996 -17.031 26.302 1.00 44.75 724 ASN A O 1
ATOM 5751 N N . ILE A 1 725 ? 13.971 -16.382 27.007 1.00 45.97 725 ILE A N 1
ATOM 5752 C CA . ILE A 1 725 ? 14.509 -15.532 28.084 1.00 45.97 725 ILE A CA 1
ATOM 5753 C C . ILE A 1 725 ? 15.123 -16.374 29.211 1.00 45.97 725 ILE A C 1
ATOM 5755 O O . ILE A 1 725 ? 16.089 -15.936 29.835 1.00 45.97 725 ILE A O 1
ATOM 5759 N N . ARG A 1 726 ? 14.635 -17.601 29.469 1.00 44.53 726 ARG A N 1
ATOM 5760 C CA . ARG A 1 726 ? 15.270 -18.490 30.462 1.00 44.53 726 ARG A CA 1
ATOM 5761 C C . ARG A 1 726 ? 16.718 -18.794 30.061 1.00 44.53 726 ARG A C 1
ATOM 5763 O O . ARG A 1 726 ? 17.585 -18.667 30.916 1.00 44.53 726 ARG A O 1
ATOM 5770 N N . SER A 1 727 ? 16.976 -19.061 28.776 1.00 46.25 727 SER A N 1
ATOM 5771 C CA . SER A 1 727 ? 18.331 -19.247 28.233 1.00 46.25 727 SER A CA 1
ATOM 5772 C C . SER A 1 727 ? 19.223 -18.022 28.450 1.00 46.25 727 SER A C 1
ATOM 5774 O O . SER A 1 727 ? 20.357 -18.173 28.891 1.00 46.25 727 SER A O 1
ATOM 5776 N N . ILE A 1 728 ? 18.727 -16.806 28.188 1.00 43.06 728 ILE A N 1
ATOM 5777 C CA . ILE A 1 728 ? 19.521 -15.576 28.357 1.00 43.06 728 ILE A CA 1
ATOM 5778 C C . ILE A 1 728 ? 19.747 -15.262 29.837 1.00 43.06 728 ILE A C 1
ATOM 5780 O O . ILE A 1 728 ? 20.853 -14.902 30.220 1.00 43.06 728 ILE A O 1
ATOM 5784 N N . LEU A 1 729 ? 18.745 -15.433 30.702 1.00 42.81 729 LEU A N 1
ATOM 5785 C CA . LEU A 1 729 ? 18.914 -15.222 32.141 1.00 42.81 729 LEU A CA 1
ATOM 5786 C C . LEU A 1 729 ? 19.835 -16.277 32.768 1.00 42.81 729 LEU A C 1
ATOM 5788 O O . LEU A 1 729 ? 20.635 -15.933 33.636 1.00 42.81 729 LEU A O 1
ATOM 5792 N N . GLU A 1 730 ? 19.775 -17.535 32.318 1.00 46.00 730 GLU A N 1
ATOM 5793 C CA . GLU A 1 730 ? 20.739 -18.576 32.696 1.00 46.00 730 GLU A CA 1
ATOM 5794 C C . GLU A 1 730 ? 22.138 -18.279 32.141 1.00 46.00 730 GLU A C 1
ATOM 5796 O O . GLU A 1 730 ? 23.114 -18.447 32.868 1.00 46.00 730 GLU A O 1
ATOM 5801 N N . GLN A 1 731 ? 22.261 -17.742 30.924 1.00 39.12 731 GLN A N 1
ATOM 5802 C CA . GLN A 1 731 ? 23.542 -17.294 30.363 1.00 39.12 731 GLN A CA 1
ATOM 5803 C C . GLN A 1 731 ? 24.118 -16.086 31.115 1.00 39.12 731 GLN A C 1
ATOM 5805 O O . GLN A 1 731 ? 25.292 -16.107 31.477 1.00 39.12 731 GLN A O 1
ATOM 5810 N N . CYS A 1 732 ? 23.312 -15.075 31.445 1.00 34.22 732 CYS A N 1
ATOM 5811 C CA . CYS A 1 732 ? 23.718 -13.953 32.295 1.00 34.22 732 CYS A CA 1
ATOM 5812 C C . CYS A 1 732 ? 24.156 -14.445 33.681 1.00 34.22 732 CYS A C 1
ATOM 5814 O O . CYS A 1 732 ? 25.145 -13.958 34.225 1.00 34.22 732 CYS A O 1
ATOM 5816 N N . ARG A 1 733 ? 23.479 -15.462 34.231 1.00 39.94 733 ARG A N 1
ATOM 5817 C CA . ARG A 1 733 ? 23.867 -16.116 35.488 1.00 39.94 733 ARG A CA 1
ATOM 5818 C C . ARG A 1 733 ? 25.201 -16.868 35.374 1.00 39.94 733 ARG A C 1
ATOM 5820 O O . ARG A 1 733 ? 25.979 -16.850 36.324 1.00 39.94 733 ARG A O 1
ATOM 5827 N N . CYS A 1 734 ? 25.489 -17.492 34.228 1.00 42.62 734 CYS A N 1
ATOM 5828 C CA . CYS A 1 734 ? 26.778 -18.138 33.944 1.00 42.62 734 CYS A CA 1
ATOM 5829 C C . CYS A 1 734 ? 27.926 -17.131 33.783 1.00 42.62 734 CYS A C 1
ATOM 5831 O O . CYS A 1 734 ? 29.055 -17.435 34.155 1.00 42.62 734 CYS A O 1
ATOM 5833 N N . VAL A 1 735 ? 27.640 -15.940 33.255 1.00 37.78 735 VAL A N 1
ATOM 5834 C CA . VAL A 1 735 ? 28.644 -14.902 32.975 1.00 37.78 735 VAL A CA 1
ATOM 5835 C C . VAL A 1 735 ? 28.974 -14.082 34.222 1.00 37.78 735 VAL A C 1
ATOM 5837 O O . VAL A 1 735 ? 30.144 -13.814 34.482 1.00 37.78 735 VAL A O 1
ATOM 5840 N N . PHE A 1 736 ? 27.966 -13.698 35.011 1.00 35.00 736 PHE A N 1
ATOM 5841 C CA . PHE A 1 736 ? 28.150 -12.831 36.183 1.00 35.00 736 PHE A CA 1
ATOM 5842 C C . PHE A 1 736 ? 28.251 -13.592 37.520 1.00 35.00 736 PHE A C 1
ATOM 5844 O O . PHE A 1 736 ? 28.475 -12.984 38.566 1.00 35.00 736 PHE A O 1
ATOM 5851 N N . GLY A 1 737 ? 28.184 -14.929 37.498 1.00 33.47 737 GLY A N 1
ATOM 5852 C CA . GLY A 1 737 ? 28.454 -15.785 38.654 1.00 33.47 737 GLY A CA 1
ATOM 5853 C C . GLY A 1 737 ? 27.294 -15.925 39.652 1.00 33.47 737 GLY A C 1
ATOM 5854 O O . GLY A 1 737 ? 26.271 -15.251 39.597 1.00 33.47 737 GLY A O 1
ATOM 5855 N N . LEU A 1 738 ? 27.459 -16.850 40.604 1.00 41.03 738 LEU A N 1
ATOM 5856 C CA . LEU A 1 738 ? 26.411 -17.325 41.527 1.00 41.03 738 LEU A CA 1
ATOM 5857 C C . LEU A 1 738 ? 25.951 -16.313 42.599 1.00 41.03 738 LEU A C 1
ATOM 5859 O O . LEU A 1 738 ? 25.082 -16.657 43.393 1.00 41.03 738 LEU A O 1
ATOM 5863 N N . HIS A 1 739 ? 26.524 -15.108 42.653 1.00 36.78 739 HIS A N 1
ATOM 5864 C CA . HIS A 1 739 ? 26.088 -14.010 43.541 1.00 36.78 739 HIS A CA 1
ATOM 5865 C C . HIS A 1 739 ? 25.323 -12.911 42.784 1.00 36.78 739 HIS A C 1
ATOM 5867 O O . HIS A 1 739 ? 25.134 -11.809 43.289 1.00 36.78 739 HIS A O 1
ATOM 5873 N N . TRP A 1 740 ? 24.886 -13.214 41.563 1.00 33.81 740 TRP A N 1
ATOM 5874 C CA . TRP A 1 740 ? 24.036 -12.350 40.763 1.00 33.81 740 TRP A CA 1
ATOM 5875 C C . TRP A 1 740 ? 22.585 -12.430 41.255 1.00 33.81 740 TRP A C 1
ATOM 5877 O O . TRP A 1 740 ? 21.817 -13.293 40.818 1.00 33.81 740 TRP A O 1
ATOM 5887 N N . ASP A 1 741 ? 22.212 -11.538 42.177 1.00 42.16 741 ASP A N 1
ATOM 5888 C CA . ASP A 1 741 ? 20.822 -11.083 42.273 1.00 42.16 741 ASP A CA 1
ATOM 5889 C C . ASP A 1 741 ? 20.488 -10.491 40.897 1.00 42.16 741 ASP A C 1
ATOM 5891 O O . ASP A 1 741 ? 21.125 -9.531 40.469 1.00 42.16 741 ASP A O 1
ATOM 5895 N N . GLY A 1 742 ? 19.619 -11.173 40.140 1.00 41.25 742 GLY A N 1
ATOM 5896 C CA . GLY A 1 742 ? 19.438 -10.957 38.699 1.00 41.25 742 GLY A CA 1
ATOM 5897 C C . GLY A 1 742 ? 19.266 -9.479 38.337 1.00 41.25 742 GLY A C 1
ATOM 5898 O O . GLY A 1 742 ? 18.661 -8.737 39.109 1.00 41.25 742 GLY A O 1
ATOM 5899 N N . PRO A 1 743 ? 19.777 -9.028 37.178 1.00 43.66 743 PRO A N 1
ATOM 5900 C CA . PRO A 1 743 ? 19.641 -7.630 36.838 1.00 43.66 743 PRO A CA 1
ATOM 5901 C C . PRO A 1 743 ? 18.158 -7.396 36.551 1.00 43.66 743 PRO A C 1
ATOM 5903 O O . PRO A 1 743 ? 17.519 -8.189 35.850 1.00 43.66 743 PRO A O 1
ATOM 5906 N N . GLU A 1 744 ? 17.613 -6.307 37.077 1.00 54.81 744 GLU A N 1
ATOM 5907 C CA . GLU A 1 744 ? 16.320 -5.808 36.627 1.00 54.81 744 GLU A CA 1
ATOM 5908 C C . GLU A 1 744 ? 16.274 -5.886 35.091 1.00 54.81 744 GLU A C 1
ATOM 5910 O O . GLU A 1 744 ? 17.225 -5.496 34.401 1.00 54.81 744 GLU A O 1
ATOM 5915 N N . MET A 1 745 ? 15.210 -6.470 34.536 1.00 64.38 745 MET A N 1
ATOM 5916 C CA . MET A 1 745 ? 15.063 -6.567 33.088 1.00 64.38 745 MET A CA 1
ATOM 5917 C C . MET A 1 745 ? 14.870 -5.151 32.542 1.00 64.38 745 MET A C 1
ATOM 5919 O O . MET A 1 745 ? 13.762 -4.635 32.533 1.00 64.38 745 MET A O 1
ATOM 5923 N N . HIS A 1 746 ? 15.960 -4.495 32.142 1.00 75.88 746 HIS A N 1
ATOM 5924 C CA . HIS A 1 746 ? 15.910 -3.151 31.575 1.00 75.88 746 HIS A CA 1
ATOM 5925 C C . HIS A 1 746 ? 14.960 -3.105 30.371 1.00 75.88 746 HIS A C 1
ATOM 5927 O O . HIS A 1 746 ? 14.973 -4.019 29.543 1.00 75.88 746 HIS A O 1
ATOM 5933 N N . LEU A 1 747 ? 14.212 -2.004 30.226 1.00 85.44 747 LEU A N 1
ATOM 5934 C CA . LEU A 1 747 ? 13.268 -1.791 29.122 1.00 85.44 747 LEU A CA 1
ATOM 5935 C C . LEU A 1 747 ? 13.904 -2.068 27.749 1.00 85.44 747 LEU A C 1
ATOM 5937 O O . LEU A 1 747 ? 13.314 -2.741 26.914 1.00 85.44 747 LEU A O 1
ATOM 5941 N N . SER A 1 748 ? 15.150 -1.634 27.528 1.00 83.94 748 SER A N 1
ATOM 5942 C CA . SER A 1 748 ? 15.879 -1.929 26.282 1.00 83.94 748 SER A CA 1
ATOM 5943 C C . SER A 1 748 ? 16.006 -3.428 25.969 1.00 83.94 748 SER A C 1
ATOM 5945 O O . SER A 1 748 ? 15.856 -3.816 24.815 1.00 83.94 748 SER A O 1
ATOM 5947 N N . ASN A 1 749 ? 16.223 -4.284 26.973 1.00 80.56 749 ASN A N 1
ATOM 5948 C CA . ASN A 1 749 ? 16.300 -5.733 26.774 1.00 80.56 749 ASN A CA 1
ATOM 5949 C C . ASN A 1 749 ? 14.922 -6.322 26.450 1.00 80.56 749 ASN A C 1
ATOM 5951 O O . ASN A 1 749 ? 14.818 -7.161 25.562 1.00 80.56 749 ASN A O 1
ATOM 5955 N N . LEU A 1 750 ? 13.866 -5.849 27.124 1.00 83.88 750 LEU A N 1
ATOM 5956 C CA . LEU A 1 750 ? 12.483 -6.237 26.827 1.00 83.88 750 LEU A CA 1
ATOM 5957 C C . LEU A 1 750 ? 12.115 -5.945 25.370 1.00 83.88 750 LEU A C 1
ATOM 5959 O O . LEU A 1 750 ? 11.608 -6.818 24.669 1.00 83.88 750 LEU A O 1
ATOM 5963 N N . LEU A 1 751 ? 12.395 -4.724 24.915 1.00 89.12 751 LEU A N 1
ATOM 5964 C CA . LEU A 1 751 ? 12.073 -4.295 23.559 1.00 89.12 751 LEU A CA 1
ATOM 5965 C C . LEU A 1 751 ? 12.921 -5.030 22.511 1.00 89.12 751 LEU A C 1
ATOM 5967 O O . LEU A 1 751 ? 12.391 -5.415 21.472 1.00 89.12 751 LEU A O 1
ATOM 5971 N N . ASN A 1 752 ? 14.204 -5.288 22.792 1.00 85.81 752 ASN A N 1
ATOM 5972 C CA . ASN A 1 752 ? 15.064 -6.078 21.904 1.00 85.81 752 ASN A CA 1
ATOM 5973 C C . ASN A 1 752 ? 14.504 -7.492 21.688 1.00 85.81 752 ASN A C 1
ATOM 5975 O O . ASN A 1 752 ? 14.451 -7.962 20.553 1.00 85.81 752 ASN A O 1
ATOM 5979 N N . GLU A 1 753 ? 14.058 -8.157 22.756 1.00 78.94 753 GLU A N 1
ATOM 5980 C CA . GLU A 1 753 ? 13.457 -9.490 22.654 1.00 78.94 753 GLU A CA 1
ATOM 5981 C C . GLU A 1 753 ? 12.127 -9.460 21.901 1.00 78.94 753 GLU A C 1
ATOM 5983 O O . GLU A 1 753 ? 11.895 -10.310 21.045 1.00 78.94 753 GLU A O 1
ATOM 5988 N N . ALA A 1 754 ? 11.283 -8.452 22.137 1.00 86.44 754 ALA A N 1
ATOM 5989 C CA . ALA A 1 754 ? 10.042 -8.293 21.382 1.00 86.44 754 ALA A CA 1
ATOM 5990 C C . ALA A 1 754 ? 10.300 -8.127 19.872 1.00 86.44 754 ALA A C 1
ATOM 5992 O O . ALA A 1 754 ? 9.607 -8.746 19.063 1.00 86.44 754 ALA A O 1
ATOM 5993 N N . VAL A 1 755 ? 11.330 -7.360 19.485 1.00 87.69 755 VAL A N 1
ATOM 5994 C CA . VAL A 1 755 ? 11.768 -7.247 18.082 1.00 87.69 755 VAL A CA 1
ATOM 5995 C C . VAL A 1 755 ? 12.211 -8.607 17.542 1.00 87.69 755 VAL A C 1
ATOM 5997 O O . VAL A 1 755 ? 11.808 -8.999 16.451 1.00 87.69 755 VAL A O 1
ATOM 6000 N N . LEU A 1 756 ? 13.027 -9.352 18.291 1.00 84.81 756 LEU A N 1
ATOM 6001 C CA . LEU A 1 756 ? 13.511 -10.665 17.857 1.00 84.81 756 LEU A CA 1
ATOM 6002 C C . LEU A 1 756 ? 12.385 -11.699 17.724 1.00 84.81 756 LEU A C 1
ATOM 6004 O O . LEU A 1 756 ? 12.425 -12.499 16.794 1.00 84.81 756 LEU A O 1
ATOM 6008 N N . GLU A 1 757 ? 11.393 -11.694 18.613 1.00 79.94 757 GLU A N 1
ATOM 6009 C CA . GLU A 1 757 ? 10.233 -12.590 18.535 1.00 79.94 757 GLU A CA 1
ATOM 6010 C C . GLU A 1 757 ? 9.299 -12.228 17.370 1.00 79.94 757 GLU A C 1
ATOM 6012 O O . GLU A 1 757 ? 8.880 -13.119 16.632 1.00 79.94 757 GLU A O 1
ATOM 6017 N N . SER A 1 758 ? 9.048 -10.938 17.114 1.00 83.56 758 SER A N 1
ATOM 6018 C CA . SER A 1 758 ? 8.315 -10.503 15.911 1.00 83.56 758 SER A CA 1
ATOM 6019 C C . SER A 1 758 ? 9.038 -10.930 14.628 1.00 83.56 758 SER A C 1
ATOM 6021 O O . SER A 1 758 ? 8.402 -11.446 13.711 1.00 83.56 758 SER A O 1
ATOM 6023 N N . LEU A 1 759 ? 10.373 -10.839 14.584 1.00 83.44 759 LEU A N 1
ATOM 6024 C CA . LEU A 1 759 ? 11.162 -11.279 13.429 1.00 83.44 759 LEU A CA 1
ATOM 6025 C C . LEU A 1 759 ? 11.152 -12.799 13.193 1.00 83.44 759 LEU A C 1
ATOM 6027 O O . LEU A 1 759 ? 11.408 -13.229 12.070 1.00 83.44 759 LEU A O 1
ATOM 6031 N N . LYS A 1 760 ? 10.869 -13.613 14.219 1.00 77.44 760 LYS A N 1
ATOM 6032 C CA . LYS A 1 760 ? 10.706 -15.074 14.087 1.00 77.44 760 LYS A CA 1
ATOM 6033 C C . LYS A 1 760 ? 9.325 -15.469 13.569 1.00 77.44 760 LYS A C 1
ATOM 6035 O O . LYS A 1 760 ? 9.153 -16.602 13.130 1.00 77.44 760 LYS A O 1
ATOM 6040 N N . SER A 1 761 ? 8.336 -14.579 13.656 1.00 72.31 761 SER A N 1
ATOM 6041 C CA . SER A 1 761 ? 6.989 -14.864 13.177 1.00 72.31 761 SER A CA 1
ATOM 6042 C C . SER A 1 761 ? 6.989 -15.014 11.656 1.00 72.31 761 SER A C 1
ATOM 6044 O O . SER A 1 761 ? 7.401 -14.108 10.939 1.00 72.31 761 SER A O 1
ATOM 6046 N N . GLU A 1 762 ? 6.470 -16.135 11.154 1.00 67.00 762 GLU A N 1
ATOM 6047 C CA . GLU A 1 762 ? 6.341 -16.358 9.707 1.00 67.00 762 GLU A CA 1
ATOM 6048 C C . GLU A 1 762 ? 5.246 -15.465 9.099 1.00 67.00 762 GLU A C 1
ATOM 6050 O O . GLU A 1 762 ? 5.499 -14.773 8.122 1.00 67.00 762 GLU A O 1
ATOM 6055 N N . ASN A 1 763 ? 4.081 -15.369 9.748 1.00 67.62 763 ASN A N 1
ATOM 6056 C CA . ASN A 1 763 ? 2.884 -14.657 9.265 1.00 67.62 763 ASN A CA 1
ATOM 6057 C C . ASN A 1 763 ? 2.706 -13.210 9.780 1.00 67.62 763 ASN A C 1
ATOM 6059 O O . ASN A 1 763 ? 1.706 -12.564 9.484 1.00 67.62 763 ASN A O 1
ATOM 6063 N N . GLY A 1 764 ? 3.616 -12.704 10.614 1.00 74.19 764 GLY A N 1
ATOM 6064 C CA . GLY A 1 764 ? 3.576 -11.329 11.124 1.00 74.19 764 GLY A CA 1
ATOM 6065 C C . GLY A 1 764 ? 2.522 -11.040 12.186 1.00 74.19 764 GLY A C 1
ATOM 6066 O O . GLY A 1 764 ? 2.265 -9.882 12.483 1.00 74.19 764 GLY A O 1
ATOM 6067 N N . HIS A 1 765 ? 1.944 -12.063 12.824 1.00 76.19 765 HIS A N 1
ATOM 6068 C CA . HIS A 1 765 ? 0.918 -11.910 13.873 1.00 76.19 765 HIS A CA 1
ATOM 6069 C C . HIS A 1 765 ? 1.335 -11.086 15.112 1.00 76.19 765 HIS A C 1
ATOM 6071 O O . HIS A 1 765 ? 0.493 -10.842 15.971 1.00 76.19 765 HIS A O 1
ATOM 6077 N N . LEU A 1 766 ? 2.612 -10.699 15.233 1.00 84.88 766 LEU A N 1
ATOM 6078 C CA . LEU A 1 766 ? 3.145 -9.856 16.312 1.00 84.88 766 LEU A CA 1
ATOM 6079 C C . LEU A 1 766 ? 3.632 -8.483 15.826 1.00 84.88 766 LEU A C 1
ATOM 6081 O O . LEU A 1 766 ? 4.196 -7.731 16.620 1.00 84.88 766 LEU A O 1
ATOM 6085 N N . ASP A 1 767 ? 3.471 -8.155 14.544 1.00 86.88 767 ASP A N 1
ATOM 6086 C CA . ASP A 1 767 ? 4.011 -6.926 13.958 1.00 86.88 767 ASP A CA 1
ATOM 6087 C C . ASP A 1 767 ? 3.351 -5.681 14.556 1.00 86.88 767 ASP A C 1
ATOM 6089 O O . ASP A 1 767 ? 4.025 -4.776 15.056 1.00 86.88 767 ASP A O 1
ATOM 6093 N N . LEU A 1 768 ? 2.019 -5.673 14.591 1.00 87.88 768 LEU A N 1
ATOM 6094 C CA . LEU A 1 768 ? 1.260 -4.565 15.148 1.00 87.88 768 LEU A CA 1
ATOM 6095 C C . LEU A 1 768 ? 1.364 -4.526 16.684 1.00 87.88 768 LEU A C 1
ATOM 6097 O O . LEU A 1 768 ? 1.523 -3.446 17.254 1.00 87.88 768 LEU A O 1
ATOM 6101 N N . PHE A 1 769 ? 1.399 -5.684 17.354 1.00 91.12 769 PHE A N 1
ATOM 6102 C CA . PHE A 1 769 ? 1.784 -5.774 18.769 1.00 91.12 769 PHE A CA 1
ATOM 6103 C C . PHE A 1 769 ? 3.143 -5.107 19.058 1.00 91.12 769 PHE A C 1
ATOM 6105 O O . PHE A 1 769 ? 3.241 -4.311 19.993 1.00 91.12 769 PHE A O 1
ATOM 6112 N N . LEU A 1 770 ? 4.185 -5.395 18.267 1.00 92.31 770 LEU A N 1
ATOM 6113 C CA . LEU A 1 770 ? 5.514 -4.799 18.439 1.00 92.31 770 LEU A CA 1
ATOM 6114 C C . LEU A 1 770 ? 5.453 -3.279 18.269 1.00 92.31 770 LEU A C 1
ATOM 6116 O O . LEU A 1 770 ? 5.986 -2.543 19.103 1.00 92.31 770 LEU A O 1
ATOM 6120 N N . ARG A 1 771 ? 4.777 -2.813 17.217 1.00 92.25 771 ARG A N 1
ATOM 6121 C CA . ARG A 1 771 ? 4.586 -1.386 16.951 1.00 92.25 771 ARG A CA 1
ATOM 6122 C C . ARG A 1 771 ? 3.916 -0.687 18.135 1.00 92.25 771 ARG A C 1
ATOM 6124 O O . ARG A 1 771 ? 4.440 0.312 18.624 1.00 92.25 771 ARG A O 1
ATOM 6131 N N . PHE A 1 772 ? 2.819 -1.244 18.648 1.00 94.88 772 PHE A N 1
ATOM 6132 C CA . PHE A 1 772 ? 2.146 -0.712 19.832 1.00 94.88 772 PHE A CA 1
ATOM 6133 C C . PHE A 1 772 ? 3.033 -0.746 21.077 1.00 94.88 772 PHE A C 1
ATOM 6135 O O . PHE A 1 772 ? 3.019 0.205 21.850 1.00 94.88 772 PHE A O 1
ATOM 6142 N N . LEU A 1 773 ? 3.827 -1.800 21.285 1.00 94.38 773 LEU A N 1
ATOM 6143 C CA . LEU A 1 773 ? 4.710 -1.904 22.448 1.00 94.38 773 LEU A CA 1
ATOM 6144 C C . LEU A 1 773 ? 5.782 -0.807 22.438 1.00 94.38 773 LEU A C 1
ATOM 6146 O O . LEU A 1 773 ? 6.030 -0.172 23.467 1.00 94.38 773 LEU A O 1
ATOM 6150 N N . LEU A 1 774 ? 6.384 -0.551 21.276 1.00 95.12 774 LEU A N 1
ATOM 6151 C CA . LEU A 1 774 ? 7.341 0.540 21.091 1.00 95.12 774 LEU A CA 1
ATOM 6152 C C . LEU A 1 774 ? 6.671 1.905 21.278 1.00 95.12 774 LEU A C 1
ATOM 6154 O O . LEU A 1 774 ? 7.217 2.757 21.977 1.00 95.12 774 LEU A O 1
ATOM 6158 N N . GLY A 1 775 ? 5.465 2.085 20.733 1.00 94.56 775 GLY A N 1
ATOM 6159 C CA . GLY A 1 775 ? 4.682 3.304 20.904 1.00 94.56 775 GLY A CA 1
ATOM 6160 C C . GLY A 1 775 ? 4.311 3.574 22.364 1.00 94.56 775 GLY A C 1
ATOM 6161 O O . GLY A 1 775 ? 4.535 4.679 22.849 1.00 94.56 775 GLY A O 1
ATOM 6162 N N . VAL A 1 776 ? 3.799 2.584 23.103 1.00 94.62 776 VAL A N 1
ATOM 6163 C CA . VAL A 1 776 ? 3.418 2.725 24.525 1.00 94.62 776 VAL A CA 1
ATOM 6164 C C . VAL A 1 776 ? 4.641 3.043 25.391 1.00 94.62 776 VAL A C 1
ATOM 6166 O O . VAL A 1 776 ? 4.521 3.757 26.383 1.00 94.62 776 VAL A O 1
ATOM 6169 N N . SER A 1 777 ? 5.824 2.573 24.989 1.00 93.94 777 SER A N 1
ATOM 6170 C CA . SER A 1 777 ? 7.081 2.830 25.697 1.00 93.94 777 SER A CA 1
ATOM 6171 C C . SER A 1 777 ? 7.572 4.280 25.583 1.00 93.94 777 SER A C 1
ATOM 6173 O O . SER A 1 777 ? 8.441 4.680 26.358 1.00 93.94 777 SER A O 1
ATOM 6175 N N . LEU A 1 778 ? 7.049 5.098 24.663 1.00 94.00 778 LEU A N 1
ATOM 6176 C CA . LEU A 1 778 ? 7.421 6.514 24.546 1.00 94.00 778 LEU A CA 1
ATOM 6177 C C . LEU A 1 778 ? 6.890 7.331 25.729 1.00 94.00 778 LEU A C 1
ATOM 6179 O O . LEU A 1 778 ? 5.708 7.253 26.049 1.00 94.00 778 LEU A O 1
ATOM 6183 N N . GLU A 1 779 ? 7.726 8.190 26.320 1.00 92.38 779 GLU A N 1
ATOM 6184 C CA . GLU A 1 779 ? 7.331 9.064 27.443 1.00 92.38 779 GLU A CA 1
ATOM 6185 C C . GLU A 1 779 ? 6.079 9.910 27.131 1.00 92.38 779 GLU A C 1
ATOM 6187 O O . GLU A 1 779 ? 5.217 10.057 27.993 1.00 92.38 779 GLU A O 1
ATOM 6192 N N . SER A 1 780 ? 5.911 10.397 25.892 1.00 91.00 780 SER A N 1
ATOM 6193 C CA . SER A 1 780 ? 4.702 11.129 25.473 1.00 91.00 780 SER A CA 1
ATOM 6194 C C . SER A 1 780 ? 3.426 10.295 25.613 1.00 91.00 780 SER A C 1
ATOM 6196 O O . SER A 1 780 ? 2.417 10.789 26.107 1.00 91.00 780 SER A O 1
ATOM 6198 N N . ASN A 1 781 ? 3.484 9.019 25.234 1.00 93.38 781 ASN A N 1
ATOM 6199 C CA . ASN A 1 781 ? 2.346 8.104 25.270 1.00 93.38 781 ASN A CA 1
ATOM 6200 C C . ASN A 1 781 ? 2.096 7.569 26.681 1.00 93.38 781 ASN A C 1
ATOM 6202 O O . ASN A 1 781 ? 0.947 7.391 27.081 1.00 93.38 781 ASN A O 1
ATOM 6206 N N . GLN A 1 782 ? 3.156 7.387 27.470 1.00 93.75 782 GLN A N 1
ATOM 6207 C CA . GLN A 1 782 ? 3.030 7.090 28.894 1.00 93.75 782 GLN A CA 1
ATOM 6208 C C . GLN A 1 782 ? 2.321 8.224 29.646 1.00 93.75 782 GLN A C 1
ATOM 6210 O O . GLN A 1 782 ? 1.484 7.945 30.501 1.00 93.75 782 GLN A O 1
ATOM 6215 N N . ASN A 1 783 ? 2.591 9.488 29.296 1.00 90.94 783 ASN A N 1
ATOM 6216 C CA . ASN A 1 783 ? 1.907 10.640 29.889 1.00 90.94 783 ASN A CA 1
ATOM 6217 C C . ASN A 1 783 ? 0.402 10.639 29.576 1.00 90.94 783 ASN A C 1
ATOM 6219 O O . ASN A 1 783 ? -0.401 10.921 30.462 1.00 90.94 783 ASN A O 1
ATOM 6223 N N . LEU A 1 784 ? 0.000 10.243 28.362 1.00 89.50 784 LEU A N 1
ATOM 6224 C CA . LEU A 1 784 ? -1.418 10.044 28.027 1.00 89.50 784 LEU A CA 1
ATOM 6225 C C . LEU A 1 784 ? -2.061 8.907 28.851 1.00 89.50 784 LEU A C 1
ATOM 6227 O O . LEU A 1 784 ? -3.262 8.921 29.107 1.00 89.50 784 LEU A O 1
ATOM 6231 N N . LEU A 1 785 ? -1.263 7.930 29.291 1.00 90.62 785 LEU A N 1
ATOM 6232 C CA . LEU A 1 785 ? -1.684 6.760 30.068 1.00 90.62 785 LEU A CA 1
ATOM 6233 C C . LEU A 1 785 ? -1.454 6.902 31.586 1.00 90.62 785 LEU A C 1
ATOM 6235 O O . LEU A 1 785 ? -1.619 5.911 32.301 1.00 90.62 785 LEU A O 1
ATOM 6239 N N . GLN A 1 786 ? -1.103 8.089 32.101 1.00 84.81 786 GLN A N 1
ATOM 6240 C CA . GLN A 1 786 ? -0.663 8.294 33.493 1.00 84.81 786 GLN A CA 1
ATOM 6241 C C . GLN A 1 786 ? -1.642 7.743 34.543 1.00 84.81 786 GLN A C 1
ATOM 6243 O O . GLN A 1 786 ? -1.218 7.281 35.594 1.00 84.81 786 GLN A O 1
ATOM 6248 N N . GLY A 1 787 ? -2.947 7.736 34.266 1.00 81.38 787 GLY A N 1
ATOM 6249 C CA . GLY A 1 787 ? -3.930 7.169 35.189 1.00 81.38 787 GLY A CA 1
ATOM 6250 C C . GLY A 1 787 ? -4.091 5.640 35.120 1.00 81.38 787 GLY A C 1
ATOM 6251 O O . GLY A 1 787 ? -4.619 5.038 36.053 1.00 81.38 787 GLY A O 1
ATOM 6252 N N . LEU A 1 788 ? -3.613 4.980 34.062 1.00 86.31 788 LEU A N 1
ATOM 6253 C CA . LEU A 1 788 ? -3.623 3.517 33.906 1.00 86.31 788 LEU A CA 1
ATOM 6254 C C . LEU A 1 788 ? -2.276 2.874 34.276 1.00 86.31 788 LEU A C 1
ATOM 6256 O O . LEU A 1 788 ? -2.228 1.708 34.673 1.00 86.31 788 LEU A O 1
ATOM 6260 N N . LEU A 1 789 ? -1.181 3.621 34.161 1.00 88.19 789 LEU A N 1
ATOM 6261 C CA . LEU A 1 789 ? 0.138 3.210 34.630 1.00 88.19 789 LEU A CA 1
ATOM 6262 C C . LEU A 1 789 ? 0.329 3.642 36.094 1.00 88.19 789 LEU A C 1
ATOM 6264 O O . LEU A 1 789 ? -0.168 4.687 36.493 1.00 88.19 789 LEU A O 1
ATOM 6268 N N . PRO A 1 790 ? 1.038 2.866 36.930 1.00 83.31 790 PRO A N 1
ATOM 6269 C CA . PRO A 1 790 ? 1.293 3.264 38.317 1.00 83.31 790 PRO A CA 1
ATOM 6270 C C . PRO A 1 790 ? 2.276 4.443 38.430 1.00 83.31 790 PRO A C 1
ATOM 6272 O O . PRO A 1 790 ? 2.270 5.147 39.434 1.00 83.31 790 PRO A O 1
ATOM 6275 N N . HIS A 1 791 ? 3.157 4.619 37.445 1.00 84.38 791 HIS A N 1
ATOM 6276 C CA . HIS A 1 791 ? 4.084 5.740 37.301 1.00 84.38 791 HIS A CA 1
ATOM 6277 C C . HIS A 1 791 ? 4.621 5.773 35.862 1.00 84.38 791 HIS A C 1
ATOM 6279 O O . HIS A 1 791 ? 4.557 4.766 35.155 1.00 84.38 791 HIS A O 1
ATOM 6285 N N . THR A 1 792 ? 5.167 6.917 35.447 1.00 86.50 792 THR A N 1
ATOM 6286 C CA . THR A 1 792 ? 5.896 7.065 34.179 1.00 86.50 792 THR A CA 1
ATOM 6287 C C . THR A 1 792 ? 7.323 6.539 34.344 1.00 86.50 792 THR A C 1
ATOM 6289 O O . THR A 1 792 ? 8.018 6.901 35.296 1.00 86.50 792 THR A O 1
ATOM 6292 N N . GLU A 1 793 ? 7.776 5.694 33.425 1.00 83.81 793 GLU A N 1
ATOM 6293 C CA . GLU A 1 793 ? 9.146 5.196 33.365 1.00 83.81 793 GLU A CA 1
ATOM 6294 C C . GLU A 1 793 ? 9.980 6.071 32.421 1.00 83.81 793 GLU A C 1
ATOM 6296 O O . GLU A 1 793 ? 9.594 6.303 31.272 1.00 83.81 793 GLU A O 1
ATOM 6301 N N . SER A 1 794 ? 11.163 6.510 32.869 1.00 85.25 794 SER A N 1
ATOM 6302 C CA . SER A 1 794 ? 12.102 7.173 31.959 1.00 85.25 794 SER A CA 1
ATOM 6303 C C . SER A 1 794 ? 12.589 6.189 30.901 1.00 85.25 794 SER A C 1
ATOM 6305 O O . SER A 1 794 ? 13.304 5.229 31.202 1.00 85.25 794 SER A O 1
ATOM 6307 N N . SER A 1 795 ? 12.215 6.438 29.650 1.00 85.75 795 SER A N 1
ATOM 6308 C CA . SER A 1 795 ? 12.482 5.519 28.548 1.00 85.75 795 SER A CA 1
ATOM 6309 C C . SER A 1 795 ? 13.458 6.077 27.519 1.00 85.75 795 SER A C 1
ATOM 6311 O O . SER A 1 795 ? 13.949 5.305 26.701 1.00 85.75 795 SER A O 1
ATOM 6313 N N . LEU A 1 796 ? 13.834 7.363 27.583 1.00 87.38 796 LEU A N 1
ATOM 6314 C CA . LEU A 1 796 ? 14.663 8.033 26.569 1.00 87.38 796 LEU A CA 1
ATOM 6315 C C . LEU A 1 796 ? 15.934 7.260 26.164 1.00 87.38 796 LEU A C 1
ATOM 6317 O O . LEU A 1 796 ? 16.236 7.144 24.974 1.00 87.38 796 LEU A O 1
ATOM 6321 N N . GLU A 1 797 ? 16.701 6.734 27.125 1.00 87.62 797 GLU A N 1
ATOM 6322 C CA . GLU A 1 797 ? 17.916 5.961 26.822 1.00 87.62 797 GLU A CA 1
ATOM 6323 C C . GLU A 1 797 ? 17.585 4.604 26.185 1.00 87.62 797 GLU A C 1
ATOM 6325 O O . GLU A 1 797 ? 18.215 4.206 25.203 1.00 87.62 797 GLU A O 1
ATOM 6330 N N . SER A 1 798 ? 16.566 3.917 26.703 1.00 87.25 798 SER A N 1
ATOM 6331 C CA . SER A 1 798 ? 16.097 2.639 26.164 1.00 87.25 798 SER A CA 1
ATOM 6332 C C . SER A 1 798 ? 15.554 2.791 24.744 1.00 87.25 798 SER A C 1
ATOM 6334 O O . SER A 1 798 ? 15.909 1.985 23.887 1.00 87.25 798 SER A O 1
ATOM 6336 N N . ILE A 1 799 ? 14.787 3.855 24.478 1.00 89.62 799 ILE A N 1
ATOM 6337 C CA . ILE A 1 799 ? 14.265 4.213 23.154 1.00 89.62 799 ILE A CA 1
ATOM 6338 C C . ILE A 1 799 ? 15.417 4.490 22.181 1.00 89.62 799 ILE A C 1
ATOM 6340 O O . ILE A 1 799 ? 15.453 3.929 21.093 1.00 89.62 799 ILE A O 1
ATOM 6344 N N . LYS A 1 800 ? 16.440 5.256 22.579 1.00 88.44 800 LYS A N 1
ATOM 6345 C CA . LYS A 1 800 ? 17.628 5.461 21.727 1.00 88.44 800 LYS A CA 1
ATOM 6346 C C . LYS A 1 800 ? 18.339 4.148 21.384 1.00 88.44 800 LYS A C 1
ATOM 6348 O O . LYS A 1 800 ? 18.733 3.953 20.234 1.00 88.44 800 LYS A O 1
ATOM 6353 N N . ARG A 1 801 ? 18.499 3.247 22.362 1.00 87.81 801 ARG A N 1
ATOM 6354 C CA . ARG A 1 801 ? 19.145 1.938 22.157 1.00 87.81 801 ARG A CA 1
ATOM 6355 C C . ARG A 1 801 ? 18.337 1.036 21.222 1.00 87.81 801 ARG A C 1
ATOM 6357 O O . ARG A 1 801 ? 18.924 0.487 20.294 1.00 87.81 801 ARG A O 1
ATOM 6364 N N . ILE A 1 802 ? 17.022 0.906 21.424 1.00 90.12 802 ILE A N 1
ATOM 6365 C CA . ILE A 1 802 ? 16.172 0.066 20.563 1.00 90.12 802 ILE A CA 1
ATOM 6366 C C . ILE A 1 802 ? 16.067 0.638 19.148 1.00 90.12 802 ILE A C 1
ATOM 6368 O O . ILE A 1 802 ? 16.170 -0.107 18.179 1.00 90.12 802 ILE A O 1
ATOM 6372 N N . THR A 1 803 ? 15.970 1.961 19.007 1.00 87.75 803 THR A N 1
ATOM 6373 C CA . THR A 1 803 ? 16.006 2.636 17.708 1.00 87.75 803 THR A CA 1
ATOM 6374 C C . THR A 1 803 ? 17.288 2.303 16.948 1.00 87.75 803 THR A C 1
ATOM 6376 O O . THR A 1 803 ? 17.238 1.967 15.764 1.00 87.75 803 THR A O 1
ATOM 6379 N N . GLN A 1 804 ? 18.444 2.340 17.620 1.00 84.62 804 GLN A N 1
ATOM 6380 C CA . GLN A 1 804 ? 19.708 1.943 17.002 1.00 84.62 804 GLN A CA 1
ATOM 6381 C C . GLN A 1 804 ? 19.736 0.446 16.660 1.00 84.62 804 GLN A C 1
ATOM 6383 O O . GLN A 1 804 ? 20.167 0.083 15.569 1.00 84.62 804 GLN A O 1
ATOM 6388 N N . PHE A 1 805 ? 19.222 -0.415 17.540 1.00 84.88 805 PHE A N 1
ATOM 6389 C CA . PHE A 1 805 ? 19.137 -1.855 17.297 1.00 84.88 805 PHE A CA 1
ATOM 6390 C C . PHE A 1 805 ? 18.278 -2.193 16.071 1.00 84.88 805 PHE A C 1
ATOM 6392 O O . PHE A 1 805 ? 18.700 -2.979 15.224 1.00 84.88 805 PHE A O 1
ATOM 6399 N N . ILE A 1 806 ? 17.108 -1.564 15.931 1.00 86.19 806 ILE A N 1
ATOM 6400 C CA . ILE A 1 806 ? 16.233 -1.730 14.765 1.00 86.19 806 ILE A CA 1
ATOM 6401 C C . ILE A 1 806 ? 16.958 -1.272 13.493 1.00 86.19 806 ILE A C 1
ATOM 6403 O O . ILE A 1 806 ? 16.960 -1.995 12.497 1.00 86.19 806 ILE A O 1
ATOM 6407 N N . LYS A 1 807 ? 17.649 -0.126 13.528 1.00 80.81 807 LYS A N 1
ATOM 6408 C CA . LYS A 1 807 ? 18.460 0.349 12.392 1.00 80.81 807 LYS A CA 1
ATOM 6409 C C . LYS A 1 807 ? 19.576 -0.618 12.024 1.00 80.81 807 LYS A C 1
ATOM 6411 O O . LYS A 1 807 ? 19.826 -0.818 10.839 1.00 80.81 807 LYS A O 1
ATOM 6416 N N . ASP A 1 808 ? 20.246 -1.218 13.001 1.00 78.19 808 ASP A N 1
ATOM 6417 C CA . ASP A 1 808 ? 21.311 -2.190 12.750 1.00 78.19 808 ASP A CA 1
ATOM 6418 C C . ASP A 1 808 ? 20.749 -3.480 12.133 1.00 78.19 808 ASP A C 1
ATOM 6420 O O . ASP A 1 808 ? 21.322 -3.990 11.166 1.00 78.19 808 ASP A O 1
ATOM 6424 N N . LYS A 1 809 ? 19.579 -3.943 12.604 1.00 79.75 809 LYS A N 1
ATOM 6425 C CA . LYS A 1 809 ? 18.838 -5.068 12.010 1.00 79.75 809 LYS A CA 1
ATOM 6426 C C . LYS A 1 809 ? 18.427 -4.792 10.567 1.00 79.75 809 LYS A C 1
ATOM 6428 O O . LYS A 1 809 ? 18.658 -5.643 9.715 1.00 79.75 809 LYS A O 1
ATOM 6433 N N . ILE A 1 810 ? 17.900 -3.599 10.284 1.00 75.62 810 ILE A N 1
ATOM 6434 C CA . ILE A 1 810 ? 17.567 -3.159 8.922 1.00 75.62 810 ILE A CA 1
ATOM 6435 C C . ILE A 1 810 ? 18.827 -3.034 8.060 1.00 75.62 810 ILE A C 1
ATOM 6437 O O . ILE A 1 810 ? 18.812 -3.396 6.898 1.00 75.62 810 ILE A O 1
ATOM 6441 N N . LYS A 1 811 ? 19.951 -2.534 8.583 1.00 70.19 811 LYS A N 1
ATOM 6442 C CA . LYS A 1 811 ? 21.191 -2.379 7.795 1.00 70.19 811 LYS A CA 1
ATOM 6443 C C . LYS A 1 811 ? 21.927 -3.707 7.573 1.00 70.19 811 LYS A C 1
ATOM 6445 O O . LYS A 1 811 ? 22.973 -3.706 6.928 1.00 70.19 811 LYS A O 1
ATOM 6450 N N . GLY A 1 812 ? 21.442 -4.816 8.138 1.00 64.25 812 GLY A N 1
ATOM 6451 C CA . GLY A 1 812 ? 22.162 -6.092 8.174 1.00 64.25 812 GLY A CA 1
ATOM 6452 C C . GLY A 1 812 ? 23.510 -5.999 8.900 1.00 64.25 812 GLY A C 1
ATOM 6453 O O . GLY A 1 812 ? 24.357 -6.882 8.752 1.00 64.25 812 GLY A O 1
ATOM 6454 N N . LYS A 1 813 ? 23.745 -4.924 9.666 1.00 56.28 813 LYS A N 1
ATOM 6455 C CA . LYS A 1 813 ? 24.974 -4.755 10.435 1.00 56.28 813 LYS A CA 1
ATOM 6456 C C . LYS A 1 813 ? 24.891 -5.695 11.625 1.00 56.28 813 LYS A C 1
ATOM 6458 O O . LYS A 1 813 ? 23.978 -5.605 12.442 1.00 56.28 813 LYS A O 1
ATOM 6463 N N . GLN A 1 814 ? 25.878 -6.577 11.750 1.00 45.09 814 GLN A N 1
ATOM 6464 C CA . GLN A 1 814 ? 26.145 -7.176 13.051 1.00 45.09 814 GLN A CA 1
ATOM 6465 C C . GLN A 1 814 ? 26.461 -6.026 14.017 1.00 45.09 814 GLN A C 1
ATOM 6467 O O . GLN A 1 814 ? 27.201 -5.117 13.620 1.00 45.09 814 GLN A O 1
ATOM 6472 N N . PRO A 1 815 ? 25.899 -6.009 15.237 1.00 42.19 815 PRO A N 1
ATOM 6473 C CA . PRO A 1 815 ? 26.157 -4.934 16.182 1.00 42.19 815 PRO A CA 1
ATOM 6474 C C . PRO A 1 815 ? 27.673 -4.764 16.368 1.00 42.19 815 PRO A C 1
ATOM 6476 O O . PRO A 1 815 ? 28.362 -5.651 16.874 1.00 42.19 815 PRO A O 1
ATOM 6479 N N . PHE A 1 816 ? 28.203 -3.617 15.929 1.00 30.89 816 PHE A N 1
ATOM 6480 C CA . PHE A 1 816 ? 29.569 -3.178 16.216 1.00 30.89 816 PHE A CA 1
ATOM 6481 C C . PHE A 1 816 ? 29.635 -2.881 17.720 1.00 30.89 816 PHE A C 1
ATOM 6483 O O . PHE A 1 816 ? 29.350 -1.767 18.147 1.00 30.89 816 PHE A O 1
ATOM 6490 N N . GLY A 1 817 ? 29.912 -3.891 18.548 1.00 30.42 817 GLY A N 1
ATOM 6491 C CA . GLY A 1 817 ? 29.838 -3.686 19.997 1.00 30.42 817 GLY A CA 1
ATOM 6492 C C . GLY A 1 817 ? 29.957 -4.901 20.906 1.00 30.42 817 GLY A C 1
ATOM 6493 O O . GLY A 1 817 ? 30.093 -4.708 22.107 1.00 30.42 817 GLY A O 1
ATOM 6494 N N . SER A 1 818 ? 30.024 -6.135 20.400 1.00 30.34 818 SER A N 1
ATOM 6495 C CA . SER A 1 818 ? 30.600 -7.240 21.184 1.00 30.34 818 SER A CA 1
ATOM 6496 C C . SER A 1 818 ? 32.125 -7.294 21.016 1.00 30.34 818 SER A C 1
ATOM 6498 O O . SER A 1 818 ? 32.713 -8.351 20.805 1.00 30.34 818 SER A O 1
ATOM 6500 N N . SER A 1 819 ? 32.781 -6.135 21.091 1.00 27.86 819 SER A N 1
ATOM 6501 C CA . SER A 1 819 ? 34.187 -6.032 21.466 1.00 27.86 819 SER A CA 1
ATOM 6502 C C . SER A 1 819 ? 34.239 -5.719 22.964 1.00 27.86 819 SER A C 1
ATOM 6504 O O . SER A 1 819 ? 33.939 -4.607 23.388 1.00 27.86 819 SER A O 1
ATOM 6506 N N . SER A 1 820 ? 34.615 -6.722 23.757 1.00 29.05 820 SER A N 1
ATOM 6507 C CA . SER A 1 820 ? 35.255 -6.565 25.072 1.00 29.05 820 SER A CA 1
ATOM 6508 C C . SER A 1 820 ? 34.513 -5.838 26.211 1.00 29.05 820 SER A C 1
ATOM 6510 O O . SER A 1 820 ? 35.158 -5.153 27.002 1.00 29.05 820 SER A O 1
ATOM 6512 N N . THR A 1 821 ? 33.217 -6.069 26.421 1.00 26.78 821 THR A N 1
ATOM 6513 C CA . THR A 1 821 ? 32.625 -5.973 27.776 1.00 26.78 821 THR A CA 1
ATOM 6514 C C . THR A 1 821 ? 32.614 -7.344 28.450 1.00 26.78 821 THR A C 1
ATOM 6516 O O . THR A 1 821 ? 31.553 -7.888 28.696 1.00 26.78 821 THR A O 1
ATOM 6519 N N . SER A 1 822 ? 33.780 -7.963 28.687 1.00 30.38 822 SER A N 1
ATOM 6520 C CA . SER A 1 822 ? 33.955 -9.260 29.398 1.00 30.38 822 SER A CA 1
ATOM 6521 C C . SER A 1 822 ? 33.024 -10.437 29.018 1.00 30.38 822 SER A C 1
ATOM 6523 O O . SER A 1 822 ? 33.056 -11.480 29.657 1.00 30.38 822 SER A O 1
ATOM 6525 N N . LEU A 1 823 ? 32.254 -10.310 27.940 1.00 27.69 823 LEU A N 1
ATOM 6526 C CA . LEU A 1 823 ? 31.337 -11.295 27.368 1.00 27.69 823 LEU A CA 1
ATOM 6527 C C . LEU A 1 823 ? 31.865 -11.827 26.031 1.00 27.69 823 LEU A C 1
ATOM 6529 O O . LEU A 1 823 ? 31.131 -12.369 25.213 1.00 27.69 823 LEU A O 1
ATOM 6533 N N . GLY A 1 824 ? 33.170 -11.681 25.807 1.00 25.73 824 GLY A N 1
ATOM 6534 C CA . GLY A 1 824 ? 33.896 -12.569 24.919 1.00 25.73 824 GLY A CA 1
ATOM 6535 C C . GLY A 1 824 ? 34.321 -13.774 25.736 1.00 25.73 824 GLY A C 1
ATOM 6536 O O . GLY A 1 824 ? 35.315 -13.663 26.437 1.00 25.73 824 GLY A O 1
ATOM 6537 N N . LEU A 1 825 ? 33.556 -14.866 25.680 1.00 26.48 825 LEU A N 1
ATOM 6538 C CA . LEU A 1 825 ? 34.026 -16.250 25.804 1.00 26.48 825 LEU A CA 1
ATOM 6539 C C . LEU A 1 825 ? 32.841 -17.211 25.578 1.00 26.48 825 LEU A C 1
ATOM 6541 O O . LEU A 1 825 ? 31.978 -17.375 26.433 1.00 26.48 825 LEU A O 1
ATOM 6545 N N . LEU A 1 826 ? 32.919 -17.888 24.427 1.00 26.75 826 LEU A N 1
ATOM 6546 C CA . LEU A 1 826 ? 32.497 -19.274 24.176 1.00 26.75 826 LEU A CA 1
ATOM 6547 C C . LEU A 1 826 ? 31.038 -19.545 23.755 1.00 26.75 826 LEU A C 1
ATOM 6549 O O . LEU A 1 826 ? 30.138 -19.768 24.555 1.00 26.75 826 LEU A O 1
ATOM 6553 N N . SER A 1 827 ? 30.904 -19.653 22.426 1.00 28.16 827 SER A N 1
ATOM 6554 C CA . SER A 1 827 ? 30.236 -20.753 21.712 1.00 28.16 827 SER A CA 1
ATOM 6555 C C . SER A 1 827 ? 28.788 -21.077 22.097 1.00 28.16 827 SER A C 1
ATOM 6557 O O . SER A 1 827 ? 28.516 -22.059 22.785 1.00 28.16 827 SER A O 1
ATOM 6559 N N . CYS A 1 828 ? 27.841 -20.367 21.481 1.00 30.64 828 CYS A N 1
ATOM 6560 C CA . CYS A 1 828 ? 26.663 -21.046 20.939 1.00 30.64 828 CYS A CA 1
ATOM 6561 C C . CYS A 1 828 ? 27.040 -21.642 19.573 1.00 30.64 828 CYS A C 1
ATOM 6563 O O . CYS A 1 828 ? 26.643 -21.140 18.523 1.00 30.64 828 CYS A O 1
ATOM 6565 N N . ASP A 1 829 ? 27.842 -22.708 19.597 1.00 31.84 829 ASP A N 1
ATOM 6566 C CA . ASP A 1 829 ? 27.840 -23.682 18.510 1.00 31.84 829 ASP A CA 1
ATOM 6567 C C . ASP A 1 829 ? 26.425 -24.271 18.464 1.00 31.84 829 ASP A C 1
ATOM 6569 O O . ASP A 1 829 ? 26.017 -24.917 19.425 1.00 31.84 829 ASP A O 1
ATOM 6573 N N . MET A 1 830 ? 25.664 -23.943 17.411 1.00 26.95 830 MET A N 1
ATOM 6574 C CA . MET A 1 830 ? 24.480 -24.641 16.847 1.00 26.95 830 MET A CA 1
ATOM 6575 C C . MET A 1 830 ? 23.481 -23.686 16.174 1.00 26.95 830 MET A C 1
ATOM 6577 O O . MET A 1 830 ? 22.647 -24.144 15.398 1.00 26.95 830 MET A O 1
ATOM 6581 N N . VAL A 1 831 ? 23.595 -22.369 16.354 1.00 32.09 831 VAL A N 1
ATOM 6582 C CA . VAL A 1 831 ? 22.977 -21.421 15.418 1.00 32.09 831 VAL A CA 1
ATOM 6583 C C . VAL A 1 831 ? 24.110 -20.932 14.538 1.00 32.09 831 VAL A C 1
ATOM 6585 O O . VAL A 1 831 ? 24.846 -20.023 14.915 1.00 32.09 831 VAL A O 1
ATOM 6588 N N . LYS A 1 832 ? 24.286 -21.547 13.355 1.00 29.12 832 LYS A N 1
ATOM 6589 C CA . LYS A 1 832 ? 24.933 -20.816 12.255 1.00 29.12 832 LYS A CA 1
ATOM 6590 C C . LYS A 1 832 ? 24.296 -19.428 12.283 1.00 29.12 832 LYS A C 1
ATOM 6592 O O . LYS A 1 832 ? 23.065 -19.398 12.320 1.00 29.12 832 LYS A O 1
ATOM 6597 N N . PRO A 1 833 ? 25.055 -18.321 12.343 1.00 33.50 833 PRO A N 1
ATOM 6598 C CA . PRO A 1 833 ? 24.459 -17.006 12.225 1.00 33.50 833 PRO A CA 1
ATOM 6599 C C . PRO A 1 833 ? 23.766 -17.018 10.874 1.00 33.50 833 PRO A C 1
ATOM 6601 O O . PRO A 1 833 ? 24.412 -16.921 9.831 1.00 33.50 833 PRO A O 1
ATOM 6604 N N . ASN A 1 834 ? 22.460 -17.279 10.885 1.00 34.88 834 ASN A N 1
ATOM 6605 C CA . ASN A 1 834 ? 21.655 -17.144 9.707 1.00 34.88 834 ASN A CA 1
ATOM 6606 C C . ASN A 1 834 ? 21.840 -15.666 9.400 1.00 34.88 834 ASN A C 1
ATOM 6608 O O . ASN A 1 834 ? 21.356 -14.809 10.143 1.00 34.88 834 ASN A O 1
ATOM 6612 N N . ASN A 1 835 ? 22.577 -15.368 8.332 1.00 40.78 835 ASN A N 1
ATOM 6613 C CA . ASN A 1 835 ? 22.365 -14.175 7.531 1.00 40.78 835 ASN A CA 1
ATOM 6614 C C . ASN A 1 835 ? 20.923 -14.254 7.011 1.00 40.78 835 ASN A C 1
ATOM 6616 O O . ASN A 1 835 ? 20.697 -14.375 5.811 1.00 40.78 835 ASN A O 1
ATOM 6620 N N . LEU A 1 836 ? 19.949 -14.299 7.925 1.00 48.31 836 LEU A N 1
ATOM 6621 C CA . LEU A 1 836 ? 18.542 -14.248 7.636 1.00 48.31 836 LEU A CA 1
ATOM 6622 C C . LEU A 1 836 ? 18.366 -12.806 7.207 1.00 48.31 836 LEU A C 1
ATOM 6624 O O . LEU A 1 836 ? 18.201 -11.909 8.033 1.00 48.31 836 LEU A O 1
ATOM 6628 N N . SER A 1 837 ? 18.572 -12.579 5.912 1.00 61.34 837 SER A N 1
ATOM 6629 C CA . SER A 1 837 ? 18.131 -11.373 5.249 1.00 61.34 837 SER A CA 1
ATOM 6630 C C . SER A 1 837 ? 16.703 -11.162 5.716 1.00 61.34 837 SER A C 1
ATOM 6632 O O . SER A 1 837 ? 15.846 -12.019 5.486 1.00 61.34 837 SER A O 1
ATOM 6634 N N . VAL A 1 838 ? 16.485 -10.079 6.454 1.00 72.31 838 VAL A N 1
ATOM 6635 C CA . VAL A 1 838 ? 15.149 -9.695 6.884 1.00 72.31 838 VAL A CA 1
ATOM 6636 C C . VAL A 1 838 ? 14.309 -9.605 5.609 1.00 72.31 838 VAL A C 1
ATOM 6638 O O . VAL A 1 838 ? 14.755 -9.005 4.623 1.00 72.31 838 VAL A O 1
ATOM 6641 N N . SER A 1 839 ? 13.163 -10.290 5.587 1.00 76.88 839 SER A N 1
ATOM 6642 C CA . SER A 1 839 ? 12.267 -10.258 4.431 1.00 76.88 839 SER A CA 1
ATOM 6643 C C . SER A 1 839 ? 11.785 -8.824 4.182 1.00 76.88 839 SER A C 1
ATOM 6645 O O . SER A 1 839 ? 11.909 -7.964 5.059 1.00 76.88 839 SER A O 1
ATOM 6647 N N . ALA A 1 840 ? 11.257 -8.541 2.990 1.00 75.19 840 ALA A N 1
ATOM 6648 C CA . ALA A 1 840 ? 10.782 -7.196 2.658 1.00 75.19 840 ALA A CA 1
ATOM 6649 C C . ALA A 1 840 ? 9.717 -6.722 3.658 1.00 75.19 840 ALA A C 1
ATOM 6651 O O . ALA A 1 840 ? 9.790 -5.608 4.169 1.00 75.19 840 ALA A O 1
ATOM 6652 N N . GLU A 1 841 ? 8.804 -7.619 4.008 1.00 74.81 841 GLU A N 1
ATOM 6653 C CA . GLU A 1 841 ? 7.676 -7.412 4.911 1.00 74.81 841 GLU A CA 1
ATOM 6654 C C . GLU A 1 841 ? 8.168 -7.112 6.332 1.00 74.81 841 GLU A C 1
ATOM 6656 O O . GLU A 1 841 ? 7.758 -6.143 6.971 1.00 74.81 841 GLU A O 1
ATOM 6661 N N . ARG A 1 842 ? 9.140 -7.895 6.815 1.00 82.81 842 ARG A N 1
ATOM 6662 C CA . ARG A 1 842 ? 9.746 -7.692 8.136 1.00 82.81 842 ARG A CA 1
ATOM 6663 C C . ARG A 1 842 ? 10.528 -6.379 8.191 1.00 82.81 842 ARG A C 1
ATOM 6665 O O . ARG A 1 842 ? 10.492 -5.691 9.208 1.00 82.81 842 ARG A O 1
ATOM 6672 N N . SER A 1 843 ? 11.208 -5.997 7.108 1.00 79.19 843 SER A N 1
ATOM 6673 C CA . SER A 1 843 ? 11.874 -4.696 7.010 1.00 79.19 843 SER A CA 1
ATOM 6674 C C . SER A 1 843 ? 10.864 -3.549 7.052 1.00 79.19 843 SER A C 1
ATOM 6676 O O . SER A 1 843 ? 11.087 -2.597 7.797 1.00 79.19 843 SER A O 1
ATOM 6678 N N . ILE A 1 844 ? 9.747 -3.652 6.321 1.00 79.31 844 ILE A N 1
ATOM 6679 C CA . ILE A 1 844 ? 8.653 -2.669 6.352 1.00 79.31 844 ILE A CA 1
ATOM 6680 C C . ILE A 1 844 ? 8.116 -2.505 7.775 1.00 79.31 844 ILE A C 1
ATOM 6682 O O . ILE A 1 844 ? 8.081 -1.382 8.278 1.00 79.31 844 ILE A O 1
ATOM 6686 N N . ASN A 1 845 ? 7.798 -3.607 8.463 1.00 82.81 845 ASN A N 1
ATOM 6687 C CA . ASN A 1 845 ? 7.315 -3.550 9.842 1.00 82.81 845 ASN A CA 1
ATOM 6688 C C . ASN A 1 845 ? 8.303 -2.820 10.776 1.00 82.81 845 ASN A C 1
ATOM 6690 O O . ASN A 1 845 ? 7.916 -1.948 11.556 1.00 82.81 845 ASN A O 1
ATOM 6694 N N . LEU A 1 846 ? 9.603 -3.113 10.668 1.00 87.06 846 LEU A N 1
ATOM 6695 C CA . LEU A 1 846 ? 10.627 -2.428 11.461 1.00 87.06 846 LEU A CA 1
ATOM 6696 C C . LEU A 1 846 ? 10.717 -0.924 11.156 1.00 87.06 846 LEU A C 1
ATOM 6698 O O . LEU A 1 846 ? 10.947 -0.123 12.063 1.00 87.06 846 LEU A O 1
ATOM 6702 N N . PHE A 1 847 ? 10.516 -0.514 9.905 1.00 81.75 847 PHE A N 1
ATOM 6703 C CA . PHE A 1 847 ? 10.449 0.902 9.554 1.00 81.75 847 PHE A CA 1
ATOM 6704 C C . PHE A 1 847 ? 9.182 1.582 10.081 1.00 81.75 847 PHE A C 1
ATOM 6706 O O . PHE A 1 847 ? 9.273 2.686 10.615 1.00 81.75 847 PHE A O 1
ATOM 6713 N N . LEU A 1 848 ? 8.027 0.916 10.023 1.00 83.50 848 LEU A N 1
ATOM 6714 C CA . LEU A 1 848 ? 6.791 1.399 10.646 1.00 83.50 848 LEU A CA 1
ATOM 6715 C C . LEU A 1 848 ? 6.949 1.558 12.164 1.00 83.50 848 LEU A C 1
ATOM 6717 O O . LEU A 1 848 ? 6.440 2.517 12.739 1.00 83.50 848 LEU A O 1
ATOM 6721 N N . CYS A 1 849 ? 7.709 0.670 12.807 1.00 89.50 849 CYS A N 1
ATOM 6722 C CA . CYS A 1 849 ? 8.092 0.798 14.210 1.00 89.50 849 CYS A CA 1
ATOM 6723 C C . CYS A 1 849 ? 8.958 2.045 14.475 1.00 89.50 849 CYS A C 1
ATOM 6725 O O . CYS A 1 849 ? 8.760 2.722 15.481 1.00 89.50 849 CYS A O 1
ATOM 6727 N N . LEU A 1 850 ? 9.897 2.386 13.585 1.00 87.88 850 LEU A N 1
ATOM 6728 C CA . LEU A 1 850 ? 10.689 3.622 13.697 1.00 87.88 850 LEU A CA 1
ATOM 6729 C C . LEU A 1 850 ? 9.810 4.876 13.551 1.00 87.88 850 LEU A C 1
ATOM 6731 O O . LEU A 1 850 ? 9.944 5.806 14.347 1.00 87.88 850 LEU A O 1
ATOM 6735 N N . LEU A 1 851 ? 8.871 4.875 12.598 1.00 82.06 851 LEU A N 1
ATOM 6736 C CA . LEU A 1 851 ? 7.899 5.962 12.426 1.00 82.06 851 LEU A CA 1
ATOM 6737 C C . LEU A 1 851 ? 6.986 6.115 13.645 1.00 82.06 851 LEU A C 1
ATOM 6739 O O . LEU A 1 851 ? 6.731 7.231 14.090 1.00 82.06 851 LEU A O 1
ATOM 6743 N N . GLU A 1 852 ? 6.543 4.999 14.225 1.00 87.44 852 GLU A N 1
ATOM 6744 C CA . GLU A 1 852 ? 5.764 4.989 15.464 1.00 87.44 852 GLU A CA 1
ATOM 6745 C C . GLU A 1 852 ? 6.533 5.624 16.629 1.00 87.44 852 GLU A C 1
ATOM 6747 O O . GLU A 1 852 ? 5.958 6.363 17.422 1.00 87.44 852 GLU A O 1
ATOM 6752 N N . MET A 1 853 ? 7.850 5.410 16.692 1.00 88.56 853 MET A N 1
ATOM 6753 C CA . MET A 1 853 ? 8.747 6.053 17.658 1.00 88.56 853 MET A CA 1
ATOM 6754 C C . MET A 1 853 ? 9.068 7.522 17.327 1.00 88.56 853 MET A C 1
ATOM 6756 O O . MET A 1 853 ? 9.968 8.102 17.940 1.00 88.56 853 MET A O 1
ATOM 6760 N N . LYS A 1 854 ? 8.356 8.127 16.363 1.00 81.31 854 LYS A N 1
ATOM 6761 C CA . LYS A 1 854 ? 8.587 9.479 15.824 1.00 81.31 854 LYS A CA 1
ATOM 6762 C C . LYS A 1 854 ? 10.020 9.692 15.329 1.00 81.31 854 LYS A C 1
ATOM 6764 O O . LYS A 1 854 ? 10.503 10.823 15.249 1.00 81.31 854 LYS A O 1
ATOM 6769 N N . ASP A 1 855 ? 10.718 8.609 14.993 1.00 75.06 855 ASP A N 1
ATOM 6770 C CA . ASP A 1 855 ? 12.044 8.691 14.417 1.00 75.06 855 ASP A CA 1
ATOM 6771 C C . ASP A 1 855 ? 11.907 8.969 12.917 1.00 75.06 855 ASP A C 1
ATOM 6773 O O . ASP A 1 855 ? 11.580 8.081 12.137 1.00 75.06 855 ASP A O 1
ATOM 6777 N N . GLN A 1 856 ? 12.165 10.214 12.511 1.00 67.62 856 GLN A N 1
ATOM 6778 C CA . GLN A 1 856 ? 12.201 10.620 11.100 1.00 67.62 856 GLN A CA 1
ATOM 6779 C C . GLN A 1 856 ? 13.507 10.214 10.397 1.00 67.62 856 GLN A C 1
ATOM 6781 O O . GLN A 1 856 ? 13.667 10.427 9.192 1.00 67.62 856 GLN A O 1
ATOM 6786 N N . THR A 1 857 ? 14.467 9.622 11.117 1.00 66.44 857 THR A N 1
ATOM 6787 C CA . THR A 1 857 ? 15.728 9.202 10.506 1.00 66.44 857 THR A CA 1
ATOM 6788 C C . THR A 1 857 ? 15.601 8.130 9.435 1.00 66.44 857 THR A C 1
ATOM 6790 O O . THR A 1 857 ? 16.488 8.139 8.612 1.00 66.44 857 THR A O 1
ATOM 6793 N N . PRO A 1 858 ? 14.590 7.249 9.313 1.00 60.88 858 PRO A N 1
ATOM 6794 C CA . PRO A 1 858 ? 14.444 6.430 8.111 1.00 60.88 858 PRO A CA 1
ATOM 6795 C C . PRO A 1 858 ? 14.435 7.272 6.836 1.00 60.88 858 PRO A C 1
ATOM 6797 O O . PRO A 1 858 ? 15.204 7.003 5.919 1.00 60.88 858 PRO A O 1
ATOM 6800 N N . HIS A 1 859 ? 13.644 8.348 6.812 1.00 62.38 859 HIS A N 1
ATOM 6801 C CA . HIS A 1 859 ? 13.587 9.272 5.682 1.00 62.38 859 HIS A CA 1
ATOM 6802 C C . HIS A 1 859 ? 14.911 10.017 5.512 1.00 62.38 859 HIS A C 1
ATOM 6804 O O . HIS A 1 859 ? 15.437 10.087 4.401 1.00 62.38 859 HIS A O 1
ATOM 6810 N N . ARG A 1 860 ? 15.494 10.515 6.612 1.00 63.72 860 ARG A N 1
ATOM 6811 C CA . ARG A 1 860 ? 16.789 11.206 6.568 1.00 63.72 860 ARG A CA 1
ATOM 6812 C C . ARG A 1 860 ? 17.931 10.281 6.156 1.00 63.72 860 ARG A C 1
ATOM 6814 O O . ARG A 1 860 ? 18.733 10.702 5.351 1.00 63.72 860 ARG A O 1
ATOM 6821 N N . ASP A 1 861 ? 18.001 9.056 6.660 1.00 61.75 861 ASP A N 1
ATOM 6822 C CA . ASP A 1 861 ? 18.999 8.031 6.350 1.00 61.75 861 ASP A CA 1
ATOM 6823 C C . ASP A 1 861 ? 18.851 7.601 4.893 1.00 61.75 861 ASP A C 1
ATOM 6825 O O . ASP A 1 861 ? 19.865 7.441 4.232 1.00 61.75 861 ASP A O 1
ATOM 6829 N N . ILE A 1 862 ? 17.629 7.460 4.361 1.00 62.19 862 ILE A N 1
ATOM 6830 C CA . ILE A 1 862 ? 17.403 7.238 2.924 1.00 62.19 862 ILE A CA 1
ATOM 6831 C C . ILE A 1 862 ? 17.928 8.442 2.127 1.00 62.19 862 ILE A C 1
ATOM 6833 O O . ILE A 1 862 ? 18.696 8.264 1.186 1.00 62.19 862 ILE A O 1
ATOM 6837 N N . GLN A 1 863 ? 17.597 9.673 2.531 1.00 58.88 863 GLN A N 1
ATOM 6838 C CA . GLN A 1 863 ? 18.108 10.895 1.896 1.00 58.88 863 GLN A CA 1
ATOM 6839 C C . GLN A 1 863 ? 19.627 11.082 2.046 1.00 58.88 863 GLN A C 1
ATOM 6841 O O . GLN A 1 863 ? 20.279 11.614 1.153 1.00 58.88 863 GLN A O 1
ATOM 6846 N N . GLU A 1 864 ? 20.212 10.658 3.158 1.00 55.03 864 GLU A N 1
ATOM 6847 C CA . GLU A 1 864 ? 21.632 10.778 3.479 1.00 55.03 864 GLU A CA 1
ATOM 6848 C C . GLU A 1 864 ? 22.425 9.682 2.765 1.00 55.03 864 GLU A C 1
ATOM 6850 O O . GLU A 1 864 ? 23.473 9.978 2.201 1.00 55.03 864 GLU A O 1
ATOM 6855 N N . PHE A 1 865 ? 21.870 8.470 2.652 1.00 53.56 865 PHE A N 1
ATOM 6856 C CA . PHE A 1 865 ? 22.352 7.406 1.768 1.00 53.56 865 PHE A CA 1
ATOM 6857 C C . PHE A 1 865 ? 22.359 7.875 0.305 1.00 53.56 865 PHE A C 1
ATOM 6859 O O . PHE A 1 865 ? 23.320 7.605 -0.410 1.00 53.56 865 PHE A O 1
ATOM 6866 N N . MET A 1 866 ? 21.343 8.642 -0.121 1.00 50.41 866 MET A N 1
ATOM 6867 C CA . MET A 1 866 ? 21.303 9.283 -1.446 1.00 50.41 866 MET A CA 1
ATOM 6868 C C . MET A 1 866 ? 22.320 10.426 -1.615 1.00 50.41 866 MET A C 1
ATOM 6870 O O . MET A 1 866 ? 22.751 10.680 -2.738 1.00 50.41 866 MET A O 1
ATOM 6874 N N . LYS A 1 867 ? 22.687 11.141 -0.541 1.00 52.31 867 LYS A N 1
ATOM 6875 C CA . LYS A 1 867 ? 23.659 12.256 -0.571 1.00 52.31 867 LYS A CA 1
ATOM 6876 C C . LYS A 1 867 ? 25.107 11.802 -0.381 1.00 52.31 867 LYS A C 1
ATOM 6878 O O . LYS A 1 867 ? 26.023 12.526 -0.762 1.00 52.31 867 LYS A O 1
ATOM 6883 N N . SER A 1 868 ? 25.343 10.645 0.235 1.00 47.47 868 SER A N 1
ATOM 6884 C CA . SER A 1 868 ? 26.693 10.176 0.528 1.00 47.47 868 SER A CA 1
ATOM 6885 C C . SER A 1 868 ? 27.369 9.644 -0.738 1.00 47.47 868 SER A C 1
ATOM 6887 O O . SER A 1 868 ? 27.184 8.492 -1.121 1.00 47.47 868 SER A O 1
ATOM 6889 N N . GLU A 1 869 ? 28.225 10.455 -1.359 1.00 47.06 869 GLU A N 1
ATOM 6890 C CA . GLU A 1 869 ? 29.137 9.995 -2.421 1.00 47.06 869 GLU A CA 1
ATOM 6891 C C . GLU A 1 869 ? 30.171 8.972 -1.900 1.00 47.06 869 GLU A C 1
ATOM 6893 O O . GLU A 1 869 ? 30.810 8.243 -2.665 1.00 47.06 869 GLU A O 1
ATOM 6898 N N . HIS A 1 870 ? 30.354 8.886 -0.578 1.00 43.81 870 HIS A N 1
ATOM 6899 C CA . HIS A 1 870 ? 31.433 8.118 0.029 1.00 43.81 870 HIS A CA 1
ATOM 6900 C C . HIS A 1 870 ? 31.218 6.593 -0.050 1.00 43.81 870 HIS A C 1
ATOM 6902 O O . HIS A 1 870 ? 30.239 6.013 0.415 1.00 43.81 870 HIS A O 1
ATOM 6908 N N . PHE A 1 871 ? 32.208 5.929 -0.649 1.00 42.19 871 PHE A N 1
ATOM 6909 C CA . PHE A 1 871 ? 32.251 4.530 -1.084 1.00 42.19 871 PHE A CA 1
ATOM 6910 C C . PHE A 1 871 ? 32.184 3.429 0.007 1.00 42.19 871 PHE A C 1
ATOM 6912 O O . PHE A 1 871 ? 32.493 2.284 -0.309 1.00 42.19 871 PHE A O 1
ATOM 6919 N N . SER A 1 872 ? 31.778 3.697 1.254 1.00 40.50 872 SER A N 1
ATOM 6920 C CA . SER A 1 872 ? 31.928 2.736 2.372 1.00 40.50 872 SER A CA 1
ATOM 6921 C C . SER A 1 872 ? 30.652 2.047 2.887 1.00 40.50 872 SER A C 1
ATOM 6923 O O . SER A 1 872 ? 30.731 1.318 3.876 1.00 40.50 872 SER A O 1
ATOM 6925 N N . VAL A 1 873 ? 29.488 2.211 2.246 1.00 55.56 873 VAL A N 1
ATOM 6926 C CA . VAL A 1 873 ? 28.248 1.524 2.667 1.00 55.56 873 VAL A CA 1
ATOM 6927 C C . VAL A 1 873 ? 28.027 0.239 1.861 1.00 55.56 873 VAL A C 1
ATOM 6929 O O . VAL A 1 873 ? 28.153 0.244 0.636 1.00 55.56 873 VAL A O 1
ATOM 6932 N N . SER A 1 874 ? 27.714 -0.862 2.555 1.00 62.09 874 SER A N 1
ATOM 6933 C CA . SER A 1 874 ? 27.305 -2.137 1.953 1.00 62.09 874 SER A CA 1
ATOM 6934 C C . SER A 1 874 ? 26.114 -1.940 1.005 1.00 62.09 874 SER A C 1
ATOM 6936 O O . SER A 1 874 ? 25.239 -1.129 1.320 1.00 62.09 874 SER A O 1
ATOM 6938 N N . PRO A 1 875 ? 26.049 -2.666 -0.127 1.00 68.81 875 PRO A N 1
ATOM 6939 C CA . PRO A 1 875 ? 24.906 -2.584 -1.029 1.00 68.81 875 PRO A CA 1
ATOM 6940 C C . PRO A 1 875 ? 23.607 -2.952 -0.298 1.00 68.81 875 PRO A C 1
ATOM 6942 O O . PRO A 1 875 ? 23.599 -3.818 0.580 1.00 68.81 875 PRO A O 1
ATOM 6945 N N . LEU A 1 876 ? 22.515 -2.274 -0.650 1.00 75.50 876 LEU A N 1
ATOM 6946 C CA . LEU A 1 876 ? 21.171 -2.603 -0.187 1.00 75.50 876 LEU A CA 1
ATOM 6947 C C . LEU A 1 876 ? 20.758 -3.963 -0.761 1.00 75.50 876 LEU A C 1
ATOM 6949 O O . LEU A 1 876 ? 21.142 -4.323 -1.873 1.00 75.50 876 LEU A O 1
ATOM 6953 N N . THR A 1 877 ? 19.973 -4.720 -0.001 1.00 77.62 877 THR A N 1
ATOM 6954 C CA . THR A 1 877 ? 19.348 -5.957 -0.481 1.00 77.62 877 THR A CA 1
ATOM 6955 C C . THR A 1 877 ? 18.031 -5.636 -1.192 1.00 77.62 877 THR A C 1
ATOM 6957 O O . THR A 1 877 ? 17.427 -4.587 -0.950 1.00 77.62 877 THR A O 1
ATOM 6960 N N . SER A 1 878 ? 17.523 -6.567 -2.007 1.00 77.44 878 SER A N 1
ATOM 6961 C CA . SER A 1 878 ? 16.206 -6.440 -2.652 1.00 77.44 878 SER A CA 1
ATOM 6962 C C . SER A 1 878 ? 15.065 -6.244 -1.633 1.00 77.44 878 SER A C 1
ATOM 6964 O O . SER A 1 878 ? 14.113 -5.501 -1.891 1.00 77.44 878 SER A O 1
ATOM 6966 N N . SER A 1 879 ? 15.175 -6.847 -0.440 1.00 71.12 879 SER A N 1
ATOM 6967 C CA . SER A 1 879 ? 14.205 -6.659 0.648 1.00 71.12 879 SER A CA 1
ATOM 6968 C C . SER A 1 879 ? 14.233 -5.242 1.221 1.00 71.12 879 SER A C 1
ATOM 6970 O O . SER A 1 879 ? 13.180 -4.622 1.364 1.00 71.12 879 SER A O 1
ATOM 6972 N N . HIS A 1 880 ? 15.422 -4.678 1.462 1.00 75.44 880 HIS A N 1
ATOM 6973 C CA . HIS A 1 880 ? 15.552 -3.295 1.931 1.00 75.44 880 HIS A CA 1
ATOM 6974 C C . HIS A 1 880 ? 15.040 -2.303 0.889 1.00 75.44 880 HIS A C 1
ATOM 6976 O O . HIS A 1 880 ? 14.380 -1.333 1.242 1.00 75.44 880 HIS A O 1
ATOM 6982 N N . CYS A 1 881 ? 15.299 -2.560 -0.392 1.00 81.75 881 CYS A N 1
ATOM 6983 C CA . CYS A 1 881 ? 14.778 -1.758 -1.493 1.00 81.75 881 CYS A CA 1
ATOM 6984 C C . CYS A 1 881 ? 13.245 -1.721 -1.518 1.00 81.75 881 CYS A C 1
ATOM 6986 O O . CYS A 1 881 ? 12.676 -0.642 -1.647 1.00 81.75 881 CYS A O 1
ATOM 6988 N N . SER A 1 882 ? 12.585 -2.866 -1.313 1.00 78.69 882 SER A N 1
ATOM 6989 C CA . SER A 1 882 ? 11.118 -2.936 -1.217 1.00 78.69 882 SER A CA 1
ATOM 6990 C C . SER A 1 882 ? 10.595 -2.090 -0.048 1.00 78.69 882 SER A C 1
ATOM 6992 O O . SER A 1 882 ? 9.649 -1.320 -0.201 1.00 78.69 882 SER A O 1
ATOM 6994 N N . ALA A 1 883 ? 11.262 -2.168 1.107 1.00 76.50 883 ALA A N 1
ATOM 6995 C CA . ALA A 1 883 ? 10.885 -1.390 2.281 1.00 76.50 883 ALA A CA 1
ATOM 6996 C C . ALA A 1 883 ? 11.116 0.120 2.100 1.00 76.50 883 ALA A C 1
ATOM 6998 O O . ALA A 1 883 ? 10.269 0.924 2.479 1.00 76.50 883 ALA A O 1
ATOM 6999 N N . ILE A 1 884 ? 12.223 0.519 1.468 1.00 80.44 884 ILE A N 1
ATOM 7000 C CA . ILE A 1 884 ? 12.494 1.919 1.114 1.00 80.44 884 ILE A CA 1
ATOM 7001 C C . ILE A 1 884 ? 11.431 2.440 0.149 1.00 80.44 884 ILE A C 1
ATOM 7003 O O . ILE A 1 884 ? 10.904 3.529 0.363 1.00 80.44 884 ILE A O 1
ATOM 7007 N N . ALA A 1 885 ? 11.089 1.663 -0.882 1.00 82.94 885 ALA A N 1
ATOM 7008 C CA . ALA A 1 885 ? 10.060 2.042 -1.841 1.00 82.94 885 ALA A CA 1
ATOM 7009 C C . ALA A 1 885 ? 8.727 2.305 -1.144 1.00 82.94 885 ALA A C 1
ATOM 7011 O O . ALA A 1 885 ? 8.051 3.287 -1.435 1.00 82.94 885 ALA A O 1
ATOM 7012 N N . TYR A 1 886 ? 8.367 1.449 -0.191 1.00 75.94 886 TYR A N 1
ATOM 7013 C CA . TYR A 1 886 ? 7.171 1.617 0.616 1.00 75.94 886 TYR A CA 1
ATOM 7014 C C . TYR A 1 886 ? 7.205 2.902 1.460 1.00 75.94 886 TYR A C 1
ATOM 7016 O O . TYR A 1 886 ? 6.302 3.728 1.357 1.00 75.94 886 TYR A O 1
ATOM 7024 N N . ILE A 1 887 ? 8.278 3.136 2.219 1.00 77.69 887 ILE A N 1
ATOM 7025 C CA . ILE A 1 887 ? 8.431 4.345 3.052 1.00 77.69 887 ILE A CA 1
ATOM 7026 C C . ILE A 1 887 ? 8.333 5.621 2.216 1.00 77.69 887 ILE A C 1
ATOM 7028 O O . ILE A 1 887 ? 7.746 6.608 2.655 1.00 77.69 887 ILE A O 1
ATOM 7032 N N . LEU A 1 888 ? 8.899 5.608 1.007 1.00 79.88 888 LEU A N 1
ATOM 7033 C CA . LEU A 1 888 ? 8.803 6.732 0.084 1.00 79.88 888 LEU A CA 1
ATOM 7034 C C . LEU A 1 888 ? 7.372 6.926 -0.431 1.00 79.88 888 LEU A C 1
ATOM 7036 O O . LEU A 1 888 ? 6.925 8.065 -0.496 1.00 79.88 888 LEU A O 1
ATOM 7040 N N . GLN A 1 889 ? 6.627 5.857 -0.722 1.00 77.62 889 GLN A N 1
ATOM 7041 C CA . GLN A 1 889 ? 5.215 5.937 -1.132 1.00 77.62 889 GLN A CA 1
ATOM 7042 C C . GLN A 1 889 ? 4.295 6.501 -0.038 1.00 77.62 889 GLN A C 1
ATOM 7044 O O . GLN A 1 889 ? 3.314 7.185 -0.344 1.00 77.62 889 GLN A O 1
ATOM 7049 N N . ILE A 1 890 ? 4.595 6.210 1.231 1.00 71.50 890 ILE A N 1
ATOM 7050 C CA . ILE A 1 890 ? 3.800 6.677 2.377 1.00 71.50 890 ILE A CA 1
ATOM 7051 C C . ILE A 1 890 ? 4.314 7.982 2.994 1.00 71.50 890 ILE A C 1
ATOM 7053 O O . ILE A 1 890 ? 3.741 8.465 3.968 1.00 71.50 890 ILE A O 1
ATOM 7057 N N . SER A 1 891 ? 5.388 8.556 2.453 1.00 73.75 891 SER A N 1
ATOM 7058 C CA . SER A 1 891 ? 5.942 9.824 2.925 1.00 73.75 891 SER A CA 1
ATOM 7059 C C . SER A 1 891 ? 4.981 10.983 2.643 1.00 73.75 891 SER A C 1
ATOM 7061 O O . SER A 1 891 ? 4.456 11.108 1.537 1.00 73.75 891 SER A O 1
ATOM 7063 N N . GLU A 1 892 ? 4.786 11.867 3.624 1.00 70.06 892 GLU A N 1
ATOM 7064 C CA . GLU A 1 892 ? 4.063 13.136 3.430 1.00 70.06 892 GLU A CA 1
ATOM 7065 C C . GLU A 1 892 ? 4.865 14.118 2.558 1.00 70.06 892 GLU A C 1
ATOM 7067 O O . GLU A 1 892 ? 4.291 14.927 1.828 1.00 70.06 892 GLU A O 1
ATOM 7072 N N . GLU A 1 893 ? 6.197 14.034 2.607 1.00 75.81 893 GLU A N 1
ATOM 7073 C CA . GLU A 1 893 ? 7.090 14.834 1.774 1.00 75.81 893 GLU A CA 1
ATOM 7074 C C . GLU A 1 893 ? 7.255 14.188 0.394 1.00 75.81 893 GLU A C 1
ATOM 7076 O O . GLU A 1 893 ? 7.731 13.053 0.289 1.00 75.81 893 GLU A O 1
ATO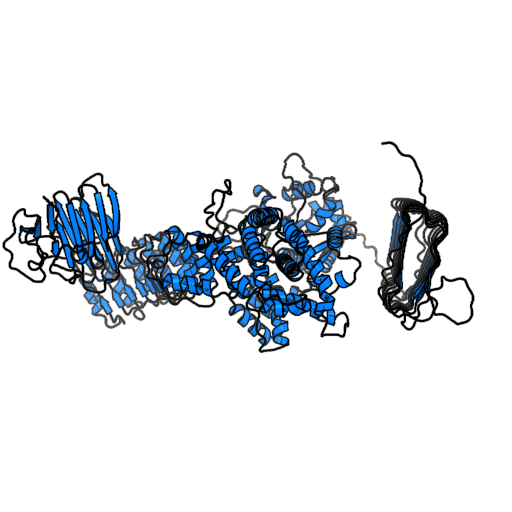M 7081 N N . VAL A 1 894 ? 6.896 14.939 -0.651 1.00 82.56 894 VAL A N 1
ATOM 7082 C CA . VAL A 1 894 ? 7.127 14.577 -2.057 1.00 82.56 894 VAL A CA 1
ATOM 7083 C C . VAL A 1 894 ? 8.597 14.811 -2.395 1.00 82.56 894 VAL A C 1
ATOM 7085 O O . VAL A 1 894 ? 9.108 15.915 -2.199 1.00 82.56 894 VAL A O 1
ATOM 7088 N N . LEU A 1 895 ? 9.268 13.805 -2.956 1.00 85.31 895 LEU A N 1
ATOM 7089 C CA . LEU A 1 895 ? 10.647 13.948 -3.419 1.00 85.31 895 LEU A CA 1
ATOM 7090 C C . LEU A 1 895 ? 10.716 14.820 -4.679 1.00 85.31 895 LEU A C 1
ATOM 7092 O O . LEU A 1 895 ? 10.017 14.563 -5.658 1.00 85.31 895 LEU A O 1
ATOM 7096 N N . ASP A 1 896 ? 11.604 15.811 -4.705 1.00 88.19 896 ASP A N 1
ATOM 7097 C CA . ASP A 1 896 ? 11.806 16.614 -5.917 1.00 88.19 896 ASP A CA 1
ATOM 7098 C C . ASP A 1 896 ? 12.448 15.788 -7.043 1.00 88.19 896 ASP A C 1
ATOM 7100 O O . ASP A 1 896 ? 11.995 15.848 -8.183 1.00 88.19 896 ASP A O 1
ATOM 7104 N N . GLU A 1 897 ? 13.447 14.964 -6.716 1.00 88.94 897 GLU A N 1
ATOM 7105 C CA . GLU A 1 897 ? 14.149 14.086 -7.656 1.00 88.94 897 GLU A CA 1
ATOM 7106 C C . GLU A 1 897 ? 14.384 12.705 -7.031 1.00 88.94 897 GLU A C 1
ATOM 7108 O O . GLU A 1 897 ? 14.888 12.586 -5.913 1.00 88.94 897 GLU A O 1
ATOM 7113 N N . PHE A 1 898 ? 14.031 11.659 -7.773 1.00 89.81 898 PHE A N 1
ATOM 7114 C CA . PHE A 1 898 ? 14.254 10.260 -7.442 1.00 89.81 898 PHE A CA 1
ATOM 7115 C C . PHE A 1 898 ? 15.176 9.637 -8.491 1.00 89.81 898 PHE A C 1
ATOM 7117 O O . PHE A 1 898 ? 14.747 9.316 -9.598 1.00 89.81 898 PHE A O 1
ATOM 7124 N N . ASP A 1 899 ? 16.454 9.495 -8.143 1.00 85.75 899 ASP A N 1
ATOM 7125 C CA . ASP A 1 899 ? 17.483 8.919 -9.009 1.00 85.75 899 ASP A CA 1
ATOM 7126 C C . ASP A 1 899 ? 17.795 7.484 -8.585 1.00 85.75 899 ASP A C 1
ATOM 7128 O O . ASP A 1 899 ? 18.437 7.240 -7.556 1.00 85.75 899 ASP A O 1
ATOM 7132 N N . LEU A 1 900 ? 17.351 6.524 -9.400 1.00 86.06 900 LEU A N 1
ATOM 7133 C CA . LEU A 1 900 ? 17.492 5.102 -9.101 1.00 86.06 900 LEU A CA 1
ATOM 7134 C C . LEU A 1 900 ? 18.966 4.661 -9.078 1.00 86.06 900 LEU A C 1
ATOM 7136 O O . LEU A 1 900 ? 19.321 3.716 -8.367 1.00 86.06 900 LEU A O 1
ATOM 7140 N N . LYS A 1 901 ? 19.858 5.378 -9.777 1.00 78.88 901 LYS A N 1
ATOM 7141 C CA . LYS A 1 901 ? 21.297 5.071 -9.832 1.00 78.88 901 LYS A CA 1
ATOM 7142 C C . LYS A 1 901 ? 22.015 5.380 -8.520 1.00 78.88 901 LYS A C 1
ATOM 7144 O O . LYS A 1 901 ? 23.046 4.762 -8.245 1.00 78.88 901 LYS A O 1
ATOM 7149 N N . ARG A 1 902 ? 21.477 6.279 -7.682 1.00 78.25 902 ARG A N 1
ATOM 7150 C CA . ARG A 1 902 ? 22.051 6.595 -6.355 1.00 78.25 902 ARG A CA 1
ATOM 7151 C C . ARG A 1 902 ? 21.932 5.434 -5.373 1.00 78.25 902 ARG A C 1
ATOM 7153 O O . ARG A 1 902 ? 22.694 5.357 -4.409 1.00 78.25 902 ARG A O 1
ATOM 7160 N N . TYR A 1 903 ? 21.025 4.495 -5.629 1.00 78.25 903 TYR A N 1
ATOM 7161 C CA . TYR A 1 903 ? 20.850 3.309 -4.805 1.00 78.25 903 TYR A CA 1
ATOM 7162 C C . TYR A 1 903 ? 21.831 2.208 -5.229 1.00 78.25 903 TYR A C 1
ATOM 7164 O O . TYR A 1 903 ? 21.700 1.579 -6.281 1.00 78.25 903 TYR A O 1
ATOM 7172 N N . LYS A 1 904 ? 22.828 1.943 -4.375 1.00 74.94 904 LYS A N 1
ATOM 7173 C CA . LYS A 1 904 ? 23.752 0.807 -4.528 1.00 74.94 904 LYS A CA 1
ATOM 7174 C C . LYS A 1 904 ? 23.031 -0.492 -4.180 1.00 74.94 904 LYS A C 1
ATOM 7176 O O . LYS A 1 904 ? 22.940 -0.836 -3.006 1.00 74.94 904 LYS A O 1
ATOM 7181 N N . THR A 1 905 ? 22.520 -1.196 -5.180 1.00 80.75 905 THR A N 1
ATOM 7182 C CA . THR A 1 905 ? 21.763 -2.445 -5.018 1.00 80.75 905 THR A CA 1
ATOM 7183 C C . THR A 1 905 ? 21.858 -3.306 -6.284 1.00 80.75 905 THR A C 1
ATOM 7185 O O . THR A 1 905 ? 22.445 -2.867 -7.275 1.00 80.75 905 THR A O 1
ATOM 7188 N N . SER A 1 906 ? 21.336 -4.532 -6.239 1.00 79.81 906 SER A N 1
ATOM 7189 C CA . SER A 1 906 ? 21.193 -5.405 -7.412 1.00 79.81 906 SER A CA 1
ATOM 7190 C C . SER A 1 906 ? 20.152 -4.857 -8.396 1.00 79.81 906 SER A C 1
ATOM 7192 O O . SER A 1 906 ? 19.328 -4.020 -8.028 1.00 79.81 906 SER A O 1
ATOM 7194 N N . ASP A 1 907 ? 20.129 -5.367 -9.629 1.00 78.38 907 ASP A N 1
ATOM 7195 C CA . ASP A 1 907 ? 19.074 -5.023 -10.594 1.00 78.38 907 ASP A CA 1
ATOM 7196 C C . ASP A 1 907 ? 17.679 -5.340 -10.033 1.00 78.38 907 ASP A C 1
ATOM 7198 O O . ASP A 1 907 ? 16.789 -4.496 -10.088 1.00 78.38 907 ASP A O 1
ATOM 7202 N N . GLU A 1 908 ? 17.519 -6.481 -9.349 1.00 79.31 908 GLU A N 1
ATOM 7203 C CA . GLU A 1 908 ? 16.275 -6.800 -8.637 1.00 79.31 908 GLU A CA 1
ATOM 7204 C C . GLU A 1 908 ? 15.930 -5.730 -7.588 1.00 79.31 908 GLU A C 1
ATOM 7206 O O . GLU A 1 908 ? 14.795 -5.264 -7.523 1.00 79.31 908 GLU A O 1
ATOM 7211 N N . GLY A 1 909 ? 16.898 -5.287 -6.781 1.00 81.44 909 GLY A N 1
ATOM 7212 C CA . GLY A 1 909 ? 16.668 -4.227 -5.804 1.00 81.44 909 GLY A CA 1
ATOM 7213 C C . GLY A 1 909 ? 16.278 -2.892 -6.443 1.00 81.44 909 GLY A C 1
ATOM 7214 O O . GLY A 1 909 ? 15.436 -2.181 -5.898 1.00 81.44 909 GLY A O 1
ATOM 7215 N N . ARG A 1 910 ? 16.815 -2.563 -7.622 1.00 82.56 910 ARG A N 1
ATOM 7216 C CA . ARG A 1 910 ? 16.379 -1.393 -8.398 1.00 82.56 910 ARG A CA 1
ATOM 7217 C C . ARG A 1 910 ? 14.937 -1.543 -8.870 1.00 82.56 910 ARG A C 1
ATOM 7219 O O . ARG A 1 910 ? 14.164 -0.598 -8.751 1.00 82.56 910 ARG A O 1
ATOM 7226 N N . TRP A 1 911 ? 14.541 -2.729 -9.323 1.00 83.50 911 TRP A N 1
ATOM 7227 C CA . TRP A 1 911 ? 13.154 -2.994 -9.712 1.00 83.50 911 TRP A CA 1
ATOM 7228 C C . TRP A 1 911 ? 12.192 -2.833 -8.531 1.00 83.50 911 TRP A C 1
ATOM 7230 O O . TRP A 1 911 ? 11.149 -2.199 -8.671 1.00 83.50 911 TRP A O 1
ATOM 7240 N N . ARG A 1 912 ? 12.569 -3.308 -7.335 1.00 84.31 912 ARG A N 1
ATOM 7241 C CA . ARG A 1 912 ? 11.761 -3.148 -6.109 1.00 84.31 912 ARG A CA 1
ATOM 7242 C C . ARG A 1 912 ? 11.568 -1.692 -5.673 1.00 84.31 912 ARG A C 1
ATOM 7244 O O . ARG A 1 912 ? 10.674 -1.423 -4.880 1.00 84.31 912 ARG A O 1
ATOM 7251 N N . LEU A 1 913 ? 12.391 -0.768 -6.168 1.00 87.88 913 LEU A N 1
ATOM 7252 C CA . LEU A 1 913 ? 12.317 0.663 -5.872 1.00 87.88 913 LEU A CA 1
ATOM 7253 C C . LEU A 1 913 ? 11.361 1.436 -6.795 1.00 87.88 913 LEU A C 1
ATOM 7255 O O . LEU A 1 913 ? 10.984 2.554 -6.453 1.00 87.88 913 LEU A O 1
ATOM 7259 N N . ILE A 1 914 ? 10.938 0.851 -7.921 1.00 88.69 914 ILE A N 1
ATOM 7260 C CA . ILE A 1 914 ? 10.073 1.501 -8.919 1.00 88.69 914 ILE A CA 1
ATOM 7261 C C . ILE A 1 914 ? 8.791 2.095 -8.318 1.00 88.69 914 ILE A C 1
ATOM 7263 O O . ILE A 1 914 ? 8.507 3.247 -8.633 1.00 88.69 914 ILE A O 1
ATOM 7267 N N . PRO A 1 915 ? 8.044 1.418 -7.423 1.00 85.75 915 PRO A N 1
ATOM 7268 C CA . PRO A 1 915 ? 6.816 1.988 -6.865 1.00 85.75 915 PRO A CA 1
ATOM 7269 C C . PRO A 1 915 ? 6.998 3.342 -6.156 1.00 85.75 915 PRO A C 1
ATOM 7271 O O . PRO A 1 915 ? 6.040 4.096 -6.021 1.00 85.75 915 PRO A O 1
ATOM 7274 N N . ALA A 1 916 ? 8.220 3.705 -5.742 1.00 87.00 916 ALA A N 1
ATOM 7275 C CA . ALA A 1 916 ? 8.511 5.007 -5.136 1.00 87.00 916 ALA A CA 1
ATOM 7276 C C . ALA A 1 916 ? 8.252 6.204 -6.072 1.00 87.00 916 ALA A C 1
ATOM 7278 O O . ALA A 1 916 ? 8.092 7.325 -5.584 1.00 87.00 916 ALA A O 1
ATOM 7279 N N . VAL A 1 917 ? 8.174 5.989 -7.394 1.00 89.31 917 VAL A N 1
ATOM 7280 C CA . VAL A 1 917 ? 7.939 7.065 -8.376 1.00 89.31 917 VAL A CA 1
ATOM 7281 C C . VAL A 1 917 ? 6.618 7.802 -8.164 1.00 89.31 917 VAL A C 1
ATOM 7283 O O . VAL A 1 917 ? 6.493 8.960 -8.554 1.00 89.31 917 VAL A O 1
ATOM 7286 N N . VAL A 1 918 ? 5.630 7.171 -7.518 1.00 84.38 918 VAL A N 1
ATOM 7287 C CA . VAL A 1 918 ? 4.328 7.807 -7.257 1.00 84.38 918 VAL A CA 1
ATOM 7288 C C . VAL A 1 918 ? 4.452 9.052 -6.373 1.00 84.38 918 VAL A C 1
ATOM 7290 O O . VAL A 1 918 ? 3.629 9.966 -6.476 1.00 84.38 918 VAL A O 1
ATOM 7293 N N . ASN A 1 919 ? 5.493 9.116 -5.533 1.00 85.25 919 ASN A N 1
ATOM 7294 C CA . ASN A 1 919 ? 5.714 10.201 -4.581 1.00 85.25 919 ASN A CA 1
ATOM 7295 C C . ASN A 1 919 ? 6.940 11.072 -4.911 1.00 85.25 919 ASN A C 1
ATOM 7297 O O . ASN A 1 919 ? 7.549 11.661 -4.015 1.00 85.25 919 ASN A O 1
ATOM 7301 N N . CYS A 1 920 ? 7.315 11.174 -6.191 1.00 89.62 920 CYS A N 1
ATOM 7302 C CA . CYS A 1 920 ? 8.336 12.118 -6.644 1.00 89.62 920 CYS A CA 1
ATOM 7303 C C . CYS A 1 920 ? 7.844 13.015 -7.786 1.00 89.62 920 CYS A C 1
ATOM 7305 O O . CYS A 1 920 ? 6.870 12.693 -8.459 1.00 89.62 920 CYS A O 1
ATOM 7307 N N . ARG A 1 921 ? 8.505 14.161 -8.000 1.00 93.12 921 ARG A N 1
ATOM 7308 C CA . ARG A 1 921 ? 8.235 15.068 -9.133 1.00 93.12 921 ARG A CA 1
ATOM 7309 C C . ARG A 1 921 ? 9.023 14.680 -10.379 1.00 93.12 921 ARG A C 1
ATOM 7311 O O . ARG A 1 921 ? 8.508 14.802 -11.489 1.00 93.12 921 ARG A O 1
ATOM 7318 N N . LYS A 1 922 ? 10.251 14.200 -10.196 1.00 94.56 922 LYS A N 1
ATOM 7319 C CA . LYS A 1 922 ? 11.160 13.777 -11.262 1.00 94.56 922 LYS A CA 1
ATOM 7320 C C . LYS A 1 922 ? 11.738 12.402 -10.945 1.00 94.56 922 LYS A C 1
ATOM 7322 O O . LYS A 1 922 ? 12.356 12.238 -9.897 1.00 94.56 922 LYS A O 1
ATOM 7327 N N . ALA A 1 923 ? 11.572 11.438 -11.844 1.00 94.50 923 ALA A N 1
ATOM 7328 C CA . ALA A 1 923 ? 12.144 10.100 -11.738 1.00 94.50 923 ALA A CA 1
ATOM 7329 C C . ALA A 1 923 ? 13.211 9.886 -12.820 1.00 94.50 923 ALA A C 1
ATOM 7331 O O . ALA A 1 923 ? 12.909 9.910 -14.013 1.00 94.50 923 ALA A O 1
ATOM 7332 N N . LEU A 1 924 ? 14.454 9.665 -12.392 1.00 91.06 924 LEU A N 1
ATOM 7333 C CA . LEU A 1 924 ? 15.589 9.327 -13.247 1.00 91.06 924 LEU A CA 1
ATOM 7334 C C . LEU A 1 924 ? 15.837 7.821 -13.150 1.00 91.06 924 LEU A C 1
ATOM 7336 O O . LEU A 1 924 ? 16.474 7.333 -12.212 1.00 91.06 924 LEU A O 1
ATOM 7340 N N . LEU A 1 925 ? 15.265 7.086 -14.100 1.00 91.56 925 LEU A N 1
ATOM 7341 C CA . LEU A 1 925 ? 15.375 5.633 -14.226 1.00 91.56 925 LEU A CA 1
ATOM 7342 C C . LEU A 1 925 ? 16.196 5.241 -15.463 1.00 91.56 925 LEU A C 1
ATOM 7344 O O . LEU A 1 925 ? 16.180 4.085 -15.895 1.00 91.56 925 LEU A O 1
ATOM 7348 N N . ASP A 1 926 ? 16.906 6.204 -16.047 1.00 85.50 926 ASP A N 1
ATOM 7349 C CA . ASP A 1 926 ? 17.762 5.986 -17.194 1.00 85.50 926 ASP A CA 1
ATOM 7350 C C . ASP A 1 926 ? 18.885 5.011 -16.837 1.00 85.50 926 ASP A C 1
ATOM 7352 O O . ASP A 1 926 ? 19.376 4.978 -15.700 1.00 85.50 926 ASP A O 1
ATOM 7356 N N . CYS A 1 927 ? 19.332 4.221 -17.812 1.00 80.19 927 CYS A N 1
ATOM 7357 C CA . CYS A 1 927 ? 20.525 3.397 -17.650 1.00 80.19 927 CYS A CA 1
ATOM 7358 C C . CYS A 1 927 ? 20.436 2.370 -16.493 1.00 80.19 927 CYS A C 1
ATOM 7360 O O . CYS A 1 927 ? 21.480 1.964 -15.963 1.00 80.19 927 CYS A O 1
ATOM 7362 N N . CYS A 1 928 ? 19.231 1.947 -16.098 1.00 81.12 928 CYS A N 1
ATOM 7363 C CA . CYS A 1 928 ? 18.983 1.115 -14.916 1.00 81.12 928 CYS A CA 1
ATOM 7364 C C . CYS A 1 928 ? 18.761 -0.376 -15.211 1.00 81.12 928 CYS A C 1
ATOM 7366 O O . CYS A 1 928 ? 18.414 -1.108 -14.287 1.00 81.12 928 CYS A O 1
ATOM 7368 N N . ASN A 1 929 ? 19.002 -0.828 -16.448 1.00 79.44 929 ASN A N 1
ATOM 7369 C CA . ASN A 1 929 ? 18.756 -2.209 -16.885 1.00 79.44 929 ASN A CA 1
ATOM 7370 C C . ASN A 1 929 ? 17.289 -2.631 -16.664 1.00 79.44 929 ASN A C 1
ATOM 7372 O O . ASN A 1 929 ? 16.989 -3.729 -16.191 1.00 79.44 929 ASN A O 1
ATOM 7376 N N . LEU A 1 930 ? 16.364 -1.705 -16.933 1.00 83.94 930 LEU A N 1
ATOM 7377 C CA . LEU A 1 930 ? 14.932 -1.975 -16.884 1.00 83.94 930 LEU A CA 1
ATOM 7378 C C . LEU A 1 930 ? 14.500 -2.720 -18.148 1.00 83.94 930 LEU A C 1
ATOM 7380 O O . LEU A 1 930 ? 14.980 -2.427 -19.241 1.00 83.94 930 LEU A O 1
ATOM 7384 N N . THR A 1 931 ? 13.573 -3.658 -17.986 1.00 81.56 931 THR A N 1
ATOM 7385 C CA . THR A 1 931 ? 12.986 -4.442 -19.081 1.00 81.56 931 THR A CA 1
ATOM 7386 C C . THR A 1 931 ? 11.502 -4.113 -19.231 1.00 81.56 931 THR A C 1
ATOM 7388 O O . THR A 1 931 ? 10.916 -3.437 -18.381 1.00 81.56 931 THR A O 1
ATOM 7391 N N . GLY A 1 932 ? 10.849 -4.639 -20.272 1.00 77.94 932 GLY A N 1
ATOM 7392 C CA . GLY A 1 932 ? 9.401 -4.484 -20.462 1.00 77.94 932 GLY A CA 1
ATOM 7393 C C . GLY A 1 932 ? 8.544 -4.930 -19.262 1.00 77.94 932 GLY A C 1
ATOM 7394 O O . GLY A 1 932 ? 7.477 -4.365 -19.047 1.00 77.94 932 GLY A O 1
ATOM 7395 N N . GLN A 1 933 ? 9.016 -5.863 -18.423 1.00 78.19 933 GLN A N 1
ATOM 7396 C CA . GLN A 1 933 ? 8.306 -6.274 -17.197 1.00 78.19 933 GLN A CA 1
ATOM 7397 C C . GLN A 1 933 ? 8.213 -5.136 -16.168 1.00 78.19 933 GLN A C 1
ATOM 7399 O O . GLN A 1 933 ? 7.207 -4.980 -15.482 1.00 78.19 933 GLN A O 1
ATOM 7404 N N . CYS A 1 934 ? 9.233 -4.279 -16.091 1.00 82.75 934 CYS A N 1
ATOM 7405 C CA . CYS A 1 934 ? 9.230 -3.116 -15.204 1.00 82.75 934 CYS A CA 1
ATOM 7406 C C . CYS A 1 934 ? 8.159 -2.084 -15.603 1.00 82.75 934 CYS A C 1
ATOM 7408 O O . CYS A 1 934 ? 7.665 -1.340 -14.752 1.00 82.75 934 CYS A O 1
ATOM 7410 N N . CYS A 1 935 ? 7.784 -2.044 -16.886 1.00 86.81 935 CYS A N 1
ATOM 7411 C CA . CYS A 1 935 ? 6.767 -1.133 -17.401 1.00 86.81 935 CYS A CA 1
ATOM 7412 C C . CYS A 1 935 ? 5.366 -1.439 -16.867 1.00 86.81 935 CYS A C 1
ATOM 7414 O O . CYS A 1 935 ? 4.564 -0.516 -16.780 1.00 86.81 935 CYS A O 1
ATOM 7416 N N . GLU A 1 936 ? 5.073 -2.678 -16.467 1.00 84.81 936 GLU A N 1
ATOM 7417 C CA . GLU A 1 936 ? 3.801 -3.024 -15.821 1.00 84.81 936 GLU A CA 1
ATOM 7418 C C . GLU A 1 936 ? 3.683 -2.348 -14.447 1.00 84.81 936 GLU A C 1
ATOM 7420 O O . GLU A 1 936 ? 2.706 -1.651 -14.166 1.00 84.81 936 GLU A O 1
ATOM 7425 N N . SER A 1 937 ? 4.739 -2.442 -13.630 1.00 82.50 937 SER A N 1
ATOM 7426 C CA . SER A 1 937 ? 4.800 -1.754 -12.337 1.00 82.50 937 SER A CA 1
ATOM 7427 C C . SER A 1 937 ? 4.729 -0.231 -12.504 1.00 82.50 937 SER A C 1
ATOM 7429 O O . SER A 1 937 ? 3.924 0.417 -11.836 1.00 82.50 937 SER A O 1
ATOM 7431 N N . LEU A 1 938 ? 5.474 0.348 -13.453 1.00 89.12 938 LEU A N 1
ATOM 7432 C CA . LEU A 1 938 ? 5.386 1.782 -13.760 1.00 89.12 938 LEU A CA 1
ATOM 7433 C C . LEU A 1 938 ? 3.992 2.196 -14.238 1.00 89.12 938 LEU A C 1
ATOM 7435 O O . LEU A 1 938 ? 3.484 3.225 -13.803 1.00 89.12 938 LEU A O 1
ATOM 7439 N N . SER A 1 939 ? 3.367 1.399 -15.103 1.00 89.00 939 SER A N 1
ATOM 7440 C CA . SER A 1 939 ? 2.017 1.652 -15.604 1.00 89.00 939 SER A CA 1
ATOM 7441 C C . SER A 1 939 ? 1.018 1.721 -14.451 1.00 89.00 939 SER A C 1
ATOM 7443 O O . SER A 1 939 ? 0.304 2.715 -14.321 1.00 89.00 939 SER A O 1
ATOM 7445 N N . SER A 1 940 ? 1.063 0.750 -13.533 1.00 81.69 940 SER A N 1
ATOM 7446 C CA . SER A 1 940 ? 0.214 0.748 -12.336 1.00 81.69 940 SER A CA 1
ATOM 7447 C C . SER A 1 940 ? 0.444 1.980 -11.445 1.00 81.69 940 SER A C 1
ATOM 7449 O O . SER A 1 940 ? -0.508 2.627 -11.009 1.00 81.69 940 SER A O 1
ATOM 7451 N N . SER A 1 941 ? 1.706 2.382 -11.249 1.00 83.25 941 SER A N 1
ATOM 7452 C CA . SER A 1 941 ? 2.062 3.596 -10.510 1.00 83.25 941 SER A CA 1
ATOM 7453 C C . SER A 1 941 ? 1.520 4.864 -11.182 1.00 83.25 941 SER A C 1
ATOM 7455 O O . SER A 1 941 ? 1.008 5.750 -10.498 1.00 83.25 941 SER A O 1
ATOM 7457 N N . LEU A 1 942 ? 1.570 4.950 -12.513 1.00 85.56 942 LEU A N 1
ATOM 7458 C CA . LEU A 1 942 ? 1.090 6.102 -13.288 1.00 85.56 942 LEU A CA 1
ATOM 7459 C C . LEU A 1 942 ? -0.439 6.220 -13.324 1.00 85.56 942 LEU A C 1
ATOM 7461 O O . LEU A 1 942 ? -0.956 7.329 -13.476 1.00 85.56 942 LEU A O 1
ATOM 7465 N N . GLN A 1 943 ? -1.155 5.103 -13.173 1.00 83.75 943 GLN A N 1
ATOM 7466 C CA . GLN A 1 943 ? -2.618 5.087 -13.090 1.00 83.75 943 GLN A CA 1
ATOM 7467 C C . GLN A 1 943 ? -3.139 5.620 -11.754 1.00 83.75 943 GLN A C 1
ATOM 7469 O O . GLN A 1 943 ? -4.272 6.100 -11.706 1.00 83.75 943 GLN A O 1
ATOM 7474 N N . SER A 1 944 ? -2.313 5.556 -10.706 1.00 75.44 944 SER A N 1
ATOM 7475 C CA . SER A 1 944 ? -2.608 6.096 -9.381 1.00 75.44 944 SER A CA 1
ATOM 7476 C C . SER A 1 944 ? -2.362 7.608 -9.299 1.00 75.44 944 SER A C 1
ATOM 7478 O O . SER A 1 944 ? -1.578 8.171 -10.066 1.00 75.44 944 SER A O 1
ATOM 7480 N N . SER A 1 945 ? -2.994 8.276 -8.332 1.00 72.12 945 SER A N 1
ATOM 7481 C CA . SER A 1 945 ? -2.750 9.691 -8.042 1.00 72.12 945 SER A CA 1
ATOM 7482 C C . SER A 1 945 ? -1.293 9.903 -7.622 1.00 72.12 945 SER A C 1
ATOM 7484 O O . SER A 1 945 ? -0.907 9.526 -6.515 1.00 72.12 945 SER A O 1
ATOM 7486 N N . ASN A 1 946 ? -0.501 10.554 -8.477 1.00 81.00 946 ASN A N 1
ATOM 7487 C CA . ASN A 1 946 ? 0.937 10.732 -8.282 1.00 81.00 946 ASN A CA 1
ATOM 7488 C C . ASN A 1 946 ? 1.408 12.185 -8.477 1.00 81.00 946 ASN A C 1
ATOM 7490 O O . ASN A 1 946 ? 0.729 13.033 -9.067 1.00 81.00 946 ASN A O 1
ATOM 7494 N N . SER A 1 947 ? 2.609 12.468 -7.973 1.00 85.88 947 SER A N 1
ATOM 7495 C CA . SER A 1 947 ? 3.257 13.782 -8.094 1.00 85.88 947 SER A CA 1
ATOM 7496 C C . SER A 1 947 ? 4.196 13.905 -9.301 1.00 85.88 947 SER A C 1
ATOM 7498 O O . SER A 1 947 ? 4.813 14.959 -9.471 1.00 85.88 947 SER A O 1
ATOM 7500 N N . LEU A 1 948 ? 4.284 12.873 -10.146 1.00 93.00 948 LEU A N 1
ATOM 7501 C CA . LEU A 1 948 ? 5.294 12.755 -11.194 1.00 93.00 948 LEU A CA 1
ATOM 7502 C C . LEU A 1 948 ? 5.028 13.732 -12.344 1.00 93.00 948 LEU A C 1
ATOM 7504 O O . LEU A 1 948 ? 3.894 13.899 -12.796 1.00 93.00 948 LEU A O 1
ATOM 7508 N N . ARG A 1 949 ? 6.082 14.414 -12.793 1.00 95.19 949 ARG A N 1
ATOM 7509 C CA . ARG A 1 949 ? 6.079 15.385 -13.899 1.00 95.19 949 ARG A CA 1
ATOM 7510 C C . ARG A 1 949 ? 7.124 15.047 -14.954 1.00 95.19 949 ARG A C 1
ATOM 7512 O O . ARG A 1 949 ? 6.846 15.215 -16.134 1.00 95.19 949 ARG A O 1
ATOM 7519 N N . GLU A 1 950 ? 8.272 14.509 -14.552 1.00 96.69 950 GLU A N 1
ATOM 7520 C CA . GLU A 1 950 ? 9.331 14.062 -15.463 1.00 96.69 950 GLU A CA 1
ATOM 7521 C C . GLU A 1 950 ? 9.702 12.601 -15.194 1.00 96.69 950 GLU A C 1
ATOM 7523 O O . GLU A 1 950 ? 9.983 12.232 -14.054 1.00 96.69 950 GLU A O 1
ATOM 7528 N N . LEU A 1 951 ? 9.728 11.785 -16.249 1.00 96.00 951 LEU A N 1
ATOM 7529 C CA . LEU A 1 951 ? 10.137 10.384 -16.218 1.00 96.00 951 LEU A CA 1
ATOM 7530 C C . LEU A 1 951 ? 11.185 10.139 -17.304 1.00 96.00 951 LEU A C 1
ATOM 7532 O O . LEU A 1 951 ? 10.886 10.208 -18.499 1.00 96.00 951 LEU A O 1
ATOM 7536 N N . ASP A 1 952 ? 12.408 9.839 -16.876 1.00 94.44 952 ASP A N 1
ATOM 7537 C CA . ASP A 1 952 ? 13.496 9.441 -17.762 1.00 94.44 952 ASP A CA 1
ATOM 7538 C C . ASP A 1 952 ? 13.714 7.933 -17.683 1.00 94.44 952 ASP A C 1
ATOM 7540 O O . ASP A 1 952 ? 14.067 7.401 -16.633 1.00 94.44 952 ASP A O 1
ATOM 7544 N N . LEU A 1 953 ? 13.473 7.250 -18.796 1.00 93.69 953 LEU A N 1
ATOM 7545 C CA . LEU A 1 953 ? 13.627 5.810 -18.973 1.00 93.69 953 LEU A CA 1
ATOM 7546 C C . LEU A 1 953 ? 14.674 5.477 -20.038 1.00 93.69 953 LEU A C 1
ATOM 7548 O O . LEU A 1 953 ? 14.768 4.321 -20.450 1.00 93.69 953 LEU A O 1
ATOM 7552 N N . SER A 1 954 ? 15.446 6.466 -20.485 1.00 89.50 954 SER A N 1
ATOM 7553 C CA . SER A 1 954 ? 16.393 6.318 -21.588 1.00 89.50 954 SER A CA 1
ATOM 7554 C C . SER A 1 954 ? 17.443 5.233 -21.308 1.00 89.50 954 SER A C 1
ATOM 7556 O O . SER A 1 954 ? 17.823 5.003 -20.159 1.00 89.50 954 SER A O 1
ATOM 7558 N N . HIS A 1 955 ? 17.960 4.585 -22.350 1.00 84.69 955 HIS A N 1
ATOM 7559 C CA . HIS A 1 955 ? 18.993 3.547 -22.258 1.00 84.69 955 HIS A CA 1
ATOM 7560 C C . HIS A 1 955 ? 18.565 2.324 -21.423 1.00 84.69 955 HIS A C 1
ATOM 7562 O O . HIS A 1 955 ? 19.320 1.830 -20.576 1.00 84.69 955 HIS A O 1
ATOM 7568 N N . ASN A 1 956 ? 17.336 1.851 -21.639 1.00 86.06 956 ASN A N 1
ATOM 7569 C CA . ASN A 1 956 ? 16.795 0.612 -21.074 1.00 86.06 956 ASN A CA 1
ATOM 7570 C C . ASN A 1 956 ? 16.143 -0.221 -22.189 1.00 86.06 956 ASN A C 1
ATOM 7572 O O . ASN A 1 956 ? 15.414 0.332 -23.004 1.00 86.06 956 ASN A O 1
ATOM 7576 N N . ASP A 1 957 ? 16.338 -1.541 -22.214 1.00 85.56 957 ASP A N 1
ATOM 7577 C CA . ASP A 1 957 ? 15.758 -2.423 -23.243 1.00 85.56 957 ASP A CA 1
ATOM 7578 C C . ASP A 1 957 ? 14.269 -2.708 -22.964 1.00 85.56 957 ASP A C 1
ATOM 7580 O O . ASP A 1 957 ? 13.869 -3.796 -22.542 1.00 85.56 957 ASP A O 1
ATOM 7584 N N . LEU A 1 958 ? 13.432 -1.681 -23.133 1.00 90.19 958 LEU A N 1
ATOM 7585 C CA . LEU A 1 958 ? 11.993 -1.757 -22.871 1.00 90.19 958 LEU A CA 1
ATOM 7586 C C . LEU A 1 958 ? 11.239 -2.471 -23.992 1.00 90.19 958 LEU A C 1
ATOM 7588 O O . LEU A 1 958 ? 10.216 -3.113 -23.722 1.00 90.19 958 LEU A O 1
ATOM 7592 N N . GLN A 1 959 ? 11.748 -2.348 -25.224 1.00 91.62 959 GLN A N 1
ATOM 7593 C CA . GLN A 1 959 ? 11.118 -2.831 -26.451 1.00 91.62 959 GLN A CA 1
ATOM 7594 C C . GLN A 1 959 ? 9.729 -2.196 -26.675 1.00 91.62 959 GLN A C 1
ATOM 7596 O O . GLN A 1 959 ? 9.185 -1.464 -25.839 1.00 91.62 959 GLN A O 1
ATOM 7601 N N . ASP A 1 960 ? 9.103 -2.487 -27.816 1.00 94.00 960 ASP A N 1
ATOM 7602 C CA . ASP A 1 960 ? 7.782 -1.933 -28.150 1.00 94.00 960 ASP A CA 1
ATOM 7603 C C . ASP A 1 960 ? 6.694 -2.363 -27.147 1.00 94.00 960 ASP A C 1
ATOM 7605 O O . ASP A 1 960 ? 5.766 -1.604 -26.854 1.00 94.00 960 ASP A O 1
ATOM 7609 N N . SER A 1 961 ? 6.831 -3.560 -26.561 1.00 92.88 961 SER A N 1
ATOM 7610 C CA . SER A 1 961 ? 5.926 -4.073 -25.527 1.00 92.88 961 SER A CA 1
ATOM 7611 C C . SER A 1 961 ? 5.951 -3.242 -24.245 1.00 92.88 961 SER A C 1
ATOM 7613 O O . SER A 1 961 ? 4.894 -3.009 -23.658 1.00 92.88 961 SER A O 1
ATOM 7615 N N . GLY A 1 962 ? 7.123 -2.759 -23.818 1.00 91.94 962 GLY A N 1
ATOM 7616 C CA . GLY A 1 962 ? 7.231 -1.895 -22.643 1.00 91.94 962 GLY A CA 1
ATOM 7617 C C . GLY A 1 962 ? 6.523 -0.557 -22.861 1.00 91.94 962 GLY A C 1
ATOM 7618 O O . GLY A 1 962 ? 5.774 -0.097 -22.000 1.00 91.94 962 GLY A O 1
ATOM 7619 N N . VAL A 1 963 ? 6.667 0.032 -24.053 1.00 94.00 963 VAL A N 1
ATOM 7620 C CA . VAL A 1 963 ? 5.983 1.288 -24.416 1.00 94.00 963 VAL A CA 1
ATOM 7621 C C . VAL A 1 963 ? 4.471 1.116 -24.488 1.00 94.00 963 VAL A C 1
ATOM 7623 O O . VAL A 1 963 ? 3.742 2.024 -24.082 1.00 94.00 963 VAL A O 1
ATOM 7626 N N . LYS A 1 964 ? 3.985 -0.040 -24.948 1.00 94.06 964 LYS A N 1
ATOM 7627 C CA . LYS A 1 964 ? 2.554 -0.363 -24.915 1.00 94.06 964 LYS A CA 1
ATOM 7628 C C . LYS A 1 964 ? 2.009 -0.317 -23.482 1.00 94.06 964 LYS A C 1
ATOM 7630 O O . LYS A 1 964 ? 1.073 0.434 -23.222 1.00 94.06 964 LYS A O 1
ATOM 7635 N N . LEU A 1 965 ? 2.660 -1.016 -22.546 1.00 91.94 965 LEU A N 1
ATOM 7636 C CA . LEU A 1 965 ? 2.272 -1.027 -21.128 1.00 91.94 965 LEU A CA 1
ATOM 7637 C C . LEU A 1 965 ? 2.323 0.372 -20.495 1.00 91.94 965 LEU A C 1
ATOM 7639 O O . LEU A 1 965 ? 1.386 0.771 -19.802 1.00 91.94 965 LEU A O 1
ATOM 7643 N N . LEU A 1 966 ? 3.385 1.143 -20.760 1.00 91.88 966 LEU A N 1
ATOM 7644 C CA . LEU A 1 966 ? 3.504 2.524 -20.278 1.00 91.88 966 LEU A CA 1
ATOM 7645 C C . LEU A 1 966 ? 2.393 3.417 -20.833 1.00 91.88 966 LEU A C 1
ATOM 7647 O O . LEU A 1 966 ? 1.823 4.215 -20.093 1.00 91.88 966 LEU A O 1
ATOM 7651 N N . SER A 1 967 ? 2.066 3.276 -22.119 1.00 91.19 967 SER A N 1
ATOM 7652 C CA . SER A 1 967 ? 1.017 4.068 -22.769 1.00 91.19 967 SER A CA 1
ATOM 7653 C C . SER A 1 967 ? -0.338 3.845 -22.105 1.00 91.19 967 SER A C 1
ATOM 7655 O O . SER A 1 967 ? -1.075 4.805 -21.901 1.00 91.19 967 SER A O 1
ATOM 7657 N N . ASP A 1 968 ? -0.651 2.612 -21.712 1.00 87.94 968 ASP A N 1
ATOM 7658 C CA . ASP A 1 968 ? -1.902 2.293 -21.019 1.00 87.94 968 ASP A CA 1
ATOM 7659 C C . ASP A 1 968 ? -1.975 2.925 -19.619 1.00 87.94 968 ASP A C 1
ATOM 7661 O O . ASP A 1 968 ? -3.051 3.334 -19.177 1.00 87.94 968 ASP A O 1
ATOM 7665 N N . GLY A 1 969 ? -0.834 3.105 -18.949 1.00 86.62 969 GLY A N 1
ATOM 7666 C CA . GLY A 1 969 ? -0.764 3.828 -17.679 1.00 86.62 969 GLY A CA 1
ATOM 7667 C C . GLY A 1 969 ? -0.890 5.343 -17.843 1.00 86.62 969 GLY A C 1
ATOM 7668 O O . GLY A 1 969 ? -1.654 5.998 -17.133 1.00 86.62 969 GLY A O 1
ATOM 7669 N N . LEU A 1 970 ? -0.195 5.901 -18.837 1.00 89.50 970 LEU A N 1
ATOM 7670 C CA . LEU A 1 970 ? -0.183 7.335 -19.148 1.00 89.50 970 LEU A CA 1
ATOM 7671 C C . LEU A 1 970 ? -1.520 7.858 -19.704 1.00 89.50 970 LEU A C 1
ATOM 7673 O O . LEU A 1 970 ? -1.784 9.057 -19.635 1.00 89.50 970 LEU A O 1
ATOM 7677 N N . LYS A 1 971 ? -2.375 6.976 -20.236 1.00 89.56 971 LYS A N 1
ATOM 7678 C CA . LYS A 1 971 ? -3.754 7.293 -20.652 1.00 89.56 971 LYS A CA 1
ATOM 7679 C C . LYS A 1 971 ? -4.703 7.551 -19.477 1.00 89.56 971 LYS A C 1
ATOM 7681 O O . LYS A 1 971 ? -5.803 8.056 -19.699 1.00 89.56 971 LYS A O 1
ATOM 7686 N N . SER A 1 972 ? -4.316 7.205 -18.245 1.00 84.81 972 SER A N 1
ATOM 7687 C CA . SER A 1 972 ? -5.137 7.471 -17.060 1.00 84.81 972 SER A CA 1
ATOM 7688 C C . SER A 1 972 ? -5.385 8.968 -16.891 1.00 84.81 972 SER A C 1
ATOM 7690 O O . SER A 1 972 ? -4.461 9.777 -16.956 1.00 84.81 972 SER A O 1
ATOM 7692 N N . SER A 1 973 ? -6.623 9.345 -16.566 1.00 82.50 973 SER A N 1
ATOM 7693 C CA . SER A 1 973 ? -6.980 10.733 -16.241 1.00 82.50 973 SER A CA 1
ATOM 7694 C C . SER A 1 973 ? -6.263 11.270 -14.996 1.00 82.50 973 SER A C 1
ATOM 7696 O O . SER A 1 973 ? -6.273 12.476 -14.756 1.00 82.50 973 SER A O 1
ATOM 7698 N N . GLN A 1 974 ? -5.676 10.386 -14.182 1.00 79.75 974 GLN A N 1
ATOM 7699 C CA . GLN A 1 974 ? -4.896 10.747 -12.996 1.00 79.75 974 GLN A CA 1
ATOM 7700 C C . GLN A 1 974 ? -3.434 11.070 -13.328 1.00 79.75 974 GLN A C 1
ATOM 7702 O O . GLN A 1 974 ? -2.753 11.698 -12.518 1.00 79.75 974 GLN A O 1
ATOM 7707 N N . CYS A 1 975 ? -2.948 10.686 -14.512 1.00 85.19 975 CYS A N 1
ATOM 7708 C CA . CYS A 1 975 ? -1.572 10.933 -14.909 1.00 85.19 975 CYS A CA 1
ATOM 7709 C C . CYS A 1 975 ? -1.355 12.419 -15.232 1.00 85.19 975 CYS A C 1
ATOM 7711 O O . CYS A 1 975 ? -2.102 13.024 -15.999 1.00 85.19 975 CYS A O 1
ATOM 7713 N N . GLN A 1 976 ? -0.317 13.009 -14.637 1.00 89.06 976 GLN A N 1
ATOM 7714 C CA . GLN A 1 976 ? 0.071 14.410 -14.832 1.00 89.06 976 GLN A CA 1
ATOM 7715 C C . GLN A 1 976 ? 1.489 14.528 -15.407 1.00 89.06 976 GLN A C 1
ATOM 7717 O O . GLN A 1 976 ? 2.140 15.556 -15.241 1.00 89.06 976 GLN A O 1
ATOM 7722 N N . LEU A 1 977 ? 1.992 13.469 -16.051 1.00 93.62 977 LEU A N 1
ATOM 7723 C CA . LEU A 1 977 ? 3.343 13.454 -16.598 1.00 93.62 977 LEU A CA 1
ATOM 7724 C C . LEU A 1 977 ? 3.466 14.471 -17.743 1.00 93.62 977 LEU A C 1
ATOM 7726 O O . LEU A 1 977 ? 2.662 14.457 -18.678 1.00 93.62 977 LEU A O 1
ATOM 7730 N N . GLU A 1 978 ? 4.478 15.332 -17.668 1.00 95.38 978 GLU A N 1
ATOM 7731 C CA . GLU A 1 978 ? 4.755 16.403 -18.630 1.00 95.38 978 GLU A CA 1
ATOM 7732 C C . GLU A 1 978 ? 5.941 16.055 -19.539 1.00 95.38 978 GLU A C 1
ATOM 7734 O O . GLU A 1 978 ? 5.926 16.397 -20.719 1.00 95.38 978 GLU A O 1
ATOM 7739 N N . ILE A 1 979 ? 6.949 15.347 -19.025 1.00 96.75 979 ILE A N 1
ATOM 7740 C CA . ILE A 1 979 ? 8.180 15.011 -19.748 1.00 96.75 979 ILE A CA 1
ATOM 7741 C C . ILE A 1 979 ? 8.392 13.498 -19.706 1.00 96.75 979 ILE A C 1
ATOM 7743 O O . ILE A 1 979 ? 8.528 12.918 -18.627 1.00 96.75 979 ILE A O 1
ATOM 7747 N N . LEU A 1 980 ? 8.466 12.870 -20.880 1.00 96.50 980 LEU A N 1
ATOM 7748 C CA . LEU A 1 980 ? 8.790 11.454 -21.038 1.00 96.50 980 LEU A CA 1
ATOM 7749 C C . LEU A 1 980 ? 10.016 11.290 -21.935 1.00 96.50 980 LEU A C 1
ATOM 7751 O O . LEU A 1 980 ? 10.010 11.706 -23.097 1.00 96.50 980 LEU A O 1
ATOM 7755 N N . LYS A 1 981 ? 11.055 10.636 -21.413 1.00 96.38 981 LYS A N 1
ATOM 7756 C CA . LYS A 1 981 ? 12.269 10.335 -22.175 1.00 96.38 981 LYS A CA 1
ATOM 7757 C C . LYS A 1 981 ? 12.463 8.833 -22.312 1.00 96.38 981 LYS A C 1
ATOM 7759 O O . LYS A 1 981 ? 12.496 8.109 -21.325 1.00 96.38 981 LYS A O 1
ATOM 7764 N N . LEU A 1 982 ? 12.564 8.390 -23.557 1.00 95.12 982 LEU A N 1
ATOM 7765 C CA . LEU A 1 982 ? 12.691 7.003 -23.993 1.00 95.12 982 LEU A CA 1
ATOM 7766 C C . LEU A 1 982 ? 13.807 6.898 -25.044 1.00 95.12 982 LEU A C 1
ATOM 7768 O O . LEU A 1 982 ? 13.665 6.191 -26.044 1.00 95.12 982 LEU A O 1
ATOM 7772 N N . ALA A 1 983 ? 14.882 7.675 -24.884 1.00 90.56 983 ALA A N 1
ATOM 7773 C CA . ALA A 1 983 ? 15.978 7.622 -25.839 1.00 90.56 983 ALA A CA 1
ATOM 7774 C C . ALA A 1 983 ? 16.686 6.267 -25.739 1.00 90.56 983 ALA A C 1
ATOM 7776 O O . ALA A 1 983 ? 16.941 5.811 -24.630 1.00 90.56 983 ALA A O 1
ATOM 7777 N N . ASP A 1 984 ? 17.031 5.653 -26.872 1.00 86.00 984 ASP A N 1
ATOM 7778 C CA . ASP A 1 984 ? 17.787 4.390 -26.908 1.00 86.00 984 ASP A CA 1
ATOM 7779 C C . ASP A 1 984 ? 17.128 3.274 -26.068 1.00 86.00 984 ASP A C 1
ATOM 7781 O O . ASP A 1 984 ? 17.741 2.687 -25.176 1.00 86.00 984 ASP A O 1
ATOM 7785 N N . CYS A 1 985 ? 15.839 3.019 -26.318 1.00 89.38 985 CYS A N 1
ATOM 7786 C CA . CYS A 1 985 ? 15.056 2.012 -25.596 1.00 89.38 985 CYS A CA 1
ATOM 7787 C C . CYS A 1 985 ? 14.739 0.759 -26.430 1.00 89.38 985 CYS A C 1
ATOM 7789 O O . CYS A 1 985 ? 13.809 0.014 -26.106 1.00 89.38 985 CYS A O 1
ATOM 7791 N N . ASN A 1 986 ? 15.497 0.550 -27.515 1.00 87.38 986 ASN A N 1
ATOM 7792 C CA . ASN A 1 986 ? 15.292 -0.514 -28.502 1.00 87.38 986 ASN A CA 1
ATOM 7793 C C . ASN A 1 986 ? 13.871 -0.509 -29.098 1.00 87.38 986 ASN A C 1
ATOM 7795 O O . ASN A 1 986 ? 13.218 -1.545 -29.229 1.00 87.38 986 ASN A O 1
ATOM 7799 N N . LEU A 1 987 ? 13.362 0.688 -29.403 1.00 92.88 987 LEU A N 1
ATOM 7800 C CA . LEU A 1 987 ? 12.029 0.860 -29.971 1.00 92.88 987 LEU A CA 1
ATOM 7801 C C . LEU A 1 987 ? 12.072 0.824 -31.497 1.00 92.88 987 LEU A C 1
ATOM 7803 O O . LEU A 1 987 ? 12.990 1.365 -32.119 1.00 92.88 987 LEU A O 1
ATOM 7807 N N . THR A 1 988 ? 11.031 0.248 -32.088 1.00 92.69 988 THR A N 1
ATOM 7808 C CA . THR A 1 988 ? 10.796 0.237 -33.532 1.00 92.69 988 THR A CA 1
ATOM 7809 C C . THR A 1 988 ? 9.566 1.070 -33.885 1.00 92.69 988 THR A C 1
ATOM 7811 O O . THR A 1 988 ? 8.842 1.552 -33.011 1.00 92.69 988 THR A O 1
ATOM 7814 N N . GLY A 1 989 ? 9.268 1.216 -35.179 1.00 91.56 989 GLY A N 1
ATOM 7815 C CA . GLY A 1 989 ? 8.055 1.903 -35.632 1.00 91.56 989 GLY A CA 1
ATOM 7816 C C . GLY A 1 989 ? 6.743 1.344 -35.050 1.00 91.56 989 GLY A C 1
ATOM 7817 O O . GLY A 1 989 ? 5.747 2.066 -35.017 1.00 91.56 989 GLY A O 1
ATOM 7818 N N . GLN A 1 990 ? 6.728 0.109 -34.531 1.00 93.56 990 GLN A N 1
ATOM 7819 C CA . GLN A 1 990 ? 5.539 -0.491 -33.921 1.00 93.56 990 GLN A CA 1
ATOM 7820 C C . GLN A 1 990 ? 5.140 0.179 -32.595 1.00 93.56 990 GLN A C 1
ATOM 7822 O O . GLN A 1 990 ? 3.945 0.290 -32.305 1.00 93.56 990 GLN A O 1
ATOM 7827 N N . CYS A 1 991 ? 6.090 0.697 -31.802 1.00 93.81 991 CYS A N 1
ATOM 7828 C CA . CYS A 1 991 ? 5.751 1.427 -30.572 1.00 93.81 991 CYS A CA 1
ATOM 7829 C C . CYS A 1 991 ? 4.922 2.691 -30.858 1.00 93.81 991 CYS A C 1
ATOM 7831 O O . CYS A 1 991 ? 4.127 3.125 -30.017 1.00 93.81 991 CYS A O 1
ATOM 7833 N N . CYS A 1 992 ? 5.076 3.272 -32.056 1.00 95.62 992 CYS A N 1
ATOM 7834 C CA . CYS A 1 992 ? 4.420 4.513 -32.440 1.00 95.62 992 CYS A CA 1
ATOM 7835 C C . CYS A 1 992 ? 2.901 4.371 -32.548 1.00 95.62 992 CYS A C 1
ATOM 7837 O O . CYS A 1 992 ? 2.213 5.376 -32.412 1.00 95.62 992 CYS A O 1
ATOM 7839 N N . GLU A 1 993 ? 2.354 3.164 -32.714 1.00 95.25 993 GLU A N 1
ATOM 7840 C CA . GLU A 1 993 ? 0.907 2.931 -32.610 1.00 95.25 993 GLU A CA 1
ATOM 7841 C C . GLU A 1 993 ? 0.403 3.248 -31.191 1.00 95.25 993 GLU A C 1
ATOM 7843 O O . GLU A 1 993 ? -0.562 3.994 -31.001 1.00 95.25 993 GLU A O 1
ATOM 7848 N N . SER A 1 994 ? 1.121 2.761 -30.174 1.00 94.62 994 SER A N 1
ATOM 7849 C CA . SER A 1 994 ? 0.793 3.012 -28.766 1.00 94.62 994 SER A CA 1
ATOM 7850 C C . SER A 1 994 ? 1.032 4.474 -28.385 1.00 94.62 994 SER A C 1
ATOM 7852 O O . SER A 1 994 ? 0.147 5.098 -27.797 1.00 94.62 994 SER A O 1
ATOM 7854 N N . LEU A 1 995 ? 2.156 5.066 -28.805 1.00 94.75 995 LEU A N 1
ATOM 7855 C CA . LEU A 1 995 ? 2.441 6.487 -28.567 1.00 94.75 995 LEU A CA 1
ATOM 7856 C C . LEU A 1 995 ? 1.450 7.412 -29.284 1.00 94.75 995 LEU A C 1
ATOM 7858 O O . LEU A 1 995 ? 1.038 8.419 -28.718 1.00 94.75 995 LEU A O 1
ATOM 7862 N N . SER A 1 996 ? 1.021 7.069 -30.499 1.00 94.19 996 SER A N 1
ATOM 7863 C CA . SER A 1 996 ? -0.007 7.815 -31.229 1.00 94.19 996 SER A CA 1
ATOM 7864 C C . SER A 1 996 ? -1.326 7.813 -30.462 1.00 94.19 996 SER A C 1
ATOM 7866 O O . SER A 1 996 ? -1.887 8.877 -30.199 1.00 94.19 996 SER A O 1
ATOM 7868 N N . SER A 1 997 ? -1.759 6.637 -29.990 1.00 93.31 997 SER A N 1
ATOM 7869 C CA . SER A 1 997 ? -2.953 6.525 -29.146 1.00 93.31 997 SER A CA 1
ATOM 7870 C C . SER A 1 997 ? -2.828 7.330 -27.845 1.00 93.31 997 SER A C 1
ATOM 7872 O O . SER A 1 997 ? -3.790 7.966 -27.428 1.00 93.31 997 SER A O 1
ATOM 7874 N N . LEU A 1 998 ? -1.635 7.368 -27.237 1.00 90.88 998 LEU A N 1
ATOM 7875 C CA . LEU A 1 998 ? -1.353 8.171 -26.049 1.00 90.88 998 LEU A CA 1
ATOM 7876 C C . LEU A 1 998 ? -1.452 9.675 -26.339 1.00 90.88 998 LEU A C 1
ATOM 7878 O O . LEU A 1 998 ? -2.077 10.400 -25.571 1.00 90.88 998 LEU A O 1
ATOM 7882 N N . LEU A 1 999 ? -0.867 10.159 -27.438 1.00 90.75 999 LEU A N 1
ATOM 7883 C CA . LEU A 1 999 ? -0.923 11.575 -27.827 1.00 90.75 999 LEU A CA 1
ATOM 7884 C C . LEU A 1 999 ? -2.349 12.040 -28.155 1.00 90.75 999 LEU A C 1
ATOM 7886 O O . LEU A 1 999 ? -2.657 13.220 -28.000 1.00 90.75 999 LEU A O 1
ATOM 7890 N N . GLN A 1 1000 ? -3.224 11.126 -28.582 1.00 89.88 1000 GLN A N 1
ATOM 7891 C CA . GLN A 1 1000 ? -4.637 11.413 -28.841 1.00 89.88 1000 GLN A CA 1
ATOM 7892 C C . GLN A 1 1000 ? -5.473 11.563 -27.564 1.00 89.88 1000 GLN A C 1
ATOM 7894 O O . GLN A 1 1000 ? -6.543 12.165 -27.623 1.00 89.88 1000 GLN A O 1
ATOM 7899 N N . SER A 1 1001 ? -5.001 11.037 -26.431 1.00 86.75 1001 SER A N 1
ATOM 7900 C CA . SER A 1 1001 ? -5.717 11.045 -25.148 1.00 86.75 1001 SER A CA 1
ATOM 7901 C C . SER A 1 1001 ? -5.044 11.877 -24.052 1.00 86.75 1001 SER A C 1
ATOM 7903 O O . SER A 1 1001 ? -5.703 12.278 -23.095 1.00 86.75 1001 SER A O 1
ATOM 7905 N N . SER A 1 1002 ? -3.730 12.098 -24.142 1.00 81.62 1002 SER A N 1
ATOM 7906 C CA . SER A 1 1002 ? -2.948 12.765 -23.100 1.00 81.62 1002 SER A CA 1
ATOM 7907 C C . SER A 1 1002 ? -3.143 14.277 -23.142 1.00 81.62 1002 SER A C 1
ATOM 7909 O O . SER A 1 1002 ? -2.858 14.927 -24.145 1.00 81.62 1002 SER A O 1
ATOM 7911 N N . ASN A 1 1003 ? -3.547 14.851 -22.008 1.00 79.25 1003 ASN A N 1
ATOM 7912 C CA . ASN A 1 1003 ? -3.668 16.302 -21.839 1.00 79.25 1003 ASN A CA 1
ATOM 7913 C C . ASN A 1 1003 ? -2.444 16.932 -21.140 1.00 79.25 1003 ASN A C 1
ATOM 7915 O O . ASN A 1 1003 ? -2.293 18.159 -21.127 1.00 79.25 1003 ASN A O 1
ATOM 7919 N N . SER A 1 1004 ? -1.559 16.121 -20.550 1.00 88.69 1004 SER A N 1
ATOM 7920 C CA . SER A 1 1004 ? -0.447 16.590 -19.710 1.00 88.69 1004 SER A CA 1
ATOM 7921 C C . SER A 1 1004 ? 0.908 16.589 -20.416 1.00 88.69 1004 SER A C 1
ATOM 7923 O O . SER A 1 1004 ? 1.725 17.452 -20.113 1.00 88.69 1004 SER A O 1
ATOM 7925 N N . LEU A 1 1005 ? 1.150 15.686 -21.374 1.00 92.62 1005 LEU A N 1
ATOM 7926 C CA . LEU A 1 1005 ? 2.474 15.531 -21.981 1.00 92.62 1005 LEU A CA 1
ATOM 7927 C C . LEU A 1 1005 ? 2.868 16.781 -22.793 1.00 92.62 1005 LEU A C 1
ATOM 7929 O O . LEU A 1 1005 ? 2.077 17.299 -23.585 1.00 92.62 1005 LEU A O 1
ATOM 7933 N N . ARG A 1 1006 ? 4.087 17.279 -22.567 1.00 94.25 1006 ARG A N 1
ATOM 7934 C CA . ARG A 1 1006 ? 4.688 18.473 -23.188 1.00 94.25 1006 ARG A CA 1
ATOM 7935 C C . ARG A 1 1006 ? 6.003 18.157 -23.892 1.00 94.25 1006 ARG A C 1
ATOM 7937 O O . ARG A 1 1006 ? 6.256 18.732 -24.943 1.00 94.25 1006 ARG A O 1
ATOM 7944 N N . GLU A 1 1007 ? 6.806 17.233 -23.374 1.00 96.00 1007 GLU A N 1
ATOM 7945 C CA . GLU A 1 1007 ? 8.063 16.810 -23.998 1.00 96.00 1007 GLU A CA 1
ATOM 7946 C C . GLU A 1 1007 ? 8.123 15.290 -24.162 1.00 96.00 1007 GLU A C 1
ATOM 7948 O O . GLU A 1 1007 ? 7.874 14.535 -23.220 1.00 96.00 1007 GLU A O 1
ATOM 7953 N N . LEU A 1 1008 ? 8.480 14.855 -25.372 1.00 96.06 1008 LEU A N 1
ATOM 7954 C CA . LEU A 1 1008 ? 8.682 13.456 -25.723 1.00 96.06 1008 LEU A CA 1
ATOM 7955 C C . LEU A 1 1008 ? 10.033 13.287 -26.422 1.00 96.06 1008 LEU A C 1
ATOM 7957 O O . LEU A 1 1008 ? 10.275 13.841 -27.499 1.00 96.06 1008 LEU A O 1
ATOM 7961 N N . VAL A 1 1009 ? 10.908 12.487 -25.817 1.00 96.06 1009 VAL A N 1
ATOM 7962 C CA . VAL A 1 1009 ? 12.241 12.188 -26.350 1.00 96.06 1009 VAL A CA 1
ATOM 7963 C C . VAL A 1 1009 ? 12.301 10.727 -26.774 1.00 96.06 1009 VAL A C 1
ATOM 7965 O O . VAL A 1 1009 ? 12.238 9.840 -25.931 1.00 96.06 1009 VAL A O 1
ATOM 7968 N N . LEU A 1 1010 ? 12.448 10.484 -28.076 1.00 95.88 1010 LEU A N 1
ATOM 7969 C CA . LEU A 1 1010 ? 12.526 9.152 -28.691 1.00 95.88 1010 LEU A CA 1
ATOM 7970 C C . LEU A 1 1010 ? 13.834 8.937 -29.462 1.00 95.88 1010 LEU A C 1
ATOM 7972 O O . LEU A 1 1010 ? 13.951 7.968 -30.208 1.00 95.88 1010 LEU A O 1
ATOM 7976 N N . SER A 1 1011 ? 14.802 9.842 -29.309 1.00 90.88 1011 SER A N 1
ATOM 7977 C CA . SER A 1 1011 ? 16.099 9.789 -29.984 1.00 90.88 1011 SER A CA 1
ATOM 7978 C C . SER A 1 1011 ? 16.748 8.401 -29.903 1.00 90.88 1011 SER A C 1
ATOM 7980 O O . SER A 1 1011 ? 16.593 7.706 -28.906 1.00 90.88 1011 SER A O 1
ATOM 7982 N N . LEU A 1 1012 ? 17.536 8.027 -30.912 1.00 84.00 1012 LEU A N 1
ATOM 7983 C CA . LEU A 1 1012 ? 18.279 6.758 -30.975 1.00 84.00 1012 LEU A CA 1
ATOM 7984 C C . LEU A 1 1012 ? 17.425 5.480 -31.110 1.00 84.00 1012 LEU A C 1
ATOM 7986 O O . LEU A 1 1012 ? 17.965 4.392 -30.957 1.00 84.00 1012 LEU A O 1
ATOM 7990 N N . ASN A 1 1013 ? 16.141 5.578 -31.457 1.00 90.88 1013 ASN A N 1
ATOM 7991 C CA . ASN A 1 1013 ? 15.298 4.411 -31.745 1.00 90.88 1013 ASN A CA 1
ATOM 7992 C C . ASN A 1 1013 ? 15.036 4.255 -33.250 1.00 90.88 1013 ASN A C 1
ATOM 7994 O O . ASN A 1 1013 ? 14.838 5.249 -33.941 1.00 90.88 1013 ASN A O 1
ATOM 7998 N N . ASP A 1 1014 ? 14.989 3.030 -33.774 1.00 89.06 1014 ASP A N 1
ATOM 7999 C CA . ASP A 1 1014 ? 14.787 2.768 -35.209 1.00 89.06 1014 ASP A CA 1
ATOM 8000 C C . ASP A 1 1014 ? 13.297 2.832 -35.598 1.00 89.06 1014 ASP A C 1
ATOM 8002 O O . ASP A 1 1014 ? 12.654 1.833 -35.923 1.00 89.06 1014 ASP A O 1
ATOM 8006 N N . LEU A 1 1015 ? 12.715 4.031 -35.510 1.00 92.94 1015 LEU A N 1
ATOM 8007 C CA . LEU A 1 1015 ? 11.288 4.249 -35.774 1.00 92.94 1015 LEU A CA 1
ATOM 8008 C C . LEU A 1 1015 ? 10.952 4.215 -37.269 1.00 92.94 1015 LEU A C 1
ATOM 8010 O O . LEU A 1 1015 ? 9.859 3.779 -37.636 1.00 92.94 1015 LEU A O 1
ATOM 8014 N N . GLN A 1 1016 ? 11.888 4.675 -38.110 1.00 92.19 1016 GLN A N 1
ATOM 8015 C CA . GLN A 1 1016 ? 11.736 4.799 -39.563 1.00 92.19 1016 GLN A CA 1
ATOM 8016 C C . GLN A 1 1016 ? 10.554 5.708 -39.964 1.00 92.19 1016 GLN A C 1
ATOM 8018 O O . GLN A 1 1016 ? 9.823 6.254 -39.132 1.00 92.19 1016 GLN A O 1
ATOM 8023 N N . ASP A 1 1017 ? 10.336 5.888 -41.267 1.00 92.88 1017 ASP A N 1
ATOM 8024 C CA . ASP A 1 1017 ? 9.234 6.719 -41.775 1.00 92.88 1017 ASP A CA 1
ATOM 8025 C C . ASP A 1 1017 ? 7.852 6.153 -41.419 1.00 92.88 1017 ASP A C 1
ATOM 8027 O O . ASP A 1 1017 ? 6.899 6.906 -41.204 1.00 92.88 1017 ASP A O 1
ATOM 8031 N N . SER A 1 1018 ? 7.740 4.826 -41.312 1.00 94.44 1018 SER A N 1
ATOM 8032 C CA . SER A 1 1018 ? 6.509 4.129 -40.930 1.00 94.44 1018 SER A CA 1
ATOM 8033 C C . SER A 1 1018 ? 6.078 4.456 -39.496 1.00 94.44 1018 SER A C 1
ATOM 8035 O O . SER A 1 1018 ? 4.905 4.762 -39.275 1.00 94.44 1018 SER A O 1
ATOM 8037 N N . GLY A 1 1019 ? 7.008 4.467 -38.536 1.00 94.62 1019 GLY A N 1
ATOM 8038 C CA . GLY A 1 1019 ? 6.739 4.892 -37.163 1.00 94.62 1019 GLY A CA 1
ATOM 8039 C C . GLY A 1 1019 ? 6.397 6.378 -37.083 1.00 94.62 1019 GLY A C 1
ATOM 8040 O O . GLY A 1 1019 ? 5.412 6.765 -36.451 1.00 94.62 1019 GLY A O 1
ATOM 8041 N N . VAL A 1 1020 ? 7.141 7.224 -37.806 1.00 94.38 1020 VAL A N 1
ATOM 8042 C CA . VAL A 1 1020 ? 6.870 8.671 -37.870 1.00 94.38 1020 VAL A CA 1
ATOM 8043 C C . VAL A 1 1020 ? 5.491 8.971 -38.458 1.00 94.38 1020 VAL A C 1
ATOM 8045 O O . VAL A 1 1020 ? 4.819 9.892 -37.990 1.00 94.38 1020 VAL A O 1
ATOM 8048 N N . LYS A 1 1021 ? 5.018 8.183 -39.429 1.00 95.31 1021 LYS A N 1
ATOM 8049 C CA . LYS A 1 1021 ? 3.649 8.278 -39.952 1.00 95.31 1021 LYS A CA 1
ATOM 8050 C C . LYS A 1 1021 ? 2.605 8.047 -38.857 1.00 95.31 1021 LYS A C 1
ATOM 8052 O O . LYS A 1 1021 ? 1.705 8.870 -38.705 1.00 95.31 1021 LYS A O 1
ATOM 8057 N N . LEU A 1 1022 ? 2.749 6.976 -38.073 1.00 95.50 1022 LEU A N 1
ATOM 8058 C CA . LEU A 1 1022 ? 1.837 6.662 -36.965 1.00 95.50 1022 LEU A CA 1
ATOM 8059 C C . LEU A 1 1022 ? 1.870 7.748 -35.884 1.00 95.50 1022 LEU A C 1
ATOM 8061 O O . LEU A 1 1022 ? 0.820 8.207 -35.432 1.00 95.50 1022 LEU A O 1
ATOM 8065 N N . LEU A 1 1023 ? 3.066 8.216 -35.514 1.00 93.81 1023 LEU A N 1
ATOM 8066 C CA . LEU A 1 1023 ? 3.240 9.307 -34.554 1.00 93.81 1023 LEU A CA 1
ATOM 8067 C C . LEU A 1 1023 ? 2.580 10.604 -35.053 1.00 93.81 1023 LEU A C 1
ATOM 8069 O O . LEU A 1 1023 ? 1.910 11.301 -34.291 1.00 93.81 1023 LEU A O 1
ATOM 8073 N N . SER A 1 1024 ? 2.712 10.892 -36.350 1.00 91.94 1024 SER A N 1
ATOM 8074 C CA . SER A 1 1024 ? 2.086 12.043 -37.009 1.00 91.94 1024 SER A CA 1
ATOM 8075 C C . SER A 1 1024 ? 0.560 11.992 -36.940 1.00 91.94 1024 SER A C 1
ATOM 8077 O O . SER A 1 1024 ? -0.072 13.035 -36.793 1.00 91.94 1024 SER A O 1
ATOM 8079 N N . ASP A 1 1025 ? -0.050 10.807 -36.998 1.00 91.62 1025 ASP A N 1
ATOM 8080 C CA . ASP A 1 1025 ? -1.498 10.655 -36.810 1.00 91.62 1025 ASP A CA 1
ATOM 8081 C C . ASP A 1 1025 ? -1.945 11.011 -35.382 1.00 91.62 1025 ASP A C 1
ATOM 8083 O O . ASP A 1 1025 ? -3.042 11.535 -35.192 1.00 91.62 1025 ASP A O 1
ATOM 8087 N N . GLY A 1 1026 ? -1.075 10.822 -34.385 1.00 90.38 1026 GLY A N 1
ATOM 8088 C CA . GLY A 1 1026 ? -1.303 11.271 -33.011 1.00 90.38 1026 GLY A CA 1
ATOM 8089 C C . GLY A 1 1026 ? -1.185 12.789 -32.864 1.00 90.38 1026 GLY A C 1
ATOM 8090 O O . GLY A 1 1026 ? -2.062 13.427 -32.284 1.00 90.38 1026 GLY A O 1
ATOM 8091 N N . LEU A 1 1027 ? -0.148 13.385 -33.464 1.00 90.25 1027 LEU A N 1
ATOM 8092 C CA . LEU A 1 1027 ? 0.100 14.837 -33.450 1.00 90.25 1027 LEU A CA 1
ATOM 8093 C C . LEU A 1 1027 ? -1.021 15.655 -34.120 1.00 90.25 1027 LEU A C 1
ATOM 8095 O O . LEU A 1 1027 ? -1.270 16.799 -33.738 1.00 90.25 1027 LEU A O 1
ATOM 8099 N N . LYS A 1 1028 ? -1.733 15.071 -35.095 1.00 90.00 1028 LYS A N 1
ATOM 8100 C CA . LYS A 1 1028 ? -2.905 15.693 -35.746 1.00 90.00 1028 LYS A CA 1
ATOM 8101 C C . LYS A 1 1028 ? -4.096 15.882 -34.804 1.00 90.00 1028 LYS A C 1
ATOM 8103 O O . LYS A 1 1028 ? -4.993 16.658 -35.126 1.00 90.00 1028 LYS A O 1
ATOM 8108 N N . SER A 1 1029 ? -4.143 15.166 -33.680 1.00 87.56 1029 SER A N 1
ATOM 8109 C CA . SER A 1 1029 ? -5.253 15.256 -32.733 1.00 87.56 1029 SER A CA 1
ATOM 8110 C C . SER A 1 1029 ? -5.291 16.611 -32.044 1.00 87.56 1029 SER A C 1
ATOM 8112 O O . SER A 1 1029 ? -4.287 17.054 -31.495 1.00 87.56 1029 SER A O 1
ATOM 8114 N N . SER A 1 1030 ? -6.477 17.217 -31.960 1.00 84.56 1030 SER A N 1
ATOM 8115 C CA . SER A 1 1030 ? -6.715 18.443 -31.185 1.00 84.56 1030 SER A CA 1
ATOM 8116 C C . SER A 1 1030 ? -6.450 18.287 -29.683 1.00 84.56 1030 SER A C 1
ATOM 8118 O O . SER A 1 1030 ? -6.412 19.281 -28.967 1.00 84.56 1030 SER A O 1
ATOM 8120 N N . HIS A 1 1031 ? -6.305 17.053 -29.197 1.00 82.44 1031 HIS A N 1
ATOM 8121 C CA . HIS A 1 1031 ? -5.963 16.755 -27.807 1.00 82.44 1031 HIS A CA 1
ATOM 8122 C C . HIS A 1 1031 ? -4.449 16.715 -27.555 1.00 82.44 1031 HIS A C 1
ATOM 8124 O O . HIS A 1 1031 ? -4.027 16.708 -26.402 1.00 82.44 1031 HIS A O 1
ATOM 8130 N N . CYS A 1 1032 ? -3.622 16.736 -28.604 1.00 87.44 1032 CYS A N 1
ATOM 8131 C CA . CYS A 1 1032 ? -2.174 16.712 -28.459 1.00 87.44 1032 CYS A CA 1
ATOM 8132 C C . CYS A 1 1032 ? -1.632 18.100 -28.076 1.00 87.44 1032 CYS A C 1
ATOM 8134 O O . CYS A 1 1032 ? -1.760 19.060 -28.836 1.00 87.44 1032 CYS A O 1
ATOM 8136 N N . HIS A 1 1033 ? -0.976 18.186 -26.916 1.00 88.38 1033 HIS A N 1
ATOM 8137 C CA . HIS A 1 1033 ? -0.380 19.416 -26.370 1.00 88.38 1033 HIS A CA 1
ATOM 8138 C C . HIS A 1 1033 ? 1.156 19.374 -26.335 1.00 88.38 1033 HIS A C 1
ATOM 8140 O O . HIS A 1 1033 ? 1.783 20.104 -25.567 1.00 88.38 1033 HIS A O 1
ATOM 8146 N N . LEU A 1 1034 ? 1.766 18.500 -27.138 1.00 91.56 1034 LEU A N 1
ATOM 8147 C CA . LEU A 1 1034 ? 3.210 18.309 -27.156 1.00 91.56 1034 LEU A CA 1
ATOM 8148 C C . LEU A 1 1034 ? 3.921 19.573 -27.675 1.00 91.56 1034 LEU A C 1
ATOM 8150 O O . LEU A 1 1034 ? 3.607 20.069 -28.757 1.00 91.56 1034 LEU A O 1
ATOM 8154 N N . GLU A 1 1035 ? 4.885 20.080 -26.909 1.00 92.44 1035 GLU A N 1
ATOM 8155 C CA . GLU A 1 1035 ? 5.682 21.273 -27.220 1.00 92.44 1035 GLU A CA 1
ATOM 8156 C C . GLU A 1 1035 ? 7.082 20.927 -27.739 1.00 92.44 1035 GLU A C 1
ATOM 8158 O O . GLU A 1 1035 ? 7.608 21.643 -28.590 1.00 92.44 1035 GLU A O 1
ATOM 8163 N N . ILE A 1 1036 ? 7.675 19.829 -27.263 1.00 93.94 1036 ILE A N 1
ATOM 8164 C CA . ILE A 1 1036 ? 9.031 19.396 -27.615 1.00 93.94 1036 ILE A CA 1
ATOM 8165 C C . ILE A 1 1036 ? 8.988 17.941 -28.082 1.00 93.94 1036 ILE A C 1
ATOM 8167 O O . ILE A 1 1036 ? 8.540 17.055 -27.353 1.00 93.94 1036 ILE A O 1
ATOM 8171 N N . LEU A 1 1037 ? 9.491 17.688 -29.290 1.00 94.12 1037 LEU A N 1
ATOM 8172 C CA . LEU A 1 1037 ? 9.638 16.346 -29.846 1.00 94.12 1037 LEU A CA 1
ATOM 8173 C C . LEU A 1 1037 ? 11.074 16.129 -30.321 1.00 94.12 1037 LEU A C 1
ATOM 8175 O O . LEU A 1 1037 ? 11.568 16.849 -31.189 1.00 94.12 1037 LEU A O 1
ATOM 8179 N N . ARG A 1 1038 ? 11.742 15.106 -29.782 1.00 94.31 1038 ARG A N 1
ATOM 8180 C CA . ARG A 1 1038 ? 13.103 14.738 -30.194 1.00 94.31 1038 ARG A CA 1
ATOM 8181 C C . ARG A 1 1038 ? 13.121 13.365 -30.852 1.00 94.31 1038 ARG A C 1
ATOM 8183 O O . ARG A 1 1038 ? 12.850 12.360 -30.202 1.00 94.31 1038 ARG A O 1
ATOM 8190 N N . LEU A 1 1039 ? 13.480 13.347 -32.131 1.00 93.06 1039 LEU A N 1
ATOM 8191 C CA . LEU A 1 1039 ? 13.593 12.179 -33.009 1.00 93.06 1039 LEU A CA 1
ATOM 8192 C C . LEU A 1 1039 ? 15.020 12.053 -33.569 1.00 93.06 1039 LEU A C 1
ATOM 8194 O O . LEU A 1 1039 ? 15.231 11.556 -34.678 1.00 93.06 1039 LEU A O 1
ATOM 8198 N N . SER A 1 1040 ? 16.018 12.534 -32.823 1.00 89.25 1040 SER A N 1
ATOM 8199 C CA . SER A 1 1040 ? 17.411 12.528 -33.269 1.00 89.25 1040 SER A CA 1
ATOM 8200 C C . SER A 1 1040 ? 17.869 11.098 -33.566 1.00 89.25 1040 SER A C 1
ATOM 8202 O O . SER A 1 1040 ? 17.746 10.211 -32.721 1.00 89.25 1040 SER A O 1
ATOM 8204 N N . GLY A 1 1041 ? 18.376 10.854 -34.774 1.00 84.69 1041 GLY A N 1
ATOM 8205 C CA . GLY A 1 1041 ? 18.877 9.547 -35.184 1.00 84.69 1041 GLY A CA 1
ATOM 8206 C C . GLY A 1 1041 ? 17.825 8.435 -35.225 1.00 84.69 1041 GLY A C 1
ATOM 8207 O O . GLY A 1 1041 ? 18.175 7.306 -34.888 1.00 84.69 1041 GLY A O 1
ATOM 8208 N N . CYS A 1 1042 ? 16.585 8.729 -35.625 1.00 90.06 1042 CYS A N 1
ATOM 8209 C CA . CYS A 1 1042 ? 15.487 7.754 -35.686 1.00 90.06 1042 CYS A CA 1
ATOM 8210 C C . CYS A 1 1042 ? 15.255 7.112 -37.068 1.00 90.06 1042 CYS A C 1
ATOM 8212 O O . CYS A 1 1042 ? 14.186 6.558 -37.320 1.00 90.06 1042 CYS A O 1
ATOM 8214 N N . MET A 1 1043 ? 16.245 7.197 -37.967 1.00 86.75 1043 MET A N 1
ATOM 8215 C CA . MET A 1 1043 ? 16.184 6.675 -39.344 1.00 86.75 1043 MET A CA 1
ATOM 8216 C C . MET A 1 1043 ? 15.080 7.326 -40.198 1.00 86.75 1043 MET A C 1
ATOM 8218 O O . MET A 1 1043 ? 14.527 6.704 -41.101 1.00 86.75 1043 MET A O 1
ATOM 8222 N N . VAL A 1 1044 ? 14.768 8.594 -39.921 1.00 88.62 1044 VAL A N 1
ATOM 8223 C CA . VAL A 1 1044 ? 13.743 9.361 -40.640 1.00 88.62 1044 VAL A CA 1
ATOM 8224 C C . VAL A 1 1044 ? 14.308 9.857 -41.969 1.00 88.62 1044 VAL A C 1
ATOM 8226 O O . VAL A 1 1044 ? 15.403 10.426 -42.017 1.00 88.62 1044 VAL A O 1
ATOM 8229 N N . THR A 1 1045 ? 13.572 9.655 -43.054 1.00 88.31 1045 THR A N 1
ATOM 8230 C CA . THR A 1 1045 ? 13.910 10.163 -44.383 1.00 88.31 1045 THR A CA 1
ATOM 8231 C C . THR A 1 1045 ? 13.029 11.356 -44.764 1.00 88.31 1045 THR A C 1
ATOM 8233 O O . THR A 1 1045 ? 12.234 11.863 -43.968 1.00 88.31 1045 THR A O 1
ATOM 8236 N N . GLU A 1 1046 ? 13.163 11.817 -46.006 1.00 86.00 1046 GLU A N 1
ATOM 8237 C CA . GLU A 1 1046 ? 12.296 12.833 -46.591 1.00 86.00 1046 GLU A CA 1
ATOM 8238 C C . GLU A 1 1046 ? 10.804 12.469 -46.486 1.00 86.00 1046 GLU A C 1
ATOM 8240 O O . GLU A 1 1046 ? 9.981 13.337 -46.200 1.00 86.00 1046 GLU A O 1
ATOM 8245 N N . GLU A 1 1047 ? 10.454 11.187 -46.633 1.00 89.19 1047 GLU A N 1
ATOM 8246 C CA . GLU A 1 1047 ? 9.066 10.722 -46.537 1.00 89.19 1047 GLU A CA 1
ATOM 8247 C C . GLU A 1 1047 ? 8.494 10.907 -45.119 1.00 89.19 1047 GLU A C 1
ATOM 8249 O O . GLU A 1 1047 ? 7.396 11.447 -44.950 1.00 89.19 1047 GLU A O 1
ATOM 8254 N N . GLY A 1 1048 ? 9.254 10.545 -44.081 1.00 89.25 1048 GLY A N 1
ATOM 8255 C CA . GLY A 1 1048 ? 8.872 10.756 -42.684 1.00 89.25 1048 GLY A CA 1
ATOM 8256 C C . GLY A 1 1048 ? 8.696 12.233 -42.335 1.00 89.25 1048 GLY A C 1
ATOM 8257 O O . GLY A 1 1048 ? 7.728 12.618 -41.670 1.00 89.25 1048 GLY A O 1
ATOM 8258 N N . CYS A 1 1049 ? 9.580 13.092 -42.845 1.00 87.44 1049 CYS A N 1
ATOM 8259 C CA . CYS A 1 1049 ? 9.459 14.539 -42.685 1.00 87.44 1049 CYS A CA 1
ATOM 8260 C C . CYS A 1 1049 ? 8.205 15.109 -43.367 1.00 87.44 1049 CYS A C 1
ATOM 8262 O O . CYS A 1 1049 ? 7.569 16.003 -42.800 1.00 87.44 1049 CYS A O 1
ATOM 8264 N N . CYS A 1 1050 ? 7.777 14.564 -44.514 1.00 86.81 1050 CYS A N 1
ATOM 8265 C CA . CYS A 1 1050 ? 6.495 14.923 -45.127 1.00 86.81 1050 CYS A CA 1
ATOM 8266 C C . CYS A 1 1050 ? 5.301 14.589 -44.215 1.00 86.81 1050 CYS A C 1
ATOM 8268 O O . CYS A 1 1050 ? 4.370 15.396 -44.109 1.00 86.81 1050 CYS A O 1
ATOM 8270 N N . PHE A 1 1051 ? 5.320 13.447 -43.515 1.00 89.44 1051 PHE A N 1
ATOM 8271 C CA . PHE A 1 1051 ? 4.266 13.113 -42.549 1.00 89.44 1051 PHE A CA 1
ATOM 8272 C C . PHE A 1 1051 ? 4.227 14.104 -41.378 1.00 89.44 1051 PHE A C 1
ATOM 8274 O O . PHE A 1 1051 ? 3.145 14.620 -41.075 1.00 89.44 1051 PHE A O 1
ATOM 8281 N N . LEU A 1 1052 ? 5.380 14.466 -40.802 1.00 88.94 1052 LEU A N 1
ATOM 8282 C CA . LEU A 1 1052 ? 5.460 15.479 -39.738 1.00 88.94 1052 LEU A CA 1
ATOM 8283 C C . LEU A 1 1052 ? 4.948 16.844 -40.212 1.00 88.94 1052 LEU A C 1
ATOM 8285 O O . LEU A 1 1052 ? 4.114 17.458 -39.547 1.00 88.94 1052 LEU A O 1
ATOM 8289 N N . ALA A 1 1053 ? 5.372 17.295 -41.395 1.00 84.25 1053 ALA A N 1
ATOM 8290 C CA . ALA A 1 1053 ? 4.900 18.548 -41.982 1.00 84.25 1053 ALA A CA 1
ATOM 8291 C C . ALA A 1 1053 ? 3.381 18.533 -42.233 1.00 84.25 1053 ALA A C 1
ATOM 8293 O O . ALA A 1 1053 ? 2.711 19.557 -42.097 1.00 84.25 1053 ALA A O 1
ATOM 8294 N N . SER A 1 1054 ? 2.805 17.382 -42.597 1.00 84.56 1054 SER A N 1
ATOM 8295 C CA . SER A 1 1054 ? 1.351 17.239 -42.739 1.00 84.56 1054 SER A CA 1
ATOM 8296 C C . SER A 1 1054 ? 0.620 17.362 -41.397 1.00 84.56 1054 SER A C 1
ATOM 8298 O O . SER A 1 1054 ? -0.428 18.004 -41.328 1.00 84.56 1054 SER A O 1
ATOM 8300 N N . ALA A 1 1055 ? 1.182 16.797 -40.323 1.00 86.62 1055 ALA A N 1
ATOM 8301 C CA . ALA A 1 1055 ? 0.599 16.869 -38.989 1.00 86.62 1055 ALA A CA 1
ATOM 8302 C C . ALA A 1 1055 ? 0.639 18.293 -38.425 1.00 86.62 1055 ALA A C 1
ATOM 8304 O O . ALA A 1 1055 ? -0.376 18.792 -37.942 1.00 86.62 1055 ALA A O 1
ATOM 8305 N N . LEU A 1 1056 ? 1.773 18.979 -38.578 1.00 83.19 1056 LEU A N 1
ATOM 8306 C CA . LEU A 1 1056 ? 1.957 20.356 -38.117 1.00 83.19 1056 LEU A CA 1
ATOM 8307 C C . LEU A 1 1056 ? 1.072 21.361 -38.862 1.00 83.19 1056 LEU A C 1
ATOM 8309 O O . LEU A 1 1056 ? 0.651 22.349 -38.271 1.00 83.19 1056 LEU A O 1
ATOM 8313 N N . ARG A 1 1057 ? 0.731 21.111 -40.134 1.00 80.38 1057 ARG A N 1
ATOM 8314 C CA . ARG A 1 1057 ? -0.256 21.927 -40.869 1.00 80.38 1057 ARG A CA 1
ATOM 8315 C C . ARG A 1 1057 ? -1.658 21.821 -40.283 1.00 80.38 1057 ARG A C 1
ATOM 8317 O O . ARG A 1 1057 ? -2.380 22.812 -40.244 1.00 80.38 1057 ARG A O 1
ATOM 8324 N N . LEU A 1 1058 ? -2.051 20.617 -39.872 1.00 79.19 1058 LEU A N 1
ATOM 8325 C CA . LEU A 1 1058 ? -3.384 20.349 -39.335 1.00 79.19 1058 LEU A CA 1
ATOM 8326 C C . LEU A 1 1058 ? -3.523 20.819 -37.883 1.00 79.19 1058 LEU A C 1
ATOM 8328 O O . LEU A 1 1058 ? -4.601 21.274 -37.507 1.00 79.19 1058 LEU A O 1
ATOM 8332 N N . ASN A 1 1059 ? -2.444 20.753 -37.097 1.00 76.31 1059 ASN A N 1
ATOM 8333 C CA . ASN A 1 1059 ? -2.428 21.183 -35.700 1.00 76.31 1059 ASN A CA 1
ATOM 8334 C C . ASN A 1 1059 ? -1.191 22.055 -35.359 1.00 76.31 1059 ASN A C 1
ATOM 8336 O O . ASN A 1 1059 ? -0.268 21.603 -34.679 1.00 76.31 1059 ASN A O 1
ATOM 8340 N N . PRO A 1 1060 ? -1.134 23.315 -35.835 1.00 66.44 1060 PRO A N 1
ATOM 8341 C CA . PRO A 1 1060 ? 0.076 24.150 -35.777 1.00 66.44 1060 PRO A CA 1
ATOM 8342 C C . PRO A 1 1060 ? 0.389 24.772 -34.405 1.00 66.44 1060 PRO A C 1
ATOM 8344 O O . PRO A 1 1060 ? 1.395 25.472 -34.264 1.00 66.44 1060 PRO A O 1
ATOM 8347 N N . SER A 1 1061 ? -0.475 24.615 -33.397 1.00 66.69 1061 SER A N 1
ATOM 8348 C CA . SER A 1 1061 ? -0.467 25.489 -32.215 1.00 66.69 1061 SER A CA 1
ATOM 8349 C C . SER A 1 1061 ? 0.512 25.117 -31.102 1.00 66.69 1061 SER A C 1
ATOM 8351 O O . SER A 1 1061 ? 0.858 26.015 -30.329 1.00 66.69 1061 SER A O 1
ATOM 8353 N N . HIS A 1 1062 ? 0.945 23.858 -30.989 1.00 78.00 1062 HIS A N 1
ATOM 8354 C CA . HIS A 1 1062 ? 1.606 23.373 -29.767 1.00 78.00 1062 HIS A CA 1
ATOM 8355 C C . HIS A 1 1062 ? 3.110 23.121 -29.908 1.00 78.00 1062 HIS A C 1
ATOM 8357 O O . HIS A 1 1062 ? 3.860 23.569 -29.041 1.00 78.00 1062 HIS A O 1
ATOM 8363 N N . LEU A 1 1063 ? 3.568 22.488 -30.995 1.00 86.75 1063 LEU A N 1
ATOM 8364 C CA . LEU A 1 1063 ? 4.976 22.105 -31.131 1.00 86.75 1063 LEU A CA 1
ATOM 8365 C C . LEU A 1 1063 ? 5.880 23.332 -31.354 1.00 86.75 1063 LEU A C 1
ATOM 8367 O O . LEU A 1 1063 ? 5.733 24.065 -32.334 1.00 86.75 1063 LEU A O 1
ATOM 8371 N N . ARG A 1 1064 ? 6.823 23.543 -30.432 1.00 87.31 1064 ARG A N 1
ATOM 8372 C CA . ARG A 1 1064 ? 7.807 24.637 -30.420 1.00 87.31 1064 ARG A CA 1
ATOM 8373 C C . ARG A 1 1064 ? 9.205 24.161 -30.771 1.00 87.31 1064 ARG A C 1
ATOM 8375 O O . ARG A 1 1064 ? 9.944 24.897 -31.419 1.00 87.31 1064 ARG A O 1
ATOM 8382 N N . GLU A 1 1065 ? 9.563 22.947 -30.370 1.00 89.69 1065 GLU A N 1
ATOM 8383 C CA . GLU A 1 1065 ? 10.881 22.385 -30.638 1.00 89.69 1065 GLU A CA 1
ATOM 8384 C C . GLU A 1 1065 ? 10.778 21.018 -31.308 1.00 89.69 1065 GLU A C 1
ATOM 8386 O O . GLU A 1 1065 ? 10.089 20.118 -30.823 1.00 89.69 1065 GLU A O 1
ATOM 8391 N N . LEU A 1 1066 ? 11.490 20.866 -32.422 1.00 90.19 1066 LEU A N 1
ATOM 8392 C CA . LEU A 1 1066 ? 11.616 19.609 -33.146 1.00 90.19 1066 LEU A CA 1
ATOM 8393 C C . LEU A 1 1066 ? 13.094 19.321 -33.415 1.00 90.19 1066 LEU A C 1
ATOM 8395 O O . LEU A 1 1066 ? 13.779 20.095 -34.082 1.00 90.19 1066 LEU A O 1
ATOM 8399 N N . ASP A 1 1067 ? 13.584 18.195 -32.904 1.00 88.44 1067 ASP A N 1
ATOM 8400 C CA . ASP A 1 1067 ? 14.947 17.722 -33.150 1.00 88.44 1067 ASP A CA 1
ATOM 8401 C C . ASP A 1 1067 ? 14.927 16.498 -34.071 1.00 88.44 1067 ASP A C 1
ATOM 8403 O O . ASP A 1 1067 ? 14.519 15.408 -33.676 1.00 88.44 1067 ASP A O 1
ATOM 8407 N N . LEU A 1 1068 ? 15.370 16.702 -35.308 1.00 87.81 1068 LEU A N 1
ATOM 8408 C CA . LEU A 1 1068 ? 15.560 15.712 -36.365 1.00 87.81 1068 LEU A CA 1
ATOM 8409 C C . LEU A 1 1068 ? 17.046 15.526 -36.711 1.00 87.81 1068 LEU A C 1
ATOM 8411 O O . LEU A 1 1068 ? 17.348 14.966 -37.766 1.00 87.81 1068 LEU A O 1
ATOM 8415 N N . SER A 1 1069 ? 17.981 15.965 -35.866 1.00 84.12 1069 SER A N 1
ATOM 8416 C CA . SER A 1 1069 ? 19.416 15.767 -36.112 1.00 84.12 1069 SER A CA 1
ATOM 8417 C C . SER A 1 1069 ? 19.761 14.291 -36.375 1.00 84.12 1069 SER A C 1
ATOM 8419 O O . SER A 1 1069 ? 19.094 13.387 -35.871 1.00 84.12 1069 SER A O 1
ATOM 8421 N N . TYR A 1 1070 ? 20.801 14.023 -37.168 1.00 80.38 1070 TYR A N 1
ATOM 8422 C CA . TYR A 1 1070 ? 21.236 12.663 -37.541 1.00 80.38 1070 TYR A CA 1
ATOM 8423 C C . TYR A 1 1070 ? 20.180 11.813 -38.281 1.00 80.38 1070 TYR A C 1
ATOM 8425 O O . TYR A 1 1070 ? 20.195 10.583 -38.201 1.00 80.38 1070 TYR A O 1
ATOM 8433 N N . ASN A 1 1071 ? 19.262 12.455 -39.005 1.00 85.38 1071 ASN A N 1
ATOM 8434 C CA . ASN A 1 1071 ? 18.332 11.821 -39.948 1.00 85.38 1071 ASN A CA 1
ATOM 8435 C C . ASN A 1 1071 ? 18.646 12.260 -41.391 1.00 85.38 1071 ASN A C 1
ATOM 8437 O O . ASN A 1 1071 ? 19.599 12.997 -41.620 1.00 85.38 1071 ASN A O 1
ATOM 8441 N N . ASN A 1 1072 ? 17.856 11.849 -42.385 1.00 82.50 1072 ASN A N 1
ATOM 8442 C CA . ASN A 1 1072 ? 18.009 12.307 -43.771 1.00 82.50 1072 ASN A CA 1
ATOM 8443 C C . ASN A 1 1072 ? 16.738 13.011 -44.278 1.00 82.50 1072 ASN A C 1
ATOM 8445 O O . ASN A 1 1072 ? 16.040 12.470 -45.136 1.00 82.50 1072 ASN A O 1
ATOM 8449 N N . PRO A 1 1073 ? 16.428 14.221 -43.782 1.00 70.44 1073 PRO A N 1
ATOM 8450 C CA . PRO A 1 1073 ? 15.171 14.902 -44.094 1.00 70.44 1073 PRO A CA 1
ATOM 8451 C C . PRO A 1 1073 ? 15.014 15.326 -45.571 1.00 70.44 1073 PRO A C 1
ATOM 8453 O O . PRO A 1 1073 ? 13.928 15.739 -45.973 1.00 70.44 1073 PRO A O 1
ATOM 8456 N N . GLY A 1 1074 ? 16.057 15.239 -46.407 1.00 72.56 1074 GLY A N 1
ATOM 8457 C CA . GLY A 1 1074 ? 15.975 15.607 -47.828 1.00 72.56 1074 GLY A CA 1
ATOM 8458 C C . GLY A 1 1074 ? 15.574 17.073 -48.068 1.00 72.56 1074 GLY A C 1
ATOM 8459 O O . GLY A 1 1074 ? 15.807 17.939 -47.222 1.00 72.56 1074 GLY A O 1
ATOM 8460 N N . GLN A 1 1075 ? 14.983 17.376 -49.233 1.00 67.81 1075 GLN A N 1
ATOM 8461 C CA . GLN A 1 1075 ? 14.532 18.736 -49.575 1.00 67.81 1075 GLN A CA 1
ATOM 8462 C C . GLN A 1 1075 ? 13.224 19.132 -48.870 1.00 67.81 1075 GLN A C 1
ATOM 8464 O O . GLN A 1 1075 ? 12.947 20.329 -48.767 1.00 67.81 1075 GLN A O 1
ATOM 8469 N N . SER A 1 1076 ? 12.459 18.175 -48.326 1.00 64.38 1076 SER A N 1
ATOM 8470 C CA . SER A 1 1076 ? 11.239 18.437 -47.533 1.00 64.38 1076 SER A CA 1
ATOM 8471 C C . SER A 1 1076 ? 11.440 19.413 -46.361 1.00 64.38 1076 SER A C 1
ATOM 8473 O O . SER A 1 1076 ? 10.490 20.078 -45.942 1.00 64.38 1076 SER A O 1
ATOM 8475 N N . LEU A 1 1077 ? 12.685 19.592 -45.896 1.00 61.25 1077 LEU A N 1
ATOM 8476 C CA . LEU A 1 1077 ? 13.099 20.634 -44.950 1.00 61.25 1077 LEU A CA 1
ATOM 8477 C C . LEU A 1 1077 ? 12.592 22.032 -45.342 1.00 61.25 1077 LEU A C 1
ATOM 8479 O O . LEU A 1 1077 ? 12.244 22.842 -44.483 1.00 61.25 1077 LEU A O 1
ATOM 8483 N N . VAL A 1 1078 ? 12.541 22.311 -46.649 1.00 60.09 1078 VAL A N 1
ATOM 8484 C CA . VAL A 1 1078 ? 12.081 23.590 -47.193 1.00 60.09 1078 VAL A CA 1
ATOM 8485 C C . VAL A 1 1078 ? 10.613 23.824 -46.844 1.00 60.09 1078 VAL A C 1
ATOM 8487 O O . VAL A 1 1078 ? 10.272 24.954 -46.518 1.00 60.09 1078 VAL A O 1
ATOM 8490 N N . GLU A 1 1079 ? 9.748 22.805 -46.828 1.00 62.81 1079 GLU A N 1
ATOM 8491 C CA . GLU A 1 1079 ? 8.336 22.978 -46.445 1.00 62.81 1079 GLU A CA 1
ATOM 8492 C C . GLU A 1 1079 ? 8.171 23.294 -44.952 1.00 62.81 1079 GLU A C 1
ATOM 8494 O O . GLU A 1 1079 ? 7.354 24.142 -44.590 1.00 62.81 1079 GLU A O 1
ATOM 8499 N N . LEU A 1 1080 ? 8.961 22.644 -44.091 1.00 64.31 1080 LEU A N 1
ATOM 8500 C CA . LEU A 1 1080 ? 8.917 22.820 -42.634 1.00 64.31 1080 LEU A CA 1
ATOM 8501 C C . LEU A 1 1080 ? 9.482 24.186 -42.201 1.00 64.31 1080 LEU A C 1
ATOM 8503 O O . LEU A 1 1080 ? 8.938 24.818 -41.301 1.00 64.31 1080 LEU A O 1
ATOM 8507 N N . ILE A 1 1081 ? 10.534 24.667 -42.873 1.00 63.19 1081 ILE A N 1
ATOM 8508 C CA . ILE A 1 1081 ? 11.160 25.975 -42.606 1.00 63.19 1081 ILE A CA 1
ATOM 8509 C C . ILE A 1 1081 ? 10.397 27.133 -43.273 1.00 63.19 1081 ILE A C 1
ATOM 8511 O O . ILE A 1 1081 ? 10.369 28.241 -42.736 1.00 63.19 1081 ILE A O 1
ATOM 8515 N N . SER A 1 1082 ? 9.803 26.923 -44.455 1.00 62.38 1082 SER A N 1
ATOM 8516 C CA . SER A 1 1082 ? 9.208 28.022 -45.240 1.00 62.38 1082 SER A CA 1
ATOM 8517 C C . SER A 1 1082 ? 7.814 28.440 -44.778 1.00 62.38 1082 SER A C 1
ATOM 8519 O O . SER A 1 1082 ? 7.388 29.556 -45.090 1.00 62.38 1082 SER A O 1
ATOM 8521 N N . ASP A 1 1083 ? 7.081 27.580 -44.071 1.00 62.47 1083 ASP A N 1
ATOM 8522 C CA . ASP A 1 1083 ? 5.718 27.889 -43.646 1.00 62.47 1083 ASP A CA 1
ATOM 8523 C C . ASP A 1 1083 ? 5.706 28.587 -42.273 1.00 62.47 1083 ASP A C 1
ATOM 8525 O O . ASP A 1 1083 ? 5.964 28.008 -41.219 1.00 62.47 1083 ASP A O 1
ATOM 8529 N N . LYS A 1 1084 ? 5.385 29.886 -42.302 1.00 62.09 1084 LYS A N 1
ATOM 8530 C CA . LYS A 1 1084 ? 5.280 30.758 -41.120 1.00 62.09 1084 LYS A CA 1
ATOM 8531 C C . LYS A 1 1084 ? 4.100 30.418 -40.202 1.00 62.09 1084 LYS A C 1
ATOM 8533 O O . LYS A 1 1084 ? 3.963 31.061 -39.163 1.00 62.09 1084 LYS A O 1
ATOM 8538 N N . ASN A 1 1085 ? 3.222 29.486 -40.585 1.00 62.78 1085 ASN A N 1
ATOM 8539 C CA . ASN A 1 1085 ? 2.086 29.088 -39.754 1.00 62.78 1085 ASN A CA 1
ATOM 8540 C C . ASN A 1 1085 ? 2.498 28.242 -38.543 1.00 62.78 1085 ASN A C 1
ATOM 8542 O O . ASN A 1 1085 ? 1.728 28.152 -37.587 1.00 62.78 1085 ASN A O 1
ATOM 8546 N N . TYR A 1 1086 ? 3.689 27.640 -38.551 1.00 65.75 1086 TYR A N 1
ATOM 8547 C CA . TYR A 1 1086 ? 4.170 26.843 -37.425 1.00 65.75 1086 TYR A CA 1
ATOM 8548 C C . TYR A 1 1086 ? 4.719 27.738 -36.301 1.00 65.75 1086 TYR A C 1
ATOM 8550 O O . TYR A 1 1086 ? 5.433 28.706 -36.557 1.00 65.75 1086 TYR A O 1
ATOM 8558 N N . ARG A 1 1087 ? 4.442 27.394 -35.033 1.00 66.75 1087 ARG A N 1
ATOM 8559 C CA . ARG A 1 1087 ? 5.069 28.035 -33.854 1.00 66.75 1087 ARG A CA 1
ATOM 8560 C C . ARG A 1 1087 ? 6.433 27.443 -33.473 1.00 66.75 1087 ARG A C 1
ATOM 8562 O O . ARG A 1 1087 ? 6.930 27.739 -32.387 1.00 66.75 1087 ARG A O 1
ATOM 8569 N N . LEU A 1 1088 ? 7.032 26.630 -34.343 1.00 74.56 1088 LEU A N 1
ATOM 8570 C CA . LEU A 1 1088 ? 8.363 26.062 -34.136 1.00 74.56 1088 LEU A CA 1
ATOM 8571 C C . LEU A 1 1088 ? 9.387 27.191 -33.944 1.00 74.56 1088 LEU A C 1
ATOM 8573 O O . LEU A 1 1088 ? 9.702 27.930 -34.874 1.00 74.56 1088 LEU A O 1
ATOM 8577 N N . THR A 1 1089 ? 9.892 27.336 -32.722 1.00 75.50 1089 THR A N 1
ATOM 8578 C CA . THR A 1 1089 ? 10.990 28.244 -32.374 1.00 75.50 1089 THR A CA 1
ATOM 8579 C C . THR A 1 1089 ? 12.343 27.608 -32.655 1.00 75.50 1089 THR A C 1
ATOM 8581 O O . THR A 1 1089 ? 13.286 28.314 -33.007 1.00 75.50 1089 THR A O 1
ATOM 8584 N N . THR A 1 1090 ? 12.425 26.283 -32.516 1.00 81.12 1090 THR A N 1
ATOM 8585 C CA . THR A 1 1090 ? 13.672 25.524 -32.599 1.00 81.12 1090 THR A CA 1
ATOM 8586 C C . THR A 1 1090 ? 13.471 24.323 -33.520 1.00 81.12 1090 THR A C 1
ATOM 8588 O O . THR A 1 1090 ? 12.660 23.444 -33.236 1.00 81.12 1090 THR A O 1
ATOM 8591 N N . LEU A 1 1091 ? 14.219 24.265 -34.622 1.00 84.25 1091 LEU A N 1
ATOM 8592 C CA . LEU A 1 1091 ? 14.296 23.099 -35.503 1.00 84.25 1091 LEU A CA 1
ATOM 8593 C C . LEU A 1 1091 ? 15.765 22.701 -35.637 1.00 84.25 1091 LEU A C 1
ATOM 8595 O O . LEU A 1 1091 ? 16.545 23.449 -36.226 1.00 84.25 1091 LEU A O 1
ATOM 8599 N N . ASN A 1 1092 ? 16.139 21.546 -35.088 1.00 82.38 1092 ASN A N 1
ATOM 8600 C CA . ASN A 1 1092 ? 17.485 20.995 -35.233 1.00 82.38 1092 ASN A CA 1
ATOM 8601 C C . ASN A 1 1092 ? 17.479 19.881 -36.279 1.00 82.38 1092 ASN A C 1
ATOM 8603 O O . ASN A 1 1092 ? 16.729 18.920 -36.159 1.00 82.38 1092 ASN A O 1
ATOM 8607 N N . VAL A 1 1093 ? 18.310 20.014 -37.306 1.00 78.94 1093 VAL A N 1
ATOM 8608 C CA . VAL A 1 1093 ? 18.419 19.089 -38.447 1.00 78.94 1093 VAL A CA 1
ATOM 8609 C C . VAL A 1 1093 ? 19.888 18.811 -38.786 1.00 78.94 1093 VAL A C 1
ATOM 8611 O O . VAL A 1 1093 ? 20.215 18.393 -39.897 1.00 78.94 1093 VAL A O 1
ATOM 8614 N N . ASP A 1 1094 ? 20.784 19.070 -37.831 1.00 73.94 1094 ASP A N 1
ATOM 8615 C CA . ASP A 1 1094 ? 22.226 18.951 -38.016 1.00 73.94 1094 ASP A CA 1
ATOM 8616 C C . ASP A 1 1094 ? 22.641 17.505 -38.343 1.00 73.94 1094 ASP A C 1
ATOM 8618 O O . ASP A 1 1094 ? 21.999 16.536 -37.928 1.00 73.94 1094 ASP A O 1
ATOM 8622 N N . HIS A 1 1095 ? 23.751 17.362 -39.076 1.00 67.69 1095 HIS A N 1
ATOM 8623 C CA . HIS A 1 1095 ? 24.334 16.075 -39.493 1.00 67.69 1095 HIS A CA 1
ATOM 8624 C C . HIS A 1 1095 ? 23.459 15.218 -40.432 1.00 67.69 1095 HIS A C 1
ATOM 8626 O O . HIS A 1 1095 ? 23.519 13.989 -40.393 1.00 67.69 1095 HIS A O 1
ATOM 8632 N N . GLY A 1 1096 ? 22.669 15.846 -41.310 1.00 57.88 1096 GLY A N 1
ATOM 8633 C CA . GLY A 1 1096 ? 21.930 15.131 -42.357 1.00 57.88 1096 GLY A CA 1
ATOM 8634 C C . GLY A 1 1096 ? 22.828 14.528 -43.451 1.00 57.88 1096 GLY A C 1
ATOM 8635 O O . GLY A 1 1096 ? 23.737 15.196 -43.946 1.00 57.88 1096 GLY A O 1
ATOM 8636 N N . GLY A 1 1097 ? 22.591 13.268 -43.845 1.00 62.53 1097 GLY A N 1
ATOM 8637 C CA . GLY A 1 1097 ? 23.431 12.560 -44.825 1.00 62.53 1097 GLY A CA 1
ATOM 8638 C C . GLY A 1 1097 ? 23.071 11.081 -45.039 1.00 62.53 1097 GLY A C 1
ATOM 8639 O O . GLY A 1 1097 ? 21.940 10.667 -44.798 1.00 62.53 1097 GLY A O 1
ATOM 8640 N N . LYS A 1 1098 ? 24.029 10.264 -45.517 1.00 57.25 1098 LYS A N 1
ATOM 8641 C CA . LYS A 1 1098 ? 23.833 8.807 -45.674 1.00 57.25 1098 LYS A CA 1
ATOM 8642 C C . LYS A 1 1098 ? 23.448 8.192 -44.326 1.00 57.25 1098 LYS A C 1
ATOM 8644 O O . LYS A 1 1098 ? 24.227 8.249 -43.380 1.00 57.25 1098 LYS A O 1
ATOM 8649 N N . ILE A 1 1099 ? 22.273 7.575 -44.265 1.00 58.50 1099 ILE A N 1
ATOM 8650 C CA . ILE A 1 1099 ? 21.761 6.961 -43.045 1.00 58.50 1099 ILE A CA 1
ATOM 8651 C C . ILE A 1 1099 ? 22.523 5.655 -42.789 1.00 58.50 1099 ILE A C 1
ATOM 8653 O O . ILE A 1 1099 ? 22.307 4.660 -43.481 1.00 58.50 1099 ILE A O 1
ATOM 8657 N N . LYS A 1 1100 ? 23.434 5.660 -41.815 1.00 64.62 1100 LYS A N 1
ATOM 8658 C CA . LYS A 1 1100 ? 23.964 4.430 -41.213 1.00 64.62 1100 LYS A CA 1
ATOM 8659 C C . LYS A 1 1100 ? 23.111 4.087 -39.987 1.00 64.62 1100 LYS A C 1
ATOM 8661 O O . LYS A 1 1100 ? 22.668 4.985 -39.273 1.00 64.62 1100 LYS A O 1
ATOM 8666 N N . ALA A 1 1101 ? 22.866 2.804 -39.750 1.00 67.81 1101 ALA A N 1
ATOM 8667 C CA . ALA A 1 1101 ? 22.185 2.354 -38.539 1.00 67.81 1101 ALA A CA 1
ATOM 8668 C C . ALA A 1 1101 ? 23.149 2.361 -37.335 1.00 67.81 1101 ALA A C 1
ATOM 8670 O O . ALA A 1 1101 ? 24.367 2.274 -37.497 1.00 67.81 1101 ALA A O 1
ATOM 8671 N N . GLY A 1 1102 ? 22.600 2.455 -36.121 1.00 73.12 1102 GLY A N 1
ATOM 8672 C CA . GLY A 1 1102 ? 23.372 2.355 -34.877 1.00 73.12 1102 GLY A CA 1
ATOM 8673 C C . GLY A 1 1102 ? 24.373 3.501 -34.625 1.00 73.12 1102 GLY A C 1
ATOM 8674 O O . GLY A 1 1102 ? 24.245 4.581 -35.208 1.00 73.12 1102 GLY A O 1
ATOM 8675 N N . PRO A 1 1103 ? 25.366 3.290 -33.735 1.00 79.19 1103 PRO A N 1
ATOM 8676 C CA . PRO A 1 1103 ? 26.404 4.268 -33.390 1.00 79.19 1103 PRO A CA 1
ATOM 8677 C C . PRO A 1 1103 ? 27.237 4.792 -34.569 1.00 79.19 1103 PRO A C 1
ATOM 8679 O O . PRO A 1 1103 ? 27.690 5.932 -34.535 1.00 79.19 1103 PRO A O 1
ATOM 8682 N N . GLN A 1 1104 ? 27.399 4.001 -35.635 1.00 81.81 1104 GLN A N 1
ATOM 8683 C CA . GLN A 1 1104 ? 28.229 4.333 -36.803 1.00 81.81 1104 GLN A CA 1
ATOM 8684 C C . GLN A 1 1104 ? 27.807 5.611 -37.544 1.00 81.81 1104 GLN A C 1
ATOM 8686 O O . GLN A 1 1104 ? 28.608 6.189 -38.275 1.00 81.81 1104 GLN A O 1
ATOM 8691 N N . LYS A 1 1105 ? 26.572 6.091 -37.359 1.00 75.19 1105 LYS A N 1
ATOM 8692 C CA . LYS A 1 1105 ? 26.122 7.384 -37.907 1.00 75.19 1105 LYS A CA 1
ATOM 8693 C C . LYS A 1 1105 ? 26.760 8.603 -37.236 1.00 75.19 1105 LYS A C 1
ATOM 8695 O O . LYS A 1 1105 ? 26.721 9.688 -37.803 1.00 75.19 1105 LYS A O 1
ATOM 8700 N N . TYR A 1 1106 ? 27.351 8.424 -36.056 1.00 82.44 1106 TYR A N 1
ATOM 8701 C CA . TYR A 1 1106 ? 28.080 9.461 -35.323 1.00 82.44 1106 TYR A CA 1
ATOM 8702 C C . TYR A 1 1106 ? 29.578 9.474 -35.661 1.00 82.44 1106 TYR A C 1
ATOM 8704 O O . TYR A 1 1106 ? 30.364 10.024 -34.891 1.00 82.44 1106 TYR A O 1
ATOM 8712 N N . ALA A 1 1107 ? 29.980 8.831 -36.766 1.00 86.81 1107 ALA A N 1
ATOM 8713 C CA . ALA A 1 1107 ? 31.376 8.694 -37.162 1.00 86.81 1107 ALA A CA 1
ATOM 8714 C C . ALA A 1 1107 ? 32.102 10.050 -37.185 1.00 86.81 1107 ALA A C 1
ATOM 8716 O O . ALA A 1 1107 ? 31.642 11.002 -37.817 1.00 86.81 1107 ALA A O 1
ATOM 8717 N N . CYS A 1 1108 ? 33.239 10.121 -36.500 1.00 87.69 1108 CYS A N 1
ATOM 8718 C CA . CYS A 1 1108 ? 34.127 11.273 -36.484 1.00 87.69 1108 CYS A CA 1
ATOM 8719 C C . CYS A 1 1108 ? 35.556 10.855 -36.834 1.00 87.69 1108 CYS A C 1
ATOM 8721 O O . CYS A 1 1108 ? 36.045 9.824 -36.369 1.00 87.69 1108 CYS A O 1
ATOM 8723 N N . ASP A 1 1109 ? 36.243 11.699 -37.600 1.00 87.88 1109 ASP A N 1
ATOM 8724 C CA . ASP A 1 1109 ? 37.663 11.523 -37.878 1.00 87.88 1109 ASP A CA 1
ATOM 8725 C C . ASP A 1 1109 ? 38.498 12.001 -36.689 1.00 87.88 1109 ASP A C 1
ATOM 8727 O O . ASP A 1 1109 ? 38.301 13.103 -36.172 1.00 87.88 1109 ASP A O 1
ATOM 8731 N N . LEU A 1 1110 ? 39.460 11.178 -36.280 1.00 92.50 1110 LEU A N 1
ATOM 8732 C CA . LEU A 1 1110 ? 40.411 11.505 -35.223 1.00 92.50 1110 LEU A CA 1
ATOM 8733 C C . LEU A 1 1110 ? 41.819 11.643 -35.792 1.00 92.50 1110 LEU A C 1
ATOM 8735 O O . LEU A 1 1110 ? 42.237 10.884 -36.669 1.00 92.50 1110 LEU A O 1
ATOM 8739 N N . THR A 1 1111 ? 42.590 12.572 -35.237 1.00 93.06 1111 THR A N 1
ATOM 8740 C CA . THR A 1 1111 ? 44.010 12.736 -35.537 1.00 93.06 1111 THR A CA 1
ATOM 8741 C C . THR A 1 1111 ? 44.836 12.682 -34.266 1.00 93.06 1111 THR A C 1
ATOM 8743 O O . THR A 1 1111 ? 44.475 13.219 -33.222 1.00 93.06 1111 THR A O 1
ATOM 8746 N N . VAL A 1 1112 ? 45.974 11.995 -34.331 1.00 93.94 1112 VAL A N 1
ATOM 8747 C CA . VAL A 1 1112 ? 46.879 11.859 -33.188 1.00 93.94 1112 VAL A CA 1
ATOM 8748 C C . VAL A 1 1112 ? 47.557 13.199 -32.878 1.00 93.94 1112 VAL A C 1
ATOM 8750 O O . VAL A 1 1112 ? 48.151 13.817 -33.765 1.00 93.94 1112 VAL A O 1
ATOM 8753 N N . ASP A 1 1113 ? 47.531 13.633 -31.614 1.00 94.06 1113 ASP A N 1
ATOM 8754 C CA . ASP A 1 1113 ? 48.236 14.839 -31.180 1.00 94.06 1113 ASP A CA 1
ATOM 8755 C C . ASP A 1 1113 ? 49.725 14.552 -30.943 1.00 94.06 1113 ASP A C 1
ATOM 8757 O O . ASP A 1 1113 ? 50.129 14.029 -29.898 1.00 94.06 1113 ASP A O 1
ATOM 8761 N N . LEU A 1 1114 ? 50.555 14.968 -31.905 1.00 93.38 1114 LEU A N 1
ATOM 8762 C CA . LEU A 1 1114 ? 52.017 14.839 -31.894 1.00 93.38 1114 LEU A CA 1
ATOM 8763 C C . LEU A 1 1114 ? 52.698 15.442 -30.658 1.00 93.38 1114 LEU A C 1
ATOM 8765 O O . LEU A 1 1114 ? 53.823 15.048 -30.330 1.00 93.38 1114 LEU A O 1
ATOM 8769 N N . ASN A 1 1115 ? 52.045 16.375 -29.966 1.00 94.31 1115 ASN A N 1
ATOM 8770 C CA . ASN A 1 1115 ? 52.564 16.998 -28.752 1.00 94.31 1115 ASN A CA 1
ATOM 8771 C C . ASN A 1 1115 ? 52.382 16.131 -27.502 1.00 94.31 1115 ASN A C 1
ATOM 8773 O O . ASN A 1 1115 ? 53.028 16.400 -26.489 1.00 94.31 1115 ASN A O 1
ATOM 8777 N N . THR A 1 1116 ? 51.541 15.094 -27.572 1.00 94.31 1116 THR A N 1
ATOM 8778 C CA . THR A 1 1116 ? 51.272 14.177 -26.454 1.00 94.31 1116 THR A CA 1
ATOM 8779 C C . THR A 1 1116 ? 51.999 12.838 -26.584 1.00 94.31 1116 THR A C 1
ATOM 8781 O O . THR A 1 1116 ? 52.280 12.212 -25.566 1.00 94.31 1116 THR A O 1
ATOM 8784 N N . VAL A 1 1117 ? 52.365 12.426 -27.805 1.00 94.88 1117 VAL A N 1
ATOM 8785 C CA . VAL A 1 1117 ? 52.955 11.110 -28.127 1.00 94.88 1117 VAL A CA 1
ATOM 8786 C C . VAL A 1 1117 ? 54.197 10.807 -27.286 1.00 94.88 1117 VAL A C 1
ATOM 8788 O O . VAL A 1 1117 ? 55.194 11.527 -27.365 1.00 94.88 1117 VAL A O 1
ATOM 8791 N N . SER A 1 1118 ? 54.180 9.708 -26.534 1.00 94.19 1118 SER A N 1
ATOM 8792 C CA . SER A 1 1118 ? 55.373 9.238 -25.821 1.00 94.19 1118 SER A CA 1
ATOM 8793 C C . SER A 1 1118 ? 56.551 8.946 -26.765 1.00 94.19 1118 SER A C 1
ATOM 8795 O O . SER A 1 1118 ? 56.332 8.377 -27.836 1.00 94.19 1118 SER A O 1
ATOM 8797 N N . PRO A 1 1119 ? 57.807 9.248 -26.376 1.00 94.19 1119 PRO A N 1
ATOM 8798 C CA . PRO A 1 1119 ? 58.993 8.958 -27.182 1.00 94.19 1119 PRO A CA 1
ATOM 8799 C C . PRO A 1 1119 ? 59.132 7.495 -27.622 1.00 94.19 1119 PRO A C 1
ATOM 8801 O O . PRO A 1 1119 ? 59.776 7.218 -28.619 1.00 94.19 1119 PRO A O 1
ATOM 8804 N N . TYR A 1 1120 ? 58.503 6.539 -26.938 1.00 93.88 1120 TYR A N 1
ATOM 8805 C CA . TYR A 1 1120 ? 58.557 5.118 -27.308 1.00 93.88 1120 TYR A CA 1
ATOM 8806 C C . TYR A 1 1120 ? 57.332 4.641 -28.108 1.00 93.88 1120 TYR A C 1
ATOM 8808 O O . TYR A 1 1120 ? 57.038 3.445 -28.153 1.00 93.88 1120 TYR A O 1
ATOM 8816 N N . LEU A 1 1121 ? 56.586 5.555 -28.728 1.00 94.50 1121 LEU A N 1
ATOM 8817 C CA . LEU A 1 1121 ? 55.542 5.237 -29.700 1.00 94.50 1121 LEU A CA 1
ATOM 8818 C C . LEU A 1 1121 ? 55.978 5.719 -31.083 1.00 94.50 1121 LEU A C 1
ATOM 8820 O O . LEU A 1 1121 ? 56.317 6.880 -31.243 1.00 94.50 1121 LEU A O 1
ATOM 8824 N N . ALA A 1 1122 ? 55.950 4.847 -32.085 1.00 93.69 1122 ALA A N 1
ATOM 8825 C CA . ALA A 1 1122 ? 56.184 5.211 -33.476 1.00 93.69 1122 ALA A CA 1
ATOM 8826 C C . ALA A 1 1122 ? 54.851 5.406 -34.202 1.00 93.69 1122 ALA A C 1
ATOM 8828 O O . ALA A 1 1122 ? 53.943 4.577 -34.096 1.00 93.69 1122 ALA A O 1
ATOM 8829 N N . LEU A 1 1123 ? 54.762 6.491 -34.967 1.00 93.31 1123 LEU A N 1
ATOM 8830 C CA . LEU A 1 1123 ? 53.616 6.808 -35.810 1.00 93.31 1123 LEU A CA 1
ATOM 8831 C C . LEU A 1 1123 ? 53.918 6.473 -37.272 1.00 93.31 1123 LEU A C 1
ATOM 8833 O O . LEU A 1 1123 ? 54.987 6.795 -37.788 1.00 93.31 1123 LEU A O 1
ATOM 8837 N N . SER A 1 1124 ? 52.966 5.836 -37.945 1.00 92.44 1124 SER A N 1
ATOM 8838 C CA . SER A 1 1124 ? 53.040 5.470 -39.364 1.00 92.44 1124 SER A CA 1
ATOM 8839 C C . SER A 1 1124 ? 51.684 5.687 -40.048 1.00 92.44 1124 SER A C 1
ATOM 8841 O O . SER A 1 1124 ? 50.748 6.169 -39.409 1.00 92.44 1124 SER A O 1
ATOM 8843 N N . GLU A 1 1125 ? 51.588 5.407 -41.355 1.00 88.88 1125 GLU A N 1
ATOM 8844 C CA . GLU A 1 1125 ? 50.341 5.552 -42.136 1.00 88.88 1125 GLU A CA 1
ATOM 8845 C C . GLU A 1 1125 ? 49.717 6.957 -41.999 1.00 88.88 1125 GLU A C 1
ATOM 8847 O O . GLU A 1 1125 ? 48.546 7.119 -41.673 1.00 88.88 1125 GLU A O 1
ATOM 8852 N N . GLY A 1 1126 ? 50.527 8.010 -42.171 1.00 85.12 1126 GLY A N 1
ATOM 8853 C CA . GLY A 1 1126 ? 50.046 9.390 -42.015 1.00 85.12 1126 GLY A CA 1
ATOM 8854 C C . GLY A 1 1126 ? 49.628 9.741 -40.581 1.00 85.12 1126 GLY A C 1
ATOM 8855 O O . GLY A 1 1126 ? 48.716 10.536 -40.392 1.00 85.12 1126 GLY A O 1
ATOM 8856 N N . ASN A 1 1127 ? 50.298 9.157 -39.581 1.00 89.31 1127 ASN A N 1
ATOM 8857 C CA . ASN A 1 1127 ? 50.011 9.281 -38.146 1.00 89.31 1127 ASN A CA 1
ATOM 8858 C C . ASN A 1 1127 ? 48.715 8.604 -37.676 1.00 89.31 1127 ASN A C 1
ATOM 8860 O O . ASN A 1 1127 ? 48.261 8.884 -36.569 1.00 89.31 1127 ASN A O 1
ATOM 8864 N N . ARG A 1 1128 ? 48.136 7.702 -38.476 1.00 91.50 1128 ARG A N 1
ATOM 8865 C CA . ARG A 1 1128 ? 46.939 6.936 -38.088 1.00 91.50 1128 ARG A CA 1
ATOM 8866 C C . ARG A 1 1128 ? 47.249 5.632 -37.370 1.00 91.50 1128 ARG A C 1
ATOM 8868 O O . ARG A 1 1128 ? 46.397 5.138 -36.639 1.00 91.50 1128 ARG A O 1
ATOM 8875 N N . LYS A 1 1129 ? 48.461 5.100 -37.539 1.00 94.69 1129 LYS A N 1
ATOM 8876 C CA . LYS A 1 1129 ? 48.906 3.862 -36.898 1.00 94.69 1129 LYS A CA 1
ATOM 8877 C C . LYS A 1 1129 ? 49.962 4.132 -35.841 1.00 94.69 1129 LYS A C 1
ATOM 8879 O O . LYS A 1 1129 ? 51.032 4.655 -36.154 1.00 94.69 1129 LYS A O 1
ATOM 8884 N N . ILE A 1 1130 ? 49.674 3.728 -34.608 1.00 95.44 1130 ILE A N 1
ATOM 8885 C CA . ILE A 1 1130 ? 50.519 3.916 -33.428 1.00 95.44 1130 ILE A CA 1
ATOM 8886 C C . ILE A 1 1130 ? 51.074 2.553 -33.012 1.00 95.44 1130 ILE A C 1
ATOM 8888 O O . ILE A 1 1130 ? 50.316 1.642 -32.692 1.00 95.44 1130 ILE A O 1
ATOM 8892 N N . THR A 1 1131 ? 52.397 2.409 -32.994 1.00 94.62 1131 THR A N 1
ATOM 8893 C CA . THR A 1 1131 ? 53.092 1.155 -32.649 1.00 94.62 1131 THR A CA 1
ATOM 8894 C C . THR A 1 1131 ? 54.066 1.383 -31.501 1.00 94.62 1131 THR A C 1
ATOM 8896 O O . THR A 1 1131 ? 54.707 2.430 -31.434 1.00 94.62 1131 THR A O 1
ATOM 8899 N N . ARG A 1 1132 ? 54.237 0.408 -30.604 1.00 93.12 1132 ARG A N 1
ATOM 8900 C CA . ARG A 1 1132 ? 55.277 0.485 -29.566 1.00 93.12 1132 ARG A CA 1
ATOM 8901 C C . ARG A 1 1132 ? 56.669 0.309 -30.187 1.00 93.12 1132 ARG A C 1
ATOM 8903 O O . ARG A 1 1132 ? 56.971 -0.739 -30.751 1.00 93.12 1132 ARG A O 1
ATOM 8910 N N . ALA A 1 1133 ? 57.522 1.323 -30.062 1.00 91.25 1133 ALA A N 1
ATOM 8911 C CA . ALA A 1 1133 ? 58.901 1.289 -30.541 1.00 91.25 1133 ALA A CA 1
ATOM 8912 C C . ALA A 1 1133 ? 59.855 0.743 -29.466 1.00 91.25 1133 ALA A C 1
ATOM 8914 O O . ALA A 1 1133 ? 59.630 0.916 -28.268 1.00 91.25 1133 ALA A O 1
ATOM 8915 N N . ARG A 1 1134 ? 60.943 0.090 -29.897 1.00 88.88 1134 ARG A N 1
ATOM 8916 C CA . ARG A 1 1134 ? 62.038 -0.347 -29.005 1.00 88.88 1134 ARG A CA 1
ATOM 8917 C C . ARG A 1 1134 ? 63.052 0.760 -28.727 1.00 88.88 1134 ARG A C 1
ATOM 8919 O O . ARG A 1 1134 ? 63.722 0.715 -27.703 1.00 88.88 1134 ARG A O 1
ATOM 8926 N N . GLU A 1 1135 ? 63.142 1.727 -29.632 1.00 89.75 1135 GLU A N 1
ATOM 8927 C CA . GLU A 1 1135 ? 64.053 2.864 -29.562 1.00 89.75 1135 GLU A CA 1
ATOM 8928 C C . GLU A 1 1135 ? 63.261 4.162 -29.412 1.00 89.75 1135 GLU A C 1
ATOM 8930 O O . GLU A 1 1135 ? 62.147 4.291 -29.936 1.00 89.75 1135 GLU A O 1
ATOM 8935 N N . GLU A 1 1136 ? 63.861 5.120 -28.712 1.00 89.94 1136 GLU A N 1
ATOM 8936 C CA . GLU A 1 1136 ? 63.305 6.452 -28.526 1.00 89.94 1136 GLU A CA 1
ATOM 8937 C C . GLU A 1 1136 ? 63.179 7.174 -29.877 1.00 89.94 1136 GLU A C 1
ATOM 8939 O O . GLU A 1 1136 ? 64.139 7.317 -30.635 1.00 89.94 1136 GLU A O 1
ATOM 8944 N N . GLN A 1 1137 ? 61.966 7.604 -30.197 1.00 91.50 1137 GLN A N 1
ATOM 8945 C CA . GLN A 1 1137 ? 61.639 8.344 -31.403 1.00 91.50 1137 GLN A CA 1
ATOM 8946 C C . GLN A 1 1137 ? 62.040 9.819 -31.243 1.00 91.50 1137 GLN A C 1
ATOM 8948 O O . GLN A 1 1137 ? 61.886 10.384 -30.158 1.00 91.50 1137 GLN A O 1
ATOM 8953 N N . PRO A 1 1138 ? 62.508 10.481 -32.318 1.00 91.31 1138 PRO A N 1
ATOM 8954 C CA . PRO A 1 1138 ? 63.088 11.824 -32.264 1.00 91.31 1138 PRO A CA 1
ATOM 8955 C C . PRO A 1 1138 ? 62.018 12.929 -32.190 1.00 91.31 1138 PRO A C 1
ATOM 8957 O O . PRO A 1 1138 ? 61.981 13.837 -33.023 1.00 91.31 1138 PRO A O 1
ATOM 8960 N N . TYR A 1 1139 ? 61.115 12.855 -31.214 1.00 91.12 1139 TYR A N 1
ATOM 8961 C CA . TYR A 1 1139 ? 60.107 13.886 -31.001 1.00 91.12 1139 TYR A CA 1
ATOM 8962 C C . TYR A 1 1139 ? 60.663 15.054 -30.169 1.00 91.12 1139 TYR A C 1
ATOM 8964 O O . TYR A 1 1139 ? 61.351 14.819 -29.176 1.00 91.12 1139 TYR A O 1
ATOM 8972 N N . PRO A 1 1140 ? 60.345 16.318 -30.513 1.00 89.06 1140 PRO A N 1
ATOM 8973 C CA . PRO A 1 1140 ? 60.734 17.469 -29.702 1.00 89.06 1140 PRO A CA 1
ATOM 8974 C C . PRO A 1 1140 ? 60.152 17.388 -28.290 1.00 89.06 1140 PRO A C 1
ATOM 8976 O O . PRO A 1 1140 ? 58.994 16.984 -28.116 1.00 89.06 1140 PRO A O 1
ATOM 8979 N N . ASP A 1 1141 ? 60.924 17.820 -27.293 1.00 87.12 1141 ASP A N 1
ATOM 8980 C CA . ASP A 1 1141 ? 60.417 17.936 -25.927 1.00 87.12 1141 ASP A CA 1
ATOM 8981 C C . ASP A 1 1141 ? 59.221 18.902 -25.881 1.00 87.12 1141 ASP A C 1
ATOM 8983 O O . ASP A 1 1141 ? 59.206 19.943 -26.542 1.00 87.12 1141 ASP A O 1
ATOM 8987 N N . HIS A 1 1142 ? 58.186 18.517 -25.138 1.00 91.75 1142 HIS A N 1
ATOM 8988 C CA . HIS A 1 1142 ? 56.939 19.265 -25.026 1.00 91.75 1142 HIS A CA 1
ATOM 8989 C C . HIS A 1 1142 ? 56.295 19.000 -23.652 1.00 91.75 1142 HIS A C 1
ATOM 8991 O O . HIS A 1 1142 ? 56.288 17.851 -23.189 1.00 91.75 1142 HIS A O 1
ATOM 8997 N N . PRO A 1 1143 ? 55.727 20.025 -22.982 1.00 89.94 1143 PRO A N 1
ATOM 8998 C CA . PRO A 1 1143 ? 55.141 19.870 -21.647 1.00 89.94 1143 PRO A CA 1
ATOM 8999 C C . PRO A 1 1143 ? 53.972 18.878 -21.616 1.00 89.94 1143 PRO A C 1
ATOM 9001 O O . PRO A 1 1143 ? 53.835 18.122 -20.657 1.00 89.94 1143 PRO A O 1
ATOM 9004 N N . GLU A 1 1144 ? 53.167 18.828 -22.681 1.00 91.81 1144 GLU A N 1
ATOM 9005 C CA . GLU A 1 1144 ? 52.024 17.909 -22.783 1.00 91.81 1144 GLU A CA 1
ATOM 9006 C C . GLU A 1 1144 ? 52.412 16.477 -23.210 1.00 91.81 1144 GLU A C 1
ATOM 9008 O O . GLU A 1 1144 ? 51.540 15.608 -23.284 1.00 91.81 1144 GLU A O 1
ATOM 9013 N N . ARG A 1 1145 ? 53.703 16.209 -23.470 1.00 93.75 1145 ARG A N 1
ATOM 9014 C CA . ARG A 1 1145 ? 54.189 14.906 -23.945 1.00 93.75 1145 ARG A CA 1
ATOM 9015 C C . ARG A 1 1145 ? 54.253 13.894 -22.811 1.00 93.75 1145 ARG A C 1
ATOM 9017 O O . ARG A 1 1145 ? 54.933 14.154 -21.815 1.00 93.75 1145 ARG A O 1
ATOM 9024 N N . PHE A 1 1146 ? 53.638 12.726 -22.987 1.00 93.75 1146 PHE A N 1
ATOM 9025 C CA . PHE A 1 1146 ? 53.873 11.594 -22.091 1.00 93.75 1146 PHE A CA 1
ATOM 9026 C C . PHE A 1 1146 ? 55.357 11.204 -22.110 1.00 93.75 1146 PHE A C 1
ATOM 9028 O O . PHE A 1 1146 ? 55.994 11.214 -23.157 1.00 93.75 1146 PHE A O 1
ATOM 9035 N N . ASP A 1 1147 ? 55.952 10.918 -20.958 1.00 89.94 1147 ASP A N 1
ATOM 9036 C CA . ASP A 1 1147 ? 57.373 10.551 -20.895 1.00 89.94 1147 ASP A CA 1
ATOM 9037 C C . ASP A 1 1147 ? 57.656 9.110 -21.372 1.00 89.94 1147 ASP A C 1
ATOM 9039 O O . ASP A 1 1147 ? 56.767 8.375 -21.815 1.00 89.94 1147 ASP A O 1
ATOM 9043 N N . GLU A 1 1148 ? 58.927 8.704 -21.302 1.00 83.94 1148 GLU A N 1
ATOM 9044 C CA . GLU A 1 1148 ? 59.407 7.377 -21.718 1.00 83.94 1148 GLU A CA 1
ATOM 9045 C C . GLU A 1 1148 ? 58.712 6.207 -21.007 1.00 83.94 1148 GLU A C 1
ATOM 9047 O O . GLU A 1 1148 ? 58.609 5.094 -21.533 1.00 83.94 1148 GLU A O 1
ATOM 9052 N N . TYR A 1 1149 ? 58.186 6.471 -19.818 1.00 82.50 1149 TYR A N 1
ATOM 9053 C CA . TYR A 1 1149 ? 57.585 5.475 -18.952 1.00 82.50 1149 TYR A CA 1
ATOM 9054 C C . TYR A 1 1149 ? 56.119 5.203 -19.250 1.00 82.50 1149 TYR A C 1
ATOM 9056 O O . TYR A 1 1149 ? 55.576 4.187 -18.820 1.00 82.50 1149 TYR A O 1
ATOM 9064 N N . ASN A 1 1150 ? 55.490 6.106 -19.992 1.00 85.44 1150 ASN A N 1
ATOM 9065 C CA . ASN A 1 1150 ? 54.069 6.110 -20.255 1.00 85.44 1150 ASN A CA 1
ATOM 9066 C C . ASN A 1 1150 ? 53.838 5.975 -21.771 1.00 85.44 1150 ASN A C 1
ATOM 9068 O O . ASN A 1 1150 ? 53.692 7.010 -22.408 1.00 85.44 1150 ASN A O 1
ATOM 9072 N N . PRO A 1 1151 ? 53.796 4.755 -22.366 1.00 91.75 1151 PRO A N 1
ATOM 9073 C CA . PRO A 1 1151 ? 53.474 4.488 -23.788 1.00 91.75 1151 PRO A CA 1
ATOM 9074 C C . PRO A 1 1151 ? 52.095 4.988 -24.253 1.00 91.75 1151 PRO A C 1
ATOM 9076 O O . PRO A 1 1151 ? 51.254 4.205 -24.689 1.00 91.75 1151 PRO A O 1
ATOM 9079 N N . GLN A 1 1152 ? 51.817 6.278 -24.130 1.00 94.38 1152 GLN A N 1
ATOM 9080 C CA . GLN A 1 1152 ? 50.479 6.837 -24.242 1.00 94.38 1152 GLN A CA 1
ATOM 9081 C C . GLN A 1 1152 ? 50.449 8.009 -25.211 1.00 94.38 1152 GLN A C 1
ATOM 9083 O O . GLN A 1 1152 ? 51.465 8.664 -25.465 1.00 94.38 1152 GLN A O 1
ATOM 9088 N N . VAL A 1 1153 ? 49.264 8.262 -25.749 1.00 95.44 1153 VAL A N 1
ATOM 9089 C CA . VAL A 1 1153 ? 49.001 9.360 -26.671 1.00 95.44 1153 VAL A CA 1
ATOM 9090 C C . VAL A 1 1153 ? 47.526 9.753 -26.620 1.00 95.44 1153 VAL A C 1
ATOM 9092 O O . VAL A 1 1153 ? 46.677 8.900 -26.366 1.00 95.44 1153 VAL A O 1
ATOM 9095 N N . LEU A 1 1154 ? 47.228 11.030 -26.853 1.00 96.00 1154 LEU A N 1
ATOM 9096 C CA . LEU A 1 1154 ? 45.874 11.544 -27.062 1.00 96.00 1154 LEU A CA 1
ATOM 9097 C C . LEU A 1 1154 ? 45.663 11.948 -28.525 1.00 96.00 1154 LEU A C 1
ATOM 9099 O O . LEU A 1 1154 ? 46.606 12.310 -29.232 1.00 96.00 1154 LEU A O 1
ATOM 9103 N N . CYS A 1 1155 ? 44.413 11.918 -28.965 1.00 95.62 1155 CYS A N 1
ATOM 9104 C CA . CYS A 1 1155 ? 43.960 12.578 -30.180 1.00 95.62 1155 CYS A CA 1
ATOM 9105 C C . CYS A 1 1155 ? 43.771 14.080 -29.942 1.00 95.62 1155 CYS A C 1
ATOM 9107 O O . CYS A 1 1155 ? 43.626 14.532 -28.805 1.00 95.62 1155 CYS A O 1
ATOM 9109 N N . LYS A 1 1156 ? 43.804 14.852 -31.025 1.00 93.50 1156 LYS A N 1
ATOM 9110 C CA . LYS A 1 1156 ? 43.777 16.317 -31.008 1.00 93.50 1156 LYS A CA 1
ATOM 9111 C C . LYS A 1 1156 ? 42.369 16.879 -30.828 1.00 93.50 1156 LYS A C 1
ATOM 9113 O O . LYS A 1 1156 ? 42.206 17.983 -30.312 1.00 93.50 1156 LYS A O 1
ATOM 9118 N N . GLU A 1 1157 ? 41.370 16.158 -31.313 1.00 93.56 1157 GLU A N 1
ATOM 9119 C CA . GLU A 1 1157 ? 39.983 16.588 -31.331 1.00 93.56 1157 GLU A CA 1
ATOM 9120 C C . GLU A 1 1157 ? 39.380 16.524 -29.925 1.00 93.56 1157 GLU A C 1
ATOM 9122 O O . GLU A 1 1157 ? 39.315 15.464 -29.300 1.00 93.56 1157 GLU A O 1
ATOM 9127 N N . SER A 1 1158 ? 38.897 17.672 -29.448 1.00 92.75 1158 SER A N 1
ATOM 9128 C CA . SER A 1 1158 ? 38.011 17.741 -28.290 1.00 92.75 1158 SER A CA 1
ATOM 9129 C C . SER A 1 1158 ? 36.643 17.181 -28.666 1.00 92.75 1158 SER A C 1
ATOM 9131 O O . SER A 1 1158 ? 35.933 17.771 -29.481 1.00 92.75 1158 SER A O 1
ATOM 9133 N N . LEU A 1 1159 ? 36.250 16.077 -28.045 1.00 92.38 1159 LEU A N 1
ATOM 9134 C CA . LEU A 1 1159 ? 34.970 15.427 -28.286 1.00 92.38 1159 LEU A CA 1
ATOM 9135 C C . LEU A 1 1159 ? 33.906 16.001 -27.348 1.00 92.38 1159 LEU A C 1
ATOM 9137 O O . LEU A 1 1159 ? 33.997 15.897 -26.120 1.00 92.38 1159 LEU A O 1
ATOM 9141 N N . THR A 1 1160 ? 32.892 16.616 -27.951 1.00 85.88 1160 THR A N 1
ATOM 9142 C CA . THR A 1 1160 ? 31.668 17.096 -27.307 1.00 85.88 1160 THR A CA 1
ATOM 9143 C C . THR A 1 1160 ? 30.467 16.637 -28.133 1.00 85.88 1160 THR A C 1
ATOM 9145 O O . THR A 1 1160 ? 30.546 16.530 -29.354 1.00 85.88 1160 THR A O 1
ATOM 9148 N N . GLY A 1 1161 ? 29.341 16.337 -27.485 1.00 84.31 1161 GLY A N 1
ATOM 9149 C CA . GLY A 1 1161 ? 28.180 15.765 -28.176 1.00 84.31 1161 GLY A CA 1
ATOM 9150 C C . GLY A 1 1161 ? 28.289 14.249 -28.386 1.00 84.31 1161 GLY A C 1
ATOM 9151 O O . GLY A 1 1161 ? 28.757 13.534 -27.501 1.00 84.31 1161 GLY A O 1
ATOM 9152 N N . ARG A 1 1162 ? 27.806 13.759 -29.533 1.00 86.12 1162 ARG A N 1
ATOM 9153 C CA . ARG A 1 1162 ? 27.813 12.332 -29.884 1.00 86.12 1162 ARG A CA 1
ATOM 9154 C C . ARG A 1 1162 ? 28.898 12.043 -30.909 1.00 86.12 1162 ARG A C 1
ATOM 9156 O O . ARG A 1 1162 ? 28.887 12.639 -31.982 1.00 86.12 1162 ARG A O 1
ATOM 9163 N N . CYS A 1 1163 ? 29.810 11.134 -30.591 1.00 91.12 1163 CYS A N 1
ATOM 9164 C CA . CYS A 1 1163 ? 30.957 10.811 -31.436 1.00 91.12 1163 CYS A CA 1
ATOM 9165 C C . CYS A 1 1163 ? 31.160 9.300 -31.501 1.00 91.12 1163 CYS A C 1
ATOM 9167 O O . CYS A 1 1163 ? 31.034 8.611 -30.489 1.00 91.12 1163 CYS A O 1
ATOM 9169 N N . TYR A 1 1164 ? 31.508 8.792 -32.678 1.00 92.88 1164 TYR A N 1
ATOM 9170 C CA . TYR A 1 1164 ? 31.841 7.395 -32.898 1.00 92.88 1164 TYR A CA 1
ATOM 9171 C C . TYR A 1 1164 ? 33.136 7.265 -33.689 1.00 92.88 1164 TYR A C 1
ATOM 9173 O O . TYR A 1 1164 ? 33.330 7.959 -34.681 1.00 92.88 1164 TYR A O 1
ATOM 9181 N N . TRP A 1 1165 ? 34.016 6.360 -33.283 1.00 95.00 1165 TRP A N 1
ATOM 9182 C CA . TRP A 1 1165 ? 35.212 6.025 -34.050 1.00 95.00 1165 TRP A CA 1
ATOM 9183 C C . TRP A 1 1165 ? 35.551 4.549 -33.888 1.00 95.00 1165 TRP A C 1
ATOM 9185 O O . TRP A 1 1165 ? 35.221 3.929 -32.876 1.00 95.00 1165 TRP A O 1
ATOM 9195 N N . GLU A 1 1166 ? 36.228 3.987 -34.882 1.00 94.81 1166 GLU A N 1
ATOM 9196 C CA . GLU A 1 1166 ? 36.684 2.601 -34.867 1.00 94.81 1166 GLU A CA 1
ATOM 9197 C C . GLU A 1 1166 ? 38.206 2.547 -34.879 1.00 94.81 1166 GLU A C 1
ATOM 9199 O O . GLU A 1 1166 ? 38.883 3.369 -35.505 1.00 94.81 1166 GLU A O 1
ATOM 9204 N N . VAL A 1 1167 ? 38.742 1.559 -34.169 1.00 94.62 1167 VAL A N 1
ATOM 9205 C CA . VAL A 1 1167 ? 40.169 1.271 -34.148 1.00 94.62 1167 VAL A CA 1
ATOM 9206 C C . VAL A 1 1167 ? 40.438 -0.192 -34.422 1.00 94.62 1167 VAL A C 1
ATOM 9208 O O . VAL A 1 1167 ? 39.801 -1.078 -33.850 1.00 94.62 1167 VAL A O 1
ATOM 9211 N N . GLU A 1 1168 ? 41.414 -0.440 -35.282 1.00 93.62 1168 GLU A N 1
ATOM 9212 C CA . GLU A 1 1168 ? 41.935 -1.764 -35.570 1.00 93.62 1168 GLU A CA 1
ATOM 9213 C C . GLU A 1 1168 ? 43.113 -2.064 -34.639 1.00 93.62 1168 GLU A C 1
ATOM 9215 O O . GLU A 1 1168 ? 44.015 -1.247 -34.445 1.00 93.62 1168 GLU A O 1
ATOM 9220 N N . LEU A 1 1169 ? 43.074 -3.240 -34.026 1.00 92.75 1169 LEU A N 1
ATOM 9221 C CA . LEU A 1 1169 ? 44.012 -3.720 -33.029 1.00 92.75 1169 LEU A CA 1
ATOM 9222 C C . LEU A 1 1169 ? 44.873 -4.818 -33.639 1.00 92.75 1169 LEU A C 1
ATOM 9224 O O . LEU A 1 1169 ? 44.372 -5.747 -34.270 1.00 92.75 1169 LEU A O 1
ATOM 9228 N N . SER A 1 1170 ? 46.177 -4.758 -33.394 1.00 88.62 1170 SER A N 1
ATOM 9229 C CA . SER A 1 1170 ? 47.085 -5.833 -33.785 1.00 88.62 1170 SER A CA 1
ATOM 9230 C C . SER A 1 1170 ? 48.173 -6.039 -32.737 1.00 88.62 1170 SER A C 1
ATOM 9232 O O . SER A 1 1170 ? 48.804 -5.076 -32.307 1.00 88.62 1170 SER A O 1
ATOM 9234 N N . GLY A 1 1171 ? 48.441 -7.292 -32.372 1.00 83.00 1171 GLY A N 1
ATOM 9235 C CA . GLY A 1 1171 ? 49.449 -7.656 -31.373 1.00 83.00 1171 GLY A CA 1
ATOM 9236 C C . GLY A 1 1171 ? 48.838 -8.130 -30.055 1.00 83.00 1171 GLY A C 1
ATOM 9237 O O . GLY A 1 1171 ? 47.732 -8.662 -30.038 1.00 83.00 1171 GLY A O 1
ATOM 9238 N N . GLY A 1 1172 ? 49.600 -8.002 -28.967 1.00 79.19 1172 GLY A N 1
ATOM 9239 C CA . GLY A 1 1172 ? 49.277 -8.606 -27.673 1.00 79.19 1172 GLY A CA 1
ATOM 9240 C C . GLY A 1 1172 ? 48.341 -7.774 -26.797 1.00 79.19 1172 GLY A C 1
ATOM 9241 O O . GLY A 1 1172 ? 47.258 -8.242 -26.459 1.00 79.19 1172 GLY A O 1
ATOM 9242 N N . GLU A 1 1173 ? 48.765 -6.572 -26.393 1.00 89.00 1173 GLU A N 1
ATOM 9243 C CA . GLU A 1 1173 ? 48.074 -5.746 -25.391 1.00 89.00 1173 GLU A CA 1
ATOM 9244 C C . GLU A 1 1173 ? 47.857 -4.320 -25.900 1.00 89.00 1173 GLU A C 1
ATOM 9246 O O . GLU A 1 1173 ? 48.813 -3.570 -26.126 1.00 89.00 1173 GLU A O 1
ATOM 9251 N N . THR A 1 1174 ? 46.594 -3.926 -26.054 1.00 92.19 1174 THR A N 1
ATOM 9252 C CA . THR A 1 1174 ? 46.231 -2.583 -26.518 1.00 92.19 1174 THR A CA 1
ATOM 9253 C C . THR A 1 1174 ? 45.143 -1.991 -25.649 1.00 92.19 1174 THR A C 1
ATOM 9255 O O . THR A 1 1174 ? 44.200 -2.667 -25.244 1.00 92.19 1174 THR A O 1
ATOM 9258 N N . TYR A 1 1175 ? 45.264 -0.697 -25.388 1.00 93.62 1175 TYR A N 1
ATOM 9259 C CA . TYR A 1 1175 ? 44.358 0.017 -24.521 1.00 93.62 1175 TYR A CA 1
ATOM 9260 C C . TYR A 1 1175 ? 43.725 1.194 -25.250 1.00 93.62 1175 TYR A C 1
ATOM 9262 O O . TYR A 1 1175 ? 44.426 2.081 -25.742 1.00 93.62 1175 TYR A O 1
ATOM 9270 N N . ILE A 1 1176 ? 42.401 1.220 -25.258 1.00 95.56 1176 ILE A N 1
ATOM 9271 C CA . ILE A 1 1176 ? 41.590 2.252 -25.894 1.00 95.56 1176 ILE A CA 1
ATOM 9272 C C . ILE A 1 1176 ? 40.956 3.065 -24.784 1.00 95.56 1176 ILE A C 1
ATOM 9274 O O . ILE A 1 1176 ? 40.314 2.503 -23.899 1.00 95.56 1176 ILE A O 1
ATOM 9278 N N . SER A 1 1177 ? 41.147 4.375 -24.801 1.00 95.06 1177 SER A N 1
ATOM 9279 C CA . SER A 1 1177 ? 40.711 5.236 -23.714 1.00 95.06 1177 SER A CA 1
ATOM 9280 C C . SER A 1 1177 ? 40.037 6.506 -24.194 1.00 95.06 1177 SER A C 1
ATOM 9282 O O . SER A 1 1177 ? 40.221 6.956 -25.323 1.00 95.06 1177 SER A O 1
ATOM 9284 N N . VAL A 1 1178 ? 39.283 7.094 -23.279 1.00 96.00 1178 VAL A N 1
ATOM 9285 C CA . VAL A 1 1178 ? 38.820 8.474 -23.347 1.00 96.00 1178 VAL A CA 1
ATOM 9286 C C . VAL A 1 1178 ? 39.313 9.152 -22.080 1.00 96.00 1178 VAL A C 1
ATOM 9288 O O . VAL A 1 1178 ? 39.204 8.581 -20.993 1.00 96.00 1178 VAL A O 1
ATOM 9291 N N . ALA A 1 1179 ? 39.911 10.330 -22.210 1.00 94.94 1179 ALA A N 1
ATOM 9292 C CA . ALA A 1 1179 ? 40.527 11.028 -21.093 1.00 94.94 1179 ALA A CA 1
ATOM 9293 C C . ALA A 1 1179 ? 40.320 12.537 -21.179 1.00 94.94 1179 ALA A C 1
ATOM 9295 O O . ALA A 1 1179 ? 40.202 13.115 -22.260 1.00 94.94 1179 ALA A O 1
ATOM 9296 N N . TYR A 1 1180 ? 40.332 13.184 -20.023 1.00 94.50 1180 TYR A N 1
ATOM 9297 C CA . TYR A 1 1180 ? 40.433 14.629 -19.953 1.00 94.50 1180 TYR A CA 1
ATOM 9298 C C . TYR A 1 1180 ? 41.814 15.120 -20.363 1.00 94.50 1180 TYR A C 1
ATOM 9300 O O . TYR A 1 1180 ? 42.829 14.443 -20.165 1.00 94.50 1180 TYR A O 1
ATOM 9308 N N . LYS A 1 1181 ? 41.861 16.344 -20.898 1.00 91.12 1181 LYS A N 1
ATOM 9309 C CA . LYS A 1 1181 ? 43.117 16.946 -21.346 1.00 91.12 1181 LYS A CA 1
ATOM 9310 C C . LYS A 1 1181 ? 44.115 17.101 -20.194 1.00 91.12 1181 LYS A C 1
ATOM 9312 O O . LYS A 1 1181 ? 45.312 16.933 -20.429 1.00 91.12 1181 LYS A O 1
ATOM 9317 N N . GLU A 1 1182 ? 43.645 17.329 -18.969 1.00 89.19 1182 GLU A N 1
ATOM 9318 C CA . GLU A 1 1182 ? 44.460 17.609 -17.775 1.00 89.19 1182 GLU A CA 1
ATOM 9319 C C . GLU A 1 1182 ? 45.200 16.397 -17.173 1.00 89.19 1182 GLU A C 1
ATOM 9321 O O . GLU A 1 1182 ? 45.936 16.553 -16.198 1.00 89.19 1182 GLU A O 1
ATOM 9326 N N . ILE A 1 1183 ? 45.069 15.188 -17.745 1.00 90.56 1183 ILE A N 1
ATOM 9327 C CA . ILE A 1 1183 ? 45.763 13.997 -17.224 1.00 90.56 1183 ILE A CA 1
ATOM 9328 C C . ILE A 1 1183 ? 47.278 14.244 -17.041 1.00 90.56 1183 ILE A C 1
ATOM 9330 O O . ILE A 1 1183 ? 47.947 14.846 -17.877 1.00 90.56 1183 ILE A O 1
ATOM 9334 N N . SER A 1 1184 ? 47.872 13.806 -15.931 1.00 90.94 1184 SER A N 1
ATOM 9335 C CA . SER A 1 1184 ? 49.299 14.079 -15.699 1.00 90.94 1184 SER A CA 1
ATOM 9336 C C . SER A 1 1184 ? 50.175 13.397 -16.763 1.00 90.94 1184 SER A C 1
ATOM 9338 O O . SER A 1 1184 ? 49.871 12.300 -17.219 1.00 90.94 1184 SER A O 1
ATOM 9340 N N . ARG A 1 1185 ? 51.256 14.053 -17.202 1.00 89.38 1185 ARG A N 1
ATOM 9341 C CA . ARG A 1 1185 ? 52.067 13.585 -18.349 1.00 89.38 1185 ARG A CA 1
ATOM 9342 C C . ARG A 1 1185 ? 53.431 12.999 -17.974 1.00 89.38 1185 ARG A C 1
ATOM 9344 O O . ARG A 1 1185 ? 54.038 12.312 -18.790 1.00 89.38 1185 ARG A O 1
ATOM 9351 N N . LYS A 1 1186 ? 53.934 13.282 -16.767 1.00 87.94 1186 LYS A N 1
ATOM 9352 C CA . LYS A 1 1186 ? 55.320 12.994 -16.360 1.00 87.94 1186 LYS A CA 1
ATOM 9353 C C . LYS A 1 1186 ? 55.379 12.220 -15.037 1.00 87.94 1186 LYS A C 1
ATOM 9355 O O . LYS A 1 1186 ? 54.832 12.661 -14.026 1.00 87.94 1186 LYS A O 1
ATOM 9360 N N . GLY A 1 1187 ? 56.132 11.127 -15.026 1.00 84.19 1187 GLY A N 1
ATOM 9361 C CA . GLY A 1 1187 ? 56.468 10.302 -13.873 1.00 84.19 1187 GLY A CA 1
ATOM 9362 C C . GLY A 1 1187 ? 55.791 8.927 -13.850 1.00 84.19 1187 GLY A C 1
ATOM 9363 O O . GLY A 1 1187 ? 54.896 8.609 -14.630 1.00 84.19 1187 GLY A O 1
ATOM 9364 N N . TRP A 1 1188 ? 56.199 8.111 -12.872 1.00 79.94 1188 TRP A N 1
ATOM 9365 C CA . TRP A 1 1188 ? 55.650 6.772 -12.573 1.00 79.94 1188 TRP A CA 1
ATOM 9366 C C . TRP A 1 1188 ? 54.407 6.782 -11.678 1.00 79.94 1188 TRP A C 1
ATOM 9368 O O . TRP A 1 1188 ? 54.031 5.767 -11.093 1.00 79.94 1188 TRP A O 1
ATOM 9378 N N . LYS A 1 1189 ? 53.768 7.939 -11.510 1.00 86.06 1189 LYS A N 1
ATOM 9379 C CA . LYS A 1 1189 ? 52.604 8.063 -10.631 1.00 86.06 1189 LYS A CA 1
ATOM 9380 C C . LYS A 1 1189 ? 51.359 7.516 -11.321 1.00 86.06 1189 LYS A C 1
ATOM 9382 O O . LYS A 1 1189 ? 51.179 7.720 -12.519 1.00 86.06 1189 LYS A O 1
ATOM 9387 N N . LYS A 1 1190 ? 50.447 6.925 -10.539 1.00 85.25 1190 LYS A N 1
ATOM 9388 C CA . LYS A 1 1190 ? 49.121 6.484 -11.016 1.00 85.25 1190 LYS A CA 1
ATOM 9389 C C . LYS A 1 1190 ? 48.364 7.596 -11.755 1.00 85.25 1190 LYS A C 1
ATOM 9391 O O . LYS A 1 1190 ? 47.705 7.331 -12.748 1.00 85.25 1190 LYS A O 1
ATOM 9396 N N . GLU A 1 1191 ? 48.534 8.847 -11.334 1.00 87.25 1191 GLU A N 1
ATOM 9397 C CA . GLU A 1 1191 ? 47.942 10.031 -11.975 1.00 87.25 1191 GLU A CA 1
ATOM 9398 C C . GLU A 1 1191 ? 48.304 10.181 -13.463 1.00 87.25 1191 GLU A C 1
ATOM 9400 O O . GLU A 1 1191 ? 47.524 10.768 -14.208 1.00 87.25 1191 GLU A O 1
ATOM 9405 N N . CYS A 1 1192 ? 49.441 9.632 -13.911 1.00 87.88 1192 CYS A N 1
ATOM 9406 C CA . CYS A 1 1192 ? 49.906 9.743 -15.297 1.00 87.88 1192 CYS A CA 1
ATOM 9407 C C . CYS A 1 1192 ? 49.392 8.636 -16.228 1.00 87.88 1192 CYS A C 1
ATOM 9409 O O . CYS A 1 1192 ? 49.495 8.750 -17.447 1.00 87.88 1192 CYS A O 1
ATOM 9411 N N . TRP A 1 1193 ? 48.848 7.553 -15.673 1.00 88.94 1193 TRP A N 1
ATOM 9412 C CA . TRP A 1 1193 ? 48.444 6.372 -16.432 1.00 88.94 1193 TRP A CA 1
ATOM 9413 C C . TRP A 1 1193 ? 46.941 6.395 -16.707 1.00 88.94 1193 TRP A C 1
ATOM 9415 O O . TRP A 1 1193 ? 46.131 6.443 -15.778 1.00 88.94 1193 TRP A O 1
ATOM 9425 N N . MET A 1 1194 ? 46.560 6.268 -17.977 1.00 90.38 1194 MET A N 1
ATOM 9426 C CA . MET A 1 1194 ? 45.163 6.112 -18.376 1.00 90.38 1194 MET A CA 1
ATOM 9427 C C . MET A 1 1194 ? 44.553 4.869 -17.699 1.00 90.38 1194 MET A C 1
ATOM 9429 O O . MET A 1 1194 ? 45.159 3.788 -17.671 1.00 90.38 1194 MET A O 1
ATOM 9433 N N . GLY A 1 1195 ? 43.375 5.044 -17.098 1.00 87.75 1195 GLY A N 1
ATOM 9434 C CA . GLY A 1 1195 ? 42.649 4.059 -16.291 1.00 87.75 1195 GLY A CA 1
ATOM 9435 C C . GLY A 1 1195 ? 43.049 3.979 -14.807 1.00 87.75 1195 GLY A C 1
ATOM 9436 O O . GLY A 1 1195 ? 42.288 3.429 -14.011 1.00 87.75 1195 GLY A O 1
ATOM 9437 N N . LEU A 1 1196 ? 44.205 4.521 -14.392 1.00 88.19 1196 LEU A N 1
ATOM 9438 C CA . LEU A 1 1196 ? 44.652 4.514 -12.980 1.00 88.19 1196 LEU A CA 1
ATOM 9439 C C . LEU A 1 1196 ? 44.220 5.758 -12.191 1.00 88.19 1196 LEU A C 1
ATOM 9441 O O . LEU A 1 1196 ? 44.490 5.861 -10.996 1.00 88.19 1196 LEU A O 1
ATOM 9445 N N . ASN A 1 1197 ? 43.556 6.699 -12.856 1.00 88.62 1197 ASN A N 1
ATOM 9446 C CA . ASN A 1 1197 ? 43.057 7.948 -12.296 1.00 88.62 1197 ASN A CA 1
ATOM 9447 C C . ASN A 1 1197 ? 41.555 8.106 -12.589 1.00 88.62 1197 ASN A C 1
ATOM 9449 O O . ASN A 1 1197 ? 40.965 7.322 -13.330 1.00 88.62 1197 ASN A O 1
ATOM 9453 N N . ASN A 1 1198 ? 40.927 9.108 -11.978 1.00 88.38 1198 ASN A N 1
ATOM 9454 C CA . ASN A 1 1198 ? 39.529 9.483 -12.231 1.00 88.38 1198 ASN A CA 1
ATOM 9455 C C . ASN A 1 1198 ? 39.342 10.337 -13.502 1.00 88.38 1198 ASN A C 1
ATOM 9457 O O . ASN A 1 1198 ? 38.224 10.741 -13.790 1.00 88.38 1198 ASN A O 1
ATOM 9461 N N . MET A 1 1199 ? 40.411 10.618 -14.252 1.00 91.81 1199 MET A N 1
ATOM 9462 C CA . MET A 1 1199 ? 40.389 11.482 -15.440 1.00 91.81 1199 MET A CA 1
ATOM 9463 C C . MET A 1 1199 ? 40.308 10.699 -16.755 1.00 91.81 1199 MET A C 1
ATOM 9465 O O . MET A 1 1199 ? 40.396 11.291 -17.827 1.00 91.81 1199 MET A O 1
ATOM 9469 N N . SER A 1 1200 ? 40.232 9.368 -16.698 1.00 93.50 1200 SER A N 1
ATOM 9470 C CA . SER A 1 1200 ? 40.247 8.528 -17.893 1.00 93.50 1200 SER A CA 1
ATOM 9471 C C . SER A 1 1200 ? 39.521 7.202 -17.699 1.00 93.50 1200 SER A C 1
ATOM 9473 O O . SER A 1 1200 ? 39.528 6.614 -16.614 1.00 93.50 1200 SER A O 1
ATOM 9475 N N . TRP A 1 1201 ? 38.927 6.720 -18.783 1.00 95.44 1201 TRP A N 1
ATOM 9476 C CA . TRP A 1 1201 ? 38.205 5.455 -18.885 1.00 95.44 1201 TRP A CA 1
ATOM 9477 C C . TRP A 1 1201 ? 38.867 4.614 -19.960 1.00 95.44 1201 TRP A C 1
ATOM 9479 O O . TRP A 1 1201 ? 39.207 5.152 -21.013 1.00 95.44 1201 TRP A O 1
ATOM 9489 N N . ILE A 1 1202 ? 39.092 3.326 -19.700 1.00 94.25 1202 ILE A N 1
ATOM 9490 C CA . ILE A 1 1202 ? 39.883 2.486 -20.602 1.00 94.25 1202 ILE A CA 1
ATOM 9491 C C . ILE A 1 1202 ? 39.265 1.105 -20.798 1.00 94.25 1202 ILE A C 1
ATOM 9493 O O . ILE A 1 1202 ? 38.812 0.472 -19.844 1.00 94.25 1202 ILE A O 1
ATOM 9497 N N . LEU A 1 1203 ? 39.310 0.640 -22.042 1.00 94.06 1203 LEU A N 1
ATOM 9498 C CA . LEU A 1 1203 ? 39.127 -0.745 -22.448 1.00 94.06 1203 LEU A CA 1
ATOM 9499 C C . LEU A 1 1203 ? 40.511 -1.327 -22.762 1.00 94.06 1203 LEU A C 1
ATOM 9501 O O . LEU A 1 1203 ? 41.200 -0.848 -23.663 1.00 94.06 1203 LEU A O 1
ATOM 9505 N N . ASN A 1 1204 ? 40.932 -2.340 -22.013 1.00 91.38 1204 ASN A N 1
ATOM 9506 C CA . ASN A 1 1204 ? 42.132 -3.122 -22.294 1.00 91.38 1204 ASN A CA 1
ATOM 9507 C C . ASN A 1 1204 ? 41.741 -4.391 -23.050 1.00 91.38 1204 ASN A C 1
ATOM 9509 O O . ASN A 1 1204 ? 40.967 -5.196 -22.533 1.00 91.38 1204 ASN A O 1
ATOM 9513 N N . CYS A 1 1205 ? 42.312 -4.580 -24.233 1.00 88.69 1205 CYS A N 1
ATOM 9514 C CA . CYS A 1 1205 ? 42.195 -5.803 -25.011 1.00 88.69 1205 CYS A CA 1
ATOM 9515 C C . CYS A 1 1205 ? 43.535 -6.546 -24.969 1.00 88.69 1205 CYS A C 1
ATOM 9517 O O . CYS A 1 1205 ? 44.542 -6.043 -25.478 1.00 88.69 1205 CYS A O 1
ATOM 9519 N N . PHE A 1 1206 ? 43.537 -7.746 -24.383 1.00 86.19 1206 PHE A N 1
ATOM 9520 C CA . PHE A 1 1206 ? 44.702 -8.626 -24.324 1.00 86.19 1206 PHE A CA 1
ATOM 9521 C C . PHE A 1 1206 ? 44.377 -9.999 -24.915 1.00 86.19 1206 PHE A C 1
ATOM 9523 O O . PHE A 1 1206 ? 43.744 -10.834 -24.271 1.00 86.19 1206 PHE A O 1
ATOM 9530 N N . ASN A 1 1207 ? 44.824 -10.271 -26.144 1.00 81.19 1207 ASN A N 1
ATOM 9531 C CA . ASN A 1 1207 ? 44.451 -11.479 -26.891 1.00 81.19 1207 ASN A CA 1
ATOM 9532 C C . ASN A 1 1207 ? 42.924 -11.727 -26.901 1.00 81.19 1207 ASN A C 1
ATOM 9534 O O . ASN A 1 1207 ? 42.199 -11.140 -27.695 1.00 81.19 1207 ASN A O 1
ATOM 9538 N N . LYS A 1 1208 ? 42.448 -12.632 -26.038 1.00 81.94 1208 LYS A N 1
ATOM 9539 C CA . LYS A 1 1208 ? 41.053 -13.084 -25.927 1.00 81.94 1208 LYS A CA 1
ATOM 9540 C C . LYS A 1 1208 ? 40.335 -12.524 -24.698 1.00 81.94 1208 LYS A C 1
ATOM 9542 O O . LYS A 1 1208 ? 39.161 -12.823 -24.503 1.00 81.94 1208 LYS A O 1
ATOM 9547 N N . THR A 1 1209 ? 41.026 -11.763 -23.854 1.00 86.25 1209 THR A N 1
ATOM 9548 C CA . THR A 1 1209 ? 40.469 -11.203 -22.624 1.00 86.25 1209 THR A CA 1
ATOM 9549 C C . THR A 1 1209 ? 40.295 -9.699 -22.753 1.00 86.25 1209 THR A C 1
ATOM 9551 O O . THR A 1 1209 ? 41.152 -8.993 -23.291 1.00 86.25 1209 THR A O 1
ATOM 9554 N N . VAL A 1 1210 ? 39.158 -9.211 -22.258 1.00 88.94 1210 VAL A N 1
ATOM 9555 C CA . VAL A 1 1210 ? 38.827 -7.786 -22.260 1.00 88.94 1210 VAL A CA 1
ATOM 9556 C C . VAL A 1 1210 ? 38.575 -7.328 -20.838 1.00 88.94 1210 VAL A C 1
ATOM 9558 O O . VAL A 1 1210 ? 37.774 -7.915 -20.107 1.00 88.94 1210 VAL A O 1
ATOM 9561 N N . TYR A 1 1211 ? 39.255 -6.253 -20.461 1.00 89.81 1211 TYR A N 1
ATOM 9562 C CA . TYR A 1 1211 ? 39.094 -5.614 -19.167 1.00 89.81 1211 TYR A CA 1
ATOM 9563 C C . TYR A 1 1211 ? 38.657 -4.177 -19.359 1.00 89.81 1211 TYR A C 1
ATOM 9565 O O . TYR A 1 1211 ? 39.105 -3.494 -20.279 1.00 89.81 1211 TYR A O 1
ATOM 9573 N N . VAL A 1 1212 ? 37.864 -3.685 -18.424 1.00 91.50 1212 VAL A N 1
ATOM 9574 C CA . VAL A 1 1212 ? 37.607 -2.255 -18.284 1.00 91.50 1212 VAL A CA 1
ATOM 9575 C C . VAL A 1 1212 ? 38.278 -1.752 -17.031 1.00 91.50 1212 VAL A C 1
ATOM 9577 O O . VAL A 1 1212 ? 38.382 -2.469 -16.034 1.00 91.50 1212 VAL A O 1
ATOM 9580 N N . ARG A 1 1213 ? 38.797 -0.528 -17.089 1.00 91.81 1213 ARG A N 1
ATOM 9581 C CA . ARG A 1 1213 ? 39.423 0.102 -15.933 1.00 91.81 1213 ARG A CA 1
ATOM 9582 C C . ARG A 1 1213 ? 39.075 1.582 -15.858 1.00 91.81 1213 ARG A C 1
ATOM 9584 O O . ARG A 1 1213 ? 39.065 2.292 -16.859 1.00 91.81 1213 ARG A O 1
ATOM 9591 N N . HIS A 1 1214 ? 38.809 2.049 -14.650 1.00 90.94 1214 HIS A N 1
ATOM 9592 C CA . HIS A 1 1214 ? 38.629 3.460 -14.338 1.00 90.94 1214 HIS A CA 1
ATOM 9593 C C . HIS A 1 1214 ? 38.970 3.679 -12.866 1.00 90.94 1214 HIS A C 1
ATOM 9595 O O . HIS A 1 1214 ? 38.583 2.876 -12.016 1.00 90.94 1214 HIS A O 1
ATOM 9601 N N . HIS A 1 1215 ? 39.698 4.752 -12.554 1.00 90.12 1215 HIS A N 1
ATOM 9602 C CA . HIS A 1 1215 ? 40.062 5.106 -11.182 1.00 90.12 1215 HIS A CA 1
ATOM 9603 C C . HIS A 1 1215 ? 40.662 3.935 -10.376 1.00 90.12 1215 HIS A C 1
ATOM 9605 O O . HIS A 1 1215 ? 40.275 3.668 -9.240 1.00 90.12 1215 HIS A O 1
ATOM 9611 N N . ASP A 1 1216 ? 41.591 3.202 -11.001 1.00 84.19 1216 ASP A N 1
ATOM 9612 C CA . ASP A 1 1216 ? 42.289 2.037 -10.432 1.00 84.19 1216 ASP A CA 1
ATOM 9613 C C . ASP A 1 1216 ? 41.405 0.813 -10.112 1.00 84.19 1216 ASP A C 1
ATOM 9615 O O . ASP A 1 1216 ? 41.909 -0.214 -9.658 1.00 84.19 1216 ASP A O 1
ATOM 9619 N N . LYS A 1 1217 ? 40.106 0.863 -10.417 1.00 84.62 1217 LYS A N 1
ATOM 9620 C CA . LYS A 1 1217 ? 39.211 -0.298 -10.372 1.00 84.62 1217 LYS A CA 1
ATOM 9621 C C . LYS A 1 1217 ? 39.204 -0.969 -11.733 1.00 84.62 1217 LYS A C 1
ATOM 9623 O O . LYS A 1 1217 ? 39.010 -0.288 -12.737 1.00 84.62 1217 LYS A O 1
ATOM 9628 N N . PHE A 1 1218 ? 39.432 -2.279 -11.763 1.00 84.50 1218 PHE A N 1
ATOM 9629 C CA . PHE A 1 1218 ? 39.383 -3.075 -12.984 1.00 84.50 1218 PHE A CA 1
ATOM 9630 C C . PHE A 1 1218 ? 38.342 -4.185 -12.858 1.00 84.50 1218 PHE A C 1
ATOM 9632 O O . PHE A 1 1218 ? 38.144 -4.734 -11.775 1.00 84.50 1218 PHE A O 1
ATOM 9639 N N . GLU A 1 1219 ? 37.710 -4.514 -13.974 1.00 84.00 1219 GLU A N 1
ATOM 9640 C CA . GLU A 1 1219 ? 36.715 -5.575 -14.092 1.00 84.00 1219 GLU A CA 1
ATOM 9641 C C . GLU A 1 1219 ? 37.032 -6.400 -15.343 1.00 84.00 1219 GLU A C 1
ATOM 9643 O O . GLU A 1 1219 ? 37.378 -5.846 -16.389 1.00 84.00 1219 GLU A O 1
ATOM 9648 N N . LEU A 1 1220 ? 36.969 -7.727 -15.216 1.00 84.38 1220 LEU A N 1
ATOM 9649 C CA . LEU A 1 1220 ? 37.054 -8.648 -16.347 1.00 84.38 1220 LEU A CA 1
ATOM 9650 C C . LEU A 1 1220 ? 35.646 -8.803 -16.925 1.00 84.38 1220 LEU A C 1
ATOM 9652 O O . LEU A 1 1220 ? 34.768 -9.296 -16.224 1.00 84.38 1220 LEU A O 1
ATOM 9656 N N . LEU A 1 1221 ? 35.452 -8.405 -18.182 1.00 77.12 1221 LEU A N 1
ATOM 9657 C CA . LEU A 1 1221 ? 34.142 -8.487 -18.833 1.00 77.12 1221 LEU A CA 1
ATOM 9658 C C . LEU A 1 1221 ? 33.848 -9.906 -19.318 1.00 77.12 1221 LEU A C 1
ATOM 9660 O O . LEU A 1 1221 ? 32.800 -10.472 -19.019 1.00 77.12 1221 LEU A O 1
ATOM 9664 N N . SER A 1 1222 ? 34.777 -10.480 -20.084 1.00 68.25 1222 SER A N 1
ATOM 9665 C CA . SER A 1 1222 ? 34.560 -11.754 -20.768 1.00 68.25 1222 SER A CA 1
ATOM 9666 C C . SER A 1 1222 ? 35.847 -12.310 -21.384 1.00 68.25 1222 SER A C 1
ATOM 9668 O O . SER A 1 1222 ? 36.778 -11.575 -21.732 1.00 68.25 1222 SER A O 1
ATOM 9670 N N . GLU A 1 1223 ? 35.878 -13.637 -21.535 1.00 68.50 1223 GLU A N 1
ATOM 9671 C CA . GLU A 1 1223 ? 36.842 -14.348 -22.378 1.00 68.50 1223 GLU A CA 1
ATOM 9672 C C . GLU A 1 1223 ? 36.166 -14.698 -23.711 1.00 68.50 1223 GLU A C 1
ATOM 9674 O O . GLU A 1 1223 ? 35.213 -15.478 -23.754 1.00 68.50 1223 GLU A O 1
ATOM 9679 N N . PHE A 1 1224 ? 36.638 -14.113 -24.810 1.00 69.31 1224 PHE A N 1
ATOM 9680 C CA . PHE A 1 1224 ? 36.102 -14.363 -26.147 1.00 69.31 1224 PHE A CA 1
ATOM 9681 C C . PHE A 1 1224 ? 36.746 -15.605 -26.779 1.00 69.31 1224 PHE A C 1
ATOM 9683 O O . PHE A 1 1224 ? 37.911 -15.928 -26.547 1.00 69.31 1224 PHE A O 1
ATOM 9690 N N . THR A 1 1225 ? 36.011 -16.312 -27.640 1.00 71.88 1225 THR A N 1
ATOM 9691 C CA . THR A 1 1225 ? 36.553 -17.460 -28.393 1.00 71.88 1225 THR A CA 1
ATOM 9692 C C . THR A 1 1225 ? 37.630 -17.039 -29.397 1.00 71.88 1225 THR A C 1
ATOM 9694 O O . THR A 1 1225 ? 38.595 -17.788 -29.618 1.00 71.88 1225 THR A O 1
ATOM 9697 N N . CYS A 1 1226 ? 37.513 -15.826 -29.940 1.00 71.38 1226 CYS A N 1
ATOM 9698 C CA . CYS A 1 1226 ? 38.415 -15.218 -30.916 1.00 71.38 1226 CYS A CA 1
ATOM 9699 C C . CYS A 1 1226 ? 38.968 -13.873 -30.403 1.00 71.38 1226 CYS A C 1
ATOM 9701 O O . CYS A 1 1226 ? 38.276 -13.193 -29.645 1.00 71.38 1226 CYS A O 1
ATOM 9703 N N . PRO A 1 1227 ? 40.197 -13.483 -30.796 1.00 75.44 1227 PRO A N 1
ATOM 9704 C CA . PRO A 1 1227 ? 40.735 -12.159 -30.492 1.00 75.44 1227 PRO A CA 1
ATOM 9705 C C . PRO A 1 1227 ? 39.889 -11.041 -31.106 1.00 75.44 1227 PRO A C 1
ATOM 9707 O O . PRO A 1 1227 ? 39.370 -11.193 -32.213 1.00 75.44 1227 PRO A O 1
ATOM 9710 N N . ILE A 1 1228 ? 39.780 -9.914 -30.403 1.00 84.25 1228 ILE A N 1
ATOM 9711 C CA . ILE A 1 1228 ? 39.106 -8.720 -30.919 1.00 84.25 1228 ILE A CA 1
ATOM 9712 C C . ILE A 1 1228 ? 40.086 -7.948 -31.800 1.00 84.25 1228 ILE A C 1
ATOM 9714 O O . ILE A 1 1228 ? 41.054 -7.379 -31.300 1.00 84.25 1228 ILE A O 1
ATOM 9718 N N . ASN A 1 1229 ? 39.812 -7.914 -33.103 1.00 89.12 1229 ASN A N 1
ATOM 9719 C CA . ASN A 1 1229 ? 40.642 -7.198 -34.075 1.00 89.12 1229 ASN A CA 1
ATOM 9720 C C . ASN A 1 1229 ? 40.198 -5.750 -34.279 1.00 89.12 1229 ASN A C 1
ATOM 9722 O O . ASN A 1 1229 ? 41.001 -4.925 -34.692 1.00 89.12 1229 ASN A O 1
ATOM 9726 N N . ARG A 1 1230 ? 38.931 -5.419 -34.012 1.00 92.69 1230 ARG A N 1
ATOM 9727 C CA . ARG A 1 1230 ? 38.408 -4.066 -34.197 1.00 92.69 1230 ARG A CA 1
ATOM 9728 C C . ARG A 1 1230 ? 37.442 -3.693 -33.083 1.00 92.69 1230 ARG A C 1
ATOM 9730 O O . ARG A 1 1230 ? 36.598 -4.499 -32.679 1.00 92.69 1230 ARG A O 1
ATOM 9737 N N . VAL A 1 1231 ? 37.589 -2.470 -32.585 1.00 93.81 1231 VAL A N 1
ATOM 9738 C CA . VAL A 1 1231 ? 36.762 -1.910 -31.516 1.00 93.81 1231 VAL A CA 1
ATOM 9739 C C . VAL A 1 1231 ? 36.158 -0.591 -31.969 1.00 93.81 1231 VAL A C 1
ATOM 9741 O O . VAL A 1 1231 ? 36.877 0.308 -32.394 1.00 93.81 1231 VAL A O 1
ATOM 9744 N N . GLY A 1 1232 ? 34.842 -0.471 -31.835 1.00 94.56 1232 GLY A N 1
ATOM 9745 C CA . GLY A 1 1232 ? 34.102 0.771 -32.006 1.00 94.56 1232 GLY A CA 1
ATOM 9746 C C . GLY A 1 1232 ? 33.892 1.445 -30.658 1.00 94.56 1232 GLY A C 1
ATOM 9747 O O . GLY A 1 1232 ? 33.568 0.781 -29.674 1.00 94.56 1232 GLY A O 1
ATOM 9748 N N . VAL A 1 1233 ? 34.059 2.757 -30.600 1.00 96.25 1233 VAL A N 1
ATOM 9749 C CA . VAL A 1 1233 ? 33.845 3.556 -29.394 1.00 96.25 1233 VAL A CA 1
ATOM 9750 C C . VAL A 1 1233 ? 32.757 4.570 -29.685 1.00 96.25 1233 VAL A C 1
ATOM 9752 O O . VAL A 1 1233 ? 32.873 5.326 -30.641 1.00 96.25 1233 VAL A O 1
ATOM 9755 N N . PHE A 1 1234 ? 31.708 4.585 -28.870 1.00 93.62 1234 PHE A N 1
ATOM 9756 C CA . P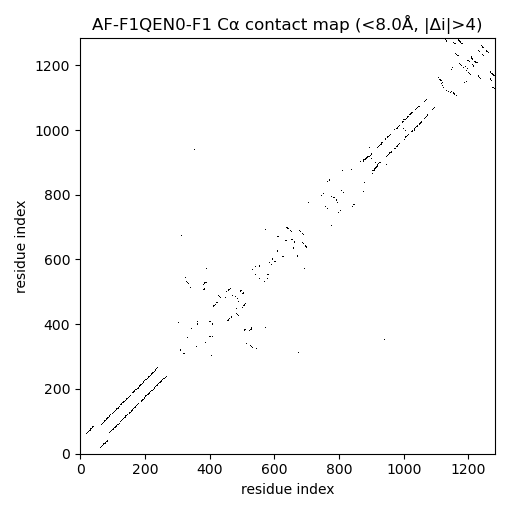HE A 1 1234 ? 30.615 5.543 -28.951 1.00 93.62 1234 PHE A CA 1
ATOM 9757 C C . PHE A 1 1234 ? 30.568 6.387 -27.682 1.00 93.62 1234 PHE A C 1
ATOM 9759 O O . PHE A 1 1234 ? 30.354 5.865 -26.590 1.00 93.62 1234 PHE A O 1
ATOM 9766 N N . LEU A 1 1235 ? 30.751 7.690 -27.833 1.00 93.62 1235 LEU A N 1
ATOM 9767 C CA . LEU A 1 1235 ? 30.601 8.678 -26.779 1.00 93.62 1235 LEU A CA 1
ATOM 9768 C C . LEU A 1 1235 ? 29.265 9.396 -26.974 1.00 93.62 1235 LEU A C 1
ATOM 9770 O O . LEU A 1 1235 ? 29.084 10.041 -28.002 1.00 93.62 1235 LEU A O 1
ATOM 9774 N N . ASP A 1 1236 ? 28.373 9.346 -25.986 1.00 88.81 1236 ASP A N 1
ATOM 9775 C CA . ASP A 1 1236 ? 27.249 10.281 -25.858 1.00 88.81 1236 ASP A CA 1
ATOM 9776 C C . ASP A 1 1236 ? 27.542 11.197 -24.664 1.00 88.81 1236 ASP A C 1
ATOM 9778 O O . ASP A 1 1236 ? 27.214 10.897 -23.513 1.00 88.81 1236 ASP A O 1
ATOM 9782 N N . TRP A 1 1237 ? 28.253 12.294 -24.938 1.00 88.19 1237 TRP A N 1
ATOM 9783 C CA . TRP A 1 1237 ? 28.717 13.236 -23.920 1.00 88.19 1237 TRP A CA 1
ATOM 9784 C C . TRP A 1 1237 ? 27.551 13.888 -23.153 1.00 88.19 1237 TRP A C 1
ATOM 9786 O O . TRP A 1 1237 ? 27.621 13.904 -21.924 1.00 88.19 1237 TRP A O 1
ATOM 9796 N N . PRO A 1 1238 ? 26.458 14.359 -23.802 1.00 77.25 1238 PRO A N 1
ATOM 9797 C CA . PRO A 1 1238 ? 25.281 14.863 -23.092 1.00 77.25 1238 PRO A CA 1
ATOM 9798 C C . PRO A 1 1238 ? 24.610 13.824 -22.190 1.00 77.25 1238 PRO A C 1
ATOM 9800 O O . PRO A 1 1238 ? 24.157 14.181 -21.105 1.00 77.25 1238 PRO A O 1
ATOM 9803 N N . ALA A 1 1239 ? 24.549 12.558 -22.617 1.00 78.50 1239 ALA A N 1
ATOM 9804 C CA . ALA A 1 1239 ? 24.002 11.477 -21.795 1.00 78.50 1239 ALA A CA 1
ATOM 9805 C C . ALA A 1 1239 ? 24.984 10.978 -20.719 1.00 78.50 1239 ALA A C 1
ATOM 9807 O O . ALA A 1 1239 ? 24.595 10.226 -19.827 1.00 78.50 1239 ALA A O 1
ATOM 9808 N N . GLY A 1 1240 ? 26.263 11.362 -20.792 1.00 86.06 1240 GLY A N 1
ATOM 9809 C CA . GLY A 1 1240 ? 27.291 10.878 -19.876 1.00 86.06 1240 GLY A CA 1
ATOM 9810 C C . GLY A 1 1240 ? 27.654 9.406 -20.089 1.00 86.06 1240 GLY A C 1
ATOM 9811 O O . GLY A 1 1240 ? 27.984 8.705 -19.129 1.00 86.06 1240 GLY A O 1
ATOM 9812 N N . THR A 1 1241 ? 27.571 8.900 -21.325 1.00 89.25 1241 THR A N 1
ATOM 9813 C CA . THR A 1 1241 ? 27.858 7.489 -21.631 1.00 89.25 1241 THR A CA 1
ATOM 9814 C C . THR A 1 1241 ? 29.037 7.328 -22.588 1.00 89.25 1241 THR A C 1
ATOM 9816 O O . THR A 1 1241 ? 29.233 8.108 -23.519 1.00 89.25 1241 THR A O 1
ATOM 9819 N N . LEU A 1 1242 ? 29.841 6.293 -22.347 1.00 94.25 1242 LEU A N 1
ATOM 9820 C CA . LEU A 1 1242 ? 30.956 5.877 -23.192 1.00 94.25 1242 LEU A CA 1
ATOM 9821 C C . LEU A 1 1242 ? 30.881 4.367 -23.397 1.00 94.25 1242 LEU A C 1
ATOM 9823 O O . LEU A 1 1242 ? 31.194 3.601 -22.489 1.00 94.25 1242 LEU A O 1
ATOM 9827 N N . SER A 1 1243 ? 30.480 3.951 -24.589 1.00 92.69 1243 SER A N 1
ATOM 9828 C CA . SER A 1 1243 ? 30.268 2.555 -24.956 1.00 92.69 1243 SER A CA 1
ATOM 9829 C C . SER A 1 1243 ? 31.375 2.036 -25.863 1.00 92.69 1243 SER A C 1
ATOM 9831 O O . SER A 1 1243 ? 31.819 2.719 -26.781 1.00 92.69 1243 SER A O 1
ATOM 9833 N N . PHE A 1 1244 ? 31.785 0.799 -25.630 1.00 94.12 1244 PHE A N 1
ATOM 9834 C CA . PHE A 1 1244 ? 32.741 0.058 -26.436 1.00 94.12 1244 PHE A CA 1
ATOM 9835 C C . PHE A 1 1244 ? 32.037 -1.109 -27.107 1.00 94.12 1244 PHE A C 1
ATOM 9837 O O . PHE A 1 1244 ? 31.275 -1.824 -26.461 1.00 94.12 1244 PHE A O 1
ATOM 9844 N N . TYR A 1 1245 ? 32.341 -1.334 -28.375 1.00 90.94 1245 TYR A N 1
ATOM 9845 C CA . TYR A 1 1245 ? 31.774 -2.389 -29.199 1.00 90.94 1245 TYR A CA 1
ATOM 9846 C C . TYR A 1 1245 ? 32.893 -3.199 -29.837 1.00 90.94 1245 TYR A C 1
ATOM 9848 O O . TYR A 1 1245 ? 33.879 -2.632 -30.293 1.00 90.94 1245 TYR A O 1
ATOM 9856 N N . SER A 1 1246 ? 32.732 -4.512 -29.931 1.00 89.69 1246 SER A N 1
ATOM 9857 C CA . SER A 1 1246 ? 33.497 -5.318 -30.876 1.00 89.69 1246 SER A CA 1
ATOM 9858 C C . SER A 1 1246 ? 32.857 -5.163 -32.248 1.00 89.69 1246 SER A C 1
ATOM 9860 O O . SER A 1 1246 ? 31.637 -5.278 -32.380 1.00 89.69 1246 SER A O 1
ATOM 9862 N N . VAL A 1 1247 ? 33.683 -4.882 -33.253 1.00 89.38 1247 VAL A N 1
ATOM 9863 C CA . VAL A 1 1247 ? 33.253 -4.755 -34.647 1.00 89.38 1247 VAL A CA 1
ATOM 9864 C C . VAL A 1 1247 ? 33.695 -6.010 -35.387 1.00 89.38 1247 VAL A C 1
ATOM 9866 O O . VAL A 1 1247 ? 34.877 -6.355 -35.390 1.00 89.38 1247 VAL A O 1
ATOM 9869 N N . SER A 1 1248 ? 32.734 -6.721 -35.965 1.00 83.81 1248 SER A N 1
ATOM 9870 C CA . SER A 1 1248 ? 33.003 -7.882 -36.822 1.00 83.81 1248 SER A CA 1
ATOM 9871 C C . SER A 1 1248 ? 33.453 -7.460 -38.224 1.00 83.81 1248 SER A C 1
ATOM 9873 O O . SER A 1 1248 ? 33.258 -6.317 -38.626 1.00 83.81 1248 SER A O 1
ATOM 9875 N N . ASP A 1 1249 ? 33.976 -8.404 -39.010 1.00 80.44 1249 ASP A N 1
ATOM 9876 C CA . ASP A 1 1249 ? 34.339 -8.166 -40.418 1.00 80.44 1249 ASP A CA 1
ATOM 9877 C C . ASP A 1 1249 ? 33.130 -7.790 -41.302 1.00 80.44 1249 ASP A C 1
ATOM 9879 O O . ASP A 1 1249 ? 33.301 -7.293 -42.412 1.00 80.44 1249 ASP A O 1
ATOM 9883 N N . THR A 1 1250 ? 31.903 -8.034 -40.826 1.00 80.19 1250 THR A N 1
ATOM 9884 C CA . THR A 1 1250 ? 30.645 -7.614 -41.467 1.00 80.19 1250 THR A CA 1
ATOM 9885 C C . THR A 1 1250 ? 30.124 -6.275 -40.931 1.00 80.19 1250 THR A C 1
ATOM 9887 O O . THR A 1 1250 ? 28.933 -5.996 -41.058 1.00 80.19 1250 THR A O 1
ATOM 9890 N N . ASP A 1 1251 ? 30.976 -5.488 -40.266 1.00 79.88 1251 ASP A N 1
ATOM 9891 C CA . ASP A 1 1251 ? 30.669 -4.205 -39.610 1.00 79.88 1251 ASP A CA 1
ATOM 9892 C C . ASP A 1 1251 ? 29.529 -4.278 -38.575 1.00 79.88 1251 ASP A C 1
ATOM 9894 O O . ASP A 1 1251 ? 28.942 -3.273 -38.178 1.00 79.88 1251 ASP A O 1
ATOM 9898 N N . THR A 1 1252 ? 29.209 -5.484 -38.097 1.00 81.31 1252 THR A N 1
ATOM 9899 C CA . THR A 1 1252 ? 28.197 -5.699 -37.057 1.00 81.31 1252 THR A CA 1
ATOM 9900 C C . THR A 1 1252 ? 28.799 -5.402 -35.690 1.00 81.31 1252 THR A C 1
ATOM 9902 O O . THR A 1 1252 ? 29.857 -5.945 -35.354 1.00 81.31 1252 THR A O 1
ATOM 9905 N N . LEU A 1 1253 ? 28.109 -4.569 -34.907 1.00 85.56 1253 LEU A N 1
ATOM 9906 C CA . LEU A 1 1253 ? 28.531 -4.130 -33.579 1.00 85.56 1253 LEU A CA 1
ATOM 9907 C C . LEU A 1 1253 ? 27.995 -5.055 -32.488 1.00 85.56 1253 LEU A C 1
ATOM 9909 O O . LEU A 1 1253 ? 26.794 -5.292 -32.396 1.00 85.56 1253 LEU A O 1
ATOM 9913 N N . THR A 1 1254 ? 28.884 -5.521 -31.617 1.00 83.31 1254 THR A N 1
ATOM 9914 C CA . THR A 1 1254 ? 28.534 -6.244 -30.386 1.00 83.31 1254 THR A CA 1
ATOM 9915 C C . THR A 1 1254 ? 28.973 -5.414 -29.189 1.00 83.31 1254 THR A C 1
ATOM 9917 O O . THR A 1 1254 ? 30.163 -5.136 -29.058 1.00 83.31 1254 THR A O 1
ATOM 9920 N N . LEU A 1 1255 ? 28.048 -4.996 -28.321 1.00 86.00 1255 LEU A N 1
ATOM 9921 C CA . LEU A 1 1255 ? 28.386 -4.196 -27.139 1.00 86.00 1255 LEU A CA 1
ATOM 9922 C C . LEU A 1 1255 ? 29.317 -4.985 -26.202 1.00 86.00 1255 LEU A C 1
ATOM 9924 O O . LEU A 1 1255 ? 29.010 -6.109 -25.816 1.00 86.00 1255 LEU A O 1
ATOM 9928 N N . LEU A 1 1256 ? 30.451 -4.383 -25.839 1.00 86.75 1256 LEU A N 1
ATOM 9929 C CA . LEU A 1 1256 ? 31.406 -4.910 -24.863 1.00 86.75 1256 LEU A CA 1
ATOM 9930 C C . LEU A 1 1256 ? 31.124 -4.348 -23.471 1.00 86.75 1256 LEU A C 1
ATOM 9932 O O . LEU A 1 1256 ? 30.998 -5.104 -22.514 1.00 86.75 1256 LEU A O 1
ATOM 9936 N N . HIS A 1 1257 ? 31.058 -3.019 -23.352 1.00 87.81 1257 HIS A N 1
ATOM 9937 C CA . HIS A 1 1257 ? 30.842 -2.334 -22.077 1.00 87.81 1257 HIS A CA 1
ATOM 9938 C C . HIS A 1 1257 ? 30.467 -0.871 -22.272 1.00 87.81 1257 HIS A C 1
ATOM 9940 O O . HIS A 1 1257 ? 30.904 -0.252 -23.238 1.00 87.81 1257 HIS A O 1
ATOM 9946 N N . THR A 1 1258 ? 29.763 -0.295 -21.298 1.00 88.62 1258 THR A N 1
ATOM 9947 C CA . THR A 1 1258 ? 29.448 1.135 -21.253 1.00 88.62 1258 THR A CA 1
ATOM 9948 C C . THR A 1 1258 ? 29.858 1.728 -19.909 1.00 88.62 1258 THR A C 1
ATOM 9950 O O . THR A 1 1258 ? 29.260 1.405 -18.883 1.00 88.62 1258 THR A O 1
ATOM 9953 N N . PHE A 1 1259 ? 30.834 2.641 -19.907 1.00 89.00 1259 PHE A N 1
ATOM 9954 C CA . PHE A 1 1259 ? 31.061 3.514 -18.756 1.00 89.00 1259 PHE A CA 1
ATOM 9955 C C . PHE A 1 1259 ? 29.982 4.590 -18.699 1.00 89.00 1259 PHE A C 1
ATOM 9957 O O . PHE A 1 1259 ? 29.579 5.148 -19.721 1.00 89.00 1259 PHE A O 1
ATOM 9964 N N . LYS A 1 1260 ? 29.556 4.908 -17.478 1.00 78.00 1260 LYS A N 1
ATOM 9965 C CA . LYS A 1 1260 ? 28.578 5.956 -17.182 1.00 78.00 1260 LYS A CA 1
ATOM 9966 C C . LYS A 1 1260 ? 29.228 6.957 -16.237 1.00 78.00 1260 LYS A C 1
ATOM 9968 O O . LYS A 1 1260 ? 29.708 6.570 -15.172 1.00 78.00 1260 LYS A O 1
ATOM 9973 N N . THR A 1 1261 ? 29.300 8.216 -16.645 1.00 84.44 1261 THR A N 1
ATOM 9974 C CA . THR A 1 1261 ? 29.993 9.277 -15.911 1.00 84.44 1261 THR A CA 1
ATOM 9975 C C . THR A 1 1261 ? 29.420 10.641 -16.268 1.00 84.44 1261 THR A C 1
ATOM 9977 O O . THR A 1 1261 ? 29.004 10.871 -17.397 1.00 84.44 1261 THR A O 1
ATOM 9980 N N . THR A 1 1262 ? 29.459 11.588 -15.337 1.00 82.62 1262 THR A N 1
ATOM 9981 C CA . THR A 1 1262 ? 29.217 12.993 -15.673 1.00 82.62 1262 THR A CA 1
ATOM 9982 C C . THR A 1 1262 ? 30.507 13.577 -16.224 1.00 82.62 1262 THR A C 1
ATOM 9984 O O . THR A 1 1262 ? 31.481 13.738 -15.485 1.00 82.62 1262 THR A O 1
ATOM 9987 N N . PHE A 1 1263 ? 30.540 13.874 -17.521 1.00 87.19 1263 PHE A N 1
ATOM 9988 C CA . PHE A 1 1263 ? 31.680 14.570 -18.102 1.00 87.19 1263 PHE A CA 1
ATOM 9989 C C . PHE A 1 1263 ? 31.659 16.038 -17.661 1.00 87.19 1263 PHE A C 1
ATOM 9991 O O . PHE A 1 1263 ? 30.726 16.776 -17.961 1.00 87.19 1263 PHE A O 1
ATOM 9998 N N . THR A 1 1264 ? 32.674 16.462 -16.912 1.00 86.81 1264 THR A N 1
ATOM 9999 C CA . THR A 1 1264 ? 32.793 17.832 -16.386 1.00 86.81 1264 THR A CA 1
ATOM 10000 C C . THR A 1 1264 ? 33.433 18.787 -17.385 1.00 86.81 1264 THR A C 1
ATOM 10002 O O . THR A 1 1264 ? 33.304 20.001 -17.257 1.00 86.81 1264 THR A O 1
ATOM 10005 N N . GLU A 1 1265 ? 34.128 18.244 -18.382 1.00 91.25 1265 GLU A N 1
ATOM 10006 C CA . GLU A 1 1265 ? 34.843 18.988 -19.412 1.00 91.25 1265 GLU A CA 1
ATOM 10007 C C . GLU A 1 1265 ? 34.922 18.184 -20.723 1.00 91.25 1265 GLU A C 1
ATOM 10009 O O . GLU A 1 1265 ? 34.389 17.074 -20.841 1.00 91.25 1265 GLU A O 1
ATOM 10014 N N . GLN A 1 1266 ? 35.563 18.766 -21.738 1.00 91.69 1266 GLN A N 1
ATOM 10015 C CA . GLN A 1 1266 ? 35.756 18.122 -23.037 1.00 91.69 1266 GLN A CA 1
ATOM 10016 C C . GLN A 1 1266 ? 36.724 16.941 -22.913 1.00 91.69 1266 GLN A C 1
ATOM 10018 O O . GLN A 1 1266 ? 37.783 17.048 -22.288 1.00 91.69 1266 GLN A O 1
ATOM 10023 N N . VAL A 1 1267 ? 36.388 15.821 -23.548 1.00 95.12 1267 VAL A N 1
ATOM 10024 C CA . VAL A 1 1267 ? 37.205 14.603 -23.510 1.00 95.12 1267 VAL A CA 1
ATOM 10025 C C . VAL A 1 1267 ? 37.939 14.386 -24.825 1.00 95.12 1267 VAL A C 1
ATOM 10027 O O . VAL A 1 1267 ? 37.521 14.874 -25.867 1.00 95.12 1267 VAL A O 1
ATOM 10030 N N . HIS A 1 1268 ? 39.045 13.656 -24.774 1.00 96.00 1268 HIS A N 1
ATOM 10031 C CA . HIS A 1 1268 ? 39.866 13.319 -25.931 1.00 96.00 1268 HIS A CA 1
ATOM 10032 C C . HIS A 1 1268 ? 40.017 11.800 -25.994 1.00 96.00 1268 HIS A C 1
ATOM 10034 O O . HIS A 1 1268 ? 40.188 11.144 -24.961 1.00 96.00 1268 HIS A O 1
ATOM 10040 N N . ALA A 1 1269 ? 39.970 11.232 -27.198 1.00 96.44 1269 ALA A N 1
ATOM 10041 C CA . ALA A 1 1269 ? 40.347 9.838 -27.398 1.00 96.44 1269 ALA A CA 1
ATOM 10042 C C . ALA A 1 1269 ? 41.842 9.655 -27.091 1.00 96.44 1269 ALA A C 1
ATOM 10044 O O . ALA A 1 1269 ? 42.648 10.556 -27.317 1.00 96.44 1269 ALA A O 1
ATOM 10045 N N . GLY A 1 1270 ? 42.226 8.498 -26.567 1.00 95.25 1270 GLY A N 1
ATOM 10046 C CA . GLY A 1 1270 ? 43.609 8.209 -26.215 1.00 95.25 1270 GLY A CA 1
ATOM 10047 C C . GLY A 1 1270 ? 43.934 6.730 -26.282 1.00 95.25 1270 GLY A C 1
ATOM 10048 O O . GLY A 1 1270 ? 43.052 5.881 -26.149 1.00 95.25 1270 GLY A O 1
ATOM 10049 N N . PHE A 1 1271 ? 45.214 6.415 -26.436 1.00 95.62 1271 PHE A N 1
ATOM 10050 C CA . PHE A 1 1271 ? 45.679 5.043 -26.594 1.00 95.62 1271 PHE A CA 1
ATOM 10051 C C . PHE A 1 1271 ? 46.901 4.776 -25.727 1.00 95.62 1271 PHE A C 1
ATOM 10053 O O . PHE A 1 1271 ? 47.795 5.619 -25.636 1.00 95.62 1271 PHE A O 1
ATOM 10060 N N . ARG A 1 1272 ? 46.966 3.577 -25.140 1.00 93.31 1272 ARG A N 1
ATOM 10061 C CA . ARG A 1 1272 ? 48.193 3.016 -24.559 1.00 93.31 1272 ARG A CA 1
ATOM 10062 C C . ARG A 1 1272 ? 48.551 1.736 -25.295 1.00 93.31 1272 ARG A C 1
ATOM 10064 O O . ARG A 1 1272 ? 47.679 0.907 -25.540 1.00 93.31 1272 ARG A O 1
ATOM 10071 N N . ILE A 1 1273 ? 49.825 1.571 -25.634 1.00 92.75 1273 ILE A N 1
ATOM 10072 C CA . ILE A 1 1273 ? 50.279 0.449 -26.464 1.00 92.75 1273 ILE A CA 1
ATOM 10073 C C . ILE A 1 1273 ? 51.276 -0.411 -25.689 1.00 92.75 1273 ILE A C 1
ATOM 10075 O O . ILE A 1 1273 ? 52.309 0.084 -25.229 1.00 92.75 1273 ILE A O 1
ATOM 10079 N N . GLY A 1 1274 ? 50.959 -1.698 -25.530 1.00 89.75 1274 GLY A N 1
ATOM 10080 C CA . GLY A 1 1274 ? 51.865 -2.694 -24.965 1.00 89.75 1274 GLY A CA 1
ATOM 10081 C C . GLY A 1 1274 ? 53.015 -3.047 -25.912 1.00 89.75 1274 GLY A C 1
ATOM 10082 O O . GLY A 1 1274 ? 53.092 -2.577 -27.047 1.00 89.75 1274 GLY A O 1
ATOM 10083 N N . TRP A 1 1275 ? 53.940 -3.887 -25.451 1.00 88.06 1275 TRP A N 1
ATOM 10084 C CA . TRP A 1 1275 ? 55.028 -4.378 -26.302 1.00 88.06 1275 TRP A CA 1
ATOM 10085 C C . TRP A 1 1275 ? 54.496 -5.180 -27.496 1.00 88.06 1275 TRP A C 1
ATOM 10087 O O . TRP A 1 1275 ? 53.489 -5.878 -27.382 1.00 88.06 1275 TRP A O 1
ATOM 10097 N N . ASP A 1 1276 ? 55.170 -5.040 -28.643 1.00 87.94 1276 ASP A N 1
ATOM 10098 C CA . ASP A 1 1276 ? 54.848 -5.725 -29.904 1.00 87.94 1276 ASP A CA 1
ATOM 10099 C C . ASP A 1 1276 ? 53.355 -5.602 -30.308 1.00 87.94 1276 ASP A C 1
ATOM 10101 O O . ASP A 1 1276 ? 52.754 -6.532 -30.843 1.00 87.94 1276 ASP A O 1
ATOM 10105 N N . SER A 1 1277 ? 52.748 -4.445 -30.016 1.00 92.38 1277 SER A N 1
ATOM 10106 C CA . SER A 1 1277 ? 51.341 -4.131 -30.297 1.00 92.38 1277 SER A CA 1
ATOM 10107 C C . SER A 1 1277 ? 51.214 -2.816 -31.075 1.00 92.38 1277 SER A C 1
ATOM 10109 O O . SER A 1 1277 ? 52.103 -1.956 -31.019 1.00 92.38 1277 SER A O 1
ATOM 10111 N N . SER A 1 1278 ? 50.114 -2.656 -31.807 1.00 92.94 1278 SER A N 1
ATOM 10112 C CA . SER A 1 1278 ? 49.744 -1.410 -32.476 1.00 92.94 1278 SER A CA 1
ATOM 10113 C C . SER A 1 1278 ? 48.236 -1.222 -32.569 1.00 92.94 1278 SER A C 1
ATOM 10115 O O . SER A 1 1278 ? 47.475 -2.189 -32.579 1.00 92.94 1278 SER A O 1
ATOM 10117 N N . VAL A 1 1279 ? 47.835 0.042 -32.675 1.00 94.69 1279 VAL A N 1
ATOM 10118 C CA . VAL A 1 1279 ? 46.462 0.469 -32.949 1.00 94.69 1279 VAL A CA 1
ATOM 10119 C C . VAL A 1 1279 ? 46.445 1.344 -34.199 1.00 94.69 1279 VAL A C 1
ATOM 10121 O O . VAL A 1 1279 ? 47.323 2.196 -34.361 1.00 94.69 1279 VAL A O 1
ATOM 10124 N N . SER A 1 1280 ? 45.458 1.144 -35.065 1.00 94.44 1280 SER A N 1
ATOM 10125 C CA . SER A 1 1280 ? 45.217 1.970 -36.250 1.00 94.44 1280 SER A CA 1
ATOM 10126 C C . SER A 1 1280 ? 43.832 2.606 -36.178 1.00 94.44 1280 SER A C 1
ATOM 10128 O O . SER A 1 1280 ? 42.849 1.914 -35.932 1.00 94.44 1280 SER A O 1
ATOM 10130 N N . LEU A 1 1281 ? 43.746 3.917 -36.405 1.00 93.75 1281 LEU A N 1
ATOM 10131 C CA . LEU A 1 1281 ? 42.475 4.632 -36.560 1.00 93.75 1281 LEU A CA 1
ATOM 10132 C C . LEU A 1 1281 ? 41.848 4.283 -37.921 1.00 93.75 1281 LEU A C 1
ATOM 10134 O O . LEU A 1 1281 ? 42.468 4.537 -38.958 1.00 93.75 1281 LEU A O 1
ATOM 10138 N N . CYS A 1 1282 ? 40.640 3.716 -37.921 1.00 90.00 1282 CYS A N 1
ATOM 10139 C CA . CYS A 1 1282 ? 39.923 3.349 -39.144 1.00 90.00 1282 CYS A CA 1
ATOM 10140 C C . CYS A 1 1282 ? 39.362 4.589 -39.868 1.00 90.00 1282 CYS A C 1
ATOM 10142 O O . CYS A 1 1282 ? 39.005 5.576 -39.230 1.00 90.00 1282 CYS A O 1
ATOM 10144 N N . ASP A 1 1283 ? 39.264 4.526 -41.200 1.00 81.62 1283 ASP A N 1
ATOM 10145 C CA . ASP A 1 1283 ? 38.463 5.463 -42.002 1.00 81.62 1283 ASP A CA 1
ATOM 10146 C C . ASP A 1 1283 ? 37.018 4.948 -42.083 1.00 81.62 1283 ASP A C 1
ATOM 10148 O O . ASP A 1 1283 ? 36.810 3.811 -42.515 1.00 81.62 1283 ASP A O 1
ATOM 10152 N N . LEU A 1 1284 ? 36.038 5.762 -41.664 1.00 75.50 1284 LEU A N 1
ATOM 10153 C CA . LEU A 1 1284 ? 34.618 5.382 -41.551 1.00 75.50 1284 LEU A CA 1
ATOM 10154 C C . LEU A 1 1284 ? 33.702 6.015 -42.600 1.00 75.50 1284 LEU A C 1
ATOM 10156 O O . LEU A 1 1284 ? 33.884 7.197 -42.951 1.00 75.50 1284 LEU A O 1
#